Protein AF-0000000080271561 (afdb_homodimer)

pLDDT: mean 97.18, std 2.55, range [67.0, 98.94]

Sequence (1036 aa):
MKSIHNPILEGFNPDPCILKAKGIYYIVVSTFEWLPGIRVYESNDLVNWNYCTSVLINKELVNLQGNPTGCSIWAPHISYCEDTFYLVYTDVKSTKVPFKDVNNYLITSKDIKGPWSNPIYLNSSGFDPSLFHDENGEKWLANEIWDYRLNTHNKSAGIIIQKFDYEKKELIGKPYKIFDGTEYGKTEAPQIYKHKEYYYLLTAEGGTGEGHMVTVVRSKNITGPYELDPKNPMLTSRDNHNLYLKCAGHASLVETDEHEWYLAHLCTRPIMGKYPILGRETALQKVIWSKDGWLRLIQGGHSPATDVELPKSFNGIIKKKDNKFFDDFDKKNLNSEWSTLRIFPNSSWLNKLSDKSIIRITGAESPQSTFDQHIIAIRQSDINFSAETVITFNPTNHLQLAGMILYLDTMNYIYLYLSYDEEKGIIVQVMKAVKDDFSILPVKLPVTGKKVKLYIKVNGINAQFSVEDQETKEFLVKEDISFLSGGYTGNFIGLAVNNLEKKNACFADFDNFKYQPEMKSIHNPILEGFNPDPCILKAKGIYYIVVSTFEWLPGIRVYESNDLVNWNYCTSVLINKELVNLQGNPTGCSIWAPHISYCEDTFYLVYTDVKSTKVPFKDVNNYLITSKDIKGPWSNPIYLNSSGFDPSLFHDENGEKWLANEIWDYRLNTHNKSAGIIIQKFDYEKKELIGKPYKIFDGTEYGKTEAPQIYKHKEYYYLLTAEGGTGEGHMVTVVRSKNITGPYELDPKNPMLTSRDNHNLYLKCAGHASLVETDEHEWYLAHLCTRPIMGKYPILGRETALQKVIWSKDGWLRLIQGGHSPATDVELPKSFNGIIKKKDNKFFDDFDKKNLNSEWSTLRIFPNSSWLNKLSDKSIIRITGAESPQSTFDQHIIAIRQSDINFSAETVITFNPTNHLQLAGMILYLDTMNYIYLYLSYDEEKGIIVQVMKAVKDDFSILPVKLPVTGKKVKLYIKVNGINAQFSVEDQETKEFLVKEDISFLSGGYTGNFIGLAVNNLEKKNACFADFDNFKYQPE

Solvent-accessible surface area (backbone atoms only — not comparable to full-atom values): 51639 Å² total; per-residue (Å²): 132,86,51,40,60,52,53,67,40,66,14,56,31,23,40,32,23,39,39,70,55,96,82,31,36,35,36,32,17,28,38,33,53,35,28,58,26,39,41,30,31,35,21,80,58,86,66,56,71,42,85,66,46,54,67,40,74,46,70,87,64,50,78,42,54,30,35,50,86,94,23,24,35,40,32,34,25,63,42,75,56,92,78,28,39,39,38,26,30,16,47,25,60,40,82,53,70,63,54,62,41,28,39,27,32,36,32,39,22,76,37,96,79,40,78,61,50,72,65,36,68,59,37,16,40,30,46,25,33,21,71,32,78,44,95,88,69,50,32,35,38,27,26,15,32,57,40,59,82,48,92,49,88,67,32,44,57,9,34,32,35,29,39,45,38,75,91,78,55,37,66,44,84,74,69,41,74,42,42,67,58,62,92,63,34,46,27,31,43,39,43,68,44,78,57,90,77,32,32,32,40,39,28,14,24,29,49,88,43,56,48,6,16,24,39,48,30,35,16,77,37,91,72,37,77,52,47,69,47,92,67,62,51,49,30,27,23,54,91,44,88,81,51,74,61,29,31,23,18,36,55,24,62,38,68,47,97,85,71,44,37,35,36,32,20,19,21,26,62,35,51,95,78,70,31,24,34,36,14,27,13,22,29,57,39,46,37,40,73,43,95,88,68,43,75,38,39,69,90,48,73,32,57,81,59,54,66,25,77,58,53,87,82,56,81,75,78,85,70,80,89,72,83,60,42,75,43,50,36,54,47,75,63,80,61,85,66,53,28,22,42,30,44,79,86,42,78,81,39,42,40,56,40,26,94,73,23,21,34,36,34,26,5,21,37,47,84,60,48,48,45,59,33,45,37,42,29,31,68,33,61,57,63,27,30,37,36,39,36,36,39,34,66,79,50,88,39,69,49,26,39,36,40,42,29,41,43,50,50,62,33,19,34,41,37,45,30,37,27,26,38,98,88,64,39,38,28,41,38,40,35,37,27,56,86,53,47,70,49,69,53,86,57,73,45,67,53,81,50,71,56,33,35,43,38,42,38,32,55,67,47,41,36,37,36,33,40,30,42,81,87,43,73,44,81,65,52,74,46,79,49,57,69,35,36,57,86,79,52,27,22,26,43,32,39,38,22,25,15,40,40,35,63,57,73,46,58,35,36,32,42,35,40,38,38,39,68,104,132,86,52,39,60,50,54,67,41,67,13,57,32,23,39,32,24,39,37,68,55,95,84,31,36,36,35,31,16,28,38,34,54,34,28,58,25,38,42,30,31,34,20,81,57,86,65,56,71,42,83,68,47,53,67,41,75,47,71,85,64,49,80,42,54,30,35,48,86,93,23,24,35,40,32,34,25,62,42,76,57,92,78,28,38,41,38,26,29,18,48,26,61,39,84,53,72,62,54,62,39,28,38,27,32,37,32,39,23,75,37,96,79,39,77,60,50,73,64,35,68,60,35,16,40,32,46,26,33,22,70,34,77,45,94,87,69,50,33,36,38,27,24,16,32,57,39,60,83,48,90,48,89,66,30,43,56,9,34,32,36,30,40,44,38,76,91,76,56,38,66,45,84,73,70,40,77,40,41,66,58,63,95,63,35,46,27,32,44,38,42,68,44,78,57,90,76,31,32,33,39,41,26,15,24,28,49,87,42,58,48,6,17,23,38,47,30,33,16,78,37,91,73,36,76,50,46,70,48,90,68,63,52,48,32,26,22,55,90,44,88,82,51,72,60,30,30,23,19,37,56,24,63,39,67,47,96,83,71,45,37,36,35,33,22,19,24,26,61,36,52,94,78,71,30,24,34,35,14,27,14,21,30,56,42,45,38,40,72,44,93,90,68,43,75,38,39,69,89,49,73,32,58,81,59,54,67,24,78,59,55,88,82,56,81,77,78,86,69,80,90,72,84,60,43,75,44,51,37,54,47,76,63,80,60,84,68,52,27,23,42,28,46,79,85,41,78,83,40,42,41,56,41,26,95,71,23,21,35,37,34,27,5,22,36,47,86,59,50,46,45,59,34,43,38,43,29,31,68,33,62,57,63,27,30,37,34,37,35,35,37,35,68,78,50,88,38,69,50,25,38,35,40,41,31,42,42,51,50,63,34,18,33,40,36,45,28,38,26,25,37,96,87,66,39,37,28,41,36,40,35,37,27,57,85,53,47,71,51,70,53,86,57,72,44,66,53,83,50,71,56,34,35,43,39,42,38,32,55,67,46,40,35,37,36,32,40,30,42,82,87,42,72,43,80,68,53,73,44,80,49,54,68,34,35,56,85,78,51,27,21,26,42,31,40,37,23,24,15,40,41,35,63,59,71,47,56,33,37,33,42,34,41,38,39,40,70,104

Secondary structure (DSSP, 8-state):
--EEES-SB-SS--S-EEEEETTEEEEEE--BTEESEEEEEEESSSSS-EEEEEEE-STTT---TTPPTT-EEEEEEEEE-SS-EEEEEEEEEE--SS--EEEEEEEEESSTT-PPPPPEEEE-S-S--EEEE-TTS-EEEEEEEE-TT-SSS--EEEEEEEEEETTTTEEEEEEEEEE---TT---EEEEEEEETTEEEEEEEES-SSTT-EEEEEEESSTT-PPEEPTT--SEESTT-TT-SSEEEEEEEEEE-TTS-EEEEEEEE--BTTTB-TT-SEEEEEEEEE-TTS-EEETTSSSSPPSEEEPPTT--S--PPP---EEE-S-SSSPPTT-EEESS---TTTEEEEGGGTEEEEE-BS-TT-SS---EEEEE---SEEEEEEEEEE--SSTTEEEEEEEEEETTEEEEEEEEEETTTEEEEEEEEEETTEEEE-S--EE---SSEEEEEEEETTEEEEEEEETTEEEEEEEEE-TTS--SSS--EEEEEEEESSSTTS-EEEEEEEEEEE-/---EES-SB-SS--S-EEEEETTEEEEEE--BTEESEEEEEEESSSSS-EEEEEEE-STTT---TTPPTT-EEEEEEEEE-SS-EEEEEEEEEE--SS--EEEEEEEEESSTT-PPPPPEEEE-S-S--EEEE-TTS-EEEEEEEE-TT-SSS--EEEEEEEEEETTTTEEEEEEEEEE---TT---EEEEEEEETTEEEEEEEES-SSTT-EEEEEEESSTT-PPEEPTT--SEESTT-TT-SSEEEEEEEEEE-TTS-EEEEEEEE--BTTTB-TT-SEEEEEEEEE-TTS-EEETTSSSSPPSEEPPPTT--S--PPP---EEE-S-SSSPPTT-EEESS---TTTEEEEGGGTEEEEE-BS-TT-SS---EEEEE---SEEEEEEEEEE--SSTTEEEEEEEEEETTEEEEEEEEEETTTEEEEEEEEEETTEEEE-S--EE---SSEEEEEEEETTEEEEEEEETTEEEEEEEEE-TTS--SSS--EEEEEEEESSSTTS-EEEEEEEEEEE-

InterPro domains:
  IPR006710 Glycoside hydrolase, family 43 [PF04616] (4-295)
  IPR013320 Concanavalin A-like lectin/glucanase domain superfamily [SSF49899] (323-517)
  IPR023296 Glycosyl hydrolase, five-bladed beta-propeller domain superfamily [G3DSA:2.115.10.20] (1-314)
  IPR023296 Glycosyl hydrolase, five-bladed beta-propeller domain superfamily [SSF75005] (4-303)
  IPR041542 Beta-xylosidase, C-terminal Concanavalin A-like domain [PF17851] (327-516)
  IPR051795 Glycosyl Hydrolase Family 43 [PTHR42812] (3-517)

Structure (mmCIF, N/CA/C/O backbone):
data_AF-0000000080271561-model_v1
#
loop_
_entity.id
_entity.type
_entity.pdbx_description
1 polymer Beta-xylosidase
#
loop_
_atom_site.group_PDB
_atom_site.id
_atom_site.type_symbol
_atom_site.label_atom_id
_atom_site.label_alt_id
_atom_site.label_comp_id
_atom_site.label_asym_id
_atom_site.label_entity_id
_atom_site.label_seq_id
_atom_site.pdbx_PDB_ins_code
_atom_site.Cartn_x
_atom_site.Cartn_y
_atom_site.Cartn_z
_atom_site.occupancy
_atom_site.B_iso_or_equiv
_atom_site.auth_seq_id
_atom_site.auth_comp_id
_atom_site.auth_asym_id
_atom_site.auth_atom_id
_atom_site.pdbx_PDB_model_num
ATOM 1 N N . MET A 1 1 ? -16.891 -41.188 -25.25 1 67.62 1 MET A N 1
ATOM 2 C CA . MET A 1 1 ? -15.992 -41.812 -24.281 1 67.62 1 MET A CA 1
ATOM 3 C C . MET A 1 1 ? -15.773 -40.875 -23.078 1 67.62 1 MET A C 1
ATOM 5 O O . MET A 1 1 ? -15.836 -39.656 -23.203 1 67.62 1 MET A O 1
ATOM 9 N N . LYS A 1 2 ? -15.672 -41.406 -21.828 1 88.38 2 LYS A N 1
ATOM 10 C CA . LYS A 1 2 ? -15.43 -40.656 -20.609 1 88.38 2 LYS A CA 1
ATOM 11 C C . LYS A 1 2 ? -14.07 -39.969 -20.656 1 88.38 2 LYS A C 1
ATOM 13 O O . LYS A 1 2 ? -13.102 -40.531 -21.188 1 88.38 2 LYS A O 1
ATOM 18 N N . SER A 1 3 ? -14.023 -38.656 -20.312 1 95.12 3 SER A N 1
ATOM 19 C CA . SER A 1 3 ? -12.789 -37.875 -20.328 1 95.12 3 SER A CA 1
ATOM 20 C C . SER A 1 3 ? -12.758 -36.875 -19.172 1 95.12 3 SER A C 1
ATOM 22 O O . SER A 1 3 ? -13.781 -36.656 -18.531 1 95.12 3 SER A O 1
ATOM 24 N N . ILE A 1 4 ? -11.648 -36.531 -18.781 1 96.75 4 ILE A N 1
ATOM 25 C CA . ILE A 1 4 ? -11.508 -35.344 -17.922 1 96.75 4 ILE A CA 1
ATOM 26 C C . ILE A 1 4 ? -11.938 -34.094 -18.672 1 96.75 4 ILE A C 1
ATOM 28 O O . ILE A 1 4 ? -11.484 -33.844 -19.797 1 96.75 4 ILE A O 1
ATOM 32 N N . HIS A 1 5 ? -12.789 -33.344 -18.141 1 96.75 5 HIS A N 1
ATOM 33 C CA . HIS A 1 5 ? -13.242 -32.125 -18.781 1 96.75 5 HIS A CA 1
ATOM 34 C C . HIS A 1 5 ? -12.609 -30.891 -18.125 1 96.75 5 HIS A C 1
ATOM 36 O O . HIS A 1 5 ? -12.781 -30.656 -16.938 1 96.75 5 HIS A O 1
ATOM 42 N N . ASN A 1 6 ? -11.938 -30.078 -18.922 1 97.94 6 ASN A N 1
ATOM 43 C CA . ASN A 1 6 ? -11.266 -28.875 -18.422 1 97.94 6 ASN A CA 1
ATOM 44 C C . ASN A 1 6 ? -12.195 -27.672 -18.422 1 97.94 6 ASN A C 1
ATOM 46 O O . ASN A 1 6 ? -13.039 -27.531 -19.312 1 97.94 6 ASN A O 1
ATOM 50 N N . PRO A 1 7 ? -11.969 -26.766 -17.516 1 98.06 7 PRO A N 1
ATOM 51 C CA . PRO A 1 7 ? -10.953 -26.812 -16.469 1 98.06 7 PRO A CA 1
ATOM 52 C C . PRO A 1 7 ? -11.336 -27.75 -15.32 1 98.06 7 PRO A C 1
ATOM 54 O O . PRO A 1 7 ? -12.516 -27.938 -15.031 1 98.06 7 PRO A O 1
ATOM 57 N N . ILE A 1 8 ? -10.344 -28.25 -14.648 1 98.25 8 ILE A N 1
ATOM 58 C CA . ILE A 1 8 ? -10.602 -29.156 -13.539 1 98.25 8 ILE A CA 1
ATOM 59 C C . ILE A 1 8 ? -10.844 -28.344 -12.258 1 98.25 8 ILE A C 1
ATOM 61 O O . ILE A 1 8 ? -11.523 -28.812 -11.344 1 98.25 8 ILE A O 1
ATOM 65 N N . LEU A 1 9 ? -10.266 -27.219 -12.078 1 98.38 9 LEU A N 1
ATOM 66 C CA . LEU A 1 9 ? -10.578 -26.234 -11.039 1 98.38 9 LEU A CA 1
ATOM 67 C C . LEU A 1 9 ? -11.102 -24.938 -11.656 1 98.38 9 LEU A C 1
ATOM 69 O O . LEU A 1 9 ? -10.328 -24.156 -12.211 1 98.38 9 LEU A O 1
ATOM 73 N N . GLU A 1 10 ? -12.352 -24.734 -11.539 1 97.69 10 GLU A N 1
ATOM 74 C CA . GLU A 1 10 ? -13.016 -23.578 -12.148 1 97.69 10 GLU A CA 1
ATOM 75 C C . GLU A 1 10 ? -12.914 -22.344 -11.266 1 97.69 10 GLU A C 1
ATOM 77 O O . GLU A 1 10 ? -12.805 -22.453 -10.039 1 97.69 10 GLU A O 1
ATOM 82 N N . GLY A 1 11 ? -12.961 -21.156 -11.898 1 97.25 11 GLY A N 1
ATOM 83 C CA . GLY A 1 11 ? -12.82 -19.906 -11.156 1 97.25 11 GLY A CA 1
ATOM 84 C C . GLY A 1 11 ? -11.383 -19.594 -10.789 1 97.25 11 GLY A C 1
ATOM 85 O O . GLY A 1 11 ? -10.453 -20.125 -11.391 1 97.25 11 GLY A O 1
ATOM 86 N N . PHE A 1 12 ? -11.156 -18.719 -9.938 1 98.19 12 PHE A N 1
ATOM 87 C CA . PHE A 1 12 ? -9.859 -18.172 -9.555 1 98.19 12 PHE A CA 1
ATOM 88 C C . PHE A 1 12 ? -9.031 -19.203 -8.812 1 98.19 12 PHE A C 1
ATOM 90 O O . PHE A 1 12 ? -9.031 -19.234 -7.578 1 98.19 12 PHE A O 1
ATOM 97 N N . ASN A 1 13 ? -8.281 -19.953 -9.516 1 98.5 13 ASN A N 1
ATOM 98 C CA . ASN A 1 13 ? -7.324 -20.953 -9.047 1 98.5 13 ASN A CA 1
ATOM 99 C C . ASN A 1 13 ? -6.066 -20.969 -9.906 1 98.5 13 ASN A C 1
ATOM 101 O O . ASN A 1 13 ? -5.785 -21.953 -10.586 1 98.5 13 ASN A O 1
ATOM 105 N N . PRO A 1 14 ? -5.293 -19.922 -9.758 1 98.12 14 PRO A N 1
ATOM 106 C CA . PRO A 1 14 ? -4.18 -19.719 -10.688 1 98.12 14 PRO A CA 1
ATOM 107 C C . PRO A 1 14 ? -2.904 -20.438 -10.25 1 98.12 14 PRO A C 1
ATOM 109 O O . PRO A 1 14 ? -2.787 -20.844 -9.094 1 98.12 14 PRO A O 1
ATOM 112 N N . ASP A 1 15 ? -1.982 -20.594 -11.203 1 98.5 15 ASP A N 1
ATOM 113 C CA . ASP A 1 15 ? -0.601 -21 -10.984 1 98.5 15 ASP A CA 1
ATOM 114 C C . ASP A 1 15 ? -0.542 -22.359 -10.297 1 98.5 15 ASP A C 1
ATOM 116 O O . ASP A 1 15 ? 0.084 -22.516 -9.242 1 98.5 15 ASP A O 1
ATOM 120 N N . PRO A 1 16 ? -1.097 -23.344 -10.922 1 98.81 16 PRO A N 1
ATOM 121 C CA . PRO A 1 16 ? -1.156 -24.641 -10.25 1 98.81 16 PRO A CA 1
ATOM 122 C C . PRO A 1 16 ? 0.209 -25.328 -10.148 1 98.81 16 PRO A C 1
ATOM 124 O O . PRO A 1 16 ? 1.022 -25.219 -11.07 1 98.81 16 PRO A O 1
ATOM 127 N N . CYS A 1 17 ? 0.446 -25.922 -9.094 1 98.94 17 CYS A N 1
ATOM 128 C CA . CYS A 1 17 ? 1.503 -26.906 -8.906 1 98.94 17 CYS A CA 1
ATOM 129 C C . CYS A 1 17 ? 0.927 -28.25 -8.453 1 98.94 17 CYS A C 1
ATOM 131 O O . CYS A 1 17 ? 0.285 -28.328 -7.402 1 98.94 17 CYS A O 1
ATOM 133 N N . ILE A 1 18 ? 1.124 -29.266 -9.227 1 98.88 18 ILE A N 1
ATOM 134 C CA . ILE A 1 18 ? 0.545 -30.578 -8.945 1 98.88 18 ILE A CA 1
ATOM 135 C C . ILE A 1 18 ? 1.622 -31.516 -8.391 1 98.88 18 ILE A C 1
ATOM 137 O O . ILE A 1 18 ? 2.787 -31.422 -8.789 1 98.88 18 ILE A O 1
ATOM 141 N N . LEU A 1 19 ? 1.245 -32.344 -7.449 1 98.12 19 LEU A N 1
ATOM 142 C CA . LEU A 1 19 ? 2.129 -33.281 -6.77 1 98.12 19 LEU A CA 1
ATOM 143 C C . LEU A 1 19 ? 1.396 -34.594 -6.453 1 98.12 19 LEU A C 1
ATOM 145 O O . LEU A 1 19 ? 0.194 -34.562 -6.176 1 98.12 19 LEU A O 1
ATOM 149 N N . LYS A 1 20 ? 2.055 -35.688 -6.605 1 98.25 20 LYS A N 1
ATOM 150 C CA . LYS A 1 20 ? 1.58 -36.906 -6 1 98.25 20 LYS A CA 1
ATOM 151 C C . LYS A 1 20 ? 2.398 -37.281 -4.766 1 98.25 20 LYS A C 1
ATOM 153 O O . LYS A 1 20 ? 3.629 -37.344 -4.824 1 98.25 20 LYS A O 1
ATOM 158 N N . ALA A 1 21 ? 1.756 -37.406 -3.684 1 98 21 ALA A N 1
ATOM 159 C CA . ALA A 1 21 ? 2.391 -37.812 -2.426 1 98 21 ALA A CA 1
ATOM 160 C C . ALA A 1 21 ? 1.475 -38.688 -1.597 1 98 21 ALA A C 1
ATOM 162 O O . ALA A 1 21 ? 0.284 -38.406 -1.448 1 98 21 ALA A O 1
ATOM 163 N N . LYS A 1 22 ? 2.023 -39.781 -1.103 1 95.81 22 LYS A N 1
ATOM 164 C CA . LYS A 1 22 ? 1.306 -40.719 -0.237 1 95.81 22 LYS A CA 1
ATOM 165 C C . LYS A 1 22 ? 0.036 -41.219 -0.911 1 95.81 22 LYS A C 1
ATOM 167 O O . LYS A 1 22 ? -1.023 -41.281 -0.285 1 95.81 22 LYS A O 1
ATOM 172 N N . GLY A 1 23 ? 0.106 -41.438 -2.17 1 96.12 23 GLY A N 1
ATOM 173 C CA . GLY A 1 23 ? -0.965 -42.062 -2.938 1 96.12 23 GLY A CA 1
ATOM 174 C C . GLY A 1 23 ? -2.055 -41.062 -3.332 1 96.12 23 GLY A C 1
ATOM 175 O O . GLY A 1 23 ? -3.045 -41.469 -3.959 1 96.12 23 GLY A O 1
ATOM 176 N N . ILE A 1 24 ? -1.874 -39.812 -3.002 1 98.25 24 ILE A N 1
ATOM 177 C CA . ILE A 1 24 ? -2.885 -38.812 -3.275 1 98.25 24 ILE A CA 1
ATOM 178 C C . ILE A 1 24 ? -2.301 -37.719 -4.184 1 98.25 24 ILE A C 1
ATOM 180 O O . ILE A 1 24 ? -1.134 -37.344 -4.043 1 98.25 24 ILE A O 1
ATOM 184 N N . TYR A 1 25 ? -3.098 -37.219 -5.176 1 98.69 25 TYR A N 1
ATOM 185 C CA . TYR A 1 25 ? -2.715 -36.062 -5.98 1 98.69 25 TYR A CA 1
ATOM 186 C C . TYR A 1 25 ? -3.152 -34.781 -5.312 1 98.69 25 TYR A C 1
ATOM 188 O O . TYR A 1 25 ? -4.281 -34.688 -4.828 1 98.69 25 TYR A O 1
ATOM 196 N N . TYR A 1 26 ? -2.264 -33.812 -5.254 1 98.88 26 TYR A N 1
ATOM 197 C CA . TYR A 1 26 ? -2.562 -32.5 -4.727 1 98.88 26 TYR A CA 1
ATOM 198 C C . TYR A 1 26 ? -2.287 -31.406 -5.77 1 98.88 26 TYR A C 1
ATOM 200 O O . TYR A 1 26 ? -1.377 -31.547 -6.59 1 98.88 26 TYR A O 1
ATOM 208 N N . ILE A 1 27 ? -3.057 -30.359 -5.766 1 98.94 27 ILE A N 1
ATOM 209 C CA . ILE A 1 27 ? -2.762 -29.125 -6.484 1 98.94 27 ILE A CA 1
ATOM 210 C C . ILE A 1 27 ? -2.801 -27.953 -5.52 1 98.94 27 ILE A C 1
ATOM 212 O O . ILE A 1 27 ? -3.752 -27.797 -4.75 1 98.94 27 ILE A O 1
ATOM 216 N N . VAL A 1 28 ? -1.749 -27.188 -5.469 1 98.94 28 VAL A N 1
ATOM 217 C CA . VAL A 1 28 ? -1.758 -25.922 -4.734 1 98.94 28 VAL A CA 1
ATOM 218 C C . VAL A 1 28 ? -1.85 -24.766 -5.711 1 98.94 28 VAL A C 1
ATOM 220 O O . VAL A 1 28 ? -1.316 -24.828 -6.82 1 98.94 28 VAL A O 1
ATOM 223 N N . VAL A 1 29 ? -2.531 -23.672 -5.316 1 98.88 29 VAL A N 1
ATOM 224 C CA . VAL A 1 29 ? -2.725 -22.547 -6.219 1 98.88 29 VAL A CA 1
ATOM 225 C C . VAL A 1 29 ? -2.475 -21.234 -5.477 1 98.88 29 VAL A C 1
ATOM 227 O O . VAL A 1 29 ? -2.512 -21.203 -4.242 1 98.88 29 VAL A O 1
ATOM 230 N N . SER A 1 30 ? -2.141 -20.219 -6.215 1 98.75 30 SER A N 1
ATOM 231 C CA . SER A 1 30 ? -1.986 -18.875 -5.664 1 98.75 30 SER A CA 1
ATOM 232 C C . SER A 1 30 ? -3.309 -18.344 -5.113 1 98.75 30 SER A C 1
ATOM 234 O O . SER A 1 30 ? -4.379 -18.766 -5.551 1 98.75 30 SER A O 1
ATOM 236 N N . THR A 1 31 ? -3.158 -17.406 -4.156 1 98.75 31 THR A N 1
ATOM 237 C CA . THR A 1 31 ? -4.367 -16.812 -3.602 1 98.75 31 THR A CA 1
ATOM 238 C C . THR A 1 31 ? -4.258 -15.297 -3.57 1 98.75 31 THR A C 1
ATOM 240 O O . THR A 1 31 ? -5.203 -14.609 -3.18 1 98.75 31 THR A O 1
ATOM 243 N N . PHE A 1 32 ? -3.057 -14.781 -3.92 1 98.5 32 PHE A N 1
ATOM 244 C CA . PHE A 1 32 ? -2.838 -13.336 -3.922 1 98.5 32 PHE A CA 1
ATOM 245 C C . PHE A 1 32 ? -3.262 -12.727 -2.592 1 98.5 32 PHE A C 1
ATOM 247 O O . PHE A 1 32 ? -2.754 -13.109 -1.536 1 98.5 32 PHE A O 1
ATOM 254 N N . GLU A 1 33 ? -4.211 -11.75 -2.623 1 98.31 33 GLU A N 1
ATOM 255 C CA . GLU A 1 33 ? -4.555 -11.008 -1.414 1 98.31 33 GLU A CA 1
ATOM 256 C C . GLU A 1 33 ? -5.586 -11.758 -0.576 1 98.31 33 GLU A C 1
ATOM 258 O O . GLU A 1 33 ? -5.898 -11.352 0.543 1 98.31 33 GLU A O 1
ATOM 263 N N . TRP A 1 34 ? -6.125 -12.836 -1.019 1 98.62 34 TRP A N 1
ATOM 264 C CA . TRP A 1 34 ? -7.215 -13.523 -0.341 1 98.62 34 TRP A CA 1
ATOM 265 C C . TRP A 1 34 ? -6.68 -14.562 0.642 1 98.62 34 TRP A C 1
ATOM 267 O O . TRP A 1 34 ? -5.711 -15.266 0.345 1 98.62 34 TRP A O 1
ATOM 277 N N . LEU A 1 35 ? -7.324 -14.633 1.79 1 98.5 35 LEU A N 1
ATOM 278 C CA . LEU A 1 35 ? -6.953 -15.531 2.875 1 98.5 35 LEU A CA 1
ATOM 279 C C . LEU A 1 35 ? -8.086 -16.5 3.189 1 98.5 35 LEU A C 1
ATOM 281 O O . LEU A 1 35 ? -9.266 -16.172 3.027 1 98.5 35 LEU A O 1
ATOM 285 N N . PRO A 1 36 ? -7.801 -17.703 3.682 1 98.25 36 PRO A N 1
ATOM 286 C CA . PRO A 1 36 ? -6.449 -18.219 3.932 1 98.25 36 PRO A CA 1
ATOM 287 C C . PRO A 1 36 ? -5.652 -18.422 2.646 1 98.25 36 PRO A C 1
ATOM 289 O O . PRO A 1 36 ? -6.234 -18.594 1.574 1 98.25 36 PRO A O 1
ATOM 292 N N . GLY A 1 37 ? -4.355 -18.391 2.803 1 98.75 37 GLY A N 1
ATOM 293 C CA . GLY A 1 37 ? -3.492 -18.406 1.632 1 98.75 37 GLY A CA 1
ATOM 294 C C . GLY A 1 37 ? -3.135 -19.812 1.184 1 98.75 37 GLY A C 1
ATOM 295 O O . GLY A 1 37 ? -3.07 -20.734 2.002 1 98.75 37 GLY A O 1
ATOM 296 N N . ILE A 1 38 ? -2.93 -19.906 -0.134 1 98.88 38 ILE A N 1
ATOM 297 C CA . ILE A 1 38 ? -2.508 -21.125 -0.816 1 98.88 38 ILE A CA 1
ATOM 298 C C . ILE A 1 38 ? -3.555 -22.219 -0.612 1 98.88 38 ILE A C 1
ATOM 300 O O . ILE A 1 38 ? -3.434 -23.031 0.302 1 98.88 38 ILE A O 1
ATOM 304 N N . ARG A 1 39 ? -4.453 -22.328 -1.494 1 98.62 39 ARG A N 1
ATOM 305 C CA . ARG A 1 39 ? -5.457 -23.391 -1.462 1 98.62 39 ARG A CA 1
ATOM 306 C C . ARG A 1 39 ? -4.879 -24.703 -1.961 1 98.62 39 ARG A C 1
ATOM 308 O O . ARG A 1 39 ? -4.09 -24.734 -2.906 1 98.62 39 ARG A O 1
ATOM 315 N N . VAL A 1 40 ? -5.285 -25.766 -1.312 1 98.88 40 VAL A N 1
ATOM 316 C CA . VAL A 1 40 ? -4.859 -27.109 -1.682 1 98.88 40 VAL A CA 1
ATOM 317 C C . VAL A 1 40 ? -6.074 -27.938 -2.088 1 98.88 40 VAL A C 1
ATOM 319 O O . VAL A 1 40 ? -7.051 -28.031 -1.341 1 98.88 40 VAL A O 1
ATOM 322 N N . TYR A 1 41 ? -5.996 -28.5 -3.252 1 98.75 41 TYR A N 1
ATOM 323 C CA . TYR A 1 41 ? -6.988 -29.469 -3.73 1 98.75 41 TYR A CA 1
ATOM 324 C C . TYR A 1 41 ? -6.414 -30.875 -3.762 1 98.75 41 TYR A C 1
ATOM 326 O O . TYR A 1 41 ? -5.203 -31.062 -3.896 1 98.75 41 TYR A O 1
ATOM 334 N N . GLU A 1 42 ? -7.246 -31.844 -3.617 1 98.69 42 GLU A N 1
ATOM 335 C CA . GLU A 1 42 ? -6.793 -33.219 -3.629 1 98.69 42 GLU A CA 1
ATOM 336 C C . GLU A 1 42 ? -7.648 -34.062 -4.562 1 98.69 42 GLU A C 1
ATOM 338 O O . GLU A 1 42 ? -8.812 -33.75 -4.812 1 98.69 42 GLU A O 1
ATOM 343 N N . SER A 1 43 ? -7.129 -35.062 -5.109 1 98.38 43 SER A N 1
ATOM 344 C CA . SER A 1 43 ? -7.77 -36.062 -5.949 1 98.38 43 SER A CA 1
ATOM 345 C C . SER A 1 43 ? -7.113 -37.438 -5.773 1 98.38 43 SER A C 1
ATOM 347 O O . SER A 1 43 ? -5.891 -37.531 -5.637 1 98.38 43 SER A O 1
ATOM 349 N N . ASN A 1 44 ? -7.883 -38.531 -5.852 1 96.94 44 ASN A N 1
ATOM 350 C CA . ASN A 1 44 ? -7.348 -39.906 -5.812 1 96.94 44 ASN A CA 1
ATOM 351 C C . ASN A 1 44 ? -7.168 -40.469 -7.215 1 96.94 44 ASN A C 1
ATOM 353 O O . ASN A 1 44 ? -6.516 -41.5 -7.395 1 96.94 44 ASN A O 1
ATOM 357 N N . ASP A 1 45 ? -7.695 -39.75 -8.203 1 97.19 45 ASP A N 1
ATOM 358 C CA . ASP A 1 45 ? -7.785 -40.406 -9.508 1 97.19 45 ASP A CA 1
ATOM 359 C C . ASP A 1 45 ? -7.445 -39.438 -10.633 1 97.19 45 ASP A C 1
ATOM 361 O O . ASP A 1 45 ? -7.547 -39.75 -11.812 1 97.19 45 ASP A O 1
ATOM 365 N N . LEU A 1 46 ? -7.082 -38.094 -10.352 1 97.94 46 LEU A N 1
ATOM 366 C CA . LEU A 1 46 ? -6.762 -37.031 -11.289 1 97.94 46 LEU A CA 1
ATOM 367 C C . LEU A 1 46 ? -8.016 -36.531 -12.008 1 97.94 46 LEU A C 1
ATOM 369 O O . LEU A 1 46 ? -7.938 -35.688 -12.891 1 97.94 46 LEU A O 1
ATOM 373 N N . VAL A 1 47 ? -9.164 -37.062 -11.688 1 97.56 47 VAL A N 1
ATOM 374 C CA . VAL A 1 47 ? -10.406 -36.781 -12.398 1 97.56 47 VAL A CA 1
ATOM 375 C C . VAL A 1 47 ? -11.336 -35.969 -11.492 1 97.56 47 VAL A C 1
ATOM 377 O O . VAL A 1 47 ? -11.852 -34.906 -11.898 1 97.56 47 VAL A O 1
ATOM 380 N N . ASN A 1 48 ? -11.555 -36.469 -10.297 1 97.19 48 ASN A N 1
ATOM 381 C CA . ASN A 1 48 ? -12.406 -35.812 -9.312 1 97.19 48 ASN A CA 1
ATOM 382 C C . ASN A 1 48 ? -11.578 -35.031 -8.289 1 97.19 48 ASN A C 1
ATOM 384 O O . ASN A 1 48 ? -10.781 -35.625 -7.559 1 97.19 48 ASN A O 1
ATOM 388 N N . TRP A 1 49 ? -11.789 -33.75 -8.25 1 97.81 49 TRP A N 1
ATOM 389 C CA . TRP A 1 49 ? -11.008 -32.875 -7.367 1 97.81 49 TRP A CA 1
ATOM 390 C C . TRP A 1 49 ? -11.891 -32.25 -6.305 1 97.81 49 TRP A C 1
ATOM 392 O O . TRP A 1 49 ? -13.031 -31.844 -6.59 1 97.81 49 TRP A O 1
ATOM 402 N N . ASN A 1 50 ? -11.359 -32.125 -5.125 1 95.88 50 ASN A N 1
ATOM 403 C CA . ASN A 1 50 ? -12.039 -31.438 -4.023 1 95.88 50 ASN A CA 1
ATOM 404 C C . ASN A 1 50 ? -11.086 -30.547 -3.246 1 95.88 50 ASN A C 1
ATOM 406 O O . ASN A 1 50 ? -9.883 -30.812 -3.189 1 95.88 50 ASN A O 1
ATOM 410 N N . TYR A 1 51 ? -11.648 -29.547 -2.637 1 96.88 51 TYR A N 1
ATOM 411 C CA . TYR A 1 51 ? -10.867 -28.734 -1.706 1 96.88 51 TYR A CA 1
ATOM 412 C C . TYR A 1 51 ? -10.383 -29.562 -0.53 1 96.88 51 TYR A C 1
ATOM 414 O O . TYR A 1 51 ? -11.156 -30.297 0.088 1 96.88 51 TYR A O 1
ATOM 422 N N . CYS A 1 52 ? -9.156 -29.453 -0.256 1 98.06 52 CYS A N 1
ATOM 423 C CA . CYS A 1 52 ? -8.547 -30.203 0.836 1 98.06 52 CYS A CA 1
ATOM 424 C C . CYS A 1 52 ? -8.32 -29.312 2.051 1 98.06 52 CYS A C 1
ATOM 426 O O . CYS A 1 52 ? -8.883 -29.562 3.121 1 98.06 52 CYS A O 1
ATOM 428 N N . THR A 1 53 ? -7.535 -28.25 1.882 1 98.31 53 THR A N 1
ATOM 429 C CA . THR A 1 53 ? -7.168 -27.328 2.949 1 98.31 53 THR A CA 1
ATOM 430 C C . THR A 1 53 ? -6.535 -26.062 2.377 1 98.31 53 THR A C 1
ATOM 432 O O . THR A 1 53 ? -6.48 -25.891 1.158 1 98.31 53 THR A O 1
ATOM 435 N N . SER A 1 54 ? -6.172 -25.172 3.248 1 98.44 54 SER A N 1
ATOM 436 C CA . SER A 1 54 ? -5.277 -24.062 2.943 1 98.44 54 SER A CA 1
ATOM 437 C C . SER A 1 54 ? -4.055 -24.078 3.854 1 98.44 54 SER A C 1
ATOM 439 O O . SER A 1 54 ? -4.094 -24.641 4.949 1 98.44 54 SER A O 1
ATOM 441 N N . VAL A 1 55 ? -3.047 -23.406 3.408 1 98.69 55 VAL A N 1
ATOM 442 C CA . VAL A 1 55 ? -1.773 -23.562 4.105 1 98.69 55 VAL A CA 1
ATOM 443 C C . VAL A 1 55 ? -1.545 -22.359 5.023 1 98.69 55 VAL A C 1
ATOM 445 O O . VAL A 1 55 ? -1.284 -22.531 6.219 1 98.69 55 VAL A O 1
ATOM 448 N N . LEU A 1 56 ? -1.62 -21.156 4.543 1 98.69 56 LEU A N 1
ATOM 449 C CA . LEU A 1 56 ? -1.418 -19.938 5.332 1 98.69 56 LEU A CA 1
ATOM 450 C C . LEU A 1 56 ? -2.703 -19.531 6.047 1 98.69 56 LEU A C 1
ATOM 452 O O . LEU A 1 56 ? -3.516 -18.781 5.496 1 98.69 56 LEU A O 1
ATOM 456 N N . ILE A 1 57 ? -2.824 -19.875 7.355 1 97.75 57 ILE A N 1
ATOM 457 C CA . ILE A 1 57 ? -4.156 -19.875 7.953 1 97.75 57 ILE A CA 1
ATOM 458 C C . ILE A 1 57 ? -4.199 -18.875 9.117 1 97.75 57 ILE A C 1
ATOM 460 O O . ILE A 1 57 ? -5.238 -18.703 9.758 1 97.75 57 ILE A O 1
ATOM 464 N N . ASN A 1 58 ? -3.027 -18.25 9.414 1 96.94 58 ASN A N 1
ATOM 465 C CA . ASN A 1 58 ? -3.031 -17.297 10.531 1 96.94 58 ASN A CA 1
ATOM 466 C C . ASN A 1 58 ? -1.938 -16.25 10.383 1 96.94 58 ASN A C 1
ATOM 468 O O . ASN A 1 58 ? -1.105 -16.344 9.477 1 96.94 58 ASN A O 1
ATOM 472 N N . LYS A 1 59 ? -1.915 -15.352 11.297 1 94.88 59 LYS A N 1
ATOM 473 C CA . LYS A 1 59 ? -1.062 -14.172 11.211 1 94.88 59 LYS A CA 1
ATOM 474 C C . LYS A 1 59 ? 0.396 -14.523 11.492 1 94.88 59 LYS A C 1
ATOM 476 O O . LYS A 1 59 ? 1.301 -13.75 11.164 1 94.88 59 LYS A O 1
ATOM 481 N N . GLU A 1 60 ? 0.609 -15.57 12.156 1 94.44 60 GLU A N 1
ATOM 482 C CA . GLU A 1 60 ? 1.979 -16 12.414 1 94.44 60 GLU A CA 1
ATOM 483 C C . GLU A 1 60 ? 2.674 -16.438 11.125 1 94.44 60 GLU A C 1
ATOM 485 O O . GLU A 1 60 ? 3.898 -16.344 11.008 1 94.44 60 GLU A O 1
ATOM 490 N N . LEU A 1 61 ? 1.858 -16.891 10.188 1 96 61 LEU A N 1
ATOM 491 C CA . LEU A 1 61 ? 2.426 -17.406 8.945 1 96 61 LEU A CA 1
ATOM 492 C C . LEU A 1 61 ? 2.533 -16.312 7.898 1 96 61 LEU A C 1
ATOM 494 O O . LEU A 1 61 ? 3.418 -16.344 7.039 1 96 61 LEU A O 1
ATOM 498 N N . VAL A 1 62 ? 1.609 -15.344 7.992 1 97.75 62 VAL A N 1
ATOM 499 C CA . VAL A 1 62 ? 1.644 -14.336 6.938 1 97.75 62 VAL A CA 1
ATOM 500 C C . VAL A 1 62 ? 0.835 -13.117 7.367 1 97.75 62 VAL A C 1
ATOM 502 O O . VAL A 1 62 ? -0.168 -13.242 8.07 1 97.75 62 VAL A O 1
ATOM 505 N N . ASN A 1 63 ? 1.281 -11.953 7.027 1 97.31 63 ASN A N 1
ATOM 506 C CA . ASN A 1 63 ? 0.563 -10.695 7.141 1 97.31 63 ASN A CA 1
ATOM 507 C C . ASN A 1 63 ? 0.457 -9.984 5.793 1 97.31 63 ASN A C 1
ATOM 509 O O . ASN A 1 63 ? 1.471 -9.602 5.211 1 97.31 63 ASN A O 1
ATOM 513 N N . LEU A 1 64 ? -0.788 -9.766 5.328 1 98.31 64 LEU A N 1
ATOM 514 C CA . LEU A 1 64 ? -0.957 -9.234 3.98 1 98.31 64 LEU A CA 1
ATOM 515 C C . LEU A 1 64 ? -1.48 -7.801 4.027 1 98.31 64 LEU A C 1
ATOM 517 O O . LEU A 1 64 ? -1.705 -7.18 2.986 1 98.31 64 LEU A O 1
ATOM 521 N N . GLN A 1 65 ? -1.734 -7.215 5.289 1 97.31 65 GLN A N 1
ATOM 522 C CA . GLN A 1 65 ? -2.236 -5.852 5.395 1 97.31 65 GLN A CA 1
ATOM 523 C C . GLN A 1 65 ? -1.287 -4.863 4.723 1 97.31 65 GLN A C 1
ATOM 525 O O . GLN A 1 65 ? -0.074 -4.914 4.941 1 97.31 65 GLN A O 1
ATOM 530 N N . GLY A 1 66 ? -1.828 -4.004 3.914 1 97.5 66 GLY A N 1
ATOM 531 C CA . GLY A 1 66 ? -1.04 -2.979 3.25 1 97.5 66 GLY A CA 1
ATOM 532 C C . GLY A 1 66 ? -0.534 -3.404 1.885 1 97.5 66 GLY A C 1
ATOM 533 O O . GLY A 1 66 ? -0.096 -2.57 1.091 1 97.5 66 GLY A O 1
ATOM 534 N N . ASN A 1 67 ? -0.571 -4.789 1.592 1 98 67 ASN A N 1
ATOM 535 C CA . ASN A 1 67 ? -0.136 -5.238 0.274 1 98 67 ASN A CA 1
ATOM 536 C C . ASN A 1 67 ? -1.016 -4.668 -0.833 1 98 67 ASN A C 1
ATOM 538 O O . ASN A 1 67 ? -2.242 -4.676 -0.725 1 98 67 ASN A O 1
ATOM 542 N N . PRO A 1 68 ? -0.422 -4.191 -1.916 1 96.25 68 PRO A N 1
ATOM 543 C CA . PRO A 1 68 ? -1.199 -3.588 -3.002 1 96.25 68 PRO A CA 1
ATOM 544 C C . PRO A 1 68 ? -1.969 -4.621 -3.82 1 96.25 68 PRO A C 1
ATOM 546 O O . PRO A 1 68 ? -1.75 -5.824 -3.664 1 96.25 68 PRO A O 1
ATOM 549 N N . THR A 1 69 ? -2.836 -4.156 -4.641 1 95.31 69 THR A N 1
ATOM 550 C CA . THR A 1 69 ? -3.607 -4.969 -5.57 1 95.31 69 THR A CA 1
ATOM 551 C C . THR A 1 69 ? -2.684 -5.773 -6.484 1 95.31 69 THR A C 1
ATOM 553 O O . THR A 1 69 ? -1.707 -5.238 -7.012 1 95.31 69 THR A O 1
ATOM 556 N N . GLY A 1 70 ? -3.031 -7.027 -6.641 1 95.62 70 GLY A N 1
ATOM 557 C CA . GLY A 1 70 ? -2.279 -7.883 -7.543 1 95.62 70 GLY A CA 1
ATOM 558 C C . GLY A 1 70 ? -1.024 -8.461 -6.914 1 95.62 70 GLY A C 1
ATOM 559 O O . GLY A 1 70 ? -0.256 -9.156 -7.578 1 95.62 70 GLY A O 1
ATOM 560 N N . CYS A 1 71 ? -0.756 -8.219 -5.645 1 97.69 71 CYS A N 1
ATOM 561 C CA . CYS A 1 71 ? 0.43 -8.688 -4.938 1 97.69 71 CYS A CA 1
ATOM 562 C C . CYS A 1 71 ? 0.082 -9.812 -3.973 1 97.69 71 CYS A C 1
ATOM 564 O O . CYS A 1 71 ? -0.803 -10.625 -4.254 1 97.69 71 CYS A O 1
ATOM 566 N N . SER A 1 72 ? 0.907 -9.969 -2.969 1 98.31 72 SER A N 1
ATOM 567 C CA . SER A 1 72 ? 0.711 -10.922 -1.878 1 98.31 72 SER A CA 1
ATOM 568 C C . SER A 1 72 ? 1.17 -12.32 -2.273 1 98.31 72 SER A C 1
ATOM 570 O O . SER A 1 72 ? 2.334 -12.516 -2.623 1 98.31 72 SER A O 1
ATOM 572 N N . ILE A 1 73 ? 0.387 -13.352 -2.291 1 98.88 73 ILE A N 1
ATOM 573 C CA . ILE A 1 73 ? 0.844 -14.734 -2.373 1 98.88 73 ILE A CA 1
ATOM 574 C C . ILE A 1 73 ? 0.809 -15.203 -3.826 1 98.88 73 ILE A C 1
ATOM 576 O O . ILE A 1 73 ? -0.266 -15.438 -4.387 1 98.88 73 ILE A O 1
ATOM 580 N N . TRP A 1 74 ? 2.07 -15.445 -4.375 1 98.62 74 TRP A N 1
ATOM 581 C CA . TRP A 1 74 ? 2.195 -15.852 -5.77 1 98.62 74 TRP A CA 1
ATOM 582 C C . TRP A 1 74 ? 2.807 -17.25 -5.879 1 98.62 74 TRP A C 1
ATOM 584 O O . TRP A 1 74 ? 3.773 -17.562 -5.18 1 98.62 74 TRP A O 1
ATOM 594 N N . ALA A 1 75 ? 2.301 -18.016 -6.758 1 98.38 75 ALA A N 1
ATOM 595 C CA . ALA A 1 75 ? 2.902 -19.172 -7.434 1 98.38 75 ALA A CA 1
ATOM 596 C C . ALA A 1 75 ? 3.543 -20.125 -6.43 1 98.38 75 ALA A C 1
ATOM 598 O O . ALA A 1 75 ? 4.742 -20.391 -6.496 1 98.38 75 ALA A O 1
ATOM 599 N N . PRO A 1 76 ? 2.738 -20.703 -5.543 1 98.88 76 PRO A N 1
ATOM 600 C CA . PRO A 1 76 ? 3.301 -21.703 -4.641 1 98.88 76 PRO A CA 1
ATOM 601 C C . PRO A 1 76 ? 3.777 -22.953 -5.379 1 98.88 76 PRO A C 1
ATOM 603 O O . PRO A 1 76 ? 3.182 -23.359 -6.383 1 98.88 76 PRO A O 1
ATOM 606 N N . HIS A 1 77 ? 4.832 -23.516 -4.902 1 98.94 77 HIS A N 1
ATOM 607 C CA . HIS A 1 77 ? 5.355 -24.797 -5.363 1 98.94 77 HIS A CA 1
ATOM 608 C C . HIS A 1 77 ? 5.461 -25.797 -4.211 1 98.94 77 HIS A C 1
ATOM 610 O O . HIS A 1 77 ? 6.055 -25.484 -3.176 1 98.94 77 HIS A O 1
ATOM 616 N N . ILE A 1 78 ? 4.867 -26.906 -4.398 1 98.88 78 ILE A N 1
ATOM 617 C CA . ILE A 1 78 ? 4.895 -27.938 -3.357 1 98.88 78 ILE A CA 1
ATOM 618 C C . ILE A 1 78 ? 5.652 -29.156 -3.855 1 98.88 78 ILE A C 1
ATOM 620 O O . ILE A 1 78 ? 5.516 -29.547 -5.016 1 98.88 78 ILE A O 1
ATOM 624 N N . SER A 1 79 ? 6.504 -29.688 -3.051 1 98.75 79 SER A N 1
ATOM 625 C CA . SER A 1 79 ? 7.254 -30.922 -3.293 1 98.75 79 SER A CA 1
ATOM 626 C C . SER A 1 79 ? 7.238 -31.828 -2.068 1 98.75 79 SER A C 1
ATOM 628 O O . SER A 1 79 ? 6.805 -31.422 -0.99 1 98.75 79 SER A O 1
ATOM 630 N N . TYR A 1 80 ? 7.512 -33.031 -2.256 1 98.44 80 TYR A N 1
ATOM 631 C CA . TYR A 1 80 ? 7.5 -34.062 -1.205 1 98.44 80 TYR A CA 1
ATOM 632 C C . TYR A 1 80 ? 8.781 -34.875 -1.238 1 98.44 80 TYR A C 1
ATOM 634 O O . TYR A 1 80 ? 9.156 -35.406 -2.289 1 98.44 80 TYR A O 1
ATOM 642 N N . CYS A 1 81 ? 9.453 -34.938 -0.16 1 97.81 81 CYS A N 1
ATOM 643 C CA . CYS A 1 81 ? 10.711 -35.656 -0.035 1 97.81 81 CYS A CA 1
ATOM 644 C C . CYS A 1 81 ? 10.922 -36.125 1.398 1 97.81 81 CYS A C 1
ATOM 646 O O . CYS A 1 81 ? 10.797 -35.344 2.34 1 97.81 81 CYS A O 1
ATOM 648 N N . GLU A 1 82 ? 11.242 -37.469 1.59 1 95.81 82 GLU A N 1
ATOM 649 C CA . GLU A 1 82 ? 11.547 -38.031 2.896 1 95.81 82 GLU A CA 1
ATOM 650 C C . GLU A 1 82 ? 10.438 -37.75 3.902 1 95.81 82 GLU A C 1
ATOM 652 O O . GLU A 1 82 ? 10.695 -37.188 4.973 1 95.81 82 GLU A O 1
ATOM 657 N N . ASP A 1 83 ? 9.289 -38 3.512 1 97.44 83 ASP A N 1
ATOM 658 C CA . ASP A 1 83 ? 8.086 -37.938 4.344 1 97.44 83 ASP A CA 1
ATOM 659 C C . ASP A 1 83 ? 7.82 -36.531 4.812 1 97.44 83 ASP A C 1
ATOM 661 O O . ASP A 1 83 ? 7.422 -36.312 5.957 1 97.44 83 ASP A O 1
ATOM 665 N N . THR A 1 84 ? 8.203 -35.594 3.99 1 98.31 84 THR A N 1
ATOM 666 C CA . THR A 1 84 ? 8.016 -34.188 4.336 1 98.31 84 THR A CA 1
ATOM 667 C C . THR A 1 84 ? 7.535 -33.375 3.125 1 98.31 84 THR A C 1
ATOM 669 O O . THR A 1 84 ? 8.07 -33.562 2.023 1 98.31 84 THR A O 1
ATOM 672 N N . PHE A 1 85 ? 6.477 -32.594 3.338 1 98.81 85 PHE A N 1
ATOM 673 C CA . PHE A 1 85 ? 6.043 -31.625 2.34 1 98.81 85 PHE A CA 1
ATOM 674 C C . PHE A 1 85 ? 6.863 -30.344 2.438 1 98.81 85 PHE A C 1
ATOM 676 O O . PHE A 1 85 ? 7.074 -29.812 3.531 1 98.81 85 PHE A O 1
ATOM 683 N N . TYR A 1 86 ? 7.398 -29.875 1.341 1 98.81 86 TYR A N 1
ATOM 684 C CA . TYR A 1 86 ? 8.062 -28.594 1.201 1 98.81 86 TYR A CA 1
ATOM 685 C C . TYR A 1 86 ? 7.234 -27.641 0.346 1 98.81 86 TYR A C 1
ATOM 687 O O . TYR A 1 86 ? 6.871 -27.969 -0.786 1 98.81 86 TYR A O 1
ATOM 695 N N . LEU A 1 87 ? 6.887 -26.531 0.91 1 98.88 87 LEU A N 1
ATOM 696 C CA . LEU A 1 87 ? 6.121 -25.531 0.175 1 98.88 87 LEU A CA 1
ATOM 697 C C . LEU A 1 87 ? 6.879 -24.203 0.111 1 98.88 87 LEU A C 1
ATOM 699 O O . LEU A 1 87 ? 7.254 -23.656 1.145 1 98.88 87 LEU A O 1
ATOM 703 N N . VAL A 1 88 ? 7.188 -23.719 -1.1 1 98.88 88 VAL A N 1
ATOM 704 C CA . VAL A 1 88 ? 7.801 -22.406 -1.289 1 98.88 88 VAL A CA 1
ATOM 705 C C . VAL A 1 88 ? 6.812 -21.469 -1.987 1 98.88 88 VAL A C 1
ATOM 707 O O . VAL A 1 88 ? 5.988 -21.922 -2.787 1 98.88 88 VAL A O 1
ATOM 710 N N . TYR A 1 89 ? 6.852 -20.234 -1.673 1 98.88 89 TYR A N 1
ATOM 711 C CA . TYR A 1 89 ? 5.949 -19.234 -2.234 1 98.88 89 TYR A CA 1
ATOM 712 C C . TYR A 1 89 ? 6.555 -17.828 -2.143 1 98.88 89 TYR A C 1
ATOM 714 O O . TYR A 1 89 ? 7.586 -17.641 -1.492 1 98.88 89 TYR A O 1
ATOM 722 N N . THR A 1 90 ? 5.992 -16.953 -2.854 1 98.81 90 THR A N 1
ATOM 723 C CA . THR A 1 90 ? 6.445 -15.562 -2.852 1 98.81 90 THR A CA 1
ATOM 724 C C . THR A 1 90 ? 5.406 -14.648 -2.203 1 98.81 90 THR A C 1
ATOM 726 O O . THR A 1 90 ? 4.215 -14.742 -2.508 1 98.81 90 THR A O 1
ATOM 729 N N . ASP A 1 91 ? 5.762 -13.859 -1.256 1 98.62 91 ASP A N 1
ATOM 730 C CA . ASP A 1 91 ? 4.973 -12.719 -0.801 1 98.62 91 ASP A CA 1
ATOM 731 C C . ASP A 1 91 ? 5.383 -11.438 -1.53 1 98.62 91 ASP A C 1
ATOM 733 O O . ASP A 1 91 ? 6.426 -10.859 -1.229 1 98.62 91 ASP A O 1
ATOM 737 N N . VAL A 1 92 ? 4.559 -11.047 -2.441 1 98.25 92 VAL A N 1
ATOM 738 C CA . VAL A 1 92 ? 4.855 -9.914 -3.318 1 98.25 92 VAL A CA 1
ATOM 739 C C . VAL A 1 92 ? 4.418 -8.617 -2.652 1 98.25 92 VAL A C 1
ATOM 741 O O . VAL A 1 92 ? 3.248 -8.453 -2.291 1 98.25 92 VAL A O 1
ATOM 744 N N . LYS A 1 93 ? 5.367 -7.676 -2.52 1 97.69 93 LYS A N 1
ATOM 745 C CA . LYS A 1 93 ? 5.098 -6.406 -1.847 1 97.69 93 LYS A CA 1
ATOM 746 C C . LYS A 1 93 ? 4.844 -5.293 -2.857 1 97.69 93 LYS A C 1
ATOM 748 O O . LYS A 1 93 ? 4.219 -4.281 -2.529 1 97.69 93 LYS A O 1
ATOM 753 N N . SER A 1 94 ? 5.352 -5.48 -4.062 1 94.25 94 SER A N 1
ATOM 754 C CA . SER A 1 94 ? 5.129 -4.504 -5.125 1 94.25 94 SER A CA 1
ATOM 755 C C . SER A 1 94 ? 5.281 -5.141 -6.504 1 94.25 94 SER A C 1
ATOM 757 O O . SER A 1 94 ? 6.16 -5.977 -6.715 1 94.25 94 SER A O 1
ATOM 759 N N . THR A 1 95 ? 4.43 -4.711 -7.395 1 88.44 95 THR A N 1
ATOM 760 C CA . THR A 1 95 ? 4.543 -5.168 -8.773 1 88.44 95 THR A CA 1
ATOM 761 C C . THR A 1 95 ? 4.953 -4.02 -9.695 1 88.44 95 THR A C 1
ATOM 763 O O . THR A 1 95 ? 4.965 -4.172 -10.914 1 88.44 95 THR A O 1
ATOM 766 N N . LYS A 1 96 ? 5.27 -2.951 -9.102 1 87.56 96 LYS A N 1
ATOM 767 C CA . LYS A 1 96 ? 5.641 -1.797 -9.906 1 87.56 96 LYS A CA 1
ATOM 768 C C . LYS A 1 96 ? 7.004 -2.004 -10.57 1 87.56 96 LYS A C 1
ATOM 770 O O . LYS A 1 96 ? 7.836 -2.756 -10.055 1 87.56 96 LYS A O 1
ATOM 775 N N . VAL A 1 97 ? 7.211 -1.445 -11.695 1 92.69 97 VAL A N 1
ATOM 776 C CA . VAL A 1 97 ? 8.484 -1.434 -12.414 1 92.69 97 VAL A CA 1
ATOM 777 C C . VAL A 1 97 ? 9.242 -0.146 -12.102 1 92.69 97 VAL A C 1
ATOM 779 O O . VAL A 1 97 ? 8.633 0.917 -11.945 1 92.69 97 VAL A O 1
ATOM 782 N N . PRO A 1 98 ? 10.523 -0.12 -11.922 1 96.19 98 PRO A N 1
ATOM 783 C CA . PRO A 1 98 ? 11.422 -1.154 -12.43 1 96.19 98 PRO A CA 1
ATOM 784 C C . PRO A 1 98 ? 11.711 -2.246 -11.398 1 96.19 98 PRO A C 1
ATOM 786 O O . PRO A 1 98 ? 12.258 -3.297 -11.75 1 96.19 98 PRO A O 1
ATOM 789 N N . PHE A 1 99 ? 11.453 -2.004 -10.164 1 96.06 99 PHE A N 1
ATOM 790 C CA . PHE A 1 99 ? 11.805 -2.963 -9.125 1 96.06 99 PHE A CA 1
ATOM 791 C C . PHE A 1 99 ? 10.648 -3.916 -8.852 1 96.06 99 PHE A C 1
ATOM 793 O O . PHE A 1 99 ? 9.492 -3.582 -9.117 1 96.06 99 PHE A O 1
ATOM 800 N N . LYS A 1 100 ? 10.984 -5.094 -8.5 1 94.12 100 LYS A N 1
ATOM 801 C CA . LYS A 1 100 ? 10.039 -6.07 -7.965 1 94.12 100 LYS A CA 1
ATOM 802 C C . LYS A 1 100 ? 10.391 -6.438 -6.527 1 94.12 100 LYS A C 1
ATOM 804 O O . LYS A 1 100 ? 11.453 -7.012 -6.266 1 94.12 100 LYS A O 1
ATOM 809 N N . ASP A 1 101 ? 9.672 -5.895 -5.566 1 97.12 101 ASP A N 1
ATOM 810 C CA . ASP A 1 101 ? 9.898 -6.254 -4.168 1 97.12 101 ASP A CA 1
ATOM 811 C C . ASP A 1 101 ? 9.148 -7.531 -3.803 1 97.12 101 ASP A C 1
ATOM 813 O O . ASP A 1 101 ? 7.949 -7.496 -3.52 1 97.12 101 ASP A O 1
ATOM 817 N N . VAL A 1 102 ? 9.906 -8.625 -3.828 1 97.94 102 VAL A N 1
ATOM 818 C CA . VAL A 1 102 ? 9.312 -9.945 -3.639 1 97.94 102 VAL A CA 1
ATOM 819 C C . VAL A 1 102 ? 10.148 -10.75 -2.645 1 97.94 102 VAL A C 1
ATOM 821 O O . VAL A 1 102 ? 11.375 -10.656 -2.637 1 97.94 102 VAL A O 1
ATOM 824 N N . ASN A 1 103 ? 9.547 -11.469 -1.754 1 98.44 103 ASN A N 1
ATOM 825 C CA . ASN A 1 103 ? 10.203 -12.305 -0.756 1 98.44 103 ASN A CA 1
ATOM 826 C C . ASN A 1 103 ? 9.781 -13.766 -0.877 1 98.44 103 ASN A C 1
ATOM 828 O O . ASN A 1 103 ? 8.586 -14.078 -0.812 1 98.44 103 ASN A O 1
ATOM 832 N N . ASN A 1 104 ? 10.727 -14.617 -1.078 1 98.81 104 ASN A N 1
ATOM 833 C CA . ASN A 1 104 ? 10.453 -16.047 -1.178 1 98.81 104 ASN A CA 1
ATOM 834 C C . ASN A 1 104 ? 10.617 -16.734 0.169 1 98.81 104 ASN A C 1
ATOM 836 O O . ASN A 1 104 ? 11.578 -16.469 0.896 1 98.81 104 ASN A O 1
ATOM 840 N N . TYR A 1 105 ? 9.695 -17.594 0.469 1 98.81 105 TYR A N 1
ATOM 841 C CA . TYR A 1 105 ? 9.688 -18.312 1.741 1 98.81 105 TYR A CA 1
ATOM 842 C C . TYR A 1 105 ? 9.539 -19.812 1.523 1 98.81 105 TYR A C 1
ATOM 844 O O . TYR A 1 105 ? 9.016 -20.25 0.492 1 98.81 105 TYR A O 1
ATOM 852 N N . LEU A 1 106 ? 9.961 -20.562 2.516 1 98.81 106 LEU A N 1
ATOM 853 C CA . LEU A 1 106 ? 9.766 -22 2.596 1 98.81 106 LEU A CA 1
ATOM 854 C C . LEU A 1 106 ? 9.086 -22.391 3.906 1 98.81 106 LEU A C 1
ATOM 856 O O . LEU A 1 106 ? 9.469 -21.906 4.973 1 98.81 106 LEU A O 1
ATOM 860 N N . ILE A 1 107 ? 8.094 -23.172 3.822 1 98.69 107 ILE A N 1
ATOM 861 C CA . ILE A 1 107 ? 7.5 -23.812 4.988 1 98.69 107 ILE A CA 1
ATOM 862 C C . ILE A 1 107 ? 7.422 -25.328 4.762 1 98.69 107 ILE A C 1
ATOM 864 O O . ILE A 1 107 ? 7.398 -25.781 3.617 1 98.69 107 ILE A O 1
ATOM 868 N N . THR A 1 108 ? 7.367 -26.141 5.816 1 98.62 108 THR A N 1
ATOM 869 C CA . THR A 1 108 ? 7.352 -27.594 5.719 1 98.62 108 THR A CA 1
ATOM 870 C C . THR A 1 108 ? 6.297 -28.188 6.648 1 98.62 108 THR A C 1
ATOM 872 O O . THR A 1 108 ? 5.871 -27.531 7.605 1 98.62 108 THR A O 1
ATOM 875 N N . SER A 1 109 ? 5.871 -29.328 6.34 1 98.69 109 SER A N 1
ATOM 876 C CA . SER A 1 109 ? 4.949 -30.094 7.176 1 98.69 109 SER A CA 1
ATOM 877 C C . SER A 1 109 ? 5.027 -31.578 6.863 1 98.69 109 SER A C 1
ATOM 879 O O . SER A 1 109 ? 5.344 -31.969 5.738 1 98.69 109 SER A O 1
ATOM 881 N N . LYS A 1 110 ? 4.734 -32.438 7.82 1 98.38 110 LYS A N 1
ATOM 882 C CA . LYS A 1 110 ? 4.645 -33.875 7.613 1 98.38 110 LYS A CA 1
ATOM 883 C C . LYS A 1 110 ? 3.27 -34.25 7.074 1 98.38 110 LYS A C 1
ATOM 885 O O . LYS A 1 110 ? 3.098 -35.344 6.535 1 98.38 110 LYS A O 1
ATOM 890 N N . ASP A 1 111 ? 2.369 -33.375 7.262 1 98.5 111 ASP A N 1
ATOM 891 C CA . ASP A 1 111 ? 0.992 -33.594 6.816 1 98.5 111 ASP A CA 1
ATOM 892 C C . ASP A 1 111 ? 0.517 -32.406 5.977 1 98.5 111 ASP A C 1
ATOM 894 O O . ASP A 1 111 ? 0.77 -31.234 6.324 1 98.5 111 ASP A O 1
ATOM 898 N N . ILE A 1 112 ? -0.161 -32.688 4.828 1 98.44 112 ILE A N 1
ATOM 899 C CA . ILE A 1 112 ? -0.603 -31.641 3.9 1 98.44 112 ILE A CA 1
ATOM 900 C C . ILE A 1 112 ? -1.538 -30.672 4.617 1 98.44 112 ILE A C 1
ATOM 902 O O . ILE A 1 112 ? -1.662 -29.516 4.223 1 98.44 112 ILE A O 1
ATOM 906 N N . LYS A 1 113 ? -2.207 -31.078 5.66 1 98.06 113 LYS A N 1
ATOM 907 C CA . LYS A 1 113 ? -3.158 -30.25 6.395 1 98.06 113 LYS A CA 1
ATOM 908 C C . LYS A 1 113 ? -2.473 -29.516 7.539 1 98.06 113 LYS A C 1
ATOM 910 O O . LYS A 1 113 ? -3.117 -28.75 8.273 1 98.06 113 LYS A O 1
ATOM 915 N N . GLY A 1 114 ? -1.186 -29.75 7.645 1 97.12 114 GLY A N 1
ATOM 916 C CA . GLY A 1 114 ? -0.425 -29.078 8.688 1 97.12 114 GLY A CA 1
ATOM 917 C C . GLY A 1 114 ? -0.371 -29.875 9.984 1 97.12 114 GLY A C 1
ATOM 918 O O . GLY A 1 114 ? -0.85 -31.016 10.039 1 97.12 114 GLY A O 1
ATOM 919 N N . PRO A 1 115 ? 0.222 -29.281 11.07 1 97.69 115 PRO A N 1
ATOM 920 C CA . PRO A 1 115 ? 0.696 -27.891 11.125 1 97.69 115 PRO A CA 1
ATOM 921 C C . PRO A 1 115 ? 1.928 -27.656 10.258 1 97.69 115 PRO A C 1
ATOM 923 O O . PRO A 1 115 ? 2.789 -28.531 10.141 1 97.69 115 PRO A O 1
ATOM 926 N N . TRP A 1 116 ? 1.971 -26.5 9.719 1 98.56 116 TRP A N 1
ATOM 927 C CA . TRP A 1 116 ? 3.115 -26.094 8.914 1 98.56 116 TRP A CA 1
ATOM 928 C C . TRP A 1 116 ? 4.125 -25.312 9.758 1 98.56 116 TRP A C 1
ATOM 930 O O . TRP A 1 116 ? 3.756 -24.672 10.742 1 98.56 116 TRP A O 1
ATOM 940 N N . SER A 1 117 ? 5.375 -25.328 9.422 1 98.12 117 SER A N 1
ATOM 941 C CA . SER A 1 117 ? 6.441 -24.641 10.141 1 98.12 117 SER A CA 1
ATOM 942 C C . SER A 1 117 ? 6.34 -23.125 9.977 1 98.12 117 SER A C 1
ATOM 944 O O . SER A 1 117 ? 5.562 -22.641 9.148 1 98.12 117 SER A O 1
ATOM 946 N N . ASN A 1 118 ? 7.082 -22.406 10.852 1 97.69 118 ASN A N 1
ATOM 947 C CA . ASN A 1 118 ? 7.27 -20.984 10.578 1 97.69 118 ASN A CA 1
ATOM 948 C C . ASN A 1 118 ? 7.977 -20.766 9.242 1 97.69 118 ASN A C 1
ATOM 950 O O . ASN A 1 118 ? 8.828 -21.562 8.844 1 97.69 118 ASN A O 1
ATOM 954 N N . PRO A 1 119 ? 7.672 -19.719 8.617 1 98.31 119 PRO A N 1
ATOM 955 C CA . PRO A 1 119 ? 8.289 -19.469 7.312 1 98.31 119 PRO A CA 1
ATOM 956 C C . PRO A 1 119 ? 9.797 -19.234 7.41 1 98.31 119 PRO A C 1
ATOM 958 O O . PRO A 1 119 ? 10.25 -18.516 8.305 1 98.31 119 PRO A O 1
ATOM 961 N N . ILE A 1 120 ? 10.516 -19.828 6.594 1 98.25 120 ILE A N 1
ATOM 962 C CA . ILE A 1 120 ? 11.938 -19.578 6.398 1 98.25 120 ILE A CA 1
ATOM 963 C C . ILE A 1 120 ? 12.133 -18.625 5.215 1 98.25 120 ILE A C 1
ATOM 965 O O . ILE A 1 120 ? 11.758 -18.953 4.086 1 98.25 120 ILE A O 1
ATOM 969 N N . TYR A 1 121 ? 12.664 -17.5 5.453 1 98.12 121 TYR A N 1
ATOM 970 C CA . TYR A 1 121 ? 12.984 -16.562 4.383 1 98.12 121 TYR A CA 1
ATOM 971 C C . TYR A 1 121 ? 14.156 -17.062 3.549 1 98.12 121 TYR A C 1
ATOM 973 O O . TYR A 1 121 ? 15.188 -17.469 4.094 1 98.12 121 TYR A O 1
ATOM 981 N N . LEU A 1 122 ? 14.023 -17.016 2.209 1 98.56 122 LEU A N 1
ATOM 982 C CA . LEU A 1 122 ? 15.039 -17.594 1.333 1 98.56 122 LEU A CA 1
ATOM 983 C C . LEU A 1 122 ? 15.781 -16.5 0.578 1 98.56 122 LEU A C 1
ATOM 985 O O . LEU A 1 122 ? 17 -16.359 0.719 1 98.56 122 LEU A O 1
ATOM 989 N N . ASN A 1 123 ? 15.109 -15.758 -0.193 1 98.56 123 ASN A N 1
ATOM 990 C CA . ASN A 1 123 ? 15.703 -14.664 -0.958 1 98.56 123 ASN A CA 1
ATOM 991 C C . ASN A 1 123 ? 14.633 -13.719 -1.501 1 98.56 123 ASN A C 1
ATOM 993 O O . ASN A 1 123 ? 13.453 -13.852 -1.178 1 98.56 123 ASN A O 1
ATOM 997 N N . SER A 1 124 ? 15.094 -12.664 -2.248 1 98.31 124 SER A N 1
ATOM 998 C CA . SER A 1 124 ? 14.219 -11.672 -2.85 1 98.31 124 SER A CA 1
ATOM 999 C C . SER A 1 124 ? 14.641 -11.352 -4.281 1 98.31 124 SER A C 1
ATOM 1001 O O . SER A 1 124 ? 14.305 -10.289 -4.812 1 98.31 124 SER A O 1
ATOM 1003 N N . SER A 1 125 ? 15.375 -12.258 -4.91 1 97.81 125 SER A N 1
ATOM 1004 C CA . SER A 1 125 ? 16.031 -11.953 -6.176 1 97.81 125 SER A CA 1
ATOM 1005 C C . SER A 1 125 ? 15.07 -12.094 -7.348 1 97.81 125 SER A C 1
ATOM 1007 O O . SER A 1 125 ? 15.43 -11.805 -8.492 1 97.81 125 SER A O 1
ATOM 1009 N N . GLY A 1 126 ? 13.867 -12.438 -7.09 1 97.75 126 GLY A N 1
ATOM 1010 C CA . GLY A 1 126 ? 12.805 -12.727 -8.039 1 97.75 126 GLY A CA 1
ATOM 1011 C C . GLY A 1 126 ? 11.672 -13.539 -7.441 1 97.75 126 GLY A C 1
ATOM 1012 O O . GLY A 1 126 ? 11.586 -13.695 -6.223 1 97.75 126 GLY A O 1
ATOM 1013 N N . PHE A 1 127 ? 10.812 -14.016 -8.312 1 98 127 PHE A N 1
ATOM 1014 C CA . PHE A 1 127 ? 9.609 -14.672 -7.805 1 98 127 PHE A CA 1
ATOM 1015 C C . PHE A 1 127 ? 9.422 -16.031 -8.453 1 98 127 PHE A C 1
ATOM 1017 O O . PHE A 1 127 ? 10.289 -16.5 -9.203 1 98 127 PHE A O 1
ATOM 1024 N N . ASP A 1 128 ? 8.367 -16.719 -8.047 1 98.62 128 ASP A N 1
ATOM 1025 C CA . ASP A 1 128 ? 7.984 -18.047 -8.547 1 98.62 128 ASP A CA 1
ATOM 1026 C C . ASP A 1 128 ? 9.047 -19.078 -8.203 1 98.62 128 ASP A C 1
ATOM 1028 O O . ASP A 1 128 ? 9.539 -19.781 -9.086 1 98.62 128 ASP A O 1
ATOM 1032 N N . PRO A 1 129 ? 9.289 -19.25 -6.945 1 98.88 129 PRO A N 1
ATOM 1033 C CA . PRO A 1 129 ? 10.289 -20.25 -6.555 1 98.88 129 PRO A CA 1
ATOM 1034 C C . PRO A 1 129 ? 9.789 -21.672 -6.684 1 98.88 129 PRO A C 1
ATOM 1036 O O . PRO A 1 129 ? 8.586 -21.922 -6.586 1 98.88 129 PRO A O 1
ATOM 1039 N N . SER A 1 130 ? 10.672 -22.578 -6.902 1 98.94 130 SER A N 1
ATOM 1040 C CA . SER A 1 130 ? 10.414 -24.016 -6.832 1 98.94 130 SER A CA 1
ATOM 1041 C C . SER A 1 130 ? 11.594 -24.75 -6.223 1 98.94 130 SER A C 1
ATOM 1043 O O . SER A 1 130 ? 12.742 -24.312 -6.344 1 98.94 130 SER A O 1
ATOM 1045 N N . LEU A 1 131 ? 11.336 -25.75 -5.523 1 98.88 131 LEU A N 1
ATOM 1046 C CA . LEU A 1 131 ? 12.375 -26.516 -4.848 1 98.88 131 LEU A CA 1
ATOM 1047 C C . LEU A 1 131 ? 12.508 -27.922 -5.453 1 98.88 131 LEU A C 1
ATOM 1049 O O . LEU A 1 131 ? 11.531 -28.672 -5.512 1 98.88 131 LEU A O 1
ATOM 1053 N N . PHE A 1 132 ? 13.719 -28.328 -5.895 1 98.69 132 PHE A N 1
ATOM 1054 C CA . PHE A 1 132 ? 14.023 -29.625 -6.469 1 98.69 132 PHE A CA 1
ATOM 1055 C C . PHE A 1 132 ? 14.859 -30.453 -5.508 1 98.69 132 PHE A C 1
ATOM 1057 O O . PHE A 1 132 ? 15.844 -29.969 -4.945 1 98.69 132 PHE A O 1
ATOM 1064 N N . HIS A 1 133 ? 14.422 -31.625 -5.305 1 98.31 133 HIS A N 1
ATOM 1065 C CA . HIS A 1 133 ? 15.164 -32.594 -4.496 1 98.31 133 HIS A CA 1
ATOM 1066 C C . HIS A 1 133 ? 15.938 -33.562 -5.375 1 98.31 133 HIS A C 1
ATOM 1068 O O . HIS A 1 133 ? 15.352 -34.469 -5.973 1 98.31 133 HIS A O 1
ATOM 1074 N N . ASP A 1 134 ? 17.219 -33.469 -5.371 1 97.38 134 ASP A N 1
ATOM 1075 C CA . ASP A 1 134 ? 18.016 -34.312 -6.25 1 97.38 134 ASP A CA 1
ATOM 1076 C C . ASP A 1 134 ? 18.281 -35.688 -5.613 1 97.38 134 ASP A C 1
ATOM 1078 O O . ASP A 1 134 ? 18.234 -35.844 -4.391 1 97.38 134 ASP A O 1
ATOM 1082 N N . GLU A 1 135 ? 18.625 -36.656 -6.438 1 94.88 135 GLU A N 1
ATOM 1083 C CA . GLU A 1 135 ? 18.859 -38.031 -5.996 1 94.88 135 GLU A CA 1
ATOM 1084 C C . GLU A 1 135 ? 20.109 -38.125 -5.121 1 94.88 135 GLU A C 1
ATOM 1086 O O . GLU A 1 135 ? 20.219 -39.031 -4.289 1 94.88 135 GLU A O 1
ATOM 1091 N N . ASN A 1 136 ? 20.984 -37.25 -5.273 1 94.75 136 ASN A N 1
ATOM 1092 C CA . ASN A 1 136 ? 22.219 -37.25 -4.492 1 94.75 136 ASN A CA 1
ATOM 1093 C C . ASN A 1 136 ? 22.016 -36.594 -3.127 1 94.75 136 ASN A C 1
ATOM 1095 O O . ASN A 1 136 ? 22.969 -36.438 -2.359 1 94.75 136 ASN A O 1
ATOM 1099 N N . GLY A 1 137 ? 20.812 -36.125 -2.887 1 95.19 137 GLY A N 1
ATOM 1100 C CA . GLY A 1 137 ? 20.484 -35.562 -1.583 1 95.19 137 GLY A CA 1
ATOM 1101 C C . GLY A 1 137 ? 20.484 -34.062 -1.567 1 95.19 137 GLY A C 1
ATOM 1102 O O . GLY A 1 137 ? 19.984 -33.438 -0.627 1 95.19 137 GLY A O 1
ATOM 1103 N N . GLU A 1 138 ? 21 -33.469 -2.594 1 96.69 138 GLU A N 1
ATOM 1104 C CA . GLU A 1 138 ? 21.047 -32.031 -2.664 1 96.69 138 GLU A CA 1
ATOM 1105 C C . GLU A 1 138 ? 19.672 -31.438 -2.996 1 96.69 138 GLU A C 1
ATOM 1107 O O . GLU A 1 138 ? 18.875 -32.062 -3.697 1 96.69 138 GLU A O 1
ATOM 1112 N N . LYS A 1 139 ? 19.406 -30.266 -2.459 1 98.31 139 LYS A N 1
ATOM 1113 C CA . LYS A 1 139 ? 18.203 -29.516 -2.77 1 98.31 139 LYS A CA 1
ATOM 1114 C C . LYS A 1 139 ? 18.531 -28.203 -3.455 1 98.31 139 LYS A C 1
ATOM 1116 O O . LYS A 1 139 ? 19.484 -27.516 -3.072 1 98.31 139 LYS A O 1
ATOM 1121 N N . TRP A 1 140 ? 17.797 -27.906 -4.473 1 98.75 140 TRP A N 1
ATOM 1122 C CA . TRP A 1 140 ? 18.047 -26.719 -5.281 1 98.75 140 TRP A CA 1
ATOM 1123 C C . TRP A 1 140 ? 16.781 -25.844 -5.383 1 98.75 140 TRP A C 1
ATOM 1125 O O . TRP A 1 140 ? 15.719 -26.344 -5.75 1 98.75 140 TRP A O 1
ATOM 1135 N N . LEU A 1 141 ? 16.922 -24.594 -5.008 1 98.88 141 LEU A N 1
ATOM 1136 C CA . LEU A 1 141 ? 15.852 -23.625 -5.258 1 98.88 141 LEU A CA 1
ATOM 1137 C C . LEU A 1 141 ? 16.016 -22.969 -6.625 1 98.88 141 LEU A C 1
ATOM 1139 O O . LEU A 1 141 ? 17.094 -22.484 -6.957 1 98.88 141 LEU A O 1
ATOM 1143 N N . ALA A 1 142 ? 14.992 -22.984 -7.41 1 98.88 142 ALA A N 1
ATOM 1144 C CA . ALA A 1 142 ? 14.938 -22.234 -8.664 1 98.88 142 ALA A CA 1
ATOM 1145 C C . ALA A 1 142 ? 13.977 -21.062 -8.555 1 98.88 142 ALA A C 1
ATOM 1147 O O . ALA A 1 142 ? 12.922 -21.156 -7.914 1 98.88 142 ALA A O 1
ATOM 1148 N N . ASN A 1 143 ? 14.266 -19.922 -9.086 1 98.75 143 ASN A N 1
ATOM 1149 C CA . ASN A 1 143 ? 13.336 -18.812 -9.234 1 98.75 143 ASN A CA 1
ATOM 1150 C C . ASN A 1 143 ? 13.703 -17.938 -10.43 1 98.75 143 ASN A C 1
ATOM 1152 O O . ASN A 1 143 ? 14.836 -17.984 -10.914 1 98.75 143 ASN A O 1
ATOM 1156 N N . GLU A 1 144 ? 12.672 -17.234 -10.883 1 98 144 GLU A N 1
ATOM 1157 C CA . GLU A 1 144 ? 12.945 -16.172 -11.859 1 98 144 GLU A CA 1
ATOM 1158 C C . GLU A 1 144 ? 13.781 -15.055 -11.25 1 98 144 GLU A C 1
ATOM 1160 O O . GLU A 1 144 ? 13.578 -14.672 -10.094 1 98 144 GLU A O 1
ATOM 1165 N N . ILE A 1 145 ? 14.742 -14.539 -11.992 1 97.69 145 ILE A N 1
ATOM 1166 C CA . ILE A 1 145 ? 15.555 -13.43 -11.5 1 97.69 145 ILE A CA 1
ATOM 1167 C C . ILE A 1 145 ? 15.094 -12.125 -12.141 1 97.69 145 ILE A C 1
ATOM 1169 O O . ILE A 1 145 ? 14.938 -12.047 -13.359 1 97.69 145 ILE A O 1
ATOM 1173 N N . TRP A 1 146 ? 14.844 -11.109 -11.359 1 97.44 146 TRP A N 1
ATOM 1174 C CA . TRP A 1 146 ? 14.398 -9.789 -11.797 1 97.44 146 TRP A CA 1
ATOM 1175 C C . TRP A 1 146 ? 15.578 -8.836 -11.922 1 97.44 146 TRP A C 1
ATOM 1177 O O . TRP A 1 146 ? 16.359 -8.672 -10.977 1 97.44 146 TRP A O 1
ATOM 1187 N N . ASP A 1 147 ? 15.812 -8.242 -13.07 1 97.25 147 ASP A N 1
ATOM 1188 C CA . ASP A 1 147 ? 16.906 -7.301 -13.312 1 97.25 147 ASP A CA 1
ATOM 1189 C C . ASP A 1 147 ? 16.375 -5.922 -13.68 1 97.25 147 ASP A C 1
ATOM 1191 O O . ASP A 1 147 ? 16.047 -5.664 -14.844 1 97.25 147 ASP A O 1
ATOM 1195 N N . TYR A 1 148 ? 16.344 -5.023 -12.648 1 96.88 148 TYR A N 1
ATOM 1196 C CA . TYR A 1 148 ? 15.773 -3.693 -12.797 1 96.88 148 TYR A CA 1
ATOM 1197 C C . TYR A 1 148 ? 16.5 -2.904 -13.883 1 96.88 148 TYR A C 1
ATOM 1199 O O . TYR A 1 148 ? 15.969 -1.91 -14.391 1 96.88 148 TYR A O 1
ATOM 1207 N N . ARG A 1 149 ? 17.719 -3.314 -14.492 1 97.25 149 ARG A N 1
ATOM 1208 C CA . ARG A 1 149 ? 18.547 -2.568 -15.43 1 97.25 149 ARG A CA 1
ATOM 1209 C C . ARG A 1 149 ? 18.047 -2.725 -16.859 1 97.25 149 ARG A C 1
ATOM 1211 O O . ARG A 1 149 ? 18.406 -1.944 -17.75 1 97.25 149 ARG A O 1
ATOM 1218 N N . LEU A 1 150 ? 17.188 -3.715 -17.016 1 95.25 150 LEU A N 1
ATOM 1219 C CA . LEU A 1 150 ? 16.719 -3.967 -18.375 1 95.25 150 LEU A CA 1
ATOM 1220 C C . LEU A 1 150 ? 15.789 -2.855 -18.844 1 95.25 150 LEU A C 1
ATOM 1222 O O . LEU A 1 150 ? 14.984 -2.342 -18.062 1 95.25 150 LEU A O 1
ATOM 1226 N N . ASN A 1 151 ? 15.805 -2.502 -20.094 1 90.56 151 ASN A N 1
ATOM 1227 C CA . ASN A 1 151 ? 15.039 -1.392 -20.641 1 90.56 151 ASN A CA 1
ATOM 1228 C C . ASN A 1 151 ? 13.648 -1.841 -21.109 1 90.56 151 ASN A C 1
ATOM 1230 O O . ASN A 1 151 ? 12.828 -1.017 -21.5 1 90.56 151 ASN A O 1
ATOM 1234 N N . THR A 1 152 ? 13.305 -3.02 -20.859 1 88.81 152 THR A N 1
ATOM 1235 C CA . THR A 1 152 ? 11.977 -3.514 -21.219 1 88.81 152 THR A CA 1
ATOM 1236 C C . THR A 1 152 ? 11.031 -3.416 -20.016 1 88.81 152 THR A C 1
ATOM 1238 O O . THR A 1 152 ? 11.477 -3.297 -18.875 1 88.81 152 THR A O 1
ATOM 1241 N N . HIS A 1 153 ? 9.789 -3.342 -20.328 1 86.44 153 HIS A N 1
ATOM 1242 C CA . HIS A 1 153 ? 8.805 -3.357 -19.25 1 86.44 153 HIS A CA 1
ATOM 1243 C C . HIS A 1 153 ? 8.906 -4.641 -18.438 1 86.44 153 HIS A C 1
ATOM 1245 O O . HIS A 1 153 ? 8.781 -4.613 -17.203 1 86.44 153 HIS A O 1
ATOM 1251 N N . ASN A 1 154 ? 9.055 -5.699 -19.125 1 88.56 154 ASN A N 1
ATOM 1252 C CA . ASN A 1 154 ? 9.328 -6.957 -18.438 1 88.56 154 ASN A CA 1
ATOM 1253 C C . ASN A 1 154 ? 10.812 -7.117 -18.125 1 88.56 154 ASN A C 1
ATOM 1255 O O . ASN A 1 154 ? 11.648 -7.113 -19.031 1 88.56 154 ASN A O 1
ATOM 1259 N N . LYS A 1 155 ? 11.109 -7.262 -16.844 1 94.44 155 LYS A N 1
ATOM 1260 C CA . LYS A 1 155 ? 12.5 -7.246 -16.406 1 94.44 155 LYS A CA 1
ATOM 1261 C C . LYS A 1 155 ? 12.953 -8.633 -15.961 1 94.44 155 LYS A C 1
ATOM 1263 O O . LYS A 1 155 ? 13.977 -8.773 -15.281 1 94.44 155 LYS A O 1
ATOM 1268 N N . SER A 1 156 ? 12.094 -9.656 -16.344 1 95.25 156 SER A N 1
ATOM 1269 C CA . SER A 1 156 ? 12.508 -11.031 -16.109 1 95.25 156 SER A CA 1
ATOM 1270 C C . SER A 1 156 ? 13.742 -11.383 -16.953 1 95.25 156 SER A C 1
ATOM 1272 O O . SER A 1 156 ? 13.695 -11.352 -18.188 1 95.25 156 SER A O 1
ATOM 1274 N N . ALA A 1 157 ? 14.828 -11.773 -16.25 1 95.94 157 ALA A N 1
ATOM 1275 C CA . ALA A 1 157 ? 16.094 -11.969 -16.938 1 95.94 157 ALA A CA 1
ATOM 1276 C C . ALA A 1 157 ? 16.422 -13.461 -17.062 1 95.94 157 ALA A C 1
ATOM 1278 O O . ALA A 1 157 ? 17.531 -13.82 -17.469 1 95.94 157 ALA A O 1
ATOM 1279 N N . GLY A 1 158 ? 15.531 -14.32 -16.703 1 97.75 158 GLY A N 1
ATOM 1280 C CA . GLY A 1 158 ? 15.781 -15.75 -16.812 1 97.75 158 GLY A CA 1
ATOM 1281 C C . GLY A 1 158 ? 15.633 -16.469 -15.484 1 97.75 158 GLY A C 1
ATOM 1282 O O . GLY A 1 158 ? 14.945 -15.992 -14.578 1 97.75 158 GLY A O 1
ATOM 1283 N N . ILE A 1 159 ? 16.203 -17.703 -15.438 1 98.75 159 ILE A N 1
ATOM 1284 C CA . ILE A 1 159 ? 16.016 -18.578 -14.281 1 98.75 159 ILE A CA 1
ATOM 1285 C C . ILE A 1 159 ? 17.359 -18.828 -13.609 1 98.75 159 ILE A C 1
ATOM 1287 O O . ILE A 1 159 ? 18.359 -19.094 -14.281 1 98.75 159 ILE A O 1
ATOM 1291 N N . ILE A 1 160 ? 17.344 -18.719 -12.297 1 98.62 160 ILE A N 1
ATOM 1292 C CA . ILE A 1 160 ? 18.531 -19.062 -11.523 1 98.62 160 ILE A CA 1
ATOM 1293 C C . ILE A 1 160 ? 18.219 -20.234 -10.594 1 98.62 160 ILE A C 1
ATOM 1295 O O . ILE A 1 160 ? 17.047 -20.469 -10.266 1 98.62 160 ILE A O 1
ATOM 1299 N N . ILE A 1 161 ? 19.266 -20.984 -10.18 1 98.75 161 ILE A N 1
ATOM 1300 C CA . ILE A 1 161 ? 19.141 -22 -9.141 1 98.75 161 ILE A CA 1
ATOM 1301 C C . ILE A 1 161 ? 20.234 -21.812 -8.094 1 98.75 161 ILE A C 1
ATOM 1303 O O . ILE A 1 161 ? 21.312 -21.297 -8.406 1 98.75 161 ILE A O 1
ATOM 1307 N N . GLN A 1 162 ? 19.922 -22.141 -6.953 1 98.69 162 GLN A N 1
ATOM 1308 C CA . GLN A 1 162 ? 20.859 -22.078 -5.828 1 98.69 162 GLN A CA 1
ATOM 1309 C C . GLN A 1 162 ? 20.594 -23.188 -4.824 1 98.69 162 GLN A C 1
ATOM 1311 O O . GLN A 1 162 ? 19.438 -23.578 -4.602 1 98.69 162 GLN A O 1
ATOM 1316 N N . LYS A 1 163 ? 21.672 -23.719 -4.227 1 98.5 163 LYS A N 1
ATOM 1317 C CA . LYS A 1 163 ? 21.531 -24.812 -3.279 1 98.5 163 LYS A CA 1
ATOM 1318 C C . LYS A 1 163 ? 20.859 -24.359 -1.991 1 98.5 163 LYS A C 1
ATOM 1320 O O . LYS A 1 163 ? 21.141 -23.266 -1.493 1 98.5 163 LYS A O 1
ATOM 1325 N N . PHE A 1 164 ? 19.984 -25.172 -1.512 1 98.62 164 PHE A N 1
ATOM 1326 C CA . PHE A 1 164 ? 19.344 -24.953 -0.221 1 98.62 164 PHE A CA 1
ATOM 1327 C C . PHE A 1 164 ? 19.891 -25.922 0.826 1 98.62 164 PHE A C 1
ATOM 1329 O O . PHE A 1 164 ? 19.891 -27.141 0.619 1 98.62 164 PHE A O 1
ATOM 1336 N N . ASP A 1 165 ? 20.375 -25.359 1.924 1 97.75 165 ASP A N 1
ATOM 1337 C CA . ASP A 1 165 ? 20.828 -26.141 3.068 1 97.75 165 ASP A CA 1
ATOM 1338 C C . ASP A 1 165 ? 19.734 -26.25 4.121 1 97.75 165 ASP A C 1
ATOM 1340 O O . ASP A 1 165 ? 19.453 -25.297 4.844 1 97.75 165 ASP A O 1
ATOM 1344 N N . TYR A 1 166 ? 19.188 -27.391 4.223 1 94 166 TYR A N 1
ATOM 1345 C CA . TYR A 1 166 ? 18.031 -27.594 5.098 1 94 166 TYR A CA 1
ATOM 1346 C C . TYR A 1 166 ? 18.422 -27.406 6.562 1 94 166 TYR A C 1
ATOM 1348 O O . TYR A 1 166 ? 17.641 -26.875 7.355 1 94 166 TYR A O 1
ATOM 1356 N N . GLU A 1 167 ? 19.547 -27.859 6.969 1 95 167 GLU A N 1
ATOM 1357 C CA . GLU A 1 167 ? 20 -27.734 8.352 1 95 167 GLU A CA 1
ATOM 1358 C C . GLU A 1 167 ? 20.219 -26.266 8.727 1 95 167 GLU A C 1
ATOM 1360 O O . GLU A 1 167 ? 19.812 -25.828 9.805 1 95 167 GLU A O 1
ATOM 1365 N N . LYS A 1 168 ? 20.766 -25.516 7.82 1 96.62 168 LYS A N 1
ATOM 1366 C CA . LYS A 1 168 ? 21.031 -24.109 8.07 1 96.62 168 LYS A CA 1
ATOM 1367 C C . LYS A 1 168 ? 19.812 -23.25 7.77 1 96.62 168 LYS A C 1
ATOM 1369 O O . LYS A 1 168 ? 19.75 -22.078 8.156 1 96.62 168 LYS A O 1
ATOM 1374 N N . LYS A 1 169 ? 18.891 -23.828 7.062 1 96.81 169 LYS A N 1
ATOM 1375 C CA . LYS A 1 169 ? 17.656 -23.156 6.66 1 96.81 169 LYS A CA 1
ATOM 1376 C C . LYS A 1 169 ? 17.969 -21.906 5.84 1 96.81 169 LYS A C 1
ATOM 1378 O O . LYS A 1 169 ? 17.391 -20.828 6.098 1 96.81 169 LYS A O 1
ATOM 1383 N N . GLU A 1 170 ? 18.891 -22.047 4.961 1 97.31 170 GLU A N 1
ATOM 1384 C CA . GLU A 1 170 ? 19.234 -20.922 4.102 1 97.31 170 GLU A CA 1
ATOM 1385 C C . GLU A 1 170 ? 19.797 -21.406 2.762 1 97.31 170 GLU A C 1
ATOM 1387 O O . GLU A 1 170 ? 20.141 -22.578 2.611 1 97.31 170 GLU A O 1
ATOM 1392 N N . LEU A 1 171 ? 19.828 -20.516 1.796 1 98.12 171 LEU A N 1
ATOM 1393 C CA . LEU A 1 171 ? 20.5 -20.75 0.526 1 98.12 171 LEU A CA 1
ATOM 1394 C C . LEU A 1 171 ? 22 -20.578 0.67 1 98.12 171 LEU A C 1
ATOM 1396 O O . LEU A 1 171 ? 22.469 -19.672 1.364 1 98.12 171 LEU A O 1
ATOM 1400 N N . ILE A 1 172 ? 22.719 -21.469 0.046 1 97.12 172 ILE A N 1
ATOM 1401 C CA . ILE A 1 172 ? 24.156 -21.422 0.194 1 97.12 172 ILE A CA 1
ATOM 1402 C C . ILE A 1 172 ? 24.828 -21.406 -1.183 1 97.12 172 ILE A C 1
ATOM 1404 O O . ILE A 1 172 ? 24.234 -21.859 -2.166 1 97.12 172 ILE A O 1
ATOM 1408 N N . GLY A 1 173 ? 26.047 -20.891 -1.239 1 95.06 173 GLY A N 1
ATOM 1409 C CA . GLY A 1 173 ? 26.766 -20.797 -2.5 1 95.06 173 GLY A CA 1
ATOM 1410 C C . GLY A 1 173 ? 26.234 -19.703 -3.412 1 95.06 173 GLY A C 1
ATOM 1411 O O . GLY A 1 173 ? 25.281 -19 -3.057 1 95.06 173 GLY A O 1
ATOM 1412 N N . LYS A 1 174 ? 26.812 -19.578 -4.555 1 94.38 174 LYS A N 1
ATOM 1413 C CA . LYS A 1 174 ? 26.391 -18.609 -5.559 1 94.38 174 LYS A CA 1
ATOM 1414 C C . LYS A 1 174 ? 25.297 -19.172 -6.453 1 94.38 174 LYS A C 1
ATOM 1416 O O . LYS A 1 174 ? 25.328 -20.359 -6.789 1 94.38 174 LYS A O 1
ATOM 1421 N N . PRO A 1 175 ? 24.422 -18.375 -6.82 1 97.19 175 PRO A N 1
ATOM 1422 C CA . PRO A 1 175 ? 23.406 -18.859 -7.77 1 97.19 175 PRO A CA 1
ATOM 1423 C C . PRO A 1 175 ? 23.984 -19.125 -9.156 1 97.19 175 PRO A C 1
ATOM 1425 O O . PRO A 1 175 ? 24.938 -18.453 -9.57 1 97.19 175 PRO A O 1
ATOM 1428 N N . TYR A 1 176 ? 23.438 -20.094 -9.836 1 97.81 176 TYR A N 1
ATOM 1429 C CA . TYR A 1 176 ? 23.703 -20.359 -11.25 1 97.81 176 TYR A CA 1
ATOM 1430 C C . TYR A 1 176 ? 22.562 -19.844 -12.117 1 97.81 176 TYR A C 1
ATOM 1432 O O . TYR A 1 176 ? 21.406 -20.203 -11.906 1 97.81 176 TYR A O 1
ATOM 1440 N N . LYS A 1 177 ? 22.891 -19.062 -13.109 1 97.56 177 LYS A N 1
ATOM 1441 C CA . LYS A 1 177 ? 21.891 -18.781 -14.125 1 97.56 177 LYS A CA 1
ATOM 1442 C C . LYS A 1 177 ? 21.844 -19.891 -15.18 1 97.56 177 LYS A C 1
ATOM 1444 O O . LYS A 1 177 ? 22.766 -20.031 -15.977 1 97.56 177 LYS A O 1
ATOM 1449 N N . ILE A 1 178 ? 20.734 -20.516 -15.211 1 98.56 178 ILE A N 1
ATOM 1450 C CA . ILE A 1 178 ? 20.734 -21.75 -16 1 98.56 178 ILE A CA 1
ATOM 1451 C C . ILE A 1 178 ? 19.953 -21.547 -17.297 1 98.56 178 ILE A C 1
ATOM 1453 O O . ILE A 1 178 ? 20.031 -22.359 -18.219 1 98.56 178 ILE A O 1
ATOM 1457 N N . PHE A 1 179 ? 19.172 -20.516 -17.359 1 98.56 179 PHE A N 1
ATOM 1458 C CA . PHE A 1 179 ? 18.359 -20.281 -18.547 1 98.56 179 PHE A CA 1
ATOM 1459 C C . PHE A 1 179 ? 18.078 -18.797 -18.734 1 98.56 179 PHE A C 1
ATOM 1461 O O . PHE A 1 179 ? 17.547 -18.141 -17.828 1 98.56 179 PHE A O 1
ATOM 1468 N N . ASP A 1 180 ? 18.359 -18.219 -19.859 1 97.12 180 ASP A N 1
ATOM 1469 C CA . ASP A 1 180 ? 18.203 -16.797 -20.141 1 97.12 180 ASP A CA 1
ATOM 1470 C C . ASP A 1 180 ? 16.797 -16.484 -20.656 1 97.12 180 ASP A C 1
ATOM 1472 O O . ASP A 1 180 ? 16.375 -15.328 -20.672 1 97.12 180 ASP A O 1
ATOM 1476 N N . GLY A 1 181 ? 16.109 -17.484 -20.969 1 97.56 181 GLY A N 1
ATOM 1477 C CA . GLY A 1 181 ? 14.836 -17.281 -21.656 1 97.56 181 GLY A CA 1
ATOM 1478 C C . GLY A 1 181 ? 14.969 -17.281 -23.156 1 97.56 181 GLY A C 1
ATOM 1479 O O . GLY A 1 181 ? 16.062 -17.5 -23.703 1 97.56 181 GLY A O 1
ATOM 1480 N N . THR A 1 182 ? 13.875 -17.25 -23.844 1 97.56 182 THR A N 1
ATOM 1481 C CA . THR A 1 182 ? 13.82 -17.156 -25.312 1 97.56 182 THR A CA 1
ATOM 1482 C C . THR A 1 182 ? 13.383 -15.766 -25.75 1 97.56 182 THR A C 1
ATOM 1484 O O . THR A 1 182 ? 13.266 -14.859 -24.922 1 97.56 182 THR A O 1
ATOM 1487 N N . GLU A 1 183 ? 13.133 -15.617 -27.016 1 95.56 183 GLU A N 1
ATOM 1488 C CA . GLU A 1 183 ? 12.711 -14.344 -27.578 1 95.56 183 GLU A CA 1
ATOM 1489 C C . GLU A 1 183 ? 11.312 -13.961 -27.094 1 95.56 183 GLU A C 1
ATOM 1491 O O . GLU A 1 183 ? 10.906 -12.805 -27.219 1 95.56 183 GLU A O 1
ATOM 1496 N N . TYR A 1 184 ? 10.586 -14.945 -26.578 1 96.06 184 TYR A N 1
ATOM 1497 C CA . TYR A 1 184 ? 9.219 -14.68 -26.141 1 96.06 184 TYR A CA 1
ATOM 1498 C C . TYR A 1 184 ? 9.195 -13.859 -24.859 1 96.06 184 TYR A C 1
ATOM 1500 O O . TYR A 1 184 ? 8.195 -13.211 -24.547 1 96.06 184 TYR A O 1
ATOM 1508 N N . GLY A 1 185 ? 10.242 -13.953 -24.062 1 95.94 185 GLY A N 1
ATOM 1509 C CA . GLY A 1 185 ? 10.398 -13.109 -22.891 1 95.94 185 GLY A CA 1
ATOM 1510 C C . GLY A 1 185 ? 9.5 -13.516 -21.734 1 95.94 185 GLY A C 1
ATOM 1511 O O . GLY A 1 185 ? 8.812 -14.539 -21.812 1 95.94 185 GLY A O 1
ATOM 1512 N N . LYS A 1 186 ? 9.602 -12.758 -20.562 1 96.31 186 LYS A N 1
ATOM 1513 C CA . LYS A 1 186 ? 8.828 -12.961 -19.344 1 96.31 186 LYS A CA 1
ATOM 1514 C C . LYS A 1 186 ? 8.969 -14.398 -18.844 1 96.31 186 LYS A C 1
ATOM 1516 O O . LYS A 1 186 ? 7.973 -15.062 -18.562 1 96.31 186 LYS A O 1
ATOM 1521 N N . THR A 1 187 ? 10.203 -14.859 -18.812 1 97.81 187 THR A N 1
ATOM 1522 C CA . THR A 1 187 ? 10.516 -16.203 -18.359 1 97.81 187 THR A CA 1
ATOM 1523 C C . THR A 1 187 ? 10.273 -16.344 -16.859 1 97.81 187 THR A C 1
ATOM 1525 O O . THR A 1 187 ? 10.844 -15.594 -16.062 1 97.81 187 THR A O 1
ATOM 1528 N N . GLU A 1 188 ? 9.414 -17.266 -16.453 1 97.75 188 GLU A N 1
ATOM 1529 C CA . GLU A 1 188 ? 9.039 -17.422 -15.047 1 97.75 188 GLU A CA 1
ATOM 1530 C C . GLU A 1 188 ? 8.562 -18.844 -14.75 1 97.75 188 GLU A C 1
ATOM 1532 O O . GLU A 1 188 ? 8.656 -19.719 -15.609 1 97.75 188 GLU A O 1
ATOM 1537 N N . ALA A 1 189 ? 8.203 -19.094 -13.523 1 98.44 189 ALA A N 1
ATOM 1538 C CA . ALA A 1 189 ? 7.566 -20.312 -13.039 1 98.44 189 ALA A CA 1
ATOM 1539 C C . ALA A 1 189 ? 8.445 -21.531 -13.312 1 98.44 189 ALA A C 1
ATOM 1541 O O . ALA A 1 189 ? 7.988 -22.531 -13.883 1 98.44 189 ALA A O 1
ATOM 1542 N N . PRO A 1 190 ? 9.672 -21.531 -12.906 1 98.81 190 PRO A N 1
ATOM 1543 C CA . PRO A 1 190 ? 10.547 -22.688 -13.148 1 98.81 190 PRO A CA 1
ATOM 1544 C C . PRO A 1 190 ? 10.203 -23.891 -12.273 1 98.81 190 PRO A C 1
ATOM 1546 O O . PRO A 1 190 ? 9.859 -23.719 -11.102 1 98.81 190 PRO A O 1
ATOM 1549 N N . GLN A 1 191 ? 10.258 -25.016 -12.812 1 98.81 191 GLN A N 1
ATOM 1550 C CA . GLN A 1 191 ? 10.211 -26.297 -12.102 1 98.81 191 GLN A CA 1
ATOM 1551 C C . GLN A 1 191 ? 11.195 -27.297 -12.703 1 98.81 191 GLN A C 1
ATOM 1553 O O . GLN A 1 191 ? 11.227 -27.484 -13.922 1 98.81 191 GLN A O 1
ATOM 1558 N N . ILE A 1 192 ? 11.977 -27.891 -11.898 1 98.81 192 ILE A N 1
ATOM 1559 C CA . ILE A 1 192 ? 12.953 -28.859 -12.391 1 98.81 192 ILE A CA 1
ATOM 1560 C C . ILE A 1 192 ? 12.445 -30.281 -12.148 1 98.81 192 ILE A C 1
ATOM 1562 O O . ILE A 1 192 ? 11.906 -30.578 -11.078 1 98.81 192 ILE A O 1
ATOM 1566 N N . TYR A 1 193 ? 12.578 -31.094 -13.164 1 98.12 193 TYR A N 1
ATOM 1567 C CA . TYR A 1 193 ? 12.281 -32.531 -13.109 1 98.12 193 TYR A CA 1
ATOM 1568 C C . TYR A 1 193 ? 13.453 -33.344 -13.609 1 98.12 193 TYR A C 1
ATOM 1570 O O . TYR A 1 193 ? 14.227 -32.875 -14.461 1 98.12 193 TYR A O 1
ATOM 1578 N N . LYS A 1 194 ? 13.578 -34.469 -13.016 1 97.25 194 LYS A N 1
ATOM 1579 C CA . LYS A 1 194 ? 14.547 -35.438 -13.539 1 97.25 194 LYS A CA 1
ATOM 1580 C C . LYS A 1 194 ? 13.844 -36.562 -14.258 1 97.25 194 LYS A C 1
ATOM 1582 O O . LYS A 1 194 ? 12.914 -37.188 -13.719 1 97.25 194 LYS A O 1
ATOM 1587 N N . HIS A 1 195 ? 14.156 -36.844 -15.469 1 96.56 195 HIS A N 1
ATOM 1588 C CA . HIS A 1 195 ? 13.672 -37.938 -16.281 1 96.56 195 HIS A CA 1
ATOM 1589 C C . HIS A 1 195 ? 14.812 -38.594 -17.062 1 96.56 195 HIS A C 1
ATOM 1591 O O . HIS A 1 195 ? 15.438 -37.969 -17.906 1 96.56 195 HIS A O 1
ATOM 1597 N N . LYS A 1 196 ? 15.055 -39.906 -16.688 1 95.31 196 LYS A N 1
ATOM 1598 C CA . LYS A 1 196 ? 16.203 -40.625 -17.234 1 95.31 196 LYS A CA 1
ATOM 1599 C C . LYS A 1 196 ? 17.5 -39.844 -16.984 1 95.31 196 LYS A C 1
ATOM 1601 O O . LYS A 1 196 ? 17.797 -39.5 -15.836 1 95.31 196 LYS A O 1
ATOM 1606 N N . GLU A 1 197 ? 18.25 -39.531 -18.031 1 95.69 197 GLU A N 1
ATOM 1607 C CA . GLU A 1 197 ? 19.578 -38.938 -17.797 1 95.69 197 GLU A CA 1
ATOM 1608 C C . GLU A 1 197 ? 19.516 -37.438 -17.797 1 95.69 197 GLU A C 1
ATOM 1610 O O . GLU A 1 197 ? 20.547 -36.75 -17.625 1 95.69 197 GLU A O 1
ATOM 1615 N N . TYR A 1 198 ? 18.328 -36.844 -17.969 1 98.25 198 TYR A N 1
ATOM 1616 C CA . TYR A 1 198 ? 18.266 -35.406 -18.156 1 98.25 198 TYR A CA 1
ATOM 1617 C C . TYR A 1 198 ? 17.547 -34.75 -17 1 98.25 198 TYR A C 1
ATOM 1619 O O . TYR A 1 198 ? 16.594 -35.312 -16.438 1 98.25 198 TYR A O 1
ATOM 1627 N N . TYR A 1 199 ? 18.062 -33.562 -16.641 1 98.69 199 TYR A N 1
ATOM 1628 C CA . TYR A 1 199 ? 17.281 -32.562 -15.914 1 98.69 199 TYR A CA 1
ATOM 1629 C C . TYR A 1 199 ? 16.453 -31.703 -16.859 1 98.69 199 TYR A C 1
ATOM 1631 O O . TYR A 1 199 ? 16.984 -31.125 -17.812 1 98.69 199 TYR A O 1
ATOM 1639 N N . TYR A 1 200 ? 15.227 -31.688 -16.656 1 98.81 200 TYR A N 1
ATOM 1640 C CA . TYR A 1 200 ? 14.328 -30.844 -17.422 1 98.81 200 TYR A CA 1
ATOM 1641 C C . TYR A 1 200 ? 13.914 -29.609 -16.625 1 98.81 200 TYR A C 1
ATOM 1643 O O . TYR A 1 200 ? 13.641 -29.719 -15.422 1 98.81 200 TYR A O 1
ATOM 1651 N N . LEU A 1 201 ? 13.945 -28.484 -17.25 1 98.81 201 LEU A N 1
ATOM 1652 C CA . LEU A 1 201 ? 13.383 -27.266 -16.688 1 98.81 201 LEU A CA 1
ATOM 1653 C C . LEU A 1 201 ? 12.109 -26.859 -17.422 1 98.81 201 LEU A C 1
ATOM 1655 O O . LEU A 1 201 ? 12.148 -26.578 -18.625 1 98.81 201 LEU A O 1
ATOM 1659 N N . LEU A 1 202 ? 11.023 -26.969 -16.75 1 98.75 202 LEU A N 1
ATOM 1660 C CA . LEU A 1 202 ? 9.75 -26.422 -17.219 1 98.75 202 LEU A CA 1
ATOM 1661 C C . LEU A 1 202 ? 9.578 -24.984 -16.781 1 98.75 202 LEU A C 1
ATOM 1663 O O . LEU A 1 202 ? 9.719 -24.656 -15.609 1 98.75 202 LEU A O 1
ATOM 1667 N N . THR A 1 203 ? 9.367 -24.016 -17.719 1 98.38 203 THR A N 1
ATOM 1668 C CA . THR A 1 203 ? 9.141 -22.609 -17.406 1 98.38 203 THR A CA 1
ATOM 1669 C C . THR A 1 203 ? 7.945 -22.078 -18.188 1 98.38 203 THR A C 1
ATOM 1671 O O . THR A 1 203 ? 7.363 -22.781 -19.016 1 98.38 203 THR A O 1
ATOM 1674 N N . ALA A 1 204 ? 7.559 -20.922 -17.875 1 98.38 204 ALA A N 1
ATOM 1675 C CA . ALA A 1 204 ? 6.543 -20.172 -18.625 1 98.38 204 ALA A CA 1
ATOM 1676 C C . ALA A 1 204 ? 7.148 -18.953 -19.297 1 98.38 204 ALA A C 1
ATOM 1678 O O . ALA A 1 204 ? 8.047 -18.312 -18.734 1 98.38 204 ALA A O 1
ATOM 1679 N N . GLU A 1 205 ? 6.68 -18.594 -20.469 1 98.12 205 GLU A N 1
ATOM 1680 C CA . GLU A 1 205 ? 7.098 -17.406 -21.203 1 98.12 205 GLU A CA 1
ATOM 1681 C C . GLU A 1 205 ? 5.93 -16.781 -21.953 1 98.12 205 GLU A C 1
ATOM 1683 O O . GLU A 1 205 ? 4.793 -17.25 -21.844 1 98.12 205 GLU A O 1
ATOM 1688 N N . GLY A 1 206 ? 6.176 -15.695 -22.609 1 96.62 206 GLY A N 1
ATOM 1689 C CA . GLY A 1 206 ? 5.207 -15.07 -23.5 1 96.62 206 GLY A CA 1
ATOM 1690 C C . GLY A 1 206 ? 4.211 -14.188 -22.766 1 96.62 206 GLY A C 1
ATOM 1691 O O . GLY A 1 206 ? 3.16 -13.844 -23.297 1 96.62 206 GLY A O 1
ATOM 1692 N N . GLY A 1 207 ? 4.527 -13.883 -21.562 1 92.19 207 GLY A N 1
ATOM 1693 C CA . GLY A 1 207 ? 3.631 -13.062 -20.766 1 92.19 207 GLY A CA 1
ATOM 1694 C C . GLY A 1 207 ? 2.584 -13.875 -20.016 1 92.19 207 GLY A C 1
ATOM 1695 O O . GLY A 1 207 ? 2.717 -15.086 -19.875 1 92.19 207 GLY A O 1
ATOM 1696 N N . THR A 1 208 ? 1.625 -13.156 -19.422 1 87.94 208 THR A N 1
ATOM 1697 C CA . THR A 1 208 ? 0.606 -13.82 -18.609 1 87.94 208 THR A CA 1
ATOM 1698 C C . THR A 1 208 ? -0.757 -13.742 -19.297 1 87.94 208 THR A C 1
ATOM 1700 O O . THR A 1 208 ? -1.774 -14.117 -18.703 1 87.94 208 THR A O 1
ATOM 1703 N N . GLY A 1 209 ? -0.777 -13.258 -20.469 1 93.12 209 GLY A N 1
ATOM 1704 C CA . GLY A 1 209 ? -2.008 -13.133 -21.219 1 93.12 209 GLY A CA 1
ATOM 1705 C C . GLY A 1 209 ? -2.098 -14.117 -22.375 1 93.12 209 GLY A C 1
ATOM 1706 O O . GLY A 1 209 ? -1.82 -15.305 -22.203 1 93.12 209 GLY A O 1
ATOM 1707 N N . GLU A 1 210 ? -2.541 -13.664 -23.484 1 93.88 210 GLU A N 1
ATOM 1708 C CA . GLU A 1 210 ? -2.826 -14.523 -24.625 1 93.88 210 GLU A CA 1
ATOM 1709 C C . GLU A 1 210 ? -1.549 -15.156 -25.172 1 93.88 210 GLU A C 1
ATOM 1711 O O . GLU A 1 210 ? -1.595 -16.219 -25.797 1 93.88 210 GLU A O 1
ATOM 1716 N N . GLY A 1 211 ? -0.477 -14.562 -24.922 1 96.38 211 GLY A N 1
ATOM 1717 C CA . GLY A 1 211 ? 0.785 -15.062 -25.453 1 96.38 211 GLY A CA 1
ATOM 1718 C C . GLY A 1 211 ? 1.438 -16.094 -24.547 1 96.38 211 GLY A C 1
ATOM 1719 O O . GLY A 1 211 ? 2.5 -16.625 -24.875 1 96.38 211 GLY A O 1
ATOM 1720 N N . HIS A 1 212 ? 0.788 -16.438 -23.469 1 97.62 212 HIS A N 1
ATOM 1721 C CA . HIS A 1 212 ? 1.357 -17.312 -22.453 1 97.62 212 HIS A CA 1
ATOM 1722 C C . HIS A 1 212 ? 1.704 -18.688 -23.047 1 97.62 212 HIS A C 1
ATOM 1724 O O . HIS A 1 212 ? 1.094 -19.109 -24.031 1 97.62 212 HIS A O 1
ATOM 1730 N N . MET A 1 213 ? 2.758 -19.281 -22.484 1 98.62 213 MET A N 1
ATOM 1731 C CA . MET A 1 213 ? 3.207 -20.562 -23.031 1 98.62 213 MET A CA 1
ATOM 1732 C C . MET A 1 213 ? 4.039 -21.328 -22.016 1 98.62 213 MET A C 1
ATOM 1734 O O . MET A 1 213 ? 4.488 -20.766 -21.016 1 98.62 213 MET A O 1
ATOM 1738 N N . VAL A 1 214 ? 4.16 -22.594 -22.281 1 98.75 214 VAL A N 1
ATOM 1739 C CA . VAL A 1 214 ? 5.07 -23.453 -21.531 1 98.75 214 VAL A CA 1
ATOM 1740 C C . VAL A 1 214 ? 6.324 -23.719 -22.375 1 98.75 214 VAL A C 1
ATOM 1742 O O . VAL A 1 214 ? 6.23 -24.172 -23.516 1 98.75 214 VAL A O 1
ATOM 1745 N N . THR A 1 215 ? 7.434 -23.422 -21.797 1 98.75 215 THR A N 1
ATOM 1746 C CA . THR A 1 215 ? 8.742 -23.641 -22.391 1 98.75 215 THR A CA 1
ATOM 1747 C C . THR A 1 215 ? 9.516 -24.719 -21.625 1 98.75 215 THR A C 1
ATOM 1749 O O . THR A 1 215 ? 9.562 -24.688 -20.391 1 98.75 215 THR A O 1
ATOM 1752 N N . VAL A 1 216 ? 10.094 -25.656 -22.391 1 98.75 216 VAL A N 1
ATOM 1753 C CA . VAL A 1 216 ? 10.844 -26.75 -21.766 1 98.75 216 VAL A CA 1
ATOM 1754 C C . VAL A 1 216 ? 12.273 -26.75 -22.297 1 98.75 216 VAL A C 1
ATOM 1756 O O . VAL A 1 216 ? 12.5 -26.656 -23.5 1 98.75 216 VAL A O 1
ATOM 1759 N N . VAL A 1 217 ? 13.203 -26.828 -21.391 1 98.81 217 VAL A N 1
ATOM 1760 C CA . VAL A 1 217 ? 14.617 -27 -21.719 1 98.81 217 VAL A CA 1
ATOM 1761 C C . VAL A 1 217 ? 15.188 -28.172 -20.922 1 98.81 217 VAL A C 1
ATOM 1763 O O . VAL A 1 217 ? 14.594 -28.609 -19.938 1 98.81 217 VAL A O 1
ATOM 1766 N N . ARG A 1 218 ? 16.328 -28.75 -21.391 1 98.81 218 ARG A N 1
ATOM 1767 C CA . ARG A 1 218 ? 16.875 -29.891 -20.656 1 98.81 218 ARG A CA 1
ATOM 1768 C C . ARG A 1 218 ? 18.406 -29.844 -20.656 1 98.81 218 ARG A C 1
ATOM 1770 O O . ARG A 1 218 ? 19.016 -29.141 -21.469 1 98.81 218 ARG A O 1
ATOM 1777 N N . SER A 1 219 ? 18.953 -30.469 -19.719 1 98.75 219 SER A N 1
ATOM 1778 C CA . SER A 1 219 ? 20.406 -30.609 -19.578 1 98.75 219 SER A CA 1
ATOM 1779 C C . SER A 1 219 ? 20.766 -31.891 -18.844 1 98.75 219 SER A C 1
ATOM 1781 O O . SER A 1 219 ? 19.953 -32.469 -18.109 1 98.75 219 SER A O 1
ATOM 1783 N N . LYS A 1 220 ? 22 -32.406 -19.062 1 98 220 LYS A N 1
ATOM 1784 C CA . LYS A 1 220 ? 22.484 -33.562 -18.328 1 98 220 LYS A CA 1
ATOM 1785 C C . LYS A 1 220 ? 23.062 -33.156 -16.969 1 98 220 LYS A C 1
ATOM 1787 O O . LYS A 1 220 ? 23.266 -34 -16.094 1 98 220 LYS A O 1
ATOM 1792 N N . ASN A 1 221 ? 23.297 -31.875 -16.859 1 97.94 221 ASN A N 1
ATOM 1793 C CA . ASN A 1 221 ? 23.766 -31.297 -15.602 1 97.94 221 ASN A CA 1
ATOM 1794 C C . ASN A 1 221 ? 22.781 -30.266 -15.062 1 97.94 221 ASN A C 1
ATOM 1796 O O . ASN A 1 221 ? 22.281 -29.422 -15.812 1 97.94 221 ASN A O 1
ATOM 1800 N N . ILE A 1 222 ? 22.516 -30.328 -13.75 1 98.19 222 ILE A N 1
ATOM 1801 C CA . ILE A 1 222 ? 21.484 -29.484 -13.172 1 98.19 222 ILE A CA 1
ATOM 1802 C C . ILE A 1 222 ? 21.859 -28.016 -13.336 1 98.19 222 ILE A C 1
ATOM 1804 O O . ILE A 1 222 ? 20.984 -27.156 -13.422 1 98.19 222 ILE A O 1
ATOM 1808 N N . THR A 1 223 ? 23.156 -27.641 -13.484 1 98 223 THR A N 1
ATOM 1809 C CA . THR A 1 223 ? 23.609 -26.266 -13.602 1 98 223 THR A CA 1
ATOM 1810 C C . THR A 1 223 ? 23.75 -25.859 -15.062 1 98 223 THR A C 1
ATOM 1812 O O . THR A 1 223 ? 24.219 -24.766 -15.367 1 98 223 THR A O 1
ATOM 1815 N N . GLY A 1 224 ? 23.328 -26.781 -15.945 1 95.94 224 GLY A N 1
ATOM 1816 C CA . GLY A 1 224 ? 23.344 -26.453 -17.359 1 95.94 224 GLY A CA 1
ATOM 1817 C C . GLY A 1 224 ? 24.641 -26.859 -18.047 1 95.94 224 GLY A C 1
ATOM 1818 O O . GLY A 1 224 ? 25.469 -27.547 -17.453 1 95.94 224 GLY A O 1
ATOM 1819 N N . PRO A 1 225 ? 24.766 -26.5 -19.328 1 96.69 225 PRO A N 1
ATOM 1820 C CA . PRO A 1 225 ? 23.859 -25.672 -20.109 1 96.69 225 PRO A CA 1
ATOM 1821 C C . PRO A 1 225 ? 22.578 -26.422 -20.516 1 96.69 225 PRO A C 1
ATOM 1823 O O . PRO A 1 225 ? 22.641 -27.625 -20.781 1 96.69 225 PRO A O 1
ATOM 1826 N N . TYR A 1 226 ? 21.5 -25.656 -20.609 1 98.5 226 TYR A N 1
ATOM 1827 C CA . TYR A 1 226 ? 20.219 -26.25 -20.969 1 98.5 226 TYR A CA 1
ATOM 1828 C C . TYR A 1 226 ? 19.938 -26.047 -22.453 1 98.5 226 TYR A C 1
ATOM 1830 O O . TYR A 1 226 ? 20.188 -24.969 -23 1 98.5 226 TYR A O 1
ATOM 1838 N N . GLU A 1 227 ? 19.484 -27 -23.156 1 98 227 GLU A N 1
ATOM 1839 C CA . GLU A 1 227 ? 19.078 -26.875 -24.547 1 98 227 GLU A CA 1
ATOM 1840 C C . GLU A 1 227 ? 17.562 -26.75 -24.672 1 98 227 GLU A C 1
ATOM 1842 O O . GLU A 1 227 ? 16.812 -27.391 -23.922 1 98 227 GLU A O 1
ATOM 1847 N N . LEU A 1 228 ? 17.109 -25.969 -25.562 1 98.62 228 LEU A N 1
ATOM 1848 C CA . LEU A 1 228 ? 15.688 -25.672 -25.781 1 98.62 228 LEU A CA 1
ATOM 1849 C C . LEU A 1 228 ? 15.016 -26.797 -26.578 1 98.62 228 LEU A C 1
ATOM 1851 O O . LEU A 1 228 ? 15.594 -27.312 -27.531 1 98.62 228 LEU A O 1
ATOM 1855 N N . ASP A 1 229 ? 13.797 -27.156 -26.188 1 98.56 229 ASP A N 1
ATOM 1856 C CA . ASP A 1 229 ? 12.984 -28.047 -27.016 1 98.56 229 ASP A CA 1
ATOM 1857 C C . ASP A 1 229 ? 12.891 -27.531 -28.453 1 98.56 229 ASP A C 1
ATOM 1859 O O . ASP A 1 229 ? 12.422 -26.422 -28.688 1 98.56 229 ASP A O 1
ATOM 1863 N N . PRO A 1 230 ? 13.289 -28.375 -29.375 1 97.75 230 PRO A N 1
ATOM 1864 C CA . PRO A 1 230 ? 13.266 -27.922 -30.766 1 97.75 230 PRO A CA 1
ATOM 1865 C C . PRO A 1 230 ? 11.859 -27.547 -31.234 1 97.75 230 PRO A C 1
ATOM 1867 O O . PRO A 1 230 ? 11.703 -26.828 -32.219 1 97.75 230 PRO A O 1
ATOM 1870 N N . LYS A 1 231 ? 10.859 -28.031 -30.578 1 97.31 231 LYS A N 1
ATOM 1871 C CA . LYS A 1 231 ? 9.477 -27.766 -30.969 1 97.31 231 LYS A CA 1
ATOM 1872 C C . LYS A 1 231 ? 8.812 -26.781 -30 1 97.31 231 LYS A C 1
ATOM 1874 O O . LYS A 1 231 ? 7.586 -26.797 -29.859 1 97.31 231 LYS A O 1
ATOM 1879 N N . ASN A 1 232 ? 9.539 -25.984 -29.297 1 97.88 232 ASN A N 1
ATOM 1880 C CA . ASN A 1 232 ? 9 -24.969 -28.406 1 97.88 232 ASN A CA 1
ATOM 1881 C C . ASN A 1 232 ? 8 -24.062 -29.109 1 97.88 232 ASN A C 1
ATOM 1883 O O . ASN A 1 232 ? 8.242 -23.641 -30.25 1 97.88 232 ASN A O 1
ATOM 1887 N N . PRO A 1 233 ? 6.852 -23.734 -28.5 1 98.19 233 PRO A N 1
ATOM 1888 C CA . PRO A 1 233 ? 6.5 -24.047 -27.109 1 98.19 233 PRO A CA 1
ATOM 1889 C C . PRO A 1 233 ? 5.844 -25.422 -26.953 1 98.19 233 PRO A C 1
ATOM 1891 O O . PRO A 1 233 ? 5.25 -25.938 -27.906 1 98.19 233 PRO A O 1
ATOM 1894 N N . MET A 1 234 ? 5.93 -25.922 -25.828 1 98.19 234 MET A N 1
ATOM 1895 C CA . MET A 1 234 ? 5.348 -27.219 -25.5 1 98.19 234 MET A CA 1
ATOM 1896 C C . MET A 1 234 ? 3.832 -27.125 -25.375 1 98.19 234 MET A C 1
ATOM 1898 O O . MET A 1 234 ? 3.113 -28.062 -25.734 1 98.19 234 MET A O 1
ATOM 1902 N N . LEU A 1 235 ? 3.309 -26.078 -24.906 1 98.62 235 LEU A N 1
ATOM 1903 C CA . LEU A 1 235 ? 1.894 -25.781 -24.719 1 98.62 235 LEU A CA 1
ATOM 1904 C C . LEU A 1 235 ? 1.627 -24.281 -24.844 1 98.62 235 LEU A C 1
ATOM 1906 O O . LEU A 1 235 ? 2.354 -23.469 -24.281 1 98.62 235 LEU A O 1
ATOM 1910 N N . THR A 1 236 ? 0.595 -23.891 -25.594 1 98.62 236 THR A N 1
ATOM 1911 C CA . THR A 1 236 ? 0.179 -22.5 -25.703 1 98.62 236 THR A CA 1
ATOM 1912 C C . THR A 1 236 ? -1.191 -22.391 -26.359 1 98.62 236 THR A C 1
ATOM 1914 O O . THR A 1 236 ? -1.618 -23.312 -27.062 1 98.62 236 THR A O 1
ATOM 1917 N N . SER A 1 237 ? -1.873 -21.375 -26.062 1 98 237 SER A N 1
ATOM 1918 C CA . SER A 1 237 ? -3.105 -21.062 -26.766 1 98 237 SER A CA 1
ATOM 1919 C C . SER A 1 237 ? -2.887 -19.938 -27.781 1 98 237 SER A C 1
ATOM 1921 O O . SER A 1 237 ? -3.809 -19.562 -28.5 1 98 237 SER A O 1
ATOM 1923 N N . ARG A 1 238 ? -1.704 -19.453 -27.844 1 97.19 238 ARG A N 1
ATOM 1924 C CA . ARG A 1 238 ? -1.423 -18.188 -28.531 1 97.19 238 ARG A CA 1
ATOM 1925 C C . ARG A 1 238 ? -1.685 -18.312 -30.031 1 97.19 238 ARG A C 1
ATOM 1927 O O . ARG A 1 238 ? -2.004 -17.328 -30.688 1 97.19 238 ARG A O 1
ATOM 1934 N N . ASP A 1 239 ? -1.599 -19.469 -30.578 1 95.94 239 ASP A N 1
ATOM 1935 C CA . ASP A 1 239 ? -1.57 -19.625 -32.031 1 95.94 239 ASP A CA 1
ATOM 1936 C C . ASP A 1 239 ? -2.959 -19.953 -32.562 1 95.94 239 ASP A C 1
ATOM 1938 O O . ASP A 1 239 ? -3.137 -20.094 -33.781 1 95.94 239 ASP A O 1
ATOM 1942 N N . ASN A 1 240 ? -3.914 -20.141 -31.734 1 94.31 240 ASN A N 1
ATOM 1943 C CA . ASN A 1 240 ? -5.293 -20.406 -32.125 1 94.31 240 ASN A CA 1
ATOM 1944 C C . ASN A 1 240 ? -6.285 -19.641 -31.25 1 94.31 240 ASN A C 1
ATOM 1946 O O . ASN A 1 240 ? -6.613 -20.078 -30.156 1 94.31 240 ASN A O 1
ATOM 1950 N N . HIS A 1 241 ? -6.855 -18.672 -31.781 1 91.62 241 HIS A N 1
ATOM 1951 C CA . HIS A 1 241 ? -7.703 -17.75 -31.031 1 91.62 241 HIS A CA 1
ATOM 1952 C C . HIS A 1 241 ? -9.094 -18.344 -30.812 1 91.62 241 HIS A C 1
ATOM 1954 O O . HIS A 1 241 ? -9.883 -17.797 -30.031 1 91.62 241 HIS A O 1
ATOM 1960 N N . ASN A 1 242 ? -9.391 -19.469 -31.391 1 93.56 242 ASN A N 1
ATOM 1961 C CA . ASN A 1 242 ? -10.719 -20.062 -31.281 1 93.56 242 ASN A CA 1
ATOM 1962 C C . ASN A 1 242 ? -10.781 -21.109 -30.172 1 93.56 242 ASN A C 1
ATOM 1964 O O . ASN A 1 242 ? -11.836 -21.703 -29.922 1 93.56 242 ASN A O 1
ATOM 1968 N N . LEU A 1 243 ? -9.711 -21.281 -29.531 1 96.25 243 LEU A N 1
ATOM 1969 C CA . LEU A 1 243 ? -9.68 -22.266 -28.469 1 96.25 243 LEU A CA 1
ATOM 1970 C C . LEU A 1 243 ? -10.594 -21.875 -27.312 1 96.25 243 LEU A C 1
ATOM 1972 O O . LEU A 1 243 ? -10.719 -20.688 -27 1 96.25 243 LEU A O 1
ATOM 1976 N N . TYR A 1 244 ? -11.18 -22.891 -26.734 1 96.5 244 TYR A N 1
ATOM 1977 C CA . TYR A 1 244 ? -12 -22.719 -25.531 1 96.5 244 TYR A CA 1
ATOM 1978 C C . TYR A 1 244 ? -11.148 -22.297 -24.344 1 96.5 244 TYR A C 1
ATOM 1980 O O . TYR A 1 244 ? -11.523 -21.391 -23.594 1 96.5 244 TYR A O 1
ATOM 1988 N N . LEU A 1 245 ? -10.055 -22.922 -24.125 1 97.94 245 LEU A N 1
ATOM 1989 C CA . LEU A 1 245 ? -9.078 -22.578 -23.094 1 97.94 245 LEU A CA 1
ATOM 1990 C C . LEU A 1 245 ? -8.039 -21.594 -23.641 1 97.94 245 LEU A C 1
ATOM 1992 O O . LEU A 1 245 ? -7.367 -21.891 -24.625 1 97.94 245 LEU A O 1
ATOM 1996 N N . LYS A 1 246 ? -7.945 -20.484 -23 1 97.38 246 LYS A N 1
ATOM 1997 C CA . LYS A 1 246 ? -6.996 -19.453 -23.422 1 97.38 246 LYS A CA 1
ATOM 1998 C C . LYS A 1 246 ? -5.93 -19.219 -22.344 1 97.38 246 LYS A C 1
ATOM 2000 O O . LYS A 1 246 ? -6.035 -19.75 -21.234 1 97.38 246 LYS A O 1
ATOM 2005 N N . CYS A 1 247 ? -4.809 -18.531 -22.766 1 97.5 247 CYS A N 1
ATOM 2006 C CA . CYS A 1 247 ? -3.723 -18.141 -21.875 1 97.5 247 CYS A CA 1
ATOM 2007 C C . CYS A 1 247 ? -3.088 -19.344 -21.203 1 97.5 247 CYS A C 1
ATOM 2009 O O . CYS A 1 247 ? -2.73 -19.297 -20.016 1 97.5 247 CYS A O 1
ATOM 2011 N N . ALA A 1 248 ? -3.031 -20.422 -21.953 1 98.25 248 ALA A N 1
ATOM 2012 C CA . ALA A 1 248 ? -2.447 -21.641 -21.391 1 98.25 248 ALA A CA 1
ATOM 2013 C C . ALA A 1 248 ? -0.96 -21.453 -21.109 1 98.25 248 ALA A C 1
ATOM 2015 O O . ALA A 1 248 ? -0.209 -21 -21.969 1 98.25 248 ALA A O 1
ATOM 2016 N N . GLY A 1 249 ? -0.575 -21.656 -19.969 1 98 249 GLY A N 1
ATOM 2017 C CA . GLY A 1 249 ? 0.804 -21.547 -19.531 1 98 249 GLY A CA 1
ATOM 2018 C C . GLY A 1 249 ? 0.976 -21.844 -18.047 1 98 249 GLY A C 1
ATOM 2019 O O . GLY A 1 249 ? 0.073 -22.391 -17.406 1 98 249 GLY A O 1
ATOM 2020 N N . HIS A 1 250 ? 2.184 -21.609 -17.531 1 98.19 250 HIS A N 1
ATOM 2021 C CA . HIS A 1 250 ? 2.465 -21.875 -16.125 1 98.19 250 HIS A CA 1
ATOM 2022 C C . HIS A 1 250 ? 2.043 -23.297 -15.742 1 98.19 250 HIS A C 1
ATOM 2024 O O . HIS A 1 250 ? 0.948 -23.5 -15.211 1 98.19 250 HIS A O 1
ATOM 2030 N N . ALA A 1 251 ? 2.883 -24.219 -15.812 1 98.69 251 ALA A N 1
ATOM 2031 C CA . ALA A 1 251 ? 2.461 -25.625 -15.742 1 98.69 251 ALA A CA 1
ATOM 2032 C C . ALA A 1 251 ? 3.283 -26.391 -14.719 1 98.69 251 ALA A C 1
ATOM 2034 O O . ALA A 1 251 ? 4.301 -25.891 -14.227 1 98.69 251 ALA A O 1
ATOM 2035 N N . SER A 1 252 ? 2.82 -27.516 -14.359 1 98.81 252 SER A N 1
ATOM 2036 C CA . SER A 1 252 ? 3.42 -28.453 -13.422 1 98.81 252 SER A CA 1
ATOM 2037 C C . SER A 1 252 ? 3.123 -29.906 -13.812 1 98.81 252 SER A C 1
ATOM 2039 O O . SER A 1 252 ? 2.012 -30.219 -14.25 1 98.81 252 SER A O 1
ATOM 2041 N N . LEU A 1 253 ? 4.098 -30.781 -13.617 1 98.56 253 LEU A N 1
ATOM 2042 C CA . LEU A 1 253 ? 4.008 -32.156 -14.094 1 98.56 253 LEU A CA 1
ATOM 2043 C C . LEU A 1 253 ? 3.812 -33.125 -12.938 1 98.56 253 LEU A C 1
ATOM 2045 O O . LEU A 1 253 ? 4.355 -32.938 -11.844 1 98.56 253 LEU A O 1
ATOM 2049 N N . VAL A 1 254 ? 3.072 -34.25 -13.227 1 98.56 254 VAL A N 1
ATOM 2050 C CA . VAL A 1 254 ? 2.945 -35.312 -12.25 1 98.56 254 VAL A CA 1
ATOM 2051 C C . VAL A 1 254 ? 2.941 -36.656 -12.961 1 98.56 254 VAL A C 1
ATOM 2053 O O . VAL A 1 254 ? 2.428 -36.781 -14.078 1 98.56 254 VAL A O 1
ATOM 2056 N N . GLU A 1 255 ? 3.518 -37.656 -12.391 1 97.88 255 GLU A N 1
ATOM 2057 C CA . GLU A 1 255 ? 3.523 -39.031 -12.875 1 97.88 255 GLU A CA 1
ATOM 2058 C C . GLU A 1 255 ? 2.572 -39.906 -12.062 1 97.88 255 GLU A C 1
ATOM 2060 O O . GLU A 1 255 ? 2.557 -39.844 -10.828 1 97.88 255 GLU A O 1
ATOM 2065 N N . THR A 1 256 ? 1.773 -40.656 -12.781 1 97.56 256 THR A N 1
ATOM 2066 C CA . THR A 1 256 ? 0.887 -41.594 -12.094 1 97.56 256 THR A CA 1
ATOM 2067 C C . THR A 1 256 ? 1.63 -42.875 -11.727 1 97.56 256 THR A C 1
ATOM 2069 O O . THR A 1 256 ? 2.777 -43.094 -12.133 1 97.56 256 THR A O 1
ATOM 2072 N N . ASP A 1 257 ? 0.974 -43.781 -10.992 1 95.44 257 ASP A N 1
ATOM 2073 C CA . ASP A 1 257 ? 1.561 -45.062 -10.609 1 95.44 257 ASP A CA 1
ATOM 2074 C C . ASP A 1 257 ? 1.745 -45.969 -11.836 1 95.44 257 ASP A C 1
ATOM 2076 O O . ASP A 1 257 ? 2.596 -46.844 -11.828 1 95.44 257 ASP A O 1
ATOM 2080 N N . GLU A 1 258 ? 0.935 -45.719 -12.852 1 96.06 258 GLU A N 1
ATOM 2081 C CA . GLU A 1 258 ? 1.019 -46.5 -14.086 1 96.06 258 GLU A CA 1
ATOM 2082 C C . GLU A 1 258 ? 1.991 -45.844 -15.07 1 96.06 258 GLU A C 1
ATOM 2084 O O . GLU A 1 258 ? 1.992 -46.188 -16.266 1 96.06 258 GLU A O 1
ATOM 2089 N N . HIS A 1 259 ? 2.701 -44.844 -14.586 1 96.25 259 HIS A N 1
ATOM 2090 C CA . HIS A 1 259 ? 3.77 -44.188 -15.32 1 96.25 259 HIS A CA 1
ATOM 2091 C C . HIS A 1 259 ? 3.213 -43.375 -16.484 1 96.25 259 HIS A C 1
ATOM 2093 O O . HIS A 1 259 ? 3.838 -43.281 -17.547 1 96.25 259 HIS A O 1
ATOM 2099 N N . GLU A 1 260 ? 1.963 -42.969 -16.312 1 97.81 260 GLU A N 1
ATOM 2100 C CA . GLU A 1 260 ? 1.42 -41.906 -17.172 1 97.81 260 GLU A CA 1
ATOM 2101 C C . GLU A 1 260 ? 1.755 -40.531 -16.641 1 97.81 260 GLU A C 1
ATOM 2103 O O . GLU A 1 260 ? 1.996 -40.375 -15.445 1 97.81 260 GLU A O 1
ATOM 2108 N N . TRP A 1 261 ? 1.811 -39.562 -17.562 1 98.44 261 TRP A N 1
ATOM 2109 C CA . TRP A 1 261 ? 2.188 -38.188 -17.172 1 98.44 261 TRP A CA 1
ATOM 2110 C C . TRP A 1 261 ? 1.066 -37.219 -17.469 1 98.44 261 TRP A C 1
ATOM 2112 O O . TRP A 1 261 ? 0.428 -37.281 -18.516 1 98.44 261 TRP A O 1
ATOM 2122 N N . TYR A 1 262 ? 0.81 -36.406 -16.562 1 98.81 262 TYR A N 1
ATOM 2123 C CA . TYR A 1 262 ? -0.166 -35.312 -16.703 1 98.81 262 TYR A CA 1
ATOM 2124 C C . TYR A 1 262 ? 0.459 -33.969 -16.375 1 98.81 262 TYR A C 1
ATOM 2126 O O . TYR A 1 262 ? 1.422 -33.906 -15.609 1 98.81 262 TYR A O 1
ATOM 2134 N N . LEU A 1 263 ? -0.064 -32.938 -17.031 1 98.81 263 LEU A N 1
ATOM 2135 C CA . LEU A 1 263 ? 0.409 -31.578 -16.906 1 98.81 263 LEU A CA 1
ATOM 2136 C C . LEU A 1 263 ? -0.722 -30.641 -16.469 1 98.81 263 LEU A C 1
ATOM 2138 O O . LEU A 1 263 ? -1.667 -30.422 -17.234 1 98.81 263 LEU A O 1
ATOM 2142 N N . ALA A 1 264 ? -0.673 -30.172 -15.234 1 98.94 264 ALA A N 1
ATOM 2143 C CA . ALA A 1 264 ? -1.581 -29.109 -14.82 1 98.94 264 ALA A CA 1
ATOM 2144 C C . ALA A 1 264 ? -1.104 -27.75 -15.328 1 98.94 264 ALA A C 1
ATOM 2146 O O . ALA A 1 264 ? 0.097 -27.469 -15.32 1 98.94 264 ALA A O 1
ATOM 2147 N N . HIS A 1 265 ? -1.984 -26.922 -15.812 1 98.75 265 HIS A N 1
ATOM 2148 C CA . HIS A 1 265 ? -1.584 -25.609 -16.297 1 98.75 265 HIS A CA 1
ATOM 2149 C C . HIS A 1 265 ? -2.693 -24.578 -16.078 1 98.75 265 HIS A C 1
ATOM 2151 O O . HIS A 1 265 ? -3.857 -24.938 -15.906 1 98.75 265 HIS A O 1
ATOM 2157 N N . LEU A 1 266 ? -2.252 -23.359 -16.078 1 97.88 266 LEU A N 1
ATOM 2158 C CA . LEU A 1 266 ? -3.143 -22.203 -16 1 97.88 266 LEU A CA 1
ATOM 2159 C C . LEU A 1 266 ? -3.906 -22.016 -17.312 1 97.88 266 LEU A C 1
ATOM 2161 O O . LEU A 1 266 ? -3.387 -22.344 -18.391 1 97.88 266 LEU A O 1
ATOM 2165 N N . CYS A 1 267 ? -5.16 -21.531 -17.234 1 98.19 267 CYS A N 1
ATOM 2166 C CA . CYS A 1 267 ? -5.938 -21.141 -18.406 1 98.19 267 CYS A CA 1
ATOM 2167 C C . CYS A 1 267 ? -7 -20.109 -18.047 1 98.19 267 CYS A C 1
ATOM 2169 O O . CYS A 1 267 ? -7.211 -19.812 -16.875 1 98.19 267 CYS A O 1
ATOM 2171 N N . THR A 1 268 ? -7.617 -19.531 -19.016 1 98.06 268 THR A N 1
ATOM 2172 C CA . THR A 1 268 ? -8.781 -18.672 -18.844 1 98.06 268 THR A CA 1
ATOM 2173 C C . THR A 1 268 ? -9.898 -19.062 -19.812 1 98.06 268 THR A C 1
ATOM 2175 O O . THR A 1 268 ? -9.648 -19.734 -20.812 1 98.06 268 THR A O 1
ATOM 2178 N N . ARG A 1 269 ? -11.125 -18.766 -19.516 1 97.44 269 ARG A N 1
ATOM 2179 C CA . ARG A 1 269 ? -12.289 -18.859 -20.375 1 97.44 269 ARG A CA 1
ATOM 2180 C C . ARG A 1 269 ? -12.961 -17.5 -20.562 1 97.44 269 ARG A C 1
ATOM 2182 O O . ARG A 1 269 ? -13.984 -17.219 -19.938 1 97.44 269 ARG A O 1
ATOM 2189 N N . PRO A 1 270 ? -12.375 -16.688 -21.375 1 97.19 270 PRO A N 1
ATOM 2190 C CA . PRO A 1 270 ? -12.914 -15.328 -21.5 1 97.19 270 PRO A CA 1
ATOM 2191 C C . PRO A 1 270 ? -14.297 -15.297 -22.156 1 97.19 270 PRO A C 1
ATOM 2193 O O . PRO A 1 270 ? -14.516 -15.945 -23.172 1 97.19 270 PRO A O 1
ATOM 2196 N N . ILE A 1 271 ? -15.211 -14.555 -21.594 1 96.75 271 ILE A N 1
ATOM 2197 C CA . ILE A 1 271 ? -16.516 -14.289 -22.188 1 96.75 271 ILE A CA 1
ATOM 2198 C C . ILE A 1 271 ? -16.344 -13.477 -23.469 1 96.75 271 ILE A C 1
ATOM 2200 O O . ILE A 1 271 ? -15.594 -12.492 -23.484 1 96.75 271 ILE A O 1
ATOM 2204 N N . MET A 1 272 ? -16.969 -13.906 -24.531 1 94.44 272 MET A N 1
ATOM 2205 C CA . MET A 1 272 ? -16.906 -13.242 -25.828 1 94.44 272 MET A CA 1
ATOM 2206 C C . MET A 1 272 ? -15.477 -13.195 -26.344 1 94.44 272 MET A C 1
ATOM 2208 O O . MET A 1 272 ? -15.117 -12.297 -27.109 1 94.44 272 MET A O 1
ATOM 2212 N N . GLY A 1 273 ? -14.656 -14.094 -25.766 1 93.31 273 GLY A N 1
ATOM 2213 C CA . GLY A 1 273 ? -13.266 -14.164 -26.188 1 93.31 273 GLY A CA 1
ATOM 2214 C C . GLY A 1 273 ? -12.422 -13.016 -25.641 1 93.31 273 GLY A C 1
ATOM 2215 O O . GLY A 1 273 ? -11.25 -12.891 -25.984 1 93.31 273 GLY A O 1
ATOM 2216 N N . LYS A 1 274 ? -13 -12.219 -24.734 1 94.12 274 LYS A N 1
ATOM 2217 C CA . LYS A 1 274 ? -12.32 -10.977 -24.391 1 94.12 274 LYS A CA 1
ATOM 2218 C C . LYS A 1 274 ? -12.219 -10.812 -22.875 1 94.12 274 LYS A C 1
ATOM 2220 O O . LYS A 1 274 ? -11.242 -10.258 -22.359 1 94.12 274 LYS A O 1
ATOM 2225 N N . TYR A 1 275 ? -13.219 -11.289 -22.141 1 97.31 275 TYR A N 1
ATOM 2226 C CA . TYR A 1 275 ? -13.328 -10.914 -20.734 1 97.31 275 TYR A CA 1
ATOM 2227 C C . TYR A 1 275 ? -13.188 -12.133 -19.828 1 97.31 275 TYR A C 1
ATOM 2229 O O . TYR A 1 275 ? -14.172 -12.836 -19.578 1 97.31 275 TYR A O 1
ATOM 2237 N N . PRO A 1 276 ? -12.055 -12.375 -19.297 1 97.75 276 PRO A N 1
ATOM 2238 C CA . PRO A 1 276 ? -11.867 -13.5 -18.375 1 97.75 276 PRO A CA 1
ATOM 2239 C C . PRO A 1 276 ? -12.336 -13.195 -16.953 1 97.75 276 PRO A C 1
ATOM 2241 O O . PRO A 1 276 ? -11.531 -13.219 -16.016 1 97.75 276 PRO A O 1
ATOM 2244 N N . ILE A 1 277 ? -13.578 -13.047 -16.75 1 98.25 277 ILE A N 1
ATOM 2245 C CA . ILE A 1 277 ? -14.164 -12.641 -15.484 1 98.25 277 ILE A CA 1
ATOM 2246 C C . ILE A 1 277 ? -13.867 -13.688 -14.414 1 98.25 277 ILE A C 1
ATOM 2248 O O . ILE A 1 277 ? -13.656 -13.359 -13.25 1 98.25 277 ILE A O 1
ATOM 2252 N N . LEU A 1 278 ? -13.727 -14.953 -14.781 1 98.38 278 LEU A N 1
ATOM 2253 C CA . LEU A 1 278 ? -13.508 -16.047 -13.836 1 98.38 278 LEU A CA 1
ATOM 2254 C C . LEU A 1 278 ? -12.047 -16.094 -13.391 1 98.38 278 LEU A C 1
ATOM 2256 O O . LEU A 1 278 ? -11.695 -16.844 -12.484 1 98.38 278 LEU A O 1
ATOM 2260 N N . GLY A 1 279 ? -11.18 -15.281 -14.047 1 98 279 GLY A N 1
ATOM 2261 C CA . GLY A 1 279 ? -9.766 -15.273 -13.734 1 98 279 GLY A CA 1
ATOM 2262 C C . GLY A 1 279 ? -9.023 -16.469 -14.297 1 98 279 GLY A C 1
ATOM 2263 O O . GLY A 1 279 ? -9.438 -17.047 -15.305 1 98 279 GLY A O 1
ATOM 2264 N N . ARG A 1 280 ? -7.863 -16.688 -13.734 1 98.38 280 ARG A N 1
ATOM 2265 C CA . ARG A 1 280 ? -7.035 -17.828 -14.109 1 98.38 280 ARG A CA 1
ATOM 2266 C C . ARG A 1 280 ? -7.488 -19.094 -13.391 1 98.38 280 ARG A C 1
ATOM 2268 O O . ARG A 1 280 ? -7.637 -19.094 -12.164 1 98.38 280 ARG A O 1
ATOM 2275 N N . GLU A 1 281 ? -7.766 -20.031 -14.164 1 98.44 281 GLU A N 1
ATOM 2276 C CA . GLU A 1 281 ? -8.242 -21.328 -13.703 1 98.44 281 GLU A CA 1
ATOM 2277 C C . GLU A 1 281 ? -7.18 -22.406 -13.883 1 98.44 281 GLU A C 1
ATOM 2279 O O . GLU A 1 281 ? -6.031 -22.109 -14.211 1 98.44 281 GLU A O 1
ATOM 2284 N N . THR A 1 282 ? -7.488 -23.641 -13.531 1 98.81 282 THR A N 1
ATOM 2285 C CA . THR A 1 282 ? -6.52 -24.719 -13.664 1 98.81 282 THR A CA 1
ATOM 2286 C C . THR A 1 282 ? -7.062 -25.828 -14.562 1 98.81 282 THR A C 1
ATOM 2288 O O . THR A 1 282 ? -8.195 -26.281 -14.391 1 98.81 282 THR A O 1
ATOM 2291 N N . ALA A 1 283 ? -6.312 -26.203 -15.508 1 98.81 283 ALA A N 1
ATOM 2292 C CA . ALA A 1 283 ? -6.613 -27.297 -16.422 1 98.81 283 ALA A CA 1
ATOM 2293 C C . ALA A 1 283 ? -5.57 -28.406 -16.312 1 98.81 283 ALA A C 1
ATOM 2295 O O . ALA A 1 283 ? -4.551 -28.234 -15.641 1 98.81 283 ALA A O 1
ATOM 2296 N N . LEU A 1 284 ? -5.941 -29.531 -16.922 1 98.81 284 LEU A N 1
ATOM 2297 C CA . LEU A 1 284 ? -5.074 -30.703 -16.938 1 98.81 284 LEU A CA 1
ATOM 2298 C C . LEU A 1 284 ? -4.922 -31.266 -18.344 1 98.81 284 LEU A C 1
ATOM 2300 O O . LEU A 1 284 ? -5.895 -31.328 -19.094 1 98.81 284 LEU A O 1
ATOM 2304 N N . GLN A 1 285 ? -3.695 -31.609 -18.75 1 98.81 285 GLN A N 1
ATOM 2305 C CA . GLN A 1 285 ? -3.408 -32.281 -20.016 1 98.81 285 GLN A CA 1
ATOM 2306 C C . GLN A 1 285 ? -2.691 -33.594 -19.781 1 98.81 285 GLN A C 1
ATOM 2308 O O . GLN A 1 285 ? -1.918 -33.75 -18.844 1 98.81 285 GLN A O 1
ATOM 2313 N N . LYS A 1 286 ? -2.924 -34.531 -20.625 1 98.69 286 LYS A N 1
ATOM 2314 C CA . LYS A 1 286 ? -2.098 -35.75 -20.656 1 98.69 286 LYS A CA 1
ATOM 2315 C C . LYS A 1 286 ? -0.915 -35.562 -21.609 1 98.69 286 LYS A C 1
ATOM 2317 O O . LYS A 1 286 ? -1.071 -35.031 -22.719 1 98.69 286 LYS A O 1
ATOM 2322 N N . VAL A 1 287 ? 0.257 -35.969 -21.172 1 98.69 287 VAL A N 1
ATOM 2323 C CA . VAL A 1 287 ? 1.464 -35.781 -21.969 1 98.69 287 VAL A CA 1
ATOM 2324 C C . VAL A 1 287 ? 2.248 -37.094 -22.031 1 98.69 287 VAL A C 1
ATOM 2326 O O . VAL A 1 287 ? 1.999 -38.031 -21.25 1 98.69 287 VAL A O 1
ATOM 2329 N N . ILE A 1 288 ? 3.146 -37.125 -22.984 1 98 288 ILE A N 1
ATOM 2330 C CA . ILE A 1 288 ? 4.02 -38.281 -23.156 1 98 288 ILE A CA 1
ATOM 2331 C C . ILE A 1 288 ? 5.445 -37.812 -23.422 1 98 288 ILE A C 1
ATOM 2333 O O . ILE A 1 288 ? 5.664 -36.688 -23.859 1 98 288 ILE A O 1
ATOM 2337 N N . TRP A 1 289 ? 6.375 -38.656 -23.062 1 98.06 289 TRP A N 1
ATOM 2338 C CA . TRP A 1 289 ? 7.758 -38.438 -23.5 1 98.06 289 TRP A CA 1
ATOM 2339 C C . TRP A 1 289 ? 7.977 -39 -24.906 1 98.06 289 TRP A C 1
ATOM 2341 O O . TRP A 1 289 ? 7.758 -40.188 -25.156 1 98.06 289 TRP A O 1
ATOM 2351 N N . SER A 1 290 ? 8.398 -38.156 -25.75 1 97.25 290 SER A N 1
ATOM 2352 C CA . SER A 1 290 ? 8.672 -38.594 -27.109 1 97.25 290 SER A CA 1
ATOM 2353 C C . SER A 1 290 ? 9.906 -39.5 -27.172 1 97.25 290 SER A C 1
ATOM 2355 O O . SER A 1 290 ? 10.625 -39.625 -26.188 1 97.25 290 SER A O 1
ATOM 2357 N N . LYS A 1 291 ? 10.117 -40 -28.359 1 95.81 291 LYS A N 1
ATOM 2358 C CA . LYS A 1 291 ? 11.266 -40.875 -28.547 1 95.81 291 LYS A CA 1
ATOM 2359 C C . LYS A 1 291 ? 12.578 -40.125 -28.344 1 95.81 291 LYS A C 1
ATOM 2361 O O . LYS A 1 291 ? 13.555 -40.688 -27.859 1 95.81 291 LYS A O 1
ATOM 2366 N N . ASP A 1 292 ? 12.578 -38.906 -28.703 1 95.5 292 ASP A N 1
ATOM 2367 C CA . ASP A 1 292 ? 13.789 -38.094 -28.562 1 95.5 292 ASP A CA 1
ATOM 2368 C C . ASP A 1 292 ? 13.867 -37.469 -27.188 1 95.5 292 ASP A C 1
ATOM 2370 O O . ASP A 1 292 ? 14.711 -36.594 -26.953 1 95.5 292 ASP A O 1
ATOM 2374 N N . GLY A 1 293 ? 12.945 -37.75 -26.344 1 96.94 293 GLY A N 1
ATOM 2375 C CA . GLY A 1 293 ? 13.039 -37.375 -24.938 1 96.94 293 GLY A CA 1
ATOM 2376 C C . GLY A 1 293 ? 12.461 -36.031 -24.625 1 96.94 293 GLY A C 1
ATOM 2377 O O . GLY A 1 293 ? 12.992 -35.281 -23.797 1 96.94 293 GLY A O 1
ATOM 2378 N N . TRP A 1 294 ? 11.5 -35.625 -25.344 1 98.38 294 TRP A N 1
ATOM 2379 C CA . TRP A 1 294 ? 10.828 -34.375 -25.047 1 98.38 294 TRP A CA 1
ATOM 2380 C C . TRP A 1 294 ? 9.367 -34.594 -24.688 1 98.38 294 TRP A C 1
ATOM 2382 O O . TRP A 1 294 ? 8.773 -35.594 -25.094 1 98.38 294 TRP A O 1
ATOM 2392 N N . LEU A 1 295 ? 8.805 -33.688 -23.938 1 98.12 295 LEU A N 1
ATOM 2393 C CA . LEU A 1 295 ? 7.395 -33.719 -23.562 1 98.12 295 LEU A CA 1
ATOM 2394 C C . LEU A 1 295 ? 6.512 -33.312 -24.734 1 98.12 295 LEU A C 1
ATOM 2396 O O . LEU A 1 295 ? 6.801 -32.344 -25.422 1 98.12 295 LEU A O 1
ATOM 2400 N N . ARG A 1 296 ? 5.508 -34.094 -25.016 1 98.56 296 ARG A N 1
ATOM 2401 C CA . ARG A 1 296 ? 4.512 -33.781 -26.047 1 98.56 296 ARG A CA 1
ATOM 2402 C C . ARG A 1 296 ? 3.1 -34.031 -25.516 1 98.56 296 ARG A C 1
ATOM 2404 O O . ARG A 1 296 ? 2.883 -34.906 -24.688 1 98.56 296 ARG A O 1
ATOM 2411 N N . LEU A 1 297 ? 2.17 -33.281 -26 1 98.31 297 LEU A N 1
ATOM 2412 C CA . LEU A 1 297 ? 0.765 -33.562 -25.719 1 98.31 297 LEU A CA 1
ATOM 2413 C C . LEU A 1 297 ? 0.316 -34.844 -26.406 1 98.31 297 LEU A C 1
ATOM 2415 O O . LEU A 1 297 ? 0.657 -35.094 -27.578 1 98.31 297 LEU A O 1
ATOM 2419 N N . ILE A 1 298 ? -0.46 -35.625 -25.703 1 97.25 298 ILE A N 1
ATOM 2420 C CA . ILE A 1 298 ? -0.846 -36.906 -26.25 1 97.25 298 ILE A CA 1
ATOM 2421 C C . ILE A 1 298 ? -1.708 -36.719 -27.5 1 97.25 298 ILE A C 1
ATOM 2423 O O . ILE A 1 298 ? -1.673 -37.531 -28.422 1 97.25 298 ILE A O 1
ATOM 2427 N N . GLN A 1 299 ? -2.508 -35.688 -27.531 1 95.75 299 GLN A N 1
ATOM 2428 C CA . GLN A 1 299 ? -3.414 -35.438 -28.656 1 95.75 299 GLN A CA 1
ATOM 2429 C C . GLN A 1 299 ? -2.678 -34.781 -29.828 1 95.75 299 GLN A C 1
ATOM 2431 O O . GLN A 1 299 ? -3.268 -34.562 -30.875 1 95.75 299 GLN A O 1
ATOM 2436 N N . GLY A 1 300 ? -1.41 -34.5 -29.688 1 96.31 300 GLY A N 1
ATOM 2437 C CA . GLY A 1 300 ? -0.629 -33.844 -30.734 1 96.31 300 GLY A CA 1
ATOM 2438 C C . GLY A 1 300 ? -0.704 -32.344 -30.672 1 96.31 300 GLY A C 1
ATOM 2439 O O . GLY A 1 300 ? -1.557 -31.766 -29.984 1 96.31 300 GLY A O 1
ATOM 2440 N N . GLY A 1 301 ? 0.236 -31.719 -31.359 1 96.62 301 GLY A N 1
ATOM 2441 C CA . GLY A 1 301 ? 0.28 -30.266 -31.359 1 96.62 301 GLY A CA 1
ATOM 2442 C C . GLY A 1 301 ? 0.723 -29.672 -30.047 1 96.62 301 GLY A C 1
ATOM 2443 O O . GLY A 1 301 ? 1.459 -30.312 -29.281 1 96.62 301 GLY A O 1
ATOM 2444 N N . HIS A 1 302 ? 0.387 -28.375 -29.812 1 98.06 302 HIS A N 1
ATOM 2445 C CA . HIS A 1 302 ? 0.796 -27.719 -28.578 1 98.06 302 HIS A CA 1
ATOM 2446 C C . HIS A 1 302 ? -0.351 -26.906 -27.969 1 98.06 302 HIS A C 1
ATOM 2448 O O . HIS A 1 302 ? -0.124 -26.016 -27.156 1 98.06 302 HIS A O 1
ATOM 2454 N N . SER A 1 303 ? -1.645 -27.125 -28.453 1 98.31 303 SER A N 1
ATOM 2455 C CA . SER A 1 303 ? -2.822 -26.453 -27.922 1 98.31 303 SER A CA 1
ATOM 2456 C C . SER A 1 303 ? -3.467 -27.25 -26.797 1 98.31 303 SER A C 1
ATOM 2458 O O . SER A 1 303 ? -3.51 -28.484 -26.844 1 98.31 303 SER A O 1
ATOM 2460 N N . PRO A 1 304 ? -3.957 -26.609 -25.812 1 98.56 304 PRO A N 1
ATOM 2461 C CA . PRO A 1 304 ? -4.617 -27.344 -24.734 1 98.56 304 PRO A CA 1
ATOM 2462 C C . PRO A 1 304 ? -5.918 -28 -25.188 1 98.56 304 PRO A C 1
ATOM 2464 O O . PRO A 1 304 ? -6.688 -27.406 -25.938 1 98.56 304 PRO A O 1
ATOM 2467 N N . ALA A 1 305 ? -6.16 -29.172 -24.688 1 98.12 305 ALA A N 1
ATOM 2468 C CA . ALA A 1 305 ? -7.398 -29.906 -24.969 1 98.12 305 ALA A CA 1
ATOM 2469 C C . ALA A 1 305 ? -8.453 -29.609 -23.906 1 98.12 305 ALA A C 1
ATOM 2471 O O . ALA A 1 305 ? -8.133 -29.453 -22.719 1 98.12 305 ALA A O 1
ATOM 2472 N N . THR A 1 306 ? -9.711 -29.578 -24.359 1 97.94 306 THR A N 1
ATOM 2473 C CA . THR A 1 306 ? -10.82 -29.438 -23.422 1 97.94 306 THR A CA 1
ATOM 2474 C C . THR A 1 306 ? -11.156 -30.781 -22.781 1 97.94 306 THR A C 1
ATOM 2476 O O . THR A 1 306 ? -11.477 -30.844 -21.594 1 97.94 306 THR A O 1
ATOM 2479 N N . ASP A 1 307 ? -11.133 -31.797 -23.594 1 97.81 307 ASP A N 1
ATOM 2480 C CA . ASP A 1 307 ? -11.352 -33.156 -23.125 1 97.81 307 ASP A CA 1
ATOM 2481 C C . ASP A 1 307 ? -10.055 -33.969 -23.141 1 97.81 307 ASP A C 1
ATOM 2483 O O . ASP A 1 307 ? -9.375 -34.062 -24.156 1 97.81 307 ASP A O 1
ATOM 2487 N N . VAL A 1 308 ? -9.695 -34.562 -22.031 1 97.88 308 VAL A N 1
ATOM 2488 C CA . VAL A 1 308 ? -8.422 -35.25 -21.859 1 97.88 308 VAL A CA 1
ATOM 2489 C C . VAL A 1 308 ? -8.656 -36.719 -21.5 1 97.88 308 VAL A C 1
ATOM 2491 O O . VAL A 1 308 ? -9.562 -37.031 -20.734 1 97.88 308 VAL A O 1
ATOM 2494 N N . GLU A 1 309 ? -7.852 -37.531 -22 1 96.81 309 GLU A N 1
ATOM 2495 C CA . GLU A 1 309 ? -7.949 -38.969 -21.734 1 96.81 309 GLU A CA 1
ATOM 2496 C C . GLU A 1 309 ? -7.824 -39.281 -20.25 1 96.81 309 GLU A C 1
ATOM 2498 O O . GLU A 1 309 ? -6.992 -38.688 -19.562 1 96.81 309 GLU A O 1
ATOM 2503 N N . LEU A 1 310 ? -8.609 -40.219 -19.812 1 97.56 310 LEU A N 1
ATOM 2504 C CA . LEU A 1 310 ? -8.594 -40.656 -18.422 1 97.56 310 LEU A CA 1
ATOM 2505 C C . LEU A 1 310 ? -7.32 -41.438 -18.109 1 97.56 310 LEU A C 1
ATOM 2507 O O . LEU A 1 310 ? -6.754 -42.094 -18.984 1 97.56 310 LEU A O 1
ATOM 2511 N N . PRO A 1 311 ? -6.887 -41.344 -16.859 1 97.25 311 PRO A N 1
ATOM 2512 C CA . PRO A 1 311 ? -5.816 -42.25 -16.469 1 97.25 311 PRO A CA 1
ATOM 2513 C C . PRO A 1 311 ? -6.199 -43.719 -16.641 1 97.25 311 PRO A C 1
ATOM 2515 O O . PRO A 1 311 ? -7.359 -44.094 -16.422 1 97.25 311 PRO A O 1
ATOM 2518 N N . LYS A 1 312 ? -5.223 -44.5 -16.859 1 95.38 312 LYS A N 1
ATOM 2519 C CA . LYS A 1 312 ? -5.457 -45.938 -17.062 1 95.38 312 LYS A CA 1
ATOM 2520 C C . LYS A 1 312 ? -6.07 -46.562 -15.812 1 95.38 312 LYS A C 1
ATOM 2522 O O . LYS A 1 312 ? -6.867 -47.5 -15.914 1 95.38 312 LYS A O 1
ATOM 2527 N N . SER A 1 313 ? -5.73 -46.062 -14.758 1 93.44 313 SER A N 1
ATOM 2528 C CA . SER A 1 313 ? -6.133 -46.656 -13.484 1 93.44 313 SER A CA 1
ATOM 2529 C C . SER A 1 313 ? -7.531 -46.188 -13.078 1 93.44 313 SER A C 1
ATOM 2531 O O . SER A 1 313 ? -8.094 -46.688 -12.102 1 93.44 313 SER A O 1
ATOM 2533 N N . PHE A 1 314 ? -8.086 -45.25 -13.836 1 95 314 PHE A N 1
ATOM 2534 C CA . PHE A 1 314 ? -9.375 -44.688 -13.43 1 95 314 PHE A CA 1
ATOM 2535 C C . PHE A 1 314 ? -10.484 -45.719 -13.609 1 95 314 PHE A C 1
ATOM 2537 O O . PHE A 1 314 ? -10.711 -46.219 -14.719 1 95 314 PHE A O 1
ATOM 2544 N N . ASN A 1 315 ? -11.203 -46.125 -12.57 1 91.75 315 ASN A N 1
ATOM 2545 C CA . ASN A 1 315 ? -12.32 -47.062 -12.609 1 91.75 315 ASN A CA 1
ATOM 2546 C C . ASN A 1 315 ? -13.531 -46.5 -11.852 1 91.75 315 ASN A C 1
ATOM 2548 O O . ASN A 1 315 ? -14.453 -47.25 -11.539 1 91.75 315 ASN A O 1
ATOM 2552 N N . GLY A 1 316 ? -13.492 -45.312 -11.648 1 92.38 316 GLY A N 1
ATOM 2553 C CA . GLY A 1 316 ? -14.555 -44.75 -10.828 1 92.38 316 GLY A CA 1
ATOM 2554 C C . GLY A 1 316 ? -15.586 -43.969 -11.641 1 92.38 316 GLY A C 1
ATOM 2555 O O . GLY A 1 316 ? -15.758 -44.219 -12.836 1 92.38 316 GLY A O 1
ATOM 2556 N N . ILE A 1 317 ? -16.359 -43.219 -10.93 1 93.81 317 ILE A N 1
ATOM 2557 C CA . ILE A 1 317 ? -17.406 -42.406 -11.531 1 93.81 317 ILE A CA 1
ATOM 2558 C C . ILE A 1 317 ? -16.953 -40.938 -11.594 1 93.81 317 ILE A C 1
ATOM 2560 O O . ILE A 1 317 ? -16.391 -40.406 -10.633 1 93.81 317 ILE A O 1
ATOM 2564 N N . ILE A 1 318 ? -17.094 -40.438 -12.766 1 95.06 318 ILE A N 1
ATOM 2565 C CA . ILE A 1 318 ? -16.828 -39 -12.914 1 95.06 318 ILE A CA 1
ATOM 2566 C C . ILE A 1 318 ? -17.953 -38.188 -12.266 1 95.06 318 ILE A C 1
ATOM 2568 O O . ILE A 1 318 ? -19.094 -38.281 -12.703 1 95.06 318 ILE A O 1
ATOM 2572 N N . LYS A 1 319 ? -17.578 -37.531 -11.281 1 93.44 319 LYS A N 1
ATOM 2573 C CA . LYS A 1 319 ? -18.578 -36.75 -10.57 1 93.44 319 LYS A CA 1
ATOM 2574 C C . LYS A 1 319 ? -18.938 -35.469 -11.352 1 93.44 319 LYS A C 1
ATOM 2576 O O . LYS A 1 319 ? -18.078 -34.844 -11.953 1 93.44 319 LYS A O 1
ATOM 2581 N N . LYS A 1 320 ? -20.219 -35.188 -11.359 1 88.75 320 LYS A N 1
ATOM 2582 C CA . LYS A 1 320 ? -20.656 -33.969 -11.984 1 88.75 320 LYS A CA 1
ATOM 2583 C C . LYS A 1 320 ? -20.25 -32.75 -11.164 1 88.75 320 LYS A C 1
ATOM 2585 O O . LYS A 1 320 ? -20.438 -32.719 -9.945 1 88.75 320 LYS A O 1
ATOM 2590 N N . LYS A 1 321 ? -19.656 -31.781 -11.867 1 84.94 321 LYS A N 1
ATOM 2591 C CA . LYS A 1 321 ? -19.297 -30.531 -11.188 1 84.94 321 LYS A CA 1
ATOM 2592 C C . LYS A 1 321 ? -20.531 -29.75 -10.773 1 84.94 321 LYS A C 1
ATOM 2594 O O . LYS A 1 321 ? -21.484 -29.625 -11.547 1 84.94 321 LYS A O 1
ATOM 2599 N N . ASP A 1 322 ? -20.641 -29.391 -9.531 1 89 322 ASP A N 1
ATOM 2600 C CA . ASP A 1 322 ? -21.719 -28.578 -8.961 1 89 322 ASP A CA 1
ATOM 2601 C C . ASP A 1 322 ? -21.141 -27.438 -8.117 1 89 322 ASP A C 1
ATOM 2603 O O . ASP A 1 322 ? -20.625 -27.672 -7.023 1 89 322 ASP A O 1
ATOM 2607 N N . ASN A 1 323 ? -21.266 -26.234 -8.672 1 95.12 323 ASN A N 1
ATOM 2608 C CA . ASN A 1 323 ? -20.672 -25.078 -7.973 1 95.12 323 ASN A CA 1
ATOM 2609 C C . ASN A 1 323 ? -21.703 -24.391 -7.07 1 95.12 323 ASN A C 1
ATOM 2611 O O . ASN A 1 323 ? -21.453 -23.297 -6.578 1 95.12 323 ASN A O 1
ATOM 2615 N N . LYS A 1 324 ? -22.859 -25.078 -6.906 1 97.12 324 LYS A N 1
ATOM 2616 C CA . LYS A 1 324 ? -23.844 -24.5 -5.996 1 97.12 324 LYS A CA 1
ATOM 2617 C C . LYS A 1 324 ? -23.266 -24.328 -4.594 1 97.12 324 LYS A C 1
ATOM 2619 O O . LYS A 1 324 ? -22.516 -25.188 -4.113 1 97.12 324 LYS A O 1
ATOM 2624 N N . PHE A 1 325 ? -23.578 -23.25 -4.004 1 97.88 325 PHE A N 1
ATOM 2625 C CA . PHE A 1 325 ? -23.109 -22.984 -2.65 1 97.88 325 PHE A CA 1
ATOM 2626 C C . PHE A 1 325 ? -24.219 -22.359 -1.807 1 97.88 325 PHE A C 1
ATOM 2628 O O . PHE A 1 325 ? -24.906 -21.453 -2.256 1 97.88 325 PHE A O 1
ATOM 2635 N N . PHE A 1 326 ? -24.469 -22.922 -0.703 1 98.19 326 PHE A N 1
ATOM 2636 C CA . PHE A 1 326 ? -25.438 -22.391 0.259 1 98.19 326 PHE A CA 1
ATOM 2637 C C . PHE A 1 326 ? -24.859 -22.438 1.672 1 98.19 326 PHE A C 1
ATOM 2639 O O . PHE A 1 326 ? -24.297 -23.453 2.094 1 98.19 326 PHE A O 1
ATOM 2646 N N . ASP A 1 327 ? -24.875 -21.391 2.322 1 98.25 327 ASP A N 1
ATOM 2647 C CA . ASP A 1 327 ? -24.484 -21.281 3.725 1 98.25 327 ASP A CA 1
ATOM 2648 C C . ASP A 1 327 ? -25.578 -20.594 4.551 1 98.25 327 ASP A C 1
ATOM 2650 O O . ASP A 1 327 ? -25.875 -19.422 4.324 1 98.25 327 ASP A O 1
ATOM 2654 N N . ASP A 1 328 ? -26.188 -21.234 5.418 1 97.44 328 ASP A N 1
ATOM 2655 C CA . ASP A 1 328 ? -27.172 -20.641 6.305 1 97.44 328 ASP A CA 1
ATOM 2656 C C . ASP A 1 328 ? -26.531 -20.203 7.621 1 97.44 328 ASP A C 1
ATOM 2658 O O . ASP A 1 328 ? -27.234 -19.812 8.555 1 97.44 328 ASP A O 1
ATOM 2662 N N . PHE A 1 329 ? -25.156 -20.375 7.734 1 97.5 329 PHE A N 1
ATOM 2663 C CA . PHE A 1 329 ? -24.312 -19.906 8.828 1 97.5 329 PHE A CA 1
ATOM 2664 C C . PHE A 1 329 ? -24.703 -20.578 10.141 1 97.5 329 PHE A C 1
ATOM 2666 O O . PHE A 1 329 ? -24.641 -19.969 11.203 1 97.5 329 PHE A O 1
ATOM 2673 N N . ASP A 1 330 ? -25.078 -21.781 10.039 1 95.69 330 ASP A N 1
ATOM 2674 C CA . ASP A 1 330 ? -25.484 -22.531 11.227 1 95.69 330 ASP A CA 1
ATOM 2675 C C . ASP A 1 330 ? -24.297 -23.25 11.859 1 95.69 330 ASP A C 1
ATOM 2677 O O . ASP A 1 330 ? -24.375 -23.703 12.992 1 95.69 330 ASP A O 1
ATOM 2681 N N . LYS A 1 331 ? -23.234 -23.344 11.109 1 93.06 331 LYS A N 1
ATOM 2682 C CA . LYS A 1 331 ? -22.047 -24.031 11.625 1 93.06 331 LYS A CA 1
ATOM 2683 C C . LYS A 1 331 ? -21.156 -23.062 12.391 1 93.06 331 LYS A C 1
ATOM 2685 O O . LYS A 1 331 ? -21.172 -21.859 12.141 1 93.06 331 LYS A O 1
ATOM 2690 N N . LYS A 1 332 ? -20.391 -23.609 13.258 1 89.81 332 LYS A N 1
ATOM 2691 C CA . LYS A 1 332 ? -19.516 -22.797 14.117 1 89.81 332 LYS A CA 1
ATOM 2692 C C . LYS A 1 332 ? -18.391 -22.172 13.312 1 89.81 332 LYS A C 1
ATOM 2694 O O . LYS A 1 332 ? -18.062 -21 13.516 1 89.81 332 LYS A O 1
ATOM 2699 N N . ASN A 1 333 ? -17.875 -22.969 12.391 1 90 333 ASN A N 1
ATOM 2700 C CA . ASN A 1 333 ? -16.766 -22.469 11.586 1 90 333 ASN A CA 1
ATOM 2701 C C . ASN A 1 333 ? -17.234 -21.969 10.227 1 90 333 ASN A C 1
ATOM 2703 O O . ASN A 1 333 ? -18.25 -22.422 9.703 1 90 333 ASN A O 1
ATOM 2707 N N . LEU A 1 334 ? -16.5 -21 9.766 1 91.56 334 LEU A N 1
ATOM 2708 C CA . LEU A 1 334 ? -16.781 -20.5 8.422 1 91.56 334 LEU A CA 1
ATOM 2709 C C . LEU A 1 334 ? -16.562 -21.594 7.383 1 91.56 334 LEU A C 1
ATOM 2711 O O . LEU A 1 334 ? -15.578 -22.344 7.453 1 91.56 334 LEU A O 1
ATOM 2715 N N . ASN A 1 335 ? -17.531 -21.719 6.492 1 94.81 335 ASN A N 1
ATOM 2716 C CA . ASN A 1 335 ? -17.359 -22.625 5.375 1 94.81 335 ASN A CA 1
ATOM 2717 C C . ASN A 1 335 ? -16.062 -22.375 4.617 1 94.81 335 ASN A C 1
ATOM 2719 O O . ASN A 1 335 ? -15.664 -21.219 4.438 1 94.81 335 ASN A O 1
ATOM 2723 N N . SER A 1 336 ? -15.383 -23.406 4.184 1 94.69 336 SER A N 1
ATOM 2724 C CA . SER A 1 336 ? -14.055 -23.312 3.576 1 94.69 336 SER A CA 1
ATOM 2725 C C . SER A 1 336 ? -14.109 -22.578 2.24 1 94.69 336 SER A C 1
ATOM 2727 O O . SER A 1 336 ? -13.07 -22.188 1.705 1 94.69 336 SER A O 1
ATOM 2729 N N . GLU A 1 337 ? -15.297 -22.375 1.68 1 96.5 337 GLU A N 1
ATOM 2730 C CA . GLU A 1 337 ? -15.438 -21.656 0.415 1 96.5 337 GLU A CA 1
ATOM 2731 C C . GLU A 1 337 ? -15.25 -20.156 0.605 1 96.5 337 GLU A C 1
ATOM 2733 O O . GLU A 1 337 ? -14.945 -19.438 -0.35 1 96.5 337 GLU A O 1
ATOM 2738 N N . TRP A 1 338 ? -15.445 -19.734 1.832 1 98.19 338 TRP A N 1
ATOM 2739 C CA . TRP A 1 338 ? -15.305 -18.312 2.121 1 98.19 338 TRP A CA 1
ATOM 2740 C C . TRP A 1 338 ? -13.836 -17.906 2.186 1 98.19 338 TRP A C 1
ATOM 2742 O O . TRP A 1 338 ? -13.008 -18.656 2.715 1 98.19 338 TRP A O 1
ATOM 2752 N N . SER A 1 339 ? -13.508 -16.797 1.63 1 98.38 339 SER A N 1
ATOM 2753 C CA . SER A 1 339 ? -12.227 -16.125 1.781 1 98.38 339 SER A CA 1
ATOM 2754 C C . SER A 1 339 ? -12.398 -14.719 2.336 1 98.38 339 SER A C 1
ATOM 2756 O O . SER A 1 339 ? -13.477 -14.141 2.238 1 98.38 339 SER A O 1
ATOM 2758 N N . THR A 1 340 ? -11.414 -14.273 3.018 1 98.31 340 THR A N 1
ATOM 2759 C CA . THR A 1 340 ? -11.367 -12.883 3.471 1 98.31 340 THR A CA 1
ATOM 2760 C C . THR A 1 340 ? -10.25 -12.117 2.773 1 98.31 340 THR A C 1
ATOM 2762 O O . THR A 1 340 ? -9.281 -12.719 2.295 1 98.31 340 THR A O 1
ATOM 2765 N N . LEU A 1 341 ? -10.414 -10.891 2.705 1 98.12 341 LEU A N 1
ATOM 2766 C CA . LEU A 1 341 ? -9.492 -10.078 1.914 1 98.12 341 LEU A CA 1
ATOM 2767 C C . LEU A 1 341 ? -8.43 -9.445 2.801 1 98.12 341 LEU A C 1
ATOM 2769 O O . LEU A 1 341 ? -8.734 -8.594 3.633 1 98.12 341 LEU A O 1
ATOM 2773 N N . ARG A 1 342 ? -7.133 -9.805 2.805 1 98.12 342 ARG A N 1
ATOM 2774 C CA . ARG A 1 342 ? -5.883 -9.289 3.354 1 98.12 342 ARG A CA 1
ATOM 2775 C C . ARG A 1 342 ? -5.809 -9.523 4.859 1 98.12 342 ARG A C 1
ATOM 2777 O O . ARG A 1 342 ? -4.73 -9.438 5.453 1 98.12 342 ARG A O 1
ATOM 2784 N N . ILE A 1 343 ? -6.898 -9.734 5.555 1 97.56 343 ILE A N 1
ATOM 2785 C CA . ILE A 1 343 ? -6.871 -9.969 6.996 1 97.56 343 ILE A CA 1
ATOM 2786 C C . ILE A 1 343 ? -7.629 -11.258 7.32 1 97.56 343 ILE A C 1
ATOM 2788 O O . ILE A 1 343 ? -8.625 -11.578 6.672 1 97.56 343 ILE A O 1
ATOM 2792 N N . PHE A 1 344 ? -7.188 -11.938 8.367 1 97.56 344 PHE A N 1
ATOM 2793 C CA . PHE A 1 344 ? -7.848 -13.148 8.828 1 97.56 344 PHE A CA 1
ATOM 2794 C C . PHE A 1 344 ? -9.109 -12.82 9.609 1 97.56 344 PHE A C 1
ATOM 2796 O O . PHE A 1 344 ? -9.188 -11.773 10.266 1 97.56 344 PHE A O 1
ATOM 2803 N N . PRO A 1 345 ? -10.117 -13.672 9.5 1 96 345 PRO A N 1
ATOM 2804 C CA . PRO A 1 345 ? -11.289 -13.477 10.359 1 96 345 PRO A CA 1
ATOM 2805 C C . PRO A 1 345 ? -10.961 -13.609 11.844 1 96 345 PRO A C 1
ATOM 2807 O O . PRO A 1 345 ? -10.133 -14.438 12.227 1 96 345 PRO A O 1
ATOM 2810 N N . ASN A 1 346 ? -11.438 -12.805 12.586 1 94.81 346 ASN A N 1
ATOM 2811 C CA . ASN A 1 346 ? -11.414 -12.914 14.039 1 94.81 346 ASN A CA 1
ATOM 2812 C C . ASN A 1 346 ? -12.648 -12.273 14.672 1 94.81 346 ASN A C 1
ATOM 2814 O O . ASN A 1 346 ? -13.445 -11.641 13.977 1 94.81 346 ASN A O 1
ATOM 2818 N N . SER A 1 347 ? -12.812 -12.391 15.945 1 95 347 SER A N 1
ATOM 2819 C CA . SER A 1 347 ? -14.055 -12.023 16.625 1 95 347 SER A CA 1
ATOM 2820 C C . SER A 1 347 ? -14.219 -10.508 16.672 1 95 347 SER A C 1
ATOM 2822 O O . SER A 1 347 ? -15.305 -10.008 16.984 1 95 347 SER A O 1
ATOM 2824 N N . SER A 1 348 ? -13.18 -9.789 16.328 1 94.88 348 SER A N 1
ATOM 2825 C CA . SER A 1 348 ? -13.305 -8.336 16.359 1 94.88 348 SER A CA 1
ATOM 2826 C C . SER A 1 348 ? -14.156 -7.828 15.203 1 94.88 348 SER A C 1
ATOM 2828 O O . SER A 1 348 ? -14.742 -6.742 15.289 1 94.88 348 SER A O 1
ATOM 2830 N N . TRP A 1 349 ? -14.242 -8.68 14.117 1 97.19 349 TRP A N 1
ATOM 2831 C CA . TRP A 1 349 ? -15 -8.078 13.023 1 97.19 349 TRP A CA 1
ATOM 2832 C C . TRP A 1 349 ? -15.914 -9.117 12.375 1 97.19 349 TRP A C 1
ATOM 2834 O O . TRP A 1 349 ? -16.812 -8.758 11.609 1 97.19 349 TRP A O 1
ATOM 2844 N N . LEU A 1 350 ? -15.688 -10.352 12.609 1 97.12 350 LEU A N 1
ATOM 2845 C CA . LEU A 1 350 ? -16.484 -11.422 12.031 1 97.12 350 LEU A CA 1
ATOM 2846 C C . LEU A 1 350 ? -16.906 -12.43 13.094 1 97.12 350 LEU A C 1
ATOM 2848 O O . LEU A 1 350 ? -16.062 -13.141 13.648 1 97.12 350 LEU A O 1
ATOM 2852 N N . ASN A 1 351 ? -18.234 -12.5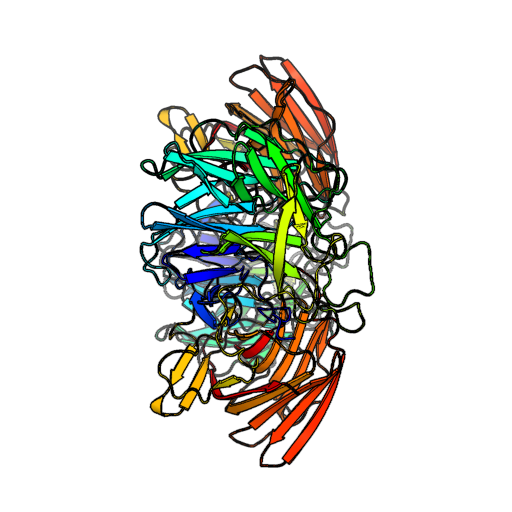31 13.352 1 95.69 351 ASN A N 1
ATOM 2853 C CA . ASN A 1 351 ? -18.766 -13.414 14.383 1 95.69 351 ASN A CA 1
ATOM 2854 C C . ASN A 1 351 ? -19.844 -14.344 13.82 1 95.69 351 ASN A C 1
ATOM 2856 O O . ASN A 1 351 ? -20.906 -13.891 13.414 1 95.69 351 ASN A O 1
ATOM 2860 N N . LYS A 1 352 ? -19.531 -15.516 13.766 1 94 352 LYS A N 1
ATOM 2861 C CA . LYS A 1 352 ? -20.547 -16.5 13.398 1 94 352 LYS A CA 1
ATOM 2862 C C . LYS A 1 352 ? -21.422 -16.859 14.594 1 94 352 LYS A C 1
ATOM 2864 O O . LYS A 1 352 ? -20.984 -17.578 15.5 1 94 352 LYS A O 1
ATOM 2869 N N . LEU A 1 353 ? -22.594 -16.406 14.617 1 94.31 353 LEU A N 1
ATOM 2870 C CA . LEU A 1 353 ? -23.562 -16.703 15.656 1 94.31 353 LEU A CA 1
ATOM 2871 C C . LEU A 1 353 ? -24.422 -17.906 15.258 1 94.31 353 LEU A C 1
ATOM 2873 O O . LEU A 1 353 ? -25.594 -17.734 14.906 1 94.31 353 LEU A O 1
ATOM 2877 N N . SER A 1 354 ? -23.891 -19.062 15.391 1 91.44 354 SER A N 1
ATOM 2878 C CA . SER A 1 354 ? -24.469 -20.297 14.852 1 91.44 354 SER A CA 1
ATOM 2879 C C . SER A 1 354 ? -25.812 -20.609 15.508 1 91.44 354 SER A C 1
ATOM 2881 O O . SER A 1 354 ? -26.688 -21.172 14.867 1 91.44 354 SER A O 1
ATOM 2883 N N . ASP A 1 355 ? -26 -20.297 16.766 1 93.56 355 ASP A N 1
ATOM 2884 C CA . ASP A 1 355 ? -27.25 -20.562 17.469 1 93.56 355 ASP A CA 1
ATOM 2885 C C . ASP A 1 355 ? -28.391 -19.766 16.844 1 93.56 355 ASP A C 1
ATOM 2887 O O . ASP A 1 355 ? -29.562 -20.172 16.938 1 93.56 355 ASP A O 1
ATOM 2891 N N . LYS A 1 356 ? -28.031 -18.703 16.141 1 95.62 356 LYS A N 1
ATOM 2892 C CA . LYS A 1 356 ? -29.031 -17.875 15.492 1 95.62 356 LYS A CA 1
ATOM 2893 C C . LYS A 1 356 ? -28.984 -18.047 13.977 1 95.62 356 LYS A C 1
ATOM 2895 O O . LYS A 1 356 ? -29.781 -17.422 13.258 1 95.62 356 LYS A O 1
ATOM 2900 N N . SER A 1 357 ? -28.062 -18.797 13.484 1 96.56 357 SER A N 1
ATOM 2901 C CA . SER A 1 357 ? -27.859 -19.031 12.055 1 96.56 357 SER A CA 1
ATOM 2902 C C . SER A 1 357 ? -27.625 -17.719 11.32 1 96.56 357 SER A C 1
ATOM 2904 O O . SER A 1 357 ? -28.297 -17.422 10.32 1 96.56 357 SER A O 1
ATOM 2906 N N . ILE A 1 358 ? -26.797 -16.922 11.867 1 97.5 358 ILE A N 1
ATOM 2907 C CA . ILE A 1 358 ? -26.422 -15.656 11.234 1 97.5 358 ILE A CA 1
ATOM 2908 C C . ILE A 1 358 ? -24.906 -15.477 11.305 1 97.5 358 ILE A C 1
ATOM 2910 O O . ILE A 1 358 ? -24.25 -16.062 12.164 1 97.5 358 ILE A O 1
ATOM 2914 N N . ILE A 1 359 ? -24.406 -14.781 10.344 1 98.19 359 ILE A N 1
ATOM 2915 C CA . ILE A 1 359 ? -23.047 -14.25 10.445 1 98.19 359 ILE A CA 1
ATOM 2916 C C . ILE A 1 359 ? -23.094 -12.734 10.625 1 98.19 359 ILE A C 1
ATOM 2918 O O . ILE A 1 359 ? -23.828 -12.039 9.906 1 98.19 359 ILE A O 1
ATOM 2922 N N . ARG A 1 360 ? -22.516 -12.258 11.648 1 98.31 360 ARG A N 1
ATOM 2923 C CA . ARG A 1 360 ? -22.438 -10.828 11.922 1 98.31 360 ARG A CA 1
ATOM 2924 C C . ARG A 1 360 ? -21.094 -10.266 11.469 1 98.31 360 ARG A C 1
ATOM 2926 O O . ARG A 1 360 ? -20.031 -10.711 11.93 1 98.31 360 ARG A O 1
ATOM 2933 N N . ILE A 1 361 ? -21.078 -9.32 10.57 1 98.75 361 ILE A N 1
ATOM 2934 C CA . ILE A 1 361 ? -19.891 -8.602 10.125 1 98.75 361 ILE A CA 1
ATOM 2935 C C . ILE A 1 361 ? -19.938 -7.164 10.625 1 98.75 361 ILE A C 1
ATOM 2937 O O . ILE A 1 361 ? -20.938 -6.465 10.43 1 98.75 361 ILE A O 1
ATOM 2941 N N . THR A 1 362 ? -18.906 -6.75 11.352 1 98.44 362 THR A N 1
ATOM 2942 C CA . THR A 1 362 ? -18.781 -5.363 11.781 1 98.44 362 THR A CA 1
ATOM 2943 C C . THR A 1 362 ? -18.016 -4.547 10.75 1 98.44 362 THR A C 1
ATOM 2945 O O . THR A 1 362 ? -17.047 -5.035 10.148 1 98.44 362 THR A O 1
ATOM 2948 N N . GLY A 1 363 ? -18.469 -3.336 10.594 1 98.06 363 GLY A N 1
ATOM 2949 C CA . GLY A 1 363 ? -17.922 -2.535 9.508 1 98.06 363 GLY A CA 1
ATOM 2950 C C . GLY A 1 363 ? -16.672 -1.773 9.891 1 98.06 363 GLY A C 1
ATOM 2951 O O . GLY A 1 363 ? -16.531 -1.341 11.039 1 98.06 363 GLY A O 1
ATOM 2952 N N . ALA A 1 364 ? -15.781 -1.609 8.898 1 97.31 364 ALA A N 1
ATOM 2953 C CA . ALA A 1 364 ? -14.594 -0.784 9.086 1 97.31 364 ALA A CA 1
ATOM 2954 C C . ALA A 1 364 ? -14.305 0.047 7.836 1 97.31 364 ALA A C 1
ATOM 2956 O O . ALA A 1 364 ? -15.125 0.862 7.422 1 97.31 364 ALA A O 1
ATOM 2957 N N . GLU A 1 365 ? -13.125 -0.155 7.207 1 97.94 365 GLU A N 1
ATOM 2958 C CA . GLU A 1 365 ? -12.664 0.755 6.16 1 97.94 365 GLU A CA 1
ATOM 2959 C C . GLU A 1 365 ? -13.367 0.473 4.836 1 97.94 365 GLU A C 1
ATOM 2961 O O . GLU A 1 365 ? -14.156 -0.473 4.73 1 97.94 365 GLU A O 1
ATOM 2966 N N . SER A 1 366 ? -13.195 1.31 3.818 1 98.12 366 SER A N 1
ATOM 2967 C CA . SER A 1 366 ? -13.906 1.277 2.545 1 98.12 366 SER A CA 1
ATOM 2968 C C . SER A 1 366 ? -13.523 0.049 1.727 1 98.12 366 SER A C 1
ATOM 2970 O O . SER A 1 366 ? -12.523 -0.612 2.021 1 98.12 366 SER A O 1
ATOM 2972 N N . PRO A 1 367 ? -14.297 -0.278 0.664 1 97.06 367 PRO A N 1
ATOM 2973 C CA . PRO A 1 367 ? -13.93 -1.39 -0.216 1 97.06 367 PRO A CA 1
ATOM 2974 C C . PRO A 1 367 ? -12.625 -1.141 -0.968 1 97.06 367 PRO A C 1
ATOM 2976 O O . PRO A 1 367 ? -12.102 -2.047 -1.622 1 97.06 367 PRO A O 1
ATOM 2979 N N . GLN A 1 368 ? -12.07 0.05 -0.859 1 97.44 368 GLN A N 1
ATOM 2980 C CA . GLN A 1 368 ? -10.875 0.392 -1.624 1 97.44 368 GLN A CA 1
ATOM 2981 C C . GLN A 1 368 ? -9.656 0.488 -0.719 1 97.44 368 GLN A C 1
ATOM 2983 O O . GLN A 1 368 ? -8.57 0.852 -1.172 1 97.44 368 GLN A O 1
ATOM 2988 N N . SER A 1 369 ? -9.828 0.215 0.548 1 96.81 369 SER A N 1
ATOM 2989 C CA . SER A 1 369 ? -8.703 0.149 1.472 1 96.81 369 SER A CA 1
ATOM 2990 C C . SER A 1 369 ? -7.836 -1.077 1.2 1 96.81 369 SER A C 1
ATOM 2992 O O . SER A 1 369 ? -8.297 -2.053 0.605 1 96.81 369 SER A O 1
ATOM 2994 N N . THR A 1 370 ? -6.57 -1.025 1.606 1 97.56 370 THR A N 1
ATOM 2995 C CA . THR A 1 370 ? -5.723 -2.213 1.564 1 97.56 370 THR A CA 1
ATOM 2996 C C . THR A 1 370 ? -5.445 -2.729 2.973 1 97.56 370 THR A C 1
ATOM 2998 O O . THR A 1 370 ? -4.547 -3.551 3.172 1 97.56 370 THR A O 1
ATOM 3001 N N . PHE A 1 371 ? -6.145 -2.244 3.941 1 97.25 371 PHE A N 1
ATOM 3002 C CA . PHE A 1 371 ? -5.883 -2.604 5.332 1 97.25 371 PHE A CA 1
ATOM 3003 C C . PHE A 1 371 ? -7.074 -3.344 5.93 1 97.25 371 PHE A C 1
ATOM 3005 O O . PHE A 1 371 ? -7.262 -4.535 5.676 1 97.25 371 PHE A O 1
ATOM 3012 N N . ASP A 1 372 ? -8.047 -2.637 6.484 1 96.56 372 ASP A N 1
ATOM 3013 C CA . ASP A 1 372 ? -9.141 -3.32 7.168 1 96.56 372 ASP A CA 1
ATOM 3014 C C . ASP A 1 372 ? -10.359 -3.445 6.258 1 96.56 372 ASP A C 1
ATOM 3016 O O . ASP A 1 372 ? -11.406 -2.842 6.523 1 96.56 372 ASP A O 1
ATOM 3020 N N . GLN A 1 373 ? -10.281 -4.344 5.266 1 95.5 373 GLN A N 1
ATOM 3021 C CA . GLN A 1 373 ? -11.398 -4.66 4.387 1 95.5 373 GLN A CA 1
ATOM 3022 C C . GLN A 1 373 ? -12.25 -5.793 4.961 1 95.5 373 GLN A C 1
ATOM 3024 O O . GLN A 1 373 ? -11.844 -6.957 4.926 1 95.5 373 GLN A O 1
ATOM 3029 N N . HIS A 1 374 ? -13.359 -5.453 5.43 1 98.19 374 HIS A N 1
ATOM 3030 C CA . HIS A 1 374 ? -14.242 -6.453 6.023 1 98.19 374 HIS A CA 1
ATOM 3031 C C . HIS A 1 374 ? -15.18 -7.059 4.98 1 98.19 374 HIS A C 1
ATOM 3033 O O . HIS A 1 374 ? -16.375 -6.773 4.977 1 98.19 374 HIS A O 1
ATOM 3039 N N . ILE A 1 375 ? -14.594 -7.852 4.129 1 98.5 375 ILE A N 1
ATOM 3040 C CA . ILE A 1 375 ? -15.25 -8.547 3.027 1 98.5 375 ILE A CA 1
ATOM 3041 C C . ILE A 1 375 ? -15.031 -10.055 3.17 1 98.5 375 ILE A C 1
ATOM 3043 O O . ILE A 1 375 ? -13.898 -10.508 3.361 1 98.5 375 ILE A O 1
ATOM 3047 N N . ILE A 1 376 ? -16.047 -10.844 3.18 1 98.56 376 ILE A N 1
ATOM 3048 C CA . ILE A 1 376 ? -15.953 -12.289 2.988 1 98.56 376 ILE A CA 1
ATOM 3049 C C . ILE A 1 376 ? -16.578 -12.672 1.648 1 98.56 376 ILE A C 1
ATOM 3051 O O . ILE A 1 376 ? -17.625 -12.133 1.27 1 98.56 376 ILE A O 1
ATOM 3055 N N . ALA A 1 377 ? -15.93 -13.477 0.86 1 98.75 377 ALA A N 1
ATOM 3056 C CA . ALA A 1 377 ? -16.422 -13.719 -0.496 1 98.75 377 ALA A CA 1
ATOM 3057 C C . ALA A 1 377 ? -16.016 -15.117 -0.977 1 98.75 377 ALA A C 1
ATOM 3059 O O . ALA A 1 377 ? -15.094 -15.727 -0.435 1 98.75 377 ALA A O 1
ATOM 3060 N N . ILE A 1 378 ? -16.719 -15.594 -1.9 1 98.56 378 ILE A N 1
ATOM 3061 C CA . ILE A 1 378 ? -16.375 -16.812 -2.609 1 98.56 378 ILE A CA 1
ATOM 3062 C C . ILE A 1 378 ? -16 -16.484 -4.055 1 98.56 378 ILE A C 1
ATOM 3064 O O . ILE A 1 378 ? -16.375 -15.438 -4.578 1 98.56 378 ILE A O 1
ATOM 3068 N N . ARG A 1 379 ? -15.266 -17.328 -4.668 1 98.38 379 ARG A N 1
ATOM 3069 C CA . ARG A 1 379 ? -14.867 -17.188 -6.066 1 98.38 379 ARG A CA 1
ATOM 3070 C C . ARG A 1 379 ? -16.078 -17.312 -6.992 1 98.38 379 ARG A C 1
ATOM 3072 O O . ARG A 1 379 ? -16.938 -18.172 -6.797 1 98.38 379 ARG A O 1
ATOM 3079 N N . GLN A 1 380 ? -16.188 -16.422 -7.945 1 98.56 380 GLN A N 1
ATOM 3080 C CA . GLN A 1 380 ? -17.109 -16.672 -9.047 1 98.56 380 GLN A CA 1
ATOM 3081 C C . GLN A 1 380 ? -16.625 -17.812 -9.93 1 98.56 380 GLN A C 1
ATOM 3083 O O . GLN A 1 380 ? -15.531 -17.734 -10.508 1 98.56 380 GLN A O 1
ATOM 3088 N N . SER A 1 381 ? -17.391 -18.812 -10.047 1 97.69 381 SER A N 1
ATOM 3089 C CA . SER A 1 381 ? -16.938 -19.984 -10.797 1 97.69 381 SER A CA 1
ATOM 3090 C C . SER A 1 381 ? -17.781 -20.203 -12.039 1 97.69 381 SER A C 1
ATOM 3092 O O . SER A 1 381 ? -17.469 -21.078 -12.859 1 97.69 381 SER A O 1
ATOM 3094 N N . ASP A 1 382 ? -18.875 -19.438 -12.18 1 98.12 382 ASP A N 1
ATOM 3095 C CA . ASP A 1 382 ? -19.781 -19.625 -13.305 1 98.12 382 ASP A CA 1
ATOM 3096 C C . ASP A 1 382 ? -20.031 -18.312 -14.047 1 98.12 382 ASP A C 1
ATOM 3098 O O . ASP A 1 382 ? -20.125 -17.25 -13.43 1 98.12 382 ASP A O 1
ATOM 3102 N N . ILE A 1 383 ? -20.172 -18.422 -15.336 1 97.88 383 ILE A N 1
ATOM 3103 C CA . ILE A 1 383 ? -20.422 -17.266 -16.203 1 97.88 383 ILE A CA 1
ATOM 3104 C C . ILE A 1 383 ? -21.828 -16.75 -15.969 1 97.88 383 ILE A C 1
ATOM 3106 O O . ILE A 1 383 ? -22.062 -15.531 -15.992 1 97.88 383 ILE A O 1
ATOM 3110 N N . ASN A 1 384 ? -22.75 -17.688 -15.797 1 98.38 384 ASN A N 1
ATOM 3111 C CA . ASN A 1 384 ? -24.141 -17.375 -15.469 1 98.38 384 ASN A CA 1
ATOM 3112 C C . ASN A 1 384 ? -24.516 -17.906 -14.086 1 98.38 384 ASN A C 1
ATOM 3114 O O . ASN A 1 384 ? -24.359 -19.094 -13.805 1 98.38 384 ASN A O 1
ATOM 3118 N N . PHE A 1 385 ? -25 -17.031 -13.227 1 98.56 385 PHE A N 1
ATOM 3119 C CA . PHE A 1 385 ? -25.375 -17.469 -11.875 1 98.56 385 PHE A CA 1
ATOM 3120 C C . PHE A 1 385 ? -26.328 -16.453 -11.234 1 98.56 385 PHE A C 1
ATOM 3122 O O . PHE A 1 385 ? -26.516 -15.352 -11.766 1 98.56 385 PHE A O 1
ATOM 3129 N N . SER A 1 386 ? -26.891 -16.828 -10.195 1 98.62 386 SER A N 1
ATOM 3130 C CA . SER A 1 386 ? -27.625 -15.945 -9.289 1 98.62 386 SER A CA 1
ATOM 3131 C C . SER A 1 386 ? -27.094 -16.062 -7.863 1 98.62 386 SER A C 1
ATOM 3133 O O . SER A 1 386 ? -26.656 -17.141 -7.445 1 98.62 386 SER A O 1
ATOM 3135 N N . ALA A 1 387 ? -27.125 -15.016 -7.156 1 98.81 387 ALA A N 1
ATOM 3136 C CA . ALA A 1 387 ? -26.734 -14.984 -5.746 1 98.81 387 ALA A CA 1
ATOM 3137 C C . ALA A 1 387 ? -27.734 -14.156 -4.93 1 98.81 387 ALA A C 1
ATOM 3139 O O . ALA A 1 387 ? -28.312 -13.195 -5.434 1 98.81 387 ALA A O 1
ATOM 3140 N N . GLU A 1 388 ? -27.938 -14.516 -3.736 1 98.81 388 GLU A N 1
ATOM 3141 C CA . GLU A 1 388 ? -28.859 -13.797 -2.861 1 98.81 388 GLU A CA 1
ATOM 3142 C C . GLU A 1 388 ? -28.438 -13.93 -1.397 1 98.81 388 GLU A C 1
ATOM 3144 O O . GLU A 1 388 ? -27.719 -14.859 -1.032 1 98.81 388 GLU A O 1
ATOM 3149 N N . THR A 1 389 ? -28.828 -13.062 -0.615 1 98.81 389 THR A N 1
ATOM 3150 C CA . THR A 1 389 ? -28.656 -13.086 0.834 1 98.81 389 THR A CA 1
ATOM 3151 C C . THR A 1 389 ? -29.797 -12.352 1.521 1 98.81 389 THR A C 1
ATOM 3153 O O . THR A 1 389 ? -30.578 -11.648 0.867 1 98.81 389 THR A O 1
ATOM 3156 N N . VAL A 1 390 ? -30.047 -12.609 2.787 1 98.75 390 VAL A N 1
ATOM 3157 C CA . VAL A 1 390 ? -30.938 -11.852 3.65 1 98.75 390 VAL A CA 1
ATOM 3158 C C . VAL A 1 390 ? -30.125 -11.055 4.664 1 98.75 390 VAL A C 1
ATOM 3160 O O . VAL A 1 390 ? -29.297 -11.625 5.395 1 98.75 390 VAL A O 1
ATOM 3163 N N . ILE A 1 391 ? -30.391 -9.789 4.699 1 98.81 391 ILE A N 1
ATOM 3164 C CA . ILE A 1 391 ? -29.547 -8.906 5.508 1 98.81 391 ILE A CA 1
ATOM 3165 C C . ILE A 1 391 ? -30.422 -8.133 6.492 1 98.81 391 ILE A C 1
ATOM 3167 O O . ILE A 1 391 ? -31.516 -7.695 6.148 1 98.81 391 ILE A O 1
ATOM 3171 N N . THR A 1 392 ? -30 -8.047 7.742 1 98.75 392 THR A N 1
ATOM 3172 C CA . THR A 1 392 ? -30.469 -7.09 8.734 1 98.75 392 THR A CA 1
ATOM 3173 C C . THR A 1 392 ? -29.406 -6.035 9.023 1 98.75 392 THR A C 1
ATOM 3175 O O . THR A 1 392 ? -28.312 -6.363 9.492 1 98.75 392 THR A O 1
ATOM 3178 N N . PHE A 1 393 ? -29.703 -4.84 8.688 1 98.69 393 PHE A N 1
ATOM 3179 C CA . PHE A 1 393 ? -28.766 -3.73 8.836 1 98.69 393 PHE A CA 1
ATOM 3180 C C . PHE A 1 393 ? -29.5 -2.438 9.164 1 98.69 393 PHE A C 1
ATOM 3182 O O . PHE A 1 393 ? -30.5 -2.105 8.516 1 98.69 393 PHE A O 1
ATOM 3189 N N . ASN A 1 394 ? -29.031 -1.762 10.211 1 98.19 394 ASN A N 1
ATOM 3190 C CA . ASN A 1 394 ? -29.688 -0.541 10.672 1 98.19 394 ASN A CA 1
ATOM 3191 C C . ASN A 1 394 ? -28.719 0.643 10.672 1 98.19 394 ASN A C 1
ATOM 3193 O O . ASN A 1 394 ? -28.406 1.188 11.727 1 98.19 394 ASN A O 1
ATOM 3197 N N . PRO A 1 395 ? -28.359 1.058 9.445 1 98.12 395 PRO A N 1
ATOM 3198 C CA . PRO A 1 395 ? -27.484 2.229 9.375 1 98.12 395 PRO A CA 1
ATOM 3199 C C . PRO A 1 395 ? -28.156 3.498 9.898 1 98.12 395 PRO A C 1
ATOM 3201 O O . PRO A 1 395 ? -29.359 3.668 9.75 1 98.12 395 PRO A O 1
ATOM 3204 N N . THR A 1 396 ? -27.328 4.332 10.484 1 96.69 396 THR A N 1
ATOM 3205 C CA . THR A 1 396 ? -27.859 5.566 11.047 1 96.69 396 THR A CA 1
ATOM 3206 C C . THR A 1 396 ? -27.359 6.777 10.266 1 96.69 396 THR A C 1
ATOM 3208 O O . THR A 1 396 ? -27.797 7.906 10.516 1 96.69 396 THR A O 1
ATOM 3211 N N . ASN A 1 397 ? -26.469 6.605 9.398 1 96.88 397 ASN A N 1
ATOM 3212 C CA . ASN A 1 397 ? -25.969 7.66 8.523 1 96.88 397 ASN A CA 1
ATOM 3213 C C . ASN A 1 397 ? -25.375 7.09 7.238 1 96.88 397 ASN A C 1
ATOM 3215 O O . ASN A 1 397 ? -25.25 5.871 7.094 1 96.88 397 ASN A O 1
ATOM 3219 N N . HIS A 1 398 ? -24.969 7.941 6.254 1 97.56 398 HIS A N 1
ATOM 3220 C CA . HIS A 1 398 ? -24.578 7.547 4.91 1 97.56 398 HIS A CA 1
ATOM 3221 C C . HIS A 1 398 ? -23.188 6.906 4.906 1 97.56 398 HIS A C 1
ATOM 3223 O O . HIS A 1 398 ? -22.781 6.312 3.91 1 97.56 398 HIS A O 1
ATOM 3229 N N . LEU A 1 399 ? -22.438 6.965 6.012 1 98.06 399 LEU A N 1
ATOM 3230 C CA . LEU A 1 399 ? -21.078 6.434 6.094 1 98.06 399 LEU A CA 1
ATOM 3231 C C . LEU A 1 399 ? -21.094 4.961 6.488 1 98.06 399 LEU A C 1
ATOM 3233 O O . LEU A 1 399 ? -20.047 4.324 6.562 1 98.06 399 LEU A O 1
ATOM 3237 N N . GLN A 1 400 ? -22.234 4.426 6.746 1 98.56 400 GLN A N 1
ATOM 3238 C CA . GLN A 1 400 ? -22.422 3.016 7.07 1 98.56 400 GLN A CA 1
ATOM 3239 C C . GLN A 1 400 ? -23.047 2.264 5.895 1 98.56 400 GLN A C 1
ATOM 3241 O O . GLN A 1 400 ? -24.109 2.643 5.398 1 98.56 400 GLN A O 1
ATOM 3246 N N . LEU A 1 401 ? -22.344 1.264 5.414 1 98.75 401 LEU A N 1
ATOM 3247 C CA . LEU A 1 401 ? -22.75 0.501 4.238 1 98.75 401 LEU A CA 1
ATOM 3248 C C . LEU A 1 401 ? -22.688 -0.998 4.516 1 98.75 401 LEU A C 1
ATOM 3250 O O . LEU A 1 401 ? -21.781 -1.466 5.207 1 98.75 401 LEU A O 1
ATOM 3254 N N . ALA A 1 402 ? -23.594 -1.767 3.973 1 98.94 402 ALA A N 1
ATOM 3255 C CA . ALA A 1 402 ? -23.531 -3.225 4.055 1 98.94 402 ALA A CA 1
ATOM 3256 C C . ALA A 1 402 ? -24.312 -3.869 2.912 1 98.94 402 ALA A C 1
ATOM 3258 O O . ALA A 1 402 ? -25.375 -3.369 2.512 1 98.94 402 ALA A O 1
ATOM 3259 N N . GLY A 1 403 ? -23.812 -4.93 2.381 1 98.88 403 GLY A N 1
ATOM 3260 C CA . GLY A 1 403 ? -24.578 -5.617 1.347 1 98.88 403 GLY A CA 1
ATOM 3261 C C . GLY A 1 403 ? -23.766 -6.668 0.61 1 98.88 403 GLY A C 1
ATOM 3262 O O . GLY A 1 403 ? -22.969 -7.391 1.222 1 98.88 403 GLY A O 1
ATOM 3263 N N . MET A 1 404 ? -24.094 -6.852 -0.692 1 98.88 404 MET A N 1
ATOM 3264 C CA . MET A 1 404 ? -23.422 -7.812 -1.557 1 98.88 404 MET A CA 1
ATOM 3265 C C . MET A 1 404 ? -22.5 -7.098 -2.545 1 98.88 404 MET A C 1
ATOM 3267 O O . MET A 1 404 ? -22.844 -6.039 -3.07 1 98.88 404 MET A O 1
ATOM 3271 N N . ILE A 1 405 ? -21.438 -7.746 -2.791 1 98.88 405 ILE A N 1
ATOM 3272 C CA . ILE A 1 405 ? -20.438 -7.07 -3.625 1 98.88 405 ILE A CA 1
ATOM 3273 C C . ILE A 1 405 ? -19.859 -8.055 -4.633 1 98.88 405 ILE A C 1
ATOM 3275 O O . ILE A 1 405 ? -19.625 -9.227 -4.305 1 98.88 405 ILE A O 1
ATOM 3279 N N . LEU A 1 406 ? -19.766 -7.668 -5.895 1 98.94 406 LEU A N 1
ATOM 3280 C CA . LEU A 1 406 ? -18.828 -8.25 -6.855 1 98.94 406 LEU A CA 1
ATOM 3281 C C . LEU A 1 406 ? -17.484 -7.523 -6.832 1 98.94 406 LEU A C 1
ATOM 3283 O O . LEU A 1 406 ? -17.438 -6.305 -6.988 1 98.94 406 LEU A O 1
ATOM 3287 N N . TYR A 1 407 ? -16.453 -8.281 -6.629 1 98.75 407 TYR A N 1
ATOM 3288 C CA . TYR A 1 407 ? -15.203 -7.621 -6.262 1 98.75 407 TYR A CA 1
ATOM 3289 C C . TYR A 1 407 ? -14.016 -8.258 -6.98 1 98.75 407 TYR A C 1
ATOM 3291 O O . TYR A 1 407 ? -13.641 -9.398 -6.68 1 98.75 407 TYR A O 1
ATOM 3299 N N . LEU A 1 408 ? -13.375 -7.516 -7.906 1 98.62 408 LEU A N 1
ATOM 3300 C CA . LEU A 1 408 ? -12.117 -7.941 -8.508 1 98.62 408 LEU A CA 1
ATOM 3301 C C . LEU A 1 408 ? -10.93 -7.391 -7.73 1 98.62 408 LEU A C 1
ATOM 3303 O O . LEU A 1 408 ? -10.008 -8.133 -7.383 1 98.62 408 LEU A O 1
ATOM 3307 N N . ASP A 1 409 ? -10.961 -6.109 -7.504 1 97.69 409 ASP A N 1
ATOM 3308 C CA . ASP A 1 409 ? -9.906 -5.445 -6.742 1 97.69 409 ASP A CA 1
ATOM 3309 C C . ASP A 1 409 ? -10.336 -4.051 -6.305 1 97.69 409 ASP A C 1
ATOM 3311 O O . ASP A 1 409 ? -11.508 -3.684 -6.449 1 97.69 409 ASP A O 1
ATOM 3315 N N . THR A 1 410 ? -9.43 -3.262 -5.75 1 97 410 THR A N 1
ATOM 3316 C CA . THR A 1 410 ? -9.742 -1.97 -5.145 1 97 410 THR A CA 1
ATOM 3317 C C . THR A 1 410 ? -10.188 -0.969 -6.207 1 97 410 THR A C 1
ATOM 3319 O O . THR A 1 410 ? -10.789 0.059 -5.887 1 97 410 THR A O 1
ATOM 3322 N N . MET A 1 411 ? -9.938 -1.241 -7.477 1 97.12 411 MET A N 1
ATOM 3323 C CA . MET A 1 411 ? -10.25 -0.296 -8.539 1 97.12 411 MET A CA 1
ATOM 3324 C C . MET A 1 411 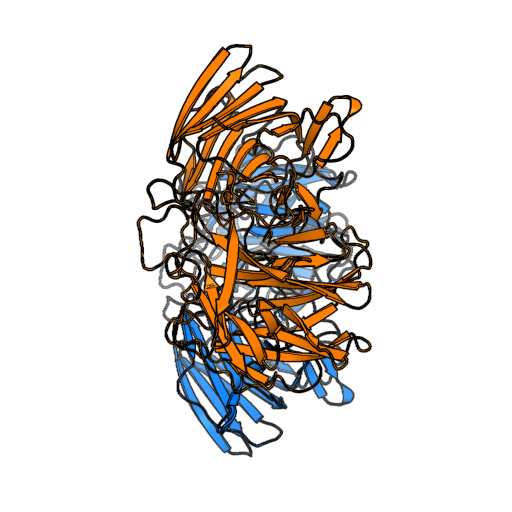? -11.438 -0.779 -9.367 1 97.12 411 MET A C 1
ATOM 3326 O O . MET A 1 411 ? -11.961 -0.043 -10.211 1 97.12 411 MET A O 1
ATOM 3330 N N . ASN A 1 412 ? -11.836 -2 -9.156 1 98.44 412 ASN A N 1
ATOM 3331 C CA . ASN A 1 412 ? -12.875 -2.65 -9.945 1 98.44 412 ASN A CA 1
ATOM 3332 C C . ASN A 1 412 ? -13.828 -3.453 -9.062 1 98.44 412 ASN A C 1
ATOM 3334 O O . ASN A 1 412 ? -13.508 -4.562 -8.641 1 98.44 412 ASN A O 1
ATOM 3338 N N . TYR A 1 413 ? -15.023 -2.932 -8.828 1 98.62 413 TYR A N 1
ATOM 3339 C CA . TYR A 1 413 ? -16.047 -3.613 -8.039 1 98.62 413 TYR A CA 1
ATOM 3340 C C . TYR A 1 413 ? -17.422 -3.008 -8.289 1 98.62 413 TYR A C 1
ATOM 3342 O O . TYR A 1 413 ? -17.531 -1.894 -8.805 1 98.62 413 TYR A O 1
ATOM 3350 N N . ILE A 1 414 ? -18.391 -3.652 -8.039 1 98.81 414 ILE A N 1
ATOM 3351 C CA . ILE A 1 414 ? -19.766 -3.168 -7.988 1 98.81 414 ILE A CA 1
ATOM 3352 C C . ILE A 1 414 ? -20.438 -3.641 -6.699 1 98.81 414 ILE A C 1
ATOM 3354 O O . ILE A 1 414 ? -20.297 -4.801 -6.305 1 98.81 414 ILE A O 1
ATOM 3358 N N . TYR A 1 415 ? -21.094 -2.738 -5.965 1 98.88 415 TYR A N 1
ATOM 3359 C CA . TYR A 1 415 ? -21.562 -2.926 -4.598 1 98.88 415 TYR A CA 1
ATOM 3360 C C . TYR A 1 415 ? -23.062 -2.611 -4.484 1 98.88 415 TYR A C 1
ATOM 3362 O O . TYR A 1 415 ? -23.469 -1.471 -4.703 1 98.88 415 TYR A O 1
ATOM 3370 N N . LEU A 1 416 ? -23.859 -3.645 -4.328 1 98.94 416 LEU A N 1
ATOM 3371 C CA . LEU A 1 416 ? -25.266 -3.514 -3.924 1 98.94 416 LEU A CA 1
ATOM 3372 C C . LEU A 1 416 ? -25.375 -3.375 -2.41 1 98.94 416 LEU A C 1
ATOM 3374 O O . LEU A 1 416 ? -25.172 -4.344 -1.675 1 98.94 416 LEU A O 1
ATOM 3378 N N . TYR A 1 417 ? -25.781 -2.201 -1.96 1 98.88 417 TYR A N 1
ATOM 3379 C CA . TYR A 1 417 ? -25.609 -1.996 -0.527 1 98.88 417 TYR A CA 1
ATOM 3380 C C . TYR A 1 417 ? -26.797 -1.227 0.061 1 98.88 417 TYR A C 1
ATOM 3382 O O . TYR A 1 417 ? -27.469 -0.475 -0.647 1 98.88 417 TYR A O 1
ATOM 3390 N N . LEU A 1 418 ? -27.047 -1.506 1.317 1 98.81 418 LEU A N 1
ATOM 3391 C CA . LEU A 1 418 ? -27.906 -0.677 2.154 1 98.81 418 LEU A CA 1
ATOM 3392 C C . LEU A 1 418 ? -27.125 0.446 2.811 1 98.81 418 LEU A C 1
ATOM 3394 O O . LEU A 1 418 ? -25.969 0.251 3.191 1 98.81 418 LEU A O 1
ATOM 3398 N N . SER A 1 419 ? -27.703 1.55 2.938 1 98.62 419 SER A N 1
ATOM 3399 C CA . SER A 1 419 ? -27.188 2.693 3.678 1 98.62 419 SER A CA 1
ATOM 3400 C C . SER A 1 419 ? -28.312 3.609 4.148 1 98.62 419 SER A C 1
ATOM 3402 O O . SER A 1 419 ? -29.438 3.156 4.371 1 98.62 419 SER A O 1
ATOM 3404 N N . TYR A 1 420 ? -27.953 4.777 4.469 1 98.31 420 TYR A N 1
ATOM 3405 C CA . TYR A 1 420 ? -28.938 5.719 5.008 1 98.31 420 TYR A CA 1
ATOM 3406 C C . TYR A 1 420 ? -28.969 6.996 4.18 1 98.31 420 TYR A C 1
ATOM 3408 O O . TYR A 1 420 ? -27.922 7.527 3.797 1 98.31 420 TYR A O 1
ATOM 3416 N N . ASP A 1 421 ? -30.125 7.387 3.803 1 97.44 421 ASP A N 1
ATOM 3417 C CA . ASP A 1 421 ? -30.422 8.656 3.141 1 97.44 421 ASP A CA 1
ATOM 3418 C C . ASP A 1 421 ? -31.188 9.602 4.066 1 97.44 421 ASP A C 1
ATOM 3420 O O . ASP A 1 421 ? -32.188 9.211 4.656 1 97.44 421 ASP A O 1
ATOM 3424 N N . GLU A 1 422 ? -30.719 10.758 4.203 1 95.62 422 GLU A N 1
ATOM 3425 C CA . GLU A 1 422 ? -31.281 11.695 5.172 1 95.62 422 GLU A CA 1
ATOM 3426 C C . GLU A 1 422 ? -32.75 11.945 4.914 1 95.62 422 GLU A C 1
ATOM 3428 O O . GLU A 1 422 ? -33.5 12.25 5.844 1 95.62 422 GLU A O 1
ATOM 3433 N N . GLU A 1 423 ? -33.25 11.844 3.727 1 96.5 423 GLU A N 1
ATOM 3434 C CA . GLU A 1 423 ? -34.625 12.109 3.379 1 96.5 423 GLU A CA 1
ATOM 3435 C C . GLU A 1 423 ? -35.438 10.82 3.344 1 96.5 423 GLU A C 1
ATOM 3437 O O . GLU A 1 423 ? -36.625 10.805 3.762 1 96.5 423 GLU A O 1
ATOM 3442 N N . LYS A 1 424 ? -34.844 9.703 2.975 1 97.12 424 LYS A N 1
ATOM 3443 C CA . LYS A 1 424 ? -35.625 8.492 2.658 1 97.12 424 LYS A CA 1
ATOM 3444 C C . LYS A 1 424 ? -35.406 7.422 3.727 1 97.12 424 LYS A C 1
ATOM 3446 O O . LYS A 1 424 ? -36.094 6.398 3.725 1 97.12 424 LYS A O 1
ATOM 3451 N N . GLY A 1 425 ? -34.469 7.699 4.68 1 97.69 425 GLY A N 1
ATOM 3452 C CA . GLY A 1 425 ? -34.156 6.668 5.656 1 97.69 425 GLY A CA 1
ATOM 3453 C C . GLY A 1 425 ? -33.219 5.609 5.113 1 97.69 425 GLY A C 1
ATOM 3454 O O . GLY A 1 425 ? -32.219 5.934 4.461 1 97.69 425 GLY A O 1
ATOM 3455 N N . ILE A 1 426 ? -33.5 4.387 5.504 1 98.5 426 ILE A N 1
ATOM 3456 C CA . ILE A 1 426 ? -32.656 3.311 5.004 1 98.5 426 ILE A CA 1
ATOM 3457 C C . ILE A 1 426 ? -32.969 3.053 3.531 1 98.5 426 ILE A C 1
ATOM 3459 O O . ILE A 1 426 ? -34.125 2.945 3.143 1 98.5 426 ILE A O 1
ATOM 3463 N N . ILE A 1 427 ? -31.953 2.98 2.732 1 98.56 427 ILE A N 1
ATOM 3464 C CA . ILE A 1 427 ? -32.125 2.82 1.292 1 98.56 427 ILE A CA 1
ATOM 3465 C C . ILE A 1 427 ? -31.219 1.695 0.79 1 98.56 427 ILE A C 1
ATOM 3467 O O . ILE A 1 427 ? -30.281 1.291 1.478 1 98.56 427 ILE A O 1
ATOM 3471 N N . VAL A 1 428 ? -31.516 1.206 -0.39 1 98.69 428 VAL A N 1
ATOM 3472 C CA . VAL A 1 428 ? -30.641 0.321 -1.16 1 98.69 428 VAL A CA 1
ATOM 3473 C C . VAL A 1 428 ? -30.188 1.024 -2.438 1 98.69 428 VAL A C 1
ATOM 3475 O O . VAL A 1 428 ? -31 1.654 -3.125 1 98.69 428 VAL A O 1
ATOM 3478 N N . GLN A 1 429 ? -28.922 0.95 -2.701 1 98.38 429 GLN A N 1
ATOM 3479 C CA . GLN A 1 429 ? -28.297 1.568 -3.865 1 98.38 429 GLN A CA 1
ATOM 3480 C C . GLN A 1 429 ? -27.188 0.682 -4.434 1 98.38 429 GLN A C 1
ATOM 3482 O O . GLN A 1 429 ? -26.828 -0.333 -3.832 1 98.38 429 GLN A O 1
ATOM 3487 N N . VAL A 1 430 ? -26.781 1.031 -5.672 1 98.75 430 VAL A N 1
ATOM 3488 C CA . VAL A 1 430 ? -25.656 0.364 -6.309 1 98.75 430 VAL A CA 1
ATOM 3489 C C . VAL A 1 430 ? -24.562 1.384 -6.629 1 98.75 430 VAL A C 1
ATOM 3491 O O . VAL A 1 430 ? -24.844 2.467 -7.145 1 98.75 430 VAL A O 1
ATOM 3494 N N . MET A 1 431 ? -23.375 1.143 -6.207 1 98.62 431 MET A N 1
ATOM 3495 C CA . MET A 1 431 ? -22.219 1.919 -6.641 1 98.62 431 MET A CA 1
ATOM 3496 C C . MET A 1 431 ? -21.203 1.031 -7.355 1 98.62 431 MET A C 1
ATOM 3498 O O . MET A 1 431 ? -21.25 -0.193 -7.223 1 98.62 431 MET A O 1
ATOM 3502 N N . LYS A 1 432 ? -20.312 1.606 -8.125 1 98.31 432 LYS A N 1
ATOM 3503 C CA . LYS A 1 432 ? -19.281 0.805 -8.781 1 98.31 432 LYS A CA 1
ATOM 3504 C C . LYS A 1 432 ? -18.016 1.624 -9.031 1 98.31 432 LYS A C 1
ATOM 3506 O O . LYS A 1 432 ? -18.078 2.855 -9.07 1 98.31 432 LYS A O 1
ATOM 3511 N N . ALA A 1 433 ? -16.906 1.027 -9.031 1 98 433 ALA A N 1
ATOM 3512 C CA . ALA A 1 433 ? -15.617 1.53 -9.5 1 98 433 ALA A CA 1
ATOM 3513 C C . ALA A 1 433 ? -15.156 0.776 -10.742 1 98 433 ALA A C 1
ATOM 3515 O O . ALA A 1 433 ? -15.062 -0.453 -10.734 1 98 433 ALA A O 1
ATOM 3516 N N . VAL A 1 434 ? -14.93 1.474 -11.859 1 97.94 434 VAL A N 1
ATOM 3517 C CA . VAL A 1 434 ? -14.453 0.943 -13.133 1 97.94 434 VAL A CA 1
ATOM 3518 C C . VAL A 1 434 ? -13.078 1.521 -13.445 1 97.94 434 VAL A C 1
ATOM 3520 O O . VAL A 1 434 ? -12.969 2.641 -13.953 1 97.94 434 VAL A O 1
ATOM 3523 N N . LYS A 1 435 ? -12 0.736 -13.258 1 94.75 435 LYS A N 1
ATOM 3524 C CA . LYS A 1 435 ? -10.633 1.228 -13.438 1 94.75 435 LYS A CA 1
ATOM 3525 C C . LYS A 1 435 ? -10.414 2.527 -12.672 1 94.75 435 LYS A C 1
ATOM 3527 O O . LYS A 1 435 ? -9.961 3.523 -13.242 1 94.75 435 LYS A O 1
ATOM 3532 N N . ASP A 1 436 ? -10.969 2.551 -11.508 1 91.69 436 ASP A N 1
ATOM 3533 C CA . ASP A 1 436 ? -10.781 3.609 -10.516 1 91.69 436 ASP A CA 1
ATOM 3534 C C . ASP A 1 436 ? -11.773 4.746 -10.742 1 91.69 436 ASP A C 1
ATOM 3536 O O . ASP A 1 436 ? -11.852 5.676 -9.938 1 91.69 436 ASP A O 1
ATOM 3540 N N . ASP A 1 437 ? -12.477 4.699 -11.828 1 95.69 437 ASP A N 1
ATOM 3541 C CA . ASP A 1 437 ? -13.555 5.668 -12 1 95.69 437 ASP A CA 1
ATOM 3542 C C . ASP A 1 437 ? -14.773 5.281 -11.172 1 95.69 437 ASP A C 1
ATOM 3544 O O . ASP A 1 437 ? -15.398 4.25 -11.43 1 95.69 437 ASP A O 1
ATOM 3548 N N . PHE A 1 438 ? -15.172 6.125 -10.258 1 96.75 438 PHE A N 1
ATOM 3549 C CA . PHE A 1 438 ? -16.203 5.816 -9.273 1 96.75 438 PHE A CA 1
ATOM 3550 C C . PHE A 1 438 ? -17.531 6.469 -9.656 1 96.75 438 PHE A C 1
ATOM 3552 O O . PHE A 1 438 ? -17.547 7.602 -10.141 1 96.75 438 PHE A O 1
ATOM 3559 N N . SER A 1 439 ? -18.656 5.734 -9.422 1 97.12 439 SER A N 1
ATOM 3560 C CA . SER A 1 439 ? -19.984 6.309 -9.609 1 97.12 439 SER A CA 1
ATOM 3561 C C . SER A 1 439 ? -21.016 5.641 -8.695 1 97.12 439 SER A C 1
ATOM 3563 O O . SER A 1 439 ? -20.891 4.457 -8.375 1 97.12 439 SER A O 1
ATOM 3565 N N . ILE A 1 440 ? -21.969 6.348 -8.227 1 97.5 440 ILE A N 1
ATOM 3566 C CA . ILE A 1 440 ? -23.188 5.844 -7.582 1 97.5 440 ILE A CA 1
ATOM 3567 C C . ILE A 1 440 ? -24.344 5.887 -8.57 1 97.5 440 ILE A C 1
ATOM 3569 O O . ILE A 1 440 ? -24.641 6.938 -9.141 1 97.5 440 ILE A O 1
ATOM 3573 N N . LEU A 1 441 ? -24.891 4.77 -8.766 1 96.88 441 LEU A N 1
ATOM 3574 C CA . LEU A 1 441 ? -26.016 4.738 -9.711 1 96.88 441 LEU A CA 1
ATOM 3575 C C . LEU A 1 441 ? -27.203 5.5 -9.156 1 96.88 441 LEU A C 1
ATOM 3577 O O . LEU A 1 441 ? -27.438 5.508 -7.945 1 96.88 441 LEU A O 1
ATOM 3581 N N . PRO A 1 442 ? -27.984 6.137 -9.969 1 94.62 442 PRO A N 1
ATOM 3582 C CA . PRO A 1 442 ? -29 7.102 -9.539 1 94.62 442 PRO A CA 1
ATOM 3583 C C . PRO A 1 442 ? -30.188 6.434 -8.844 1 94.62 442 PRO A C 1
ATOM 3585 O O . PRO A 1 442 ? -30.891 7.082 -8.062 1 94.62 442 PRO A O 1
ATOM 3588 N N . VAL A 1 443 ? -30.438 5.203 -9.078 1 95.25 443 VAL A N 1
ATOM 3589 C CA . VAL A 1 443 ? -31.578 4.527 -8.477 1 95.25 443 VAL A CA 1
ATOM 3590 C C . VAL A 1 443 ? -31.359 4.371 -6.977 1 95.25 443 VAL A C 1
ATOM 3592 O O . VAL A 1 443 ? -30.328 3.855 -6.543 1 95.25 443 VAL A O 1
ATOM 3595 N N . LYS A 1 444 ? -32.281 4.859 -6.223 1 95.62 444 LYS A N 1
ATOM 3596 C CA . LYS A 1 444 ? -32.312 4.828 -4.766 1 95.62 444 LYS A CA 1
ATOM 3597 C C . LYS A 1 444 ? -33.688 4.371 -4.246 1 95.62 444 LYS A C 1
ATOM 3599 O O . LYS A 1 444 ? -34.656 5.121 -4.305 1 95.62 444 LYS A O 1
ATOM 3604 N N . LEU A 1 445 ? -33.719 3.129 -3.596 1 97.94 445 LEU A N 1
ATOM 3605 C CA . LEU A 1 445 ? -35 2.584 -3.139 1 97.94 445 LEU A CA 1
ATOM 3606 C C . LEU A 1 445 ? -35.031 2.533 -1.614 1 97.94 445 LEU A C 1
ATOM 3608 O O . LEU A 1 445 ? -34.156 1.933 -0.979 1 97.94 445 LEU A O 1
ATOM 3612 N N . PRO A 1 446 ? -36 3.117 -1.04 1 97.94 446 PRO A N 1
ATOM 3613 C CA . PRO A 1 446 ? -36.188 2.979 0.409 1 97.94 446 PRO A CA 1
ATOM 3614 C C . PRO A 1 446 ? -36.594 1.573 0.822 1 97.94 446 PRO A C 1
ATOM 3616 O O . PRO A 1 446 ? -37.344 0.914 0.096 1 97.94 446 PRO A O 1
ATOM 3619 N N . VAL A 1 447 ? -36.125 1.109 1.925 1 98.06 447 VAL A N 1
ATOM 3620 C CA . VAL A 1 447 ? -36.594 -0.149 2.512 1 98.06 447 VAL A CA 1
ATOM 3621 C C . VAL A 1 447 ? -37 0.076 3.965 1 98.06 447 VAL A C 1
ATOM 3623 O O . VAL A 1 447 ? -36.406 0.917 4.656 1 98.06 447 VAL A O 1
ATOM 3626 N N . THR A 1 448 ? -37.969 -0.733 4.477 1 95.94 448 THR A N 1
ATOM 3627 C CA . THR A 1 448 ? -38.5 -0.516 5.82 1 95.94 448 THR A CA 1
ATOM 3628 C C . THR A 1 448 ? -38.5 -1.818 6.613 1 95.94 448 THR A C 1
ATOM 3630 O O . THR A 1 448 ? -38.656 -1.806 7.836 1 95.94 448 THR A O 1
ATOM 3633 N N . GLY A 1 449 ? -38.375 -2.877 5.941 1 94.31 449 GLY A N 1
ATOM 3634 C CA . GLY A 1 449 ? -38.375 -4.16 6.625 1 94.31 449 GLY A CA 1
ATOM 3635 C C . GLY A 1 449 ? -37.156 -4.383 7.477 1 94.31 449 GLY A C 1
ATOM 3636 O O . GLY A 1 449 ? -36.094 -3.826 7.195 1 94.31 449 GLY A O 1
ATOM 3637 N N . LYS A 1 450 ? -37.312 -5.172 8.477 1 94.94 450 LYS A N 1
ATOM 3638 C CA . LYS A 1 450 ? -36.188 -5.543 9.328 1 94.94 450 LYS A CA 1
ATOM 3639 C C . LYS A 1 450 ? -35.188 -6.398 8.555 1 94.94 450 LYS A C 1
ATOM 3641 O O . LYS A 1 450 ? -33.969 -6.234 8.719 1 94.94 450 LYS A O 1
ATOM 3646 N N . LYS A 1 451 ? -35.75 -7.277 7.844 1 97.5 451 LYS A N 1
ATOM 3647 C CA . LYS A 1 451 ? -34.969 -8.133 6.961 1 97.5 451 LYS A CA 1
ATOM 3648 C C . LYS A 1 451 ? -35.188 -7.789 5.496 1 97.5 451 LYS A C 1
ATOM 3650 O O . LYS A 1 451 ? -36.344 -7.617 5.074 1 97.5 451 LYS A O 1
ATOM 3655 N N . VAL A 1 452 ? -34.125 -7.613 4.82 1 98.38 452 VAL A N 1
ATOM 3656 C CA . VAL A 1 452 ? -34.125 -7.281 3.4 1 98.38 452 VAL A CA 1
ATOM 3657 C C . VAL A 1 452 ? -33.406 -8.352 2.605 1 98.38 452 VAL A C 1
ATOM 3659 O O . VAL A 1 452 ? -32.344 -8.844 3.037 1 98.38 452 VAL A O 1
ATOM 3662 N N . LYS A 1 453 ? -33.969 -8.789 1.496 1 98.69 453 LYS A N 1
ATOM 3663 C CA . LYS A 1 453 ? -33.281 -9.742 0.634 1 98.69 453 LYS A CA 1
ATOM 3664 C C . LYS A 1 453 ? -32.594 -9.031 -0.54 1 98.69 453 LYS A C 1
ATOM 3666 O O . LYS A 1 453 ? -33.219 -8.195 -1.203 1 98.69 453 LYS A O 1
ATOM 3671 N N . LEU A 1 454 ? -31.375 -9.273 -0.761 1 98.88 454 LEU A N 1
ATOM 3672 C CA . LEU A 1 454 ? -30.609 -8.742 -1.882 1 98.88 454 LEU A CA 1
ATOM 3673 C C . LEU A 1 454 ? -30.344 -9.82 -2.928 1 98.88 454 LEU A C 1
ATOM 3675 O O . LEU A 1 454 ? -30.078 -10.969 -2.584 1 98.88 454 LEU A O 1
ATOM 3679 N N . TYR A 1 455 ? -30.453 -9.445 -4.223 1 98.81 455 TYR A N 1
ATOM 3680 C CA . TYR A 1 455 ? -30.297 -10.383 -5.328 1 98.81 455 TYR A CA 1
ATOM 3681 C C . TYR A 1 455 ? -29.328 -9.828 -6.375 1 98.81 455 TYR A C 1
ATOM 3683 O O . TYR A 1 455 ? -29.406 -8.648 -6.738 1 98.81 455 TYR A O 1
ATOM 3691 N N . ILE A 1 456 ? -28.438 -10.625 -6.816 1 98.94 456 ILE A N 1
ATOM 3692 C CA . ILE A 1 456 ? -27.609 -10.367 -7.992 1 98.94 456 ILE A CA 1
ATOM 3693 C C . ILE A 1 456 ? -27.75 -11.523 -8.984 1 98.94 456 ILE A C 1
ATOM 3695 O O . ILE A 1 456 ? -27.547 -12.68 -8.633 1 98.94 456 ILE A O 1
ATOM 3699 N N . LYS A 1 457 ? -28.156 -11.242 -10.18 1 98.81 457 LYS A N 1
ATOM 3700 C CA . LYS A 1 457 ? -28.234 -12.211 -11.273 1 98.81 457 LYS A CA 1
ATOM 3701 C C . LYS A 1 457 ? -27.281 -11.828 -12.406 1 98.81 457 LYS A C 1
ATOM 3703 O O . LYS A 1 457 ? -27.328 -10.711 -12.914 1 98.81 457 LYS A O 1
ATOM 3708 N N . VAL A 1 458 ? -26.438 -12.734 -12.734 1 98.81 458 VAL A N 1
ATOM 3709 C CA . VAL A 1 458 ? -25.422 -12.445 -13.75 1 98.81 458 VAL A CA 1
ATOM 3710 C C . VAL A 1 458 ? -25.609 -13.391 -14.938 1 98.81 458 VAL A C 1
ATOM 3712 O O . VAL A 1 458 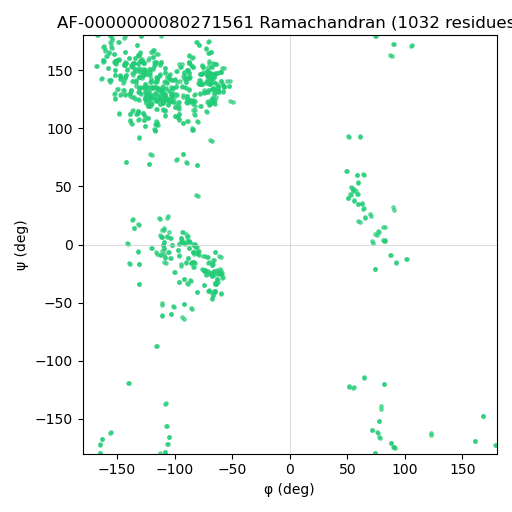? -25.703 -14.609 -14.766 1 98.81 458 VAL A O 1
ATOM 3715 N N . ASN A 1 459 ? -25.672 -12.898 -16.094 1 98.5 459 ASN A N 1
ATOM 3716 C CA . ASN A 1 459 ? -25.656 -13.594 -17.375 1 98.5 459 ASN A CA 1
ATOM 3717 C C . ASN A 1 459 ? -24.562 -13.055 -18.297 1 98.5 459 ASN A C 1
ATOM 3719 O O . ASN A 1 459 ? -24.766 -12.07 -19 1 98.5 459 ASN A O 1
ATOM 3723 N N . GLY A 1 460 ? -23.5 -13.805 -18.359 1 97.88 460 GLY A N 1
ATOM 3724 C CA . GLY A 1 460 ? -22.359 -13.289 -19.094 1 97.88 460 GLY A CA 1
ATOM 3725 C C . GLY A 1 460 ? -21.766 -12.039 -18.453 1 97.88 460 GLY A C 1
ATOM 3726 O O . GLY A 1 460 ? -21.281 -12.086 -17.312 1 97.88 460 GLY A O 1
ATOM 3727 N N . ILE A 1 461 ? -21.875 -10.922 -19.203 1 98.38 461 ILE A N 1
ATOM 3728 C CA . ILE A 1 461 ? -21.281 -9.688 -18.688 1 98.38 461 ILE A CA 1
ATOM 3729 C C . ILE A 1 461 ? -22.375 -8.781 -18.141 1 98.38 461 ILE A C 1
ATOM 3731 O O . ILE A 1 461 ? -22.125 -7.637 -17.766 1 98.38 461 ILE A O 1
ATOM 3735 N N . ASN A 1 462 ? -23.594 -9.266 -18.109 1 98.44 462 ASN A N 1
ATOM 3736 C CA . ASN A 1 462 ? -24.703 -8.469 -17.625 1 98.44 462 ASN A CA 1
ATOM 3737 C C . ASN A 1 462 ? -25.109 -8.875 -16.219 1 98.44 462 ASN A C 1
ATOM 3739 O O . ASN A 1 462 ? -25.438 -10.039 -15.969 1 98.44 462 ASN A O 1
ATOM 3743 N N . ALA A 1 463 ? -25.125 -7.949 -15.344 1 98.75 463 ALA A N 1
ATOM 3744 C CA . ALA A 1 463 ? -25.562 -8.195 -13.969 1 98.75 463 ALA A CA 1
ATOM 3745 C C . ALA A 1 463 ? -26.812 -7.383 -13.641 1 98.75 463 ALA A C 1
ATOM 3747 O O . ALA A 1 463 ? -26.891 -6.195 -13.953 1 98.75 463 ALA A O 1
ATOM 3748 N N . GLN A 1 464 ? -27.766 -8.047 -13.117 1 98.81 464 GLN A N 1
ATOM 3749 C CA . GLN A 1 464 ? -28.984 -7.398 -12.633 1 98.81 464 GLN A CA 1
ATOM 3750 C C . GLN A 1 464 ? -29.031 -7.375 -11.109 1 98.81 464 GLN A C 1
ATOM 3752 O O . GLN A 1 464 ? -28.719 -8.375 -10.461 1 98.81 464 GLN A O 1
ATOM 3757 N N . PHE A 1 465 ? -29.391 -6.227 -10.547 1 98.88 465 PHE A N 1
ATOM 3758 C CA . PHE A 1 465 ? -29.453 -6.023 -9.109 1 98.88 465 PHE A CA 1
ATOM 3759 C C . PHE A 1 465 ? -30.891 -5.762 -8.672 1 98.88 465 PHE A C 1
ATOM 3761 O O . PHE A 1 465 ? -31.594 -4.949 -9.281 1 98.88 465 PHE A O 1
ATOM 3768 N N . SER A 1 466 ? -31.344 -6.516 -7.684 1 98.75 466 SER A N 1
ATOM 3769 C CA . SER A 1 466 ? -32.719 -6.359 -7.176 1 98.75 466 SER A CA 1
ATOM 3770 C C . SER A 1 466 ? -32.75 -6.461 -5.652 1 98.75 466 SER A C 1
ATOM 3772 O O . SER A 1 466 ? -31.781 -6.914 -5.031 1 98.75 466 SER A O 1
ATOM 3774 N N . VAL A 1 467 ? -33.812 -5.949 -5.109 1 98.75 467 VAL A N 1
ATOM 3775 C CA . VAL A 1 467 ? -34.031 -6.004 -3.668 1 98.75 467 VAL A CA 1
ATOM 3776 C C . VAL A 1 467 ? -35.469 -6.465 -3.389 1 98.75 467 VAL A C 1
ATOM 3778 O O . VAL A 1 467 ? -36.375 -6.184 -4.168 1 98.75 467 VAL A O 1
ATOM 3781 N N . GLU A 1 468 ? -35.625 -7.262 -2.393 1 98.62 468 GLU A N 1
ATOM 3782 C CA . GLU A 1 468 ? -36.969 -7.633 -1.896 1 98.62 468 GLU A CA 1
ATOM 3783 C C . GLU A 1 468 ? -37.188 -7.129 -0.472 1 98.62 468 GLU A C 1
ATOM 3785 O O . GLU A 1 468 ? -36.406 -7.473 0.437 1 98.62 468 GLU A O 1
ATOM 3790 N N . ASP A 1 469 ? -38.062 -6.32 -0.321 1 97.62 469 ASP A N 1
ATOM 3791 C CA . ASP A 1 469 ? -38.469 -5.75 0.958 1 97.62 469 ASP A CA 1
ATOM 3792 C C . ASP A 1 469 ? -39.938 -6.039 1.246 1 97.62 469 ASP A C 1
ATOM 3794 O O . ASP A 1 469 ? -40.812 -5.68 0.455 1 97.62 469 ASP A O 1
ATOM 3798 N N . GLN A 1 470 ? -40.219 -6.695 2.34 1 95.62 470 GLN A N 1
ATOM 3799 C CA . GLN A 1 470 ? -41.594 -7.027 2.738 1 95.62 470 GLN A CA 1
ATOM 3800 C C . GLN A 1 470 ? -42.344 -7.734 1.612 1 95.62 470 GLN A C 1
ATOM 3802 O O . GLN A 1 470 ? -43.438 -7.332 1.24 1 95.62 470 GLN A O 1
ATOM 3807 N N . GLU A 1 471 ? -41.688 -8.609 1.014 1 93.5 471 GLU A N 1
ATOM 3808 C CA . GLU A 1 471 ? -42.219 -9.539 0.036 1 93.5 471 GLU A CA 1
ATOM 3809 C C . GLU A 1 471 ? -42.438 -8.859 -1.316 1 93.5 471 GLU A C 1
ATOM 3811 O O . GLU A 1 471 ? -43.094 -9.422 -2.205 1 93.5 471 GLU A O 1
ATOM 3816 N N . THR A 1 472 ? -41.969 -7.773 -1.462 1 96.81 472 THR A N 1
ATOM 3817 C CA . THR A 1 472 ? -42 -7.102 -2.758 1 96.81 472 THR A CA 1
ATOM 3818 C C . THR A 1 472 ? -40.594 -7.02 -3.357 1 96.81 472 THR A C 1
ATOM 3820 O O . THR A 1 472 ? -39.719 -6.375 -2.789 1 96.81 472 THR A O 1
ATOM 3823 N N . LYS A 1 473 ? -40.438 -7.633 -4.391 1 97.25 473 LYS A N 1
ATOM 3824 C CA . LYS A 1 473 ? -39.156 -7.617 -5.09 1 97.25 473 LYS A CA 1
ATOM 3825 C C . LYS A 1 473 ? -39.125 -6.5 -6.133 1 97.25 473 LYS A C 1
ATOM 3827 O O . LYS A 1 473 ? -40.031 -6.367 -6.941 1 97.25 473 LYS A O 1
ATOM 3832 N N . GLU A 1 474 ? -38.156 -5.695 -6.125 1 97.69 474 GLU A N 1
ATOM 3833 C CA . GLU A 1 474 ? -38 -4.586 -7.055 1 97.69 474 GLU A CA 1
ATOM 3834 C C . GLU A 1 474 ? -36.625 -4.641 -7.754 1 97.69 474 GLU A C 1
ATOM 3836 O O . GLU A 1 474 ? -35.625 -4.926 -7.121 1 97.69 474 GLU A O 1
ATOM 3841 N N . PHE A 1 475 ? -36.75 -4.41 -9.023 1 97.62 475 PHE A N 1
ATOM 3842 C CA . PHE A 1 475 ? -35.531 -4.301 -9.844 1 97.62 475 PHE A CA 1
ATOM 3843 C C . PHE A 1 475 ? -34.875 -2.939 -9.656 1 97.62 475 PHE A C 1
ATOM 3845 O O . PHE A 1 475 ? -35.562 -1.908 -9.68 1 97.62 475 PHE A O 1
ATOM 3852 N N . LEU A 1 476 ? -33.562 -2.9 -9.383 1 97.88 476 LEU A N 1
ATOM 3853 C CA . LEU A 1 476 ? -32.875 -1.632 -9.258 1 97.88 476 LEU A CA 1
ATOM 3854 C C . LEU A 1 476 ? -32.25 -1.209 -10.594 1 97.88 476 LEU A C 1
ATOM 3856 O O . LEU A 1 476 ? -32.656 -0.195 -11.164 1 97.88 476 LEU A O 1
ATOM 3860 N N . VAL A 1 477 ? -31.281 -2.041 -11.102 1 98.19 477 VAL A N 1
ATOM 3861 C CA . VAL A 1 477 ? -30.531 -1.634 -12.289 1 98.19 477 VAL A CA 1
ATOM 3862 C C . VAL A 1 477 ? -29.859 -2.852 -12.914 1 98.19 477 VAL A C 1
ATOM 3864 O O . VAL A 1 477 ? -29.719 -3.893 -12.273 1 98.19 477 VAL A O 1
ATOM 3867 N N . LYS A 1 478 ? -29.547 -2.754 -14.188 1 98.38 478 LYS A N 1
ATOM 3868 C CA . LYS A 1 478 ? -28.703 -3.678 -14.93 1 98.38 478 LYS A CA 1
ATOM 3869 C C . LYS A 1 478 ? -27.375 -3.018 -15.32 1 98.38 478 LYS A C 1
ATOM 3871 O O . LYS A 1 478 ? -27.359 -1.861 -15.742 1 98.38 478 LYS A O 1
ATOM 3876 N N . GLU A 1 479 ? -26.266 -3.674 -15.07 1 98.5 479 GLU A N 1
ATOM 3877 C CA . GLU A 1 479 ? -24.953 -3.1 -15.344 1 98.5 479 GLU A CA 1
ATOM 3878 C C . GLU A 1 479 ? -24.078 -4.074 -16.125 1 98.5 479 GLU A C 1
ATOM 3880 O O . GLU A 1 479 ? -24.188 -5.289 -15.945 1 98.5 479 GLU A O 1
ATOM 3885 N N . ASP A 1 480 ? -23.266 -3.578 -17.031 1 98.44 480 ASP A N 1
ATOM 3886 C CA . ASP A 1 480 ? -22.172 -4.312 -17.672 1 98.44 480 ASP A CA 1
ATOM 3887 C C . ASP A 1 480 ? -21.031 -4.547 -16.688 1 98.44 480 ASP A C 1
ATOM 3889 O O . ASP A 1 480 ? -20.516 -3.598 -16.094 1 98.44 480 ASP A O 1
ATOM 3893 N N . ILE A 1 481 ? -20.641 -5.812 -16.469 1 98.5 481 ILE A N 1
ATOM 3894 C CA . ILE A 1 481 ? -19.609 -6.098 -15.461 1 98.5 481 ILE A CA 1
ATOM 3895 C C . ILE A 1 481 ? -18.359 -6.621 -16.141 1 98.5 481 ILE A C 1
ATOM 3897 O O . ILE A 1 481 ? -17.531 -7.289 -15.516 1 98.5 481 ILE A O 1
ATOM 3901 N N . SER A 1 482 ? -18.156 -6.324 -17.438 1 98.44 482 SER A N 1
ATOM 3902 C CA . SER A 1 482 ? -17 -6.777 -18.188 1 98.44 482 SER A CA 1
ATOM 3903 C C . SER A 1 482 ? -15.703 -6.258 -17.562 1 98.44 482 SER A C 1
ATOM 3905 O O . SER A 1 482 ? -14.648 -6.883 -17.688 1 98.44 482 SER A O 1
ATOM 3907 N N . PHE A 1 483 ? -15.812 -5.109 -16.828 1 98.31 483 PHE A N 1
ATOM 3908 C CA . PHE A 1 483 ? -14.641 -4.484 -16.219 1 98.31 483 PHE A CA 1
ATOM 3909 C C . PHE A 1 483 ? -14.117 -5.32 -15.062 1 98.31 483 PHE A C 1
ATOM 3911 O O . PHE A 1 483 ? -13 -5.109 -14.586 1 98.31 483 PHE A O 1
ATOM 3918 N N . LEU A 1 484 ? -14.922 -6.273 -14.57 1 98.56 484 LEU A N 1
ATOM 3919 C CA . LEU A 1 484 ? -14.484 -7.172 -13.508 1 98.56 484 LEU A CA 1
ATOM 3920 C C . LEU A 1 484 ? -13.648 -8.32 -14.078 1 98.56 484 LEU A C 1
ATOM 3922 O O . LEU A 1 484 ? -13.891 -9.484 -13.758 1 98.56 484 LEU A O 1
ATOM 3926 N N . SER A 1 485 ? -12.789 -8.023 -14.961 1 96.94 485 SER A N 1
ATOM 3927 C CA . SER A 1 485 ? -11.914 -8.984 -15.617 1 96.94 485 SER A CA 1
ATOM 3928 C C . SER A 1 485 ? -10.523 -8.406 -15.859 1 96.94 485 SER A C 1
ATOM 3930 O O . SER A 1 485 ? -10.352 -7.184 -15.867 1 96.94 485 SER A O 1
ATOM 3932 N N . GLY A 1 486 ? -9.625 -9.328 -15.969 1 89.5 486 GLY A N 1
ATOM 3933 C CA . GLY A 1 486 ? -8.258 -8.914 -16.25 1 89.5 486 GLY A CA 1
ATOM 3934 C C . GLY A 1 486 ? -7.344 -9.023 -15.031 1 89.5 486 GLY A C 1
ATOM 3935 O O . GLY A 1 486 ? -7.793 -9.367 -13.938 1 89.5 486 GLY A O 1
ATOM 3936 N N . GLY A 1 487 ? -6.105 -8.844 -15.25 1 87.44 487 GLY A N 1
ATOM 3937 C CA . GLY A 1 487 ? -5.121 -9.008 -14.188 1 87.44 487 GLY A CA 1
ATOM 3938 C C . GLY A 1 487 ? -4.797 -10.461 -13.891 1 87.44 487 GLY A C 1
ATOM 3939 O O . GLY A 1 487 ? -4.832 -11.305 -14.789 1 87.44 487 GLY A O 1
ATOM 3940 N N . TYR A 1 488 ? -4.41 -10.703 -12.648 1 90.62 488 TYR A N 1
ATOM 3941 C CA . TYR A 1 488 ? -3.91 -12.023 -12.289 1 90.62 488 TYR A CA 1
ATOM 3942 C C . TYR A 1 488 ? -4.961 -12.812 -11.516 1 90.62 488 TYR A C 1
ATOM 3944 O O . TYR A 1 488 ? -4.844 -14.031 -11.359 1 90.62 488 TYR A O 1
ATOM 3952 N N . THR A 1 489 ? -6.023 -12.062 -11.102 1 95.5 489 THR A N 1
ATOM 3953 C CA . THR A 1 489 ? -7.008 -12.664 -10.211 1 95.5 489 THR A CA 1
ATOM 3954 C C . THR A 1 489 ? -8.352 -12.836 -10.914 1 95.5 489 THR A C 1
ATOM 3956 O O . THR A 1 489 ? -8.438 -12.688 -12.133 1 95.5 489 THR A O 1
ATOM 3959 N N . GLY A 1 490 ? -9.32 -13.367 -10.242 1 98 490 GLY A N 1
ATOM 3960 C CA . GLY A 1 490 ? -10.688 -13.508 -10.719 1 98 490 GLY A CA 1
ATOM 3961 C C . GLY A 1 490 ? -11.695 -12.781 -9.844 1 98 490 GLY A C 1
ATOM 3962 O O . GLY A 1 490 ? -11.367 -12.328 -8.75 1 98 490 GLY A O 1
ATOM 3963 N N . ASN A 1 491 ? -12.852 -12.672 -10.438 1 98.62 491 ASN A N 1
ATOM 3964 C CA . ASN A 1 491 ? -13.898 -11.961 -9.711 1 98.62 491 ASN A CA 1
ATOM 3965 C C . ASN A 1 491 ? -14.422 -12.789 -8.539 1 98.62 491 ASN A C 1
ATOM 3967 O O . ASN A 1 491 ? -14.469 -14.016 -8.609 1 98.62 491 ASN A O 1
ATOM 3971 N N . PHE A 1 492 ? -14.773 -12.125 -7.48 1 98.75 492 PHE A N 1
ATOM 3972 C CA . PHE A 1 492 ? -15.414 -12.703 -6.309 1 98.75 492 PHE A CA 1
ATOM 3973 C C . PHE A 1 492 ? -16.812 -12.133 -6.109 1 98.75 492 PHE A C 1
ATOM 3975 O O . PHE A 1 492 ? -17.125 -11.047 -6.617 1 98.75 492 PHE A O 1
ATOM 3982 N N . ILE A 1 493 ? -17.625 -12.844 -5.438 1 98.69 493 ILE A N 1
ATOM 3983 C CA . ILE A 1 493 ? -18.938 -12.383 -4.965 1 98.69 493 ILE A CA 1
ATOM 3984 C C . ILE A 1 493 ? -19.031 -12.586 -3.453 1 98.69 493 ILE A C 1
ATOM 3986 O O . ILE A 1 493 ? -18.703 -13.664 -2.945 1 98.69 493 ILE A O 1
ATOM 3990 N N . GLY A 1 494 ? -19.406 -11.531 -2.742 1 97.88 494 GLY A N 1
ATOM 3991 C CA . GLY A 1 494 ? -19.391 -11.703 -1.298 1 97.88 494 GLY A CA 1
ATOM 3992 C C . GLY A 1 494 ? -20.188 -10.641 -0.564 1 97.88 494 GLY A C 1
ATOM 3993 O O . GLY A 1 494 ? -21.141 -10.086 -1.109 1 97.88 494 GLY A O 1
ATOM 3994 N N . LEU A 1 495 ? -19.984 -10.609 0.743 1 98.88 495 LEU A N 1
ATOM 3995 C CA . LEU A 1 495 ? -20.625 -9.727 1.705 1 98.88 495 LEU A CA 1
ATOM 3996 C C . LEU A 1 495 ? -19.641 -8.719 2.268 1 98.88 495 LEU A C 1
ATOM 3998 O O . LEU A 1 495 ? -18.484 -9.062 2.561 1 98.88 495 LEU A O 1
ATOM 4002 N N . ALA A 1 496 ? -20.078 -7.492 2.346 1 98.81 496 ALA A N 1
ATOM 4003 C CA . ALA A 1 496 ? -19.203 -6.43 2.846 1 98.81 496 ALA A CA 1
ATOM 4004 C C . ALA A 1 496 ? -19.953 -5.516 3.809 1 98.81 496 ALA A C 1
ATOM 4006 O O . ALA A 1 496 ? -21.156 -5.273 3.637 1 98.81 496 ALA A O 1
ATOM 4007 N N . VAL A 1 497 ? -19.344 -5.098 4.824 1 98.88 497 VAL A N 1
ATOM 4008 C CA . VAL A 1 497 ? -19.844 -4.094 5.75 1 98.88 497 VAL A CA 1
ATOM 4009 C C . VAL A 1 497 ? -18.797 -3.012 5.969 1 98.88 497 VAL A C 1
ATOM 4011 O O . VAL A 1 497 ? -17.625 -3.32 6.215 1 98.88 497 VAL A O 1
ATOM 4014 N N . ASN A 1 498 ? -19.156 -1.809 5.844 1 98.62 498 ASN A N 1
ATOM 4015 C CA . ASN A 1 498 ? -18.281 -0.658 6.023 1 98.62 498 ASN A CA 1
ATOM 4016 C C . ASN A 1 498 ? -18.844 0.326 7.043 1 98.62 498 ASN A C 1
ATOM 4018 O O . ASN A 1 498 ? -20.047 0.552 7.09 1 98.62 498 ASN A O 1
ATOM 4022 N N . ASN A 1 499 ? -18.047 0.812 7.844 1 98.5 499 ASN A N 1
ATOM 4023 C CA . ASN A 1 499 ? -18.359 1.937 8.719 1 98.5 499 ASN A CA 1
ATOM 4024 C C . ASN A 1 499 ? -17.281 3.018 8.656 1 98.5 499 ASN A C 1
ATOM 4026 O O . ASN A 1 499 ? -16.328 2.994 9.43 1 98.5 499 ASN A O 1
ATOM 4030 N N . LEU A 1 500 ? -17.469 3.973 7.789 1 97.88 500 LEU A N 1
ATOM 4031 C CA . LEU A 1 500 ? -16.5 5.012 7.488 1 97.88 500 LEU A CA 1
ATOM 4032 C C . LEU A 1 500 ? -16.531 6.117 8.539 1 97.88 500 LEU A C 1
ATOM 4034 O O . LEU A 1 500 ? -15.703 7.027 8.523 1 97.88 500 LEU A O 1
ATOM 4038 N N . GLU A 1 501 ? -17.484 6.07 9.453 1 97.44 501 GLU A N 1
ATOM 4039 C CA . GLU A 1 501 ? -17.594 7.016 10.562 1 97.44 501 GLU A CA 1
ATOM 4040 C C . GLU A 1 501 ? -16.734 6.582 11.75 1 97.44 501 GLU A C 1
ATOM 4042 O O . GLU A 1 501 ? -15.953 7.375 12.273 1 97.44 501 GLU A O 1
ATOM 4047 N N . LYS A 1 502 ? -16.969 5.402 12.148 1 96.94 502 LYS A N 1
ATOM 4048 C CA . LYS A 1 502 ? -16.312 4.793 13.305 1 96.94 502 LYS A CA 1
ATOM 4049 C C . LYS A 1 502 ? -16.156 3.289 13.117 1 96.94 502 LYS A C 1
ATOM 4051 O O . LYS A 1 502 ? -17.125 2.543 13.18 1 96.94 502 LYS A O 1
ATOM 4056 N N . LYS A 1 503 ? -14.93 2.867 13 1 95.56 503 LYS A N 1
ATOM 4057 C CA . LYS A 1 503 ? -14.656 1.46 12.727 1 95.56 503 LYS A CA 1
ATOM 4058 C C . LYS A 1 503 ? -15.266 0.562 13.805 1 95.56 503 LYS A C 1
ATOM 4060 O O . LYS A 1 503 ? -15.188 0.872 14.992 1 95.56 503 LYS A O 1
ATOM 4065 N N . ASN A 1 504 ? -15.875 -0.509 13.406 1 93.19 504 ASN A N 1
ATOM 4066 C CA . ASN A 1 504 ? -16.375 -1.612 14.219 1 93.19 504 ASN A CA 1
ATOM 4067 C C . ASN A 1 504 ? -17.5 -1.162 15.141 1 93.19 504 ASN A C 1
ATOM 4069 O O . ASN A 1 504 ? -17.734 -1.771 16.188 1 93.19 504 ASN A O 1
ATOM 4073 N N . ALA A 1 505 ? -18.188 -0.065 14.773 1 94.75 505 ALA A N 1
ATOM 4074 C CA . ALA A 1 505 ? -19.266 0.46 15.625 1 94.75 505 ALA A CA 1
ATOM 4075 C C . ALA A 1 505 ? -20.641 0.153 15.031 1 94.75 505 ALA A C 1
ATOM 4077 O O . ALA A 1 505 ? -21.656 0.483 15.625 1 94.75 505 ALA A O 1
ATOM 4078 N N . CYS A 1 506 ? -20.734 -0.363 13.883 1 97.06 506 CYS A N 1
ATOM 4079 C CA . CYS A 1 506 ? -21.953 -0.907 13.312 1 97.06 506 CYS A CA 1
ATOM 4080 C C . CYS A 1 506 ? -21.719 -2.307 12.758 1 97.06 506 CYS A C 1
ATOM 4082 O O . CYS A 1 506 ? -20.578 -2.709 12.531 1 97.06 506 CYS A O 1
ATOM 4084 N N . PHE A 1 507 ? -22.812 -3.041 12.656 1 98.56 507 PHE A N 1
ATOM 4085 C CA . PHE A 1 507 ? -22.703 -4.391 12.117 1 98.56 507 PHE A CA 1
ATOM 4086 C C . PHE A 1 507 ? -23.922 -4.738 11.273 1 98.56 507 PHE A C 1
ATOM 4088 O O . PHE A 1 507 ? -24.969 -4.105 11.391 1 98.56 507 PHE A O 1
ATOM 4095 N N . ALA A 1 508 ? -23.781 -5.59 10.391 1 98.88 508 ALA A N 1
ATOM 4096 C CA . ALA A 1 508 ? -24.875 -6.227 9.656 1 98.88 508 ALA A CA 1
ATOM 4097 C C . ALA A 1 508 ? -24.922 -7.723 9.938 1 98.88 508 ALA A C 1
ATOM 4099 O O . ALA A 1 508 ? -23.875 -8.375 10.078 1 98.88 508 ALA A O 1
ATOM 4100 N N . ASP A 1 509 ? -26.094 -8.219 10.055 1 98.75 509 ASP A N 1
ATOM 4101 C CA . ASP A 1 509 ? -26.344 -9.648 10.18 1 98.75 509 ASP A CA 1
ATOM 4102 C C . ASP A 1 509 ? -26.828 -10.242 8.859 1 98.75 509 ASP A C 1
ATOM 4104 O O . ASP A 1 509 ? -27.766 -9.719 8.25 1 98.75 509 ASP A O 1
ATOM 4108 N N . PHE A 1 510 ? -26.219 -11.25 8.445 1 98.81 510 PHE A N 1
ATOM 4109 C CA . PHE A 1 510 ? -26.641 -11.984 7.258 1 98.81 510 PHE A CA 1
ATOM 4110 C C . PHE A 1 510 ? -27.172 -13.359 7.637 1 98.81 510 PHE A C 1
ATOM 4112 O O . PHE A 1 510 ? -26.5 -14.117 8.344 1 98.81 510 PHE A O 1
ATOM 4119 N N . ASP A 1 511 ? -28.312 -13.766 7.117 1 98 511 ASP A N 1
ATOM 4120 C CA . ASP A 1 511 ? -28.984 -15.008 7.5 1 98 511 ASP A CA 1
ATOM 4121 C C . ASP A 1 511 ? -28.516 -16.172 6.637 1 98 511 ASP A C 1
ATOM 4123 O O . ASP A 1 511 ? -28.531 -17.328 7.078 1 98 511 ASP A O 1
ATOM 4127 N N . ASN A 1 512 ? -28.234 -15.891 5.469 1 97.81 512 ASN A N 1
ATOM 4128 C CA . ASN A 1 512 ? -27.75 -16.906 4.543 1 97.81 512 ASN A CA 1
ATOM 4129 C C . ASN A 1 512 ? -27.062 -16.281 3.334 1 97.81 512 ASN A C 1
ATOM 4131 O O . ASN A 1 512 ? -27.094 -15.062 3.154 1 97.81 512 ASN A O 1
ATOM 4135 N N . PHE A 1 513 ? -26.469 -17.078 2.617 1 98.75 513 PHE A N 1
ATOM 4136 C CA . PHE A 1 513 ? -25.922 -16.75 1.307 1 98.75 513 PHE A CA 1
ATOM 4137 C C . PHE A 1 513 ? -26.094 -17.922 0.343 1 98.75 513 PHE A C 1
ATOM 4139 O O . PHE A 1 513 ? -25.781 -19.062 0.683 1 98.75 513 PHE A O 1
ATOM 4146 N N . LYS A 1 514 ? -26.641 -17.594 -0.798 1 98.69 514 LYS A N 1
ATOM 4147 C CA . LYS A 1 514 ? -26.875 -18.609 -1.811 1 98.69 514 LYS A CA 1
ATOM 4148 C C . LYS A 1 514 ? -26.25 -18.219 -3.146 1 98.69 514 LYS A C 1
ATOM 4150 O O . LYS A 1 514 ? -26.422 -17.109 -3.621 1 98.69 514 LYS A O 1
ATOM 4155 N N . TYR A 1 515 ? -25.484 -19.031 -3.695 1 98.75 515 TYR A N 1
ATOM 4156 C CA . TYR A 1 515 ? -24.922 -18.953 -5.039 1 98.75 515 TYR A CA 1
ATOM 4157 C C . TYR A 1 515 ? -25.422 -20.109 -5.898 1 98.75 515 TYR A C 1
ATOM 4159 O O . TYR A 1 515 ? -25.188 -21.281 -5.574 1 98.75 515 TYR A O 1
ATOM 4167 N N . GLN A 1 516 ? -26.047 -19.797 -7.031 1 98.44 516 GLN A N 1
ATOM 4168 C CA . GLN A 1 516 ? -26.656 -20.797 -7.883 1 98.44 516 GLN A CA 1
ATOM 4169 C C . GLN A 1 516 ? -26.25 -20.609 -9.344 1 98.44 516 GLN A C 1
ATOM 4171 O O . GLN A 1 516 ? -26.688 -19.656 -9.992 1 98.44 516 GLN A O 1
ATOM 4176 N N . PRO A 1 517 ? -25.484 -21.625 -9.836 1 97.56 517 PRO A N 1
ATOM 4177 C CA . PRO A 1 517 ? -25.203 -21.578 -11.273 1 97.56 517 PRO A CA 1
ATOM 4178 C C . PRO A 1 517 ? -26.469 -21.703 -12.125 1 97.56 517 PRO A C 1
ATOM 4180 O O . PRO A 1 517 ? -27.422 -22.375 -11.719 1 97.56 517 PRO A O 1
ATOM 4183 N N . GLU A 1 518 ? -26.484 -21.031 -13.305 1 93.38 518 GLU A N 1
ATOM 4184 C CA . GLU A 1 518 ? -27.625 -21.141 -14.203 1 93.38 518 GLU A CA 1
ATOM 4185 C C . GLU A 1 518 ? -27.219 -21.766 -15.531 1 93.38 518 GLU A C 1
ATOM 4187 O O . GLU A 1 518 ? -26.078 -21.641 -15.969 1 93.38 518 GLU A O 1
ATOM 4192 N N . MET B 1 1 ? 14.617 47.594 11.312 1 67 1 MET B N 1
ATOM 4193 C CA . MET B 1 1 ? 14.094 47.156 12.602 1 67 1 MET B CA 1
ATOM 4194 C C . MET B 1 1 ? 14.086 45.625 12.688 1 67 1 MET B C 1
ATOM 4196 O O . MET B 1 1 ? 13.969 44.938 11.672 1 67 1 MET B O 1
ATOM 4200 N N . LYS B 1 2 ? 14.406 45.062 13.867 1 88.81 2 LYS B N 1
ATOM 4201 C CA . LYS B 1 2 ? 14.406 43.625 14.086 1 88.81 2 LYS B CA 1
ATOM 4202 C C . LYS B 1 2 ? 13.008 43.031 13.914 1 88.81 2 LYS B C 1
ATOM 4204 O O . LYS B 1 2 ? 12.016 43.688 14.266 1 88.81 2 LYS B O 1
ATOM 4209 N N . SER B 1 3 ? 12.875 41.938 13.172 1 95.19 3 SER B N 1
ATOM 4210 C CA . SER B 1 3 ? 11.602 41.281 12.906 1 95.19 3 SER B CA 1
ATOM 4211 C C . SER B 1 3 ? 11.75 39.75 12.859 1 95.19 3 SER B C 1
ATOM 4213 O O . SER B 1 3 ? 12.867 39.25 12.766 1 95.19 3 SER B O 1
ATOM 4215 N N . ILE B 1 4 ? 10.742 39.094 13.117 1 96.75 4 ILE B N 1
ATOM 4216 C CA . ILE B 1 4 ? 10.695 37.656 12.789 1 96.75 4 ILE B CA 1
ATOM 4217 C C . ILE B 1 4 ? 10.742 37.5 11.273 1 96.75 4 ILE B C 1
ATOM 4219 O O . ILE B 1 4 ? 9.984 38.125 10.539 1 96.75 4 ILE B O 1
ATOM 4223 N N . HIS B 1 5 ? 11.602 36.688 10.812 1 96.81 5 HIS B N 1
ATOM 4224 C CA . HIS B 1 5 ? 11.711 36.438 9.375 1 96.81 5 HIS B CA 1
ATOM 4225 C C . HIS B 1 5 ? 11.125 35.094 9.008 1 96.81 5 HIS B C 1
ATOM 4227 O O . HIS B 1 5 ? 11.586 34.062 9.492 1 96.81 5 HIS B O 1
ATOM 4233 N N . ASN B 1 6 ? 10.164 35.094 8.094 1 97.94 6 ASN B N 1
ATOM 4234 C CA . ASN B 1 6 ? 9.5 33.844 7.664 1 97.94 6 ASN B CA 1
ATOM 4235 C C . ASN B 1 6 ? 10.234 33.188 6.496 1 97.94 6 ASN B C 1
ATOM 4237 O O . ASN B 1 6 ? 10.773 33.906 5.637 1 97.94 6 ASN B O 1
ATOM 4241 N N . PRO B 1 7 ? 10.156 31.906 6.426 1 98.06 7 PRO B N 1
ATOM 4242 C CA . PRO B 1 7 ? 9.477 31 7.363 1 98.06 7 PRO B CA 1
ATOM 4243 C C . PRO B 1 7 ? 10.266 30.797 8.656 1 98.06 7 PRO B C 1
ATOM 4245 O O . PRO B 1 7 ? 11.5 30.844 8.641 1 98.06 7 PRO B O 1
ATOM 4248 N N . ILE B 1 8 ? 9.57 30.484 9.695 1 98.25 8 ILE B N 1
ATOM 4249 C CA . ILE B 1 8 ? 10.242 30.266 10.977 1 98.25 8 ILE B CA 1
ATOM 4250 C C . ILE B 1 8 ? 10.711 28.812 11.07 1 98.25 8 ILE B C 1
ATOM 4252 O O . ILE B 1 8 ? 11.672 28.516 11.781 1 98.25 8 ILE B O 1
ATOM 4256 N N . LEU B 1 9 ? 10.055 27.875 10.477 1 98.38 9 LEU B N 1
ATOM 4257 C CA . LEU B 1 9 ? 10.516 26.5 10.281 1 98.38 9 LEU B CA 1
ATOM 4258 C C . LEU B 1 9 ? 10.68 26.188 8.797 1 98.38 9 LEU B C 1
ATOM 4260 O O . LEU B 1 9 ? 9.688 26 8.086 1 98.38 9 LEU B O 1
ATOM 4264 N N . GLU B 1 10 ? 11.883 26.125 8.359 1 97.69 10 GLU B N 1
ATOM 4265 C CA . GLU B 1 10 ? 12.203 25.922 6.949 1 97.69 10 GLU B CA 1
ATOM 4266 C C . GLU B 1 10 ? 12.188 24.453 6.578 1 97.69 10 GLU B C 1
ATOM 4268 O O . GLU B 1 10 ? 12.445 23.594 7.426 1 97.69 10 GLU B O 1
ATOM 4273 N N . GLY B 1 11 ? 11.906 24.156 5.297 1 97.25 11 GLY B N 1
ATOM 4274 C CA . GLY B 1 11 ? 11.82 22.781 4.844 1 97.25 11 GLY B CA 1
ATOM 4275 C C . GLY B 1 11 ? 10.508 22.109 5.215 1 97.25 11 GLY B C 1
ATOM 4276 O O . GLY B 1 11 ? 9.523 22.797 5.5 1 97.25 11 GLY B O 1
ATOM 4277 N N . PHE B 1 12 ? 10.414 20.875 5.117 1 98.19 12 PHE B N 1
ATOM 4278 C CA . PHE B 1 12 ? 9.219 20.062 5.285 1 98.19 12 PHE B CA 1
ATOM 4279 C C . PHE B 1 12 ? 8.75 20.078 6.734 1 98.19 12 PHE B C 1
ATOM 4281 O O . PHE B 1 12 ? 9.078 19.156 7.5 1 98.19 12 PHE B O 1
ATOM 4288 N N . ASN B 1 13 ? 7.941 21 7.078 1 98.5 13 ASN B N 1
ATOM 4289 C CA . ASN B 1 13 ? 7.285 21.172 8.367 1 98.5 13 ASN B CA 1
ATOM 4290 C C . ASN B 1 13 ? 5.852 21.672 8.203 1 98.5 13 ASN B C 1
ATOM 4292 O O . ASN B 1 13 ? 5.527 22.781 8.617 1 98.5 13 ASN B O 1
ATOM 4296 N N . PRO B 1 14 ? 5.02 20.797 7.719 1 98.12 14 PRO B N 1
ATOM 4297 C CA . PRO B 1 14 ? 3.678 21.219 7.309 1 98.12 14 PRO B CA 1
ATOM 4298 C C . PRO B 1 14 ? 2.672 21.188 8.453 1 98.12 14 PRO B C 1
ATOM 4300 O O . PRO B 1 14 ? 2.928 20.562 9.492 1 98.12 14 PRO B O 1
ATOM 4303 N N . ASP B 1 15 ? 1.552 21.891 8.25 1 98.5 15 ASP B N 1
ATOM 4304 C CA . ASP B 1 15 ? 0.346 21.812 9.07 1 98.5 15 ASP B CA 1
ATOM 4305 C C . ASP B 1 15 ? 0.648 22.156 10.523 1 98.5 15 ASP B C 1
ATOM 4307 O O . ASP B 1 15 ? 0.355 21.375 11.43 1 98.5 15 ASP B O 1
ATOM 4311 N N . PRO B 1 16 ? 1.134 23.344 10.742 1 98.81 16 PRO B N 1
ATOM 4312 C CA . PRO B 1 16 ? 1.538 23.672 12.109 1 98.81 16 PRO B CA 1
ATOM 4313 C C . PRO B 1 16 ? 0.347 23.859 13.047 1 98.81 16 PRO B C 1
ATOM 4315 O O . PRO B 1 16 ? -0.692 24.375 12.641 1 98.81 16 PRO B O 1
ATOM 4318 N N . CYS B 1 17 ? 0.486 23.422 14.203 1 98.94 17 CYS B N 1
ATOM 4319 C CA . CYS B 1 17 ? -0.346 23.781 15.352 1 98.94 17 CYS B CA 1
ATOM 4320 C C . CYS B 1 17 ? 0.496 24.359 16.469 1 98.94 17 CYS B C 1
ATOM 4322 O O . CYS B 1 17 ? 1.404 23.703 16.984 1 98.94 17 CYS B O 1
ATOM 4324 N N . ILE B 1 18 ? 0.232 25.578 16.828 1 98.88 18 ILE B N 1
ATOM 4325 C CA . ILE B 1 18 ? 1.026 26.281 17.828 1 98.88 18 ILE B CA 1
ATOM 4326 C C . ILE B 1 18 ? 0.266 26.328 19.156 1 98.88 18 ILE B C 1
ATOM 4328 O O . ILE B 1 18 ? -0.963 26.438 19.172 1 98.88 18 ILE B O 1
ATOM 4332 N N . LEU B 1 19 ? 0.98 26.203 20.25 1 98.19 19 LEU B N 1
ATOM 4333 C CA . LEU B 1 19 ? 0.443 26.188 21.609 1 98.19 19 LEU B CA 1
ATOM 4334 C C . LEU B 1 19 ? 1.396 26.875 22.578 1 98.19 19 LEU B C 1
ATOM 4336 O O . LEU B 1 19 ? 2.615 26.812 22.391 1 98.19 19 LEU B O 1
ATOM 4340 N N . LYS B 1 20 ? 0.866 27.625 23.469 1 98.25 20 LYS B N 1
ATOM 4341 C CA . LYS B 1 20 ? 1.642 28.016 24.641 1 98.25 20 LYS B CA 1
ATOM 4342 C C . LYS B 1 20 ? 1.242 27.219 25.875 1 98.25 20 LYS B C 1
ATOM 4344 O O . LYS B 1 20 ? 0.06 27.141 26.219 1 98.25 20 LYS B O 1
ATOM 4349 N N . ALA B 1 21 ? 2.164 26.578 26.453 1 98 21 ALA B N 1
ATOM 4350 C CA . ALA B 1 21 ? 1.945 25.797 27.672 1 98 21 ALA B CA 1
ATOM 4351 C C . ALA B 1 21 ? 3.156 25.859 28.594 1 98 21 ALA B C 1
ATOM 4353 O O . ALA B 1 21 ? 4.297 25.719 28.141 1 98 21 ALA B O 1
ATOM 4354 N N . LYS B 1 22 ? 2.9 26.109 29.859 1 95.75 22 LYS B N 1
ATOM 4355 C CA . LYS B 1 22 ? 3.936 26.156 30.875 1 95.75 22 LYS B CA 1
ATOM 4356 C C . LYS B 1 22 ? 5.031 27.156 30.516 1 95.75 22 LYS B C 1
ATOM 4358 O O . LYS B 1 22 ? 6.219 26.859 30.656 1 95.75 22 LYS B O 1
ATOM 4363 N N . GLY B 1 23 ? 4.656 28.234 29.953 1 96.19 23 GLY B N 1
ATOM 4364 C CA . GLY B 1 23 ? 5.551 29.344 29.656 1 96.19 23 GLY B CA 1
ATOM 4365 C C . GLY B 1 23 ? 6.359 29.141 28.391 1 96.19 23 GLY B C 1
ATOM 4366 O O . GLY B 1 23 ? 7.18 30 28.031 1 96.19 23 GLY B O 1
ATOM 4367 N N . ILE B 1 24 ? 6.105 28.062 27.688 1 98.25 24 ILE B N 1
ATOM 4368 C CA . ILE B 1 24 ? 6.867 27.75 26.484 1 98.25 24 ILE B CA 1
ATOM 4369 C C . ILE B 1 24 ? 5.926 27.656 25.297 1 98.25 24 ILE B C 1
ATOM 4371 O O . ILE B 1 24 ? 4.805 27.156 25.406 1 98.25 24 ILE B O 1
ATOM 4375 N N . TYR B 1 25 ? 6.363 28.203 24.109 1 98.69 25 TYR B N 1
ATOM 4376 C CA . TYR B 1 25 ? 5.633 28.016 22.859 1 98.69 25 TYR B CA 1
ATOM 4377 C C . TYR B 1 25 ? 6.066 26.734 22.156 1 98.69 25 TYR B C 1
ATOM 4379 O O . TYR B 1 25 ? 7.262 26.438 22.062 1 98.69 25 TYR B O 1
ATOM 4387 N N . TYR B 1 26 ? 5.117 25.953 21.719 1 98.94 26 TYR B N 1
ATOM 4388 C CA . TYR B 1 26 ? 5.375 24.734 20.953 1 98.94 26 TYR B CA 1
ATOM 4389 C C . TYR B 1 26 ? 4.691 24.797 19.594 1 98.94 26 TYR B C 1
ATOM 4391 O O . TYR B 1 26 ? 3.617 25.391 19.453 1 98.94 26 TYR B O 1
ATOM 4399 N N . ILE B 1 27 ? 5.297 24.219 18.594 1 98.94 27 ILE B N 1
ATOM 4400 C CA . ILE B 1 27 ? 4.664 23.922 17.312 1 98.94 27 ILE B CA 1
ATOM 4401 C C . ILE B 1 27 ? 4.816 22.438 16.984 1 98.94 27 ILE B C 1
ATOM 4403 O O . ILE B 1 27 ? 5.914 21.891 17.078 1 98.94 27 ILE B O 1
ATOM 4407 N N . VAL B 1 28 ? 3.727 21.781 16.719 1 98.94 28 VAL B N 1
ATOM 4408 C CA . VAL B 1 28 ? 3.775 20.422 16.219 1 98.94 28 VAL B CA 1
ATOM 4409 C C . VAL B 1 28 ? 3.451 20.406 14.719 1 98.94 28 VAL B C 1
ATOM 4411 O O . VAL B 1 28 ? 2.65 21.219 14.25 1 98.94 28 VAL B O 1
ATOM 4414 N N . VAL B 1 29 ? 4.074 19.5 13.961 1 98.88 29 VAL B N 1
ATOM 4415 C CA . VAL B 1 29 ? 3.869 19.484 12.516 1 98.88 29 VAL B CA 1
ATOM 4416 C C . VAL B 1 29 ? 3.666 18.047 12.039 1 98.88 29 VAL B C 1
ATOM 4418 O O . VAL B 1 29 ? 4.031 17.094 12.734 1 98.88 29 VAL B O 1
ATOM 4421 N N . SER B 1 30 ? 3.018 17.906 10.914 1 98.75 30 SER B N 1
ATOM 4422 C CA . SER B 1 30 ? 2.85 16.594 10.273 1 98.75 30 SER B CA 1
ATOM 4423 C C . SER B 1 30 ? 4.191 16.016 9.844 1 98.75 30 SER B C 1
ATOM 4425 O O . SER B 1 30 ? 5.148 16.75 9.602 1 98.75 30 SER B O 1
ATOM 4427 N N . THR B 1 31 ? 4.188 14.672 9.758 1 98.75 31 THR B N 1
ATOM 4428 C CA . THR B 1 31 ? 5.418 14.023 9.312 1 98.75 31 THR B CA 1
ATOM 4429 C C . THR B 1 31 ? 5.125 13 8.219 1 98.75 31 THR B C 1
ATOM 4431 O O . THR B 1 31 ? 6.043 12.383 7.676 1 98.75 31 THR B O 1
ATOM 4434 N N . PHE B 1 32 ? 3.816 12.781 7.945 1 98.5 32 PHE B N 1
ATOM 4435 C CA . PHE B 1 32 ? 3.422 11.828 6.918 1 98.5 32 PHE B CA 1
ATOM 4436 C C . PHE B 1 32 ? 4.105 10.484 7.137 1 98.5 32 PHE B C 1
ATOM 4438 O O . PHE B 1 32 ? 3.959 9.867 8.195 1 98.5 32 PHE B O 1
ATOM 4445 N N . GLU B 1 33 ? 4.883 9.992 6.117 1 98.31 33 GLU B N 1
ATOM 4446 C CA . GLU B 1 33 ? 5.441 8.648 6.188 1 98.31 33 GLU B CA 1
ATOM 4447 C C . GLU B 1 33 ? 6.75 8.633 6.977 1 98.31 33 GLU B C 1
ATOM 4449 O O . GLU B 1 33 ? 7.301 7.57 7.25 1 98.31 33 GLU B O 1
ATOM 4454 N N . TRP B 1 34 ? 7.277 9.734 7.375 1 98.62 34 TRP B N 1
ATOM 4455 C CA . TRP B 1 34 ? 8.594 9.805 8.008 1 98.62 34 TRP B CA 1
ATOM 4456 C C . TRP B 1 34 ? 8.477 9.664 9.523 1 98.62 34 TRP B C 1
ATOM 4458 O O . TRP B 1 34 ? 7.562 10.219 10.133 1 98.62 34 TRP B O 1
ATOM 4468 N N . LEU B 1 35 ? 9.406 8.922 10.094 1 98.5 35 LEU B N 1
ATOM 4469 C CA . LEU B 1 35 ? 9.461 8.641 11.523 1 98.5 35 LEU B CA 1
ATOM 4470 C C . LEU B 1 35 ? 10.75 9.172 12.133 1 98.5 35 LEU B C 1
ATOM 4472 O O . LEU B 1 35 ? 11.789 9.227 11.461 1 98.5 35 LEU B O 1
ATOM 4476 N N . PRO B 1 36 ? 10.766 9.531 13.406 1 98.25 36 PRO B N 1
ATOM 4477 C CA . PRO B 1 36 ? 9.617 9.508 14.312 1 98.25 36 PRO B CA 1
ATOM 4478 C C . PRO B 1 36 ? 8.531 10.508 13.914 1 98.25 36 PRO B C 1
ATOM 4480 O O . PRO B 1 36 ? 8.82 11.508 13.258 1 98.25 36 PRO B O 1
ATOM 4483 N N . GLY B 1 37 ? 7.328 10.203 14.328 1 98.75 37 GLY B N 1
ATOM 4484 C CA . GLY B 1 37 ? 6.191 10.992 13.875 1 98.75 37 GLY B CA 1
ATOM 4485 C C . GLY B 1 37 ? 5.91 12.188 14.766 1 98.75 37 GLY B C 1
ATOM 4486 O O . GLY B 1 37 ? 6.191 12.156 15.969 1 98.75 37 GLY B O 1
ATOM 4487 N N . ILE B 1 38 ? 5.375 13.211 14.102 1 98.88 38 ILE B N 1
ATOM 4488 C CA . ILE B 1 38 ? 4.945 14.453 14.727 1 98.88 38 ILE B CA 1
ATOM 4489 C C . ILE B 1 38 ? 6.137 15.141 15.391 1 98.88 38 ILE B C 1
ATOM 4491 O O . ILE B 1 38 ? 6.375 14.961 16.594 1 98.88 38 ILE B O 1
ATOM 4495 N N . ARG B 1 39 ? 6.766 16 14.711 1 98.62 39 ARG B N 1
ATOM 4496 C CA . ARG B 1 39 ? 7.871 16.781 15.25 1 98.62 39 ARG B CA 1
ATOM 4497 C C . ARG B 1 39 ? 7.352 17.938 16.109 1 98.62 39 ARG B C 1
ATOM 4499 O O . ARG B 1 39 ? 6.344 18.562 15.766 1 98.62 39 ARG B O 1
ATOM 4506 N N . VAL B 1 40 ? 8.047 18.188 17.172 1 98.88 40 VAL B N 1
ATOM 4507 C CA . VAL B 1 40 ? 7.707 19.281 18.094 1 98.88 40 VAL B CA 1
ATOM 4508 C C . VAL B 1 40 ? 8.859 20.266 18.141 1 98.88 40 VAL B C 1
ATOM 4510 O O . VAL B 1 40 ? 10.008 19.891 18.391 1 98.88 40 VAL B O 1
ATOM 4513 N N . TYR B 1 41 ? 8.539 21.5 17.891 1 98.75 41 TYR B N 1
ATOM 4514 C CA . TYR B 1 41 ? 9.484 22.609 18.062 1 98.75 41 TYR B CA 1
ATOM 4515 C C . TYR B 1 41 ? 9.102 23.469 19.266 1 98.75 41 TYR B C 1
ATOM 4517 O O . TYR B 1 41 ? 7.934 23.531 19.656 1 98.75 41 TYR B O 1
ATOM 4525 N N . GLU B 1 42 ? 10.055 24.078 19.859 1 98.69 42 GLU B N 1
ATOM 4526 C CA . GLU B 1 42 ? 9.797 24.922 21.016 1 98.69 42 GLU B CA 1
ATOM 4527 C C . GLU B 1 42 ? 10.469 26.281 20.875 1 98.69 42 GLU B C 1
ATOM 4529 O O . GLU B 1 42 ? 11.469 26.422 20.172 1 98.69 42 GLU B O 1
ATOM 4534 N N . SER B 1 43 ? 9.953 27.266 21.438 1 98.44 43 SER B N 1
ATOM 4535 C CA . SER B 1 43 ? 10.461 28.641 21.516 1 98.44 43 SER B CA 1
ATOM 4536 C C . SER B 1 43 ? 10.055 29.297 22.828 1 98.44 43 SER B C 1
ATOM 4538 O O . SER B 1 43 ? 8.945 29.094 23.312 1 98.44 43 SER B O 1
ATOM 4540 N N . ASN B 1 44 ? 10.906 30.156 23.406 1 97 44 ASN B N 1
ATOM 4541 C CA . ASN B 1 44 ? 10.578 30.938 24.594 1 97 44 ASN B CA 1
ATOM 4542 C C . ASN B 1 44 ? 10.102 32.344 24.234 1 97 44 ASN B C 1
ATOM 4544 O O . ASN B 1 44 ? 9.555 33.062 25.078 1 97 44 ASN B O 1
ATOM 4548 N N . ASP B 1 45 ? 10.242 32.688 22.953 1 97.19 45 ASP B N 1
ATOM 4549 C CA . ASP B 1 45 ? 10.055 34.125 22.641 1 97.19 45 ASP B CA 1
ATOM 4550 C C . ASP B 1 45 ? 9.305 34.281 21.312 1 97.19 45 ASP B C 1
ATOM 4552 O O . ASP B 1 45 ? 9.125 35.406 20.844 1 97.19 45 ASP B O 1
ATOM 4556 N N . LEU B 1 46 ? 8.867 33.156 20.578 1 98 46 LEU B N 1
ATOM 4557 C CA . LEU B 1 46 ? 8.172 33.125 19.297 1 98 46 LEU B CA 1
ATOM 4558 C C . LEU B 1 46 ? 9.117 33.531 18.156 1 98 46 LEU B C 1
ATOM 4560 O O . LEU B 1 46 ? 8.695 33.625 17.016 1 98 46 LEU B O 1
ATOM 4564 N N . VAL B 1 47 ? 10.359 33.781 18.438 1 97.56 47 VAL B N 1
ATOM 4565 C CA . VAL B 1 47 ? 11.32 34.281 17.453 1 97.56 47 VAL B CA 1
ATOM 4566 C C . VAL B 1 47 ? 12.352 33.219 17.141 1 97.56 47 VAL B C 1
ATOM 4568 O O . VAL B 1 47 ? 12.602 32.906 15.969 1 97.56 47 VAL B O 1
ATOM 4571 N N . ASN B 1 48 ? 12.945 32.656 18.188 1 97.19 48 ASN B N 1
ATOM 4572 C CA . ASN B 1 48 ? 13.938 31.609 18.062 1 97.19 48 ASN B CA 1
ATOM 4573 C C . ASN B 1 48 ? 13.328 30.234 18.312 1 97.19 48 ASN B C 1
ATOM 4575 O O . ASN B 1 48 ? 12.844 29.953 19.406 1 97.19 48 ASN B O 1
ATOM 4579 N N . TRP B 1 49 ? 13.383 29.391 17.281 1 97.81 49 TRP B N 1
ATOM 4580 C CA . TRP B 1 49 ? 12.766 28.062 17.375 1 97.81 49 TRP B CA 1
ATOM 4581 C C . TRP B 1 49 ? 13.812 26.969 17.297 1 97.81 49 TRP B C 1
ATOM 4583 O O . TRP B 1 49 ? 14.773 27.078 16.516 1 97.81 49 TRP B O 1
ATOM 4593 N N . ASN B 1 50 ? 13.609 25.922 18.062 1 95.88 50 ASN B N 1
ATOM 4594 C CA . ASN B 1 50 ? 14.469 24.75 18.031 1 95.88 50 ASN B CA 1
ATOM 4595 C C . ASN B 1 50 ? 13.648 23.469 18.078 1 95.88 50 ASN B C 1
ATOM 4597 O O . ASN B 1 50 ? 12.555 23.438 18.625 1 95.88 50 ASN B O 1
ATOM 4601 N N . TYR B 1 51 ? 14.227 22.422 17.516 1 96.88 51 TYR B N 1
ATOM 4602 C CA . TYR B 1 51 ? 13.633 21.094 17.672 1 96.88 51 TYR B CA 1
ATOM 4603 C C . TYR B 1 51 ? 13.594 20.688 19.141 1 96.88 51 TYR B C 1
ATOM 4605 O O . TYR B 1 51 ? 14.602 20.797 19.844 1 96.88 51 TYR B O 1
ATOM 4613 N N . CYS B 1 52 ? 12.484 20.25 19.547 1 98.12 52 CYS B N 1
ATOM 4614 C CA . CYS B 1 52 ? 12.297 19.828 20.938 1 98.12 52 CYS B CA 1
ATOM 4615 C C . CYS B 1 52 ? 12.305 18.312 21.047 1 98.12 52 CYS B C 1
ATOM 4617 O O . CYS B 1 52 ? 13.156 17.734 21.719 1 98.12 52 CYS B O 1
ATOM 4619 N N . THR B 1 53 ? 11.367 17.656 20.359 1 98.31 53 THR B N 1
ATOM 4620 C CA . THR B 1 53 ? 11.188 16.219 20.406 1 98.31 53 THR B CA 1
ATOM 4621 C C . THR B 1 53 ? 10.273 15.75 19.281 1 98.31 53 THR B C 1
ATOM 4623 O O . THR B 1 53 ? 9.867 16.547 18.438 1 98.31 53 THR B O 1
ATOM 4626 N N . SER B 1 54 ? 10.047 14.469 19.234 1 98.44 54 SER B N 1
ATOM 4627 C CA . SER B 1 54 ? 8.969 13.867 18.453 1 98.44 54 SER B CA 1
ATOM 4628 C C . SER B 1 54 ? 8.047 13.031 19.328 1 98.44 54 SER B C 1
ATOM 4630 O O . SER B 1 54 ? 8.453 12.57 20.391 1 98.44 54 SER B O 1
ATOM 4632 N N . VAL B 1 55 ? 6.883 12.82 18.844 1 98.69 55 VAL B N 1
ATOM 4633 C CA . VAL B 1 55 ? 5.875 12.227 19.703 1 98.69 55 VAL B CA 1
ATOM 4634 C C . VAL B 1 55 ? 5.75 10.727 19.406 1 98.69 55 VAL B C 1
ATOM 4636 O O . VAL B 1 55 ? 5.844 9.898 20.328 1 98.69 55 VAL B O 1
ATOM 4639 N N . LEU B 1 56 ? 5.539 10.328 18.188 1 98.69 56 LEU B N 1
ATOM 4640 C CA . LEU B 1 56 ? 5.402 8.93 17.812 1 98.69 56 LEU B CA 1
ATOM 4641 C C . LEU B 1 56 ? 6.77 8.289 17.578 1 98.69 56 LEU B C 1
ATOM 4643 O O . LEU B 1 56 ? 7.301 8.328 16.469 1 98.69 56 LEU B O 1
ATOM 4647 N N . ILE B 1 57 ? 7.281 7.535 18.578 1 97.75 57 ILE B N 1
ATOM 4648 C CA . ILE B 1 57 ? 8.711 7.25 18.578 1 97.75 57 ILE B CA 1
ATOM 4649 C C . ILE B 1 57 ? 8.938 5.742 18.516 1 97.75 57 ILE B C 1
ATOM 4651 O O . ILE B 1 57 ? 10.078 5.281 18.484 1 97.75 57 ILE B O 1
ATOM 4655 N N . ASN B 1 58 ? 7.82 4.957 18.531 1 96.94 58 ASN B N 1
ATOM 4656 C CA . ASN B 1 58 ? 8.008 3.512 18.5 1 96.94 58 ASN B CA 1
ATOM 4657 C C . ASN B 1 58 ? 6.789 2.807 17.906 1 96.94 58 ASN B C 1
ATOM 4659 O O . ASN B 1 58 ? 5.762 3.436 17.656 1 96.94 58 ASN B O 1
ATOM 4663 N N . LYS B 1 59 ? 6.914 1.529 17.766 1 94.88 59 LYS B N 1
ATOM 4664 C CA . LYS B 1 59 ? 5.926 0.725 17.062 1 94.88 59 LYS B CA 1
ATOM 4665 C C . LYS B 1 59 ? 4.656 0.549 17.891 1 94.88 59 LYS B C 1
ATOM 4667 O O . LYS B 1 59 ? 3.607 0.183 17.359 1 94.88 59 LYS B O 1
ATOM 4672 N N . GLU B 1 60 ? 4.766 0.705 19.141 1 94.38 60 GLU B N 1
ATOM 4673 C CA . GLU B 1 60 ? 3.584 0.615 19.984 1 94.38 60 GLU B CA 1
ATOM 4674 C C . GLU B 1 60 ? 2.625 1.772 19.734 1 94.38 60 GLU B C 1
ATOM 4676 O O . GLU B 1 60 ? 1.413 1.637 19.922 1 94.38 60 GLU B O 1
ATOM 4681 N N . LEU B 1 61 ? 3.199 2.871 19.297 1 96 61 LEU B N 1
ATOM 4682 C CA . LEU B 1 61 ? 2.387 4.066 19.109 1 96 61 LEU B CA 1
ATOM 4683 C C . LEU B 1 61 ? 1.86 4.133 17.672 1 96 61 LEU B C 1
ATOM 4685 O O . LEU B 1 61 ? 0.79 4.695 17.422 1 96 61 LEU B O 1
ATOM 4689 N N . VAL B 1 62 ? 2.643 3.568 16.75 1 97.75 62 VAL B N 1
ATOM 4690 C CA . VAL B 1 62 ? 2.197 3.709 15.367 1 97.75 62 VAL B CA 1
ATOM 4691 C C . VAL B 1 62 ? 2.926 2.699 14.484 1 97.75 62 VAL B C 1
ATOM 4693 O O . VAL B 1 62 ? 4.09 2.371 14.734 1 97.75 62 VAL B O 1
ATOM 4696 N N . ASN B 1 63 ? 2.266 2.16 13.523 1 97.31 63 ASN B N 1
ATOM 4697 C CA . ASN B 1 63 ? 2.818 1.35 12.445 1 97.31 63 ASN B CA 1
ATOM 4698 C C . ASN B 1 63 ? 2.467 1.925 11.078 1 97.31 63 ASN B C 1
ATOM 4700 O O . ASN B 1 63 ? 1.292 1.988 10.711 1 97.31 63 ASN B O 1
ATOM 4704 N N . LEU B 1 64 ? 3.492 2.295 10.297 1 98.31 64 LEU B N 1
ATOM 4705 C CA . LEU B 1 64 ? 3.223 2.982 9.039 1 98.31 64 LEU B CA 1
ATOM 4706 C C . LEU B 1 64 ? 3.557 2.088 7.852 1 98.31 64 LEU B C 1
ATOM 4708 O O . LEU B 1 64 ? 3.422 2.504 6.699 1 98.31 64 LEU B O 1
ATOM 4712 N N . GLN B 1 65 ? 4.055 0.796 8.102 1 97.25 65 GLN B N 1
ATOM 4713 C CA . GLN B 1 65 ? 4.395 -0.103 7.004 1 97.25 65 GLN B CA 1
ATOM 4714 C C . GLN B 1 65 ? 3.189 -0.35 6.105 1 97.25 65 GLN B C 1
ATOM 4716 O O . GLN B 1 65 ? 2.092 -0.631 6.59 1 97.25 65 GLN B O 1
ATOM 4721 N N . GLY B 1 66 ? 3.385 -0.221 4.828 1 97.44 66 GLY B N 1
ATOM 4722 C CA . GLY B 1 66 ? 2.33 -0.477 3.861 1 97.44 66 GLY B CA 1
ATOM 4723 C C . GLY B 1 66 ? 1.533 0.763 3.504 1 97.44 66 GLY B C 1
ATOM 4724 O O . GLY B 1 66 ? 0.798 0.771 2.514 1 97.44 66 GLY B O 1
ATOM 4725 N N . ASN B 1 67 ? 1.671 1.881 4.359 1 98.06 67 ASN B N 1
ATOM 4726 C CA . ASN B 1 67 ? 0.956 3.109 4.031 1 98.06 67 ASN B CA 1
ATOM 4727 C C . ASN B 1 67 ? 1.416 3.688 2.697 1 98.06 67 ASN B C 1
ATOM 4729 O O . ASN B 1 67 ? 2.617 3.766 2.43 1 98.06 67 ASN B O 1
ATOM 4733 N N . PRO B 1 68 ? 0.493 4.125 1.857 1 96.25 68 PRO B N 1
ATOM 4734 C CA . PRO B 1 68 ? 0.86 4.656 0.543 1 96.25 68 PRO B CA 1
ATOM 4735 C C . PRO B 1 68 ? 1.509 6.035 0.625 1 96.25 68 PRO B C 1
ATOM 4737 O O . PRO B 1 68 ? 1.495 6.668 1.686 1 96.25 68 PRO B O 1
ATOM 4740 N N . THR B 1 69 ? 2.059 6.461 -0.445 1 95.25 69 THR B N 1
ATOM 4741 C CA . THR B 1 69 ? 2.648 7.785 -0.597 1 95.25 69 THR B CA 1
ATOM 4742 C C . THR B 1 69 ? 1.623 8.875 -0.292 1 95.25 69 THR B C 1
ATOM 4744 O O . THR B 1 69 ? 0.48 8.805 -0.748 1 95.25 69 THR B O 1
ATOM 4747 N N . GLY B 1 70 ? 2.072 9.844 0.463 1 95.69 70 GLY B N 1
ATOM 4748 C CA . GLY B 1 70 ? 1.219 10.984 0.767 1 95.69 70 GLY B CA 1
ATOM 4749 C C . GLY B 1 70 ? 0.262 10.727 1.915 1 95.69 70 GLY B C 1
ATOM 4750 O O . GLY B 1 70 ? -0.569 11.57 2.244 1 95.69 70 GLY B O 1
ATOM 4751 N N . CYS B 1 71 ? 0.332 9.578 2.572 1 97.75 71 CYS B N 1
ATOM 4752 C CA . CYS B 1 71 ? -0.554 9.195 3.666 1 97.75 71 CYS B CA 1
ATOM 4753 C C . CYS B 1 71 ? 0.181 9.234 5 1 97.75 71 CYS B C 1
ATOM 4755 O O . CYS B 1 71 ? 1.062 10.07 5.207 1 97.75 71 CYS B O 1
ATOM 4757 N N . SER B 1 72 ? -0.32 8.469 5.941 1 98.38 72 SER B N 1
ATOM 4758 C CA . SER B 1 72 ? 0.28 8.281 7.262 1 98.38 72 SER B CA 1
ATOM 4759 C C . SER B 1 72 ? -0.087 9.414 8.203 1 98.38 72 SER B C 1
ATOM 4761 O O . SER B 1 72 ? -1.268 9.664 8.461 1 98.38 72 SER B O 1
ATOM 4763 N N . ILE B 1 73 ? 0.787 10.203 8.766 1 98.88 73 ILE B N 1
ATOM 4764 C CA . ILE B 1 73 ? 0.506 11.094 9.883 1 98.88 73 ILE B CA 1
ATOM 4765 C C . ILE B 1 73 ? 0.21 12.5 9.367 1 98.88 73 ILE B C 1
ATOM 4767 O O . ILE B 1 73 ? 1.117 13.203 8.922 1 98.88 73 ILE B O 1
ATOM 4771 N N . TRP B 1 74 ? -1.111 12.906 9.547 1 98.62 74 TRP B N 1
ATOM 4772 C CA . TRP B 1 74 ? -1.55 14.211 9.055 1 98.62 74 TRP B CA 1
ATOM 4773 C C . TRP B 1 74 ? -1.987 15.109 10.203 1 98.62 74 TRP B C 1
ATOM 4775 O O . TRP B 1 74 ? -2.678 14.664 11.125 1 98.62 74 TRP B O 1
ATOM 4785 N N . ALA B 1 75 ? -1.653 16.344 10.133 1 98.44 75 ALA B N 1
ATOM 4786 C CA . ALA B 1 75 ? -2.26 17.516 10.758 1 98.44 75 ALA B CA 1
ATOM 4787 C C . ALA B 1 75 ? -2.482 17.281 12.25 1 98.44 75 ALA B C 1
ATOM 4789 O O . ALA B 1 75 ? -3.615 17.359 12.734 1 98.44 75 ALA B O 1
ATOM 4790 N N . PRO B 1 76 ? -1.401 17.094 12.992 1 98.88 76 PRO B N 1
ATOM 4791 C CA . PRO B 1 76 ? -1.57 16.984 14.445 1 98.88 76 PRO B CA 1
ATOM 4792 C C . PRO B 1 76 ? -2.062 18.281 15.078 1 98.88 76 PRO B C 1
ATOM 4794 O O . PRO B 1 76 ? -1.715 19.359 14.617 1 98.88 76 PRO B O 1
ATOM 4797 N N . HIS B 1 77 ? -2.869 18.141 16.062 1 98.94 77 HIS B N 1
ATOM 4798 C CA . HIS B 1 77 ? -3.33 19.25 16.906 1 98.94 77 HIS B CA 1
ATOM 4799 C C . HIS B 1 77 ? -2.994 19 18.375 1 98.94 77 HIS B C 1
ATOM 4801 O O . HIS B 1 77 ? -3.322 17.953 18.922 1 98.94 77 HIS B O 1
ATOM 4807 N N . ILE B 1 78 ? -2.328 19.938 18.938 1 98.88 78 ILE B N 1
ATOM 4808 C CA . ILE B 1 78 ? -1.94 19.812 20.344 1 98.88 78 ILE B CA 1
ATOM 4809 C C . ILE B 1 78 ? -2.648 20.875 21.172 1 98.88 78 ILE B C 1
ATOM 4811 O O . ILE B 1 78 ? -2.789 22.031 20.734 1 98.88 78 ILE B O 1
ATOM 4815 N N . SER B 1 79 ? -3.176 20.5 22.281 1 98.75 79 SER B N 1
ATOM 4816 C CA . SER B 1 79 ? -3.805 21.375 23.266 1 98.75 79 SER B CA 1
ATOM 4817 C C . SER B 1 79 ? -3.346 21.031 24.688 1 98.75 79 SER B C 1
ATOM 4819 O O . SER B 1 79 ? -2.688 20.016 24.891 1 98.75 79 SER B O 1
ATOM 4821 N N . TYR B 1 80 ? -3.508 21.922 25.562 1 98.44 80 TYR B N 1
ATOM 4822 C CA . TYR B 1 80 ? -3.086 21.781 26.953 1 98.44 80 TYR B CA 1
ATOM 4823 C C . TYR B 1 80 ? -4.211 22.188 27.891 1 98.44 80 TYR B C 1
ATOM 4825 O O . TYR B 1 80 ? -4.793 23.266 27.766 1 98.44 80 TYR B O 1
ATOM 4833 N N . CYS B 1 81 ? -4.547 21.312 28.766 1 97.81 81 CYS B N 1
ATOM 4834 C CA . CYS B 1 81 ? -5.617 21.531 29.734 1 97.81 81 CYS B CA 1
ATOM 4835 C C . CYS B 1 81 ? -5.371 20.734 31.016 1 97.81 81 CYS B C 1
ATOM 4837 O O . CYS B 1 81 ? -5.09 19.531 30.953 1 97.81 81 CYS B O 1
ATOM 4839 N N . GLU B 1 82 ? -5.461 21.406 32.219 1 95.81 82 GLU B N 1
ATOM 4840 C CA . GLU B 1 82 ? -5.324 20.75 33.5 1 95.81 82 GLU B CA 1
ATOM 4841 C C . GLU B 1 82 ? -4.027 19.938 33.594 1 95.81 82 GLU B C 1
ATOM 4843 O O . GLU B 1 82 ? -4.051 18.75 33.875 1 95.81 82 GLU B O 1
ATOM 4848 N N . ASP B 1 83 ? -2.994 20.547 33.25 1 97.5 83 ASP B N 1
ATOM 4849 C CA . ASP B 1 83 ? -1.633 20.031 33.375 1 97.5 83 ASP B CA 1
ATOM 4850 C C . ASP B 1 83 ? -1.433 18.797 32.5 1 97.5 83 ASP B C 1
ATOM 4852 O O . ASP B 1 83 ? -0.765 17.844 32.906 1 97.5 83 ASP B O 1
ATOM 4856 N N . THR B 1 84 ? -2.145 18.766 31.406 1 98.31 84 THR B N 1
ATOM 4857 C CA . THR B 1 84 ? -2.053 17.625 30.5 1 98.31 84 THR B CA 1
ATOM 4858 C C . THR B 1 84 ? -2.023 18.094 29.047 1 98.31 84 THR B C 1
ATOM 4860 O O . THR B 1 84 ? -2.812 18.953 28.641 1 98.31 84 THR B O 1
ATOM 4863 N N . PHE B 1 85 ? -1.053 17.547 28.281 1 98.81 85 PHE B N 1
ATOM 4864 C CA . PHE B 1 85 ? -1.032 17.734 26.844 1 98.81 85 PHE B CA 1
ATOM 4865 C C . PHE B 1 85 ? -1.951 16.734 26.156 1 98.81 85 PHE B C 1
ATOM 4867 O O . PHE B 1 85 ? -1.924 15.539 26.469 1 98.81 85 PHE B O 1
ATOM 4874 N N . TYR B 1 86 ? -2.822 17.203 25.297 1 98.88 86 TYR B N 1
ATOM 4875 C CA . TYR B 1 86 ? -3.658 16.391 24.422 1 98.88 86 TYR B CA 1
ATOM 4876 C C . TYR B 1 86 ? -3.217 16.531 22.969 1 98.88 86 TYR B C 1
ATOM 4878 O O . TYR B 1 86 ? -3.135 17.641 22.438 1 98.88 86 TYR B O 1
ATOM 4886 N N . LEU B 1 87 ? -2.875 15.438 22.375 1 98.88 87 LEU B N 1
ATOM 4887 C CA . LEU B 1 87 ? -2.467 15.445 20.969 1 98.88 87 LEU B CA 1
ATOM 4888 C C . LEU B 1 87 ? -3.375 14.547 20.141 1 98.88 87 LEU B C 1
ATOM 4890 O O . LEU B 1 87 ? -3.531 13.359 20.438 1 98.88 87 LEU B O 1
ATOM 4894 N N . VAL B 1 88 ? -4.055 15.102 19.125 1 98.88 88 VAL B N 1
ATOM 4895 C CA . VAL B 1 88 ? -4.855 14.328 18.188 1 98.88 88 VAL B CA 1
ATOM 4896 C C . VAL B 1 88 ? -4.219 14.375 16.797 1 98.88 88 VAL B C 1
ATOM 4898 O O . VAL B 1 88 ? -3.586 15.367 16.438 1 98.88 88 VAL B O 1
ATOM 4901 N N . TYR B 1 89 ? -4.332 13.328 16.062 1 98.88 89 TYR B N 1
ATOM 4902 C CA . TYR B 1 89 ? -3.75 13.227 14.727 1 98.88 89 TYR B CA 1
ATOM 4903 C C . TYR B 1 89 ? -4.484 12.18 13.891 1 98.88 89 TYR B C 1
ATOM 4905 O O . TYR B 1 89 ? -5.316 11.43 14.414 1 98.88 89 TYR B O 1
ATOM 4913 N N . THR B 1 90 ? -4.254 12.219 12.648 1 98.81 90 THR B N 1
ATOM 4914 C CA . THR B 1 90 ? -4.859 11.266 11.727 1 98.81 90 THR B CA 1
ATOM 4915 C C . THR B 1 90 ? -3.807 10.32 11.148 1 98.81 90 THR B C 1
ATOM 4917 O O . THR B 1 90 ? -2.738 10.766 10.719 1 98.81 90 THR B O 1
ATOM 4920 N N . ASP B 1 91 ? -3.996 9.055 11.211 1 98.62 91 ASP B N 1
ATOM 4921 C CA . ASP B 1 91 ? -3.268 8.078 10.406 1 98.62 91 ASP B CA 1
ATOM 4922 C C . ASP B 1 91 ? -4.02 7.758 9.117 1 98.62 91 ASP B C 1
ATOM 4924 O O . ASP B 1 91 ? -5.008 7.02 9.133 1 98.62 91 ASP B O 1
ATOM 4928 N N . VAL B 1 92 ? -3.527 8.305 8.055 1 98.31 92 VAL B N 1
ATOM 4929 C CA . VAL B 1 92 ? -4.191 8.211 6.762 1 98.31 92 VAL B CA 1
ATOM 4930 C C . VAL B 1 92 ? -3.762 6.93 6.055 1 98.31 92 VAL B C 1
ATOM 4932 O O . VAL B 1 92 ? -2.57 6.707 5.828 1 98.31 92 VAL B O 1
ATOM 4935 N N . LYS B 1 93 ? -4.75 6.102 5.68 1 97.75 93 LYS B N 1
ATOM 4936 C CA . LYS B 1 93 ? -4.477 4.82 5.039 1 97.75 93 LYS B CA 1
ATOM 4937 C C . LYS B 1 93 ? -4.652 4.914 3.525 1 97.75 93 LYS B C 1
ATOM 4939 O O . LYS B 1 93 ? -4.094 4.109 2.779 1 97.75 93 LYS B O 1
ATOM 4944 N N . SER B 1 94 ? -5.445 5.895 3.098 1 94.5 94 SER B N 1
ATOM 4945 C CA . SER B 1 94 ? -5.652 6.102 1.668 1 94.5 94 SER B CA 1
ATOM 4946 C C . SER B 1 94 ? -6.074 7.539 1.375 1 94.5 94 SER B C 1
ATOM 4948 O O . SER B 1 94 ? -6.863 8.125 2.119 1 94.5 94 SER B O 1
ATOM 4950 N N . THR B 1 95 ? -5.531 8.047 0.304 1 88.56 95 THR B N 1
ATOM 4951 C CA . THR B 1 95 ? -5.938 9.383 -0.136 1 88.56 95 THR B CA 1
ATOM 4952 C C . THR B 1 95 ? -6.734 9.297 -1.437 1 88.56 95 THR B C 1
ATOM 4954 O O . THR B 1 95 ? -7.055 10.328 -2.037 1 88.56 95 THR B O 1
ATOM 4957 N N . LYS B 1 96 ? -7.012 8.133 -1.816 1 87.81 96 LYS B N 1
ATOM 4958 C CA . LYS B 1 96 ? -7.738 7.973 -3.072 1 87.81 96 LYS B CA 1
ATOM 4959 C C . LYS B 1 96 ? -9.188 8.43 -2.934 1 87.81 96 LYS B C 1
ATOM 4961 O O . LYS B 1 96 ? -9.727 8.461 -1.827 1 87.81 96 LYS B O 1
ATOM 4966 N N . VAL B 1 97 ? -9.781 8.859 -3.986 1 92.75 97 VAL B N 1
ATOM 4967 C CA . VAL B 1 97 ? -11.188 9.219 -4.086 1 92.75 97 VAL B CA 1
ATOM 4968 C C . VAL B 1 97 ? -11.977 8.055 -4.68 1 92.75 97 VAL B C 1
ATOM 4970 O O . VAL B 1 97 ? -11.484 7.348 -5.559 1 92.75 97 VAL B O 1
ATOM 4973 N N . PRO B 1 98 ? -13.148 7.711 -4.246 1 96.25 98 PRO B N 1
ATOM 4974 C CA . PRO B 1 98 ? -14.039 8.625 -3.516 1 96.25 98 PRO B CA 1
ATOM 4975 C C . PRO B 1 98 ? -13.891 8.492 -2 1 96.25 98 PRO B C 1
ATOM 4977 O O . PRO B 1 98 ? -14.391 9.344 -1.256 1 96.25 98 PRO B O 1
ATOM 4980 N N . PHE B 1 99 ? -13.344 7.438 -1.53 1 96.19 99 PHE B N 1
ATOM 4981 C CA . PHE B 1 99 ? -13.273 7.215 -0.092 1 96.19 99 PHE B CA 1
ATOM 4982 C C . PHE B 1 99 ? -11.961 7.758 0.473 1 96.19 99 PHE B C 1
ATOM 4984 O O . PHE B 1 99 ? -10.977 7.879 -0.249 1 96.19 99 PHE B O 1
ATOM 4991 N N . LYS B 1 100 ? -12.047 8.203 1.655 1 94.25 100 LYS B N 1
ATOM 4992 C CA . LYS B 1 100 ? -10.875 8.547 2.463 1 94.25 100 LYS B CA 1
ATOM 4993 C C . LYS B 1 100 ? -10.781 7.656 3.697 1 94.25 100 LYS B C 1
ATOM 4995 O O . LYS B 1 100 ? -11.648 7.695 4.57 1 94.25 100 LYS B O 1
ATOM 5000 N N . ASP B 1 101 ? -9.898 6.688 3.689 1 97.19 101 ASP B N 1
ATOM 5001 C CA . ASP B 1 101 ? -9.695 5.84 4.859 1 97.19 101 ASP B CA 1
ATOM 5002 C C . ASP B 1 101 ? -8.711 6.484 5.84 1 97.19 101 ASP B C 1
ATOM 5004 O O . ASP B 1 101 ? -7.5 6.398 5.652 1 97.19 101 ASP B O 1
ATOM 5008 N N . VAL B 1 102 ? -9.32 7.121 6.848 1 97.94 102 VAL B N 1
ATOM 5009 C CA . VAL B 1 102 ? -8.531 7.914 7.789 1 97.94 102 VAL B CA 1
ATOM 5010 C C . VAL B 1 102 ? -8.953 7.586 9.219 1 97.94 102 VAL B C 1
ATOM 5012 O O . VAL B 1 102 ? -10.141 7.371 9.492 1 97.94 102 VAL B O 1
ATOM 5015 N N . ASN B 1 103 ? -8.047 7.418 10.125 1 98.44 103 ASN B N 1
ATOM 5016 C CA . ASN B 1 103 ? -8.297 7.117 11.531 1 98.44 103 ASN B CA 1
ATOM 5017 C C . ASN B 1 103 ? -7.738 8.203 12.453 1 98.44 103 ASN B C 1
ATOM 5019 O O . ASN B 1 103 ? -6.543 8.5 12.406 1 98.44 103 ASN B O 1
ATOM 5023 N N . ASN B 1 104 ? -8.594 8.781 13.227 1 98.81 104 ASN B N 1
ATOM 5024 C CA . ASN B 1 104 ? -8.18 9.812 14.172 1 98.81 104 ASN B CA 1
ATOM 5025 C C . ASN B 1 104 ? -7.883 9.219 15.547 1 98.81 104 ASN B C 1
ATOM 5027 O O . ASN B 1 104 ? -8.633 8.375 16.031 1 98.81 104 ASN B O 1
ATOM 5031 N N . TYR B 1 105 ? -6.812 9.656 16.109 1 98.81 105 TYR B N 1
ATOM 5032 C CA . TYR B 1 105 ? -6.363 9.156 17.406 1 98.81 105 TYR B CA 1
ATOM 5033 C C . TYR B 1 105 ? -6.094 10.305 18.375 1 98.81 105 TYR B C 1
ATOM 5035 O O . TYR B 1 105 ? -5.828 11.43 17.938 1 98.81 105 TYR B O 1
ATOM 5043 N N . LEU B 1 106 ? -6.137 9.984 19.656 1 98.81 106 LEU B N 1
ATOM 5044 C CA . LEU B 1 106 ? -5.742 10.883 20.734 1 98.81 106 LEU B CA 1
ATOM 5045 C C . LEU B 1 106 ? -4.695 10.227 21.641 1 98.81 106 LEU B C 1
ATOM 5047 O O . LEU B 1 106 ? -4.836 9.055 22.016 1 98.81 106 LEU B O 1
ATOM 5051 N N . ILE B 1 107 ? -3.666 10.914 21.906 1 98.69 107 ILE B N 1
ATOM 5052 C CA . ILE B 1 107 ? -2.705 10.523 22.922 1 98.69 107 ILE B CA 1
ATOM 5053 C C . ILE B 1 107 ? -2.5 11.68 23.906 1 98.69 107 ILE B C 1
ATOM 5055 O O . ILE B 1 107 ? -2.73 12.836 23.562 1 98.69 107 ILE B O 1
ATOM 5059 N N . THR B 1 108 ? -2.057 11.414 25.141 1 98.69 108 THR B N 1
ATOM 5060 C CA . THR B 1 108 ? -1.885 12.43 26.188 1 98.69 108 THR B CA 1
ATOM 5061 C C . THR B 1 108 ? -0.55 12.242 26.906 1 98.69 108 THR B C 1
ATOM 5063 O O . THR B 1 108 ? 0.034 11.164 26.859 1 98.69 108 THR B O 1
ATOM 5066 N N . SER B 1 109 ? -0.079 13.266 27.469 1 98.69 109 SER B N 1
ATOM 5067 C CA . SER B 1 109 ? 1.124 13.242 28.297 1 98.69 109 SER B CA 1
ATOM 5068 C C . SER B 1 109 ? 1.155 14.43 29.25 1 98.69 109 SER B C 1
ATOM 5070 O O . SER B 1 109 ? 0.6 15.492 28.953 1 98.69 109 SER B O 1
ATOM 5072 N N . LYS B 1 110 ? 1.799 14.297 30.375 1 98.38 110 LYS B N 1
ATOM 5073 C CA . LYS B 1 110 ? 2.014 15.391 31.312 1 98.38 110 LYS B CA 1
ATOM 5074 C C . LYS B 1 110 ? 3.23 16.219 30.922 1 98.38 110 LYS B C 1
ATOM 5076 O O . LYS B 1 110 ? 3.391 17.359 31.375 1 98.38 110 LYS B O 1
ATOM 5081 N N . ASP B 1 111 ? 4.031 15.633 30.141 1 98.5 111 ASP B N 1
ATOM 5082 C CA . ASP B 1 111 ? 5.25 16.266 29.641 1 98.5 111 ASP B CA 1
ATOM 5083 C C . ASP B 1 111 ? 5.32 16.203 28.109 1 98.5 111 ASP B C 1
ATOM 5085 O O . ASP B 1 111 ? 5.031 15.164 27.516 1 98.5 111 ASP B O 1
ATOM 5089 N N . ILE B 1 112 ? 5.688 17.344 27.453 1 98.5 112 ILE B N 1
ATOM 5090 C CA . ILE B 1 112 ? 5.723 17.438 26 1 98.5 112 ILE B CA 1
ATOM 5091 C C . ILE B 1 112 ? 6.688 16.391 25.438 1 98.5 112 ILE B C 1
ATOM 5093 O O . ILE B 1 112 ? 6.551 15.953 24.297 1 98.5 112 ILE B O 1
ATOM 5097 N N . LYS B 1 113 ? 7.656 15.945 26.203 1 98.06 113 LYS B N 1
ATOM 5098 C CA . LYS B 1 113 ? 8.656 14.977 25.75 1 98.06 113 LYS B CA 1
ATOM 5099 C C . LYS B 1 113 ? 8.219 13.547 26.062 1 98.06 113 LYS B C 1
ATOM 5101 O O . LYS B 1 113 ? 8.938 12.594 25.766 1 98.06 113 LYS B O 1
ATOM 5106 N N . GLY B 1 114 ? 7.047 13.461 26.641 1 97.12 114 GLY B N 1
ATOM 5107 C CA . GLY B 1 114 ? 6.52 12.148 26.984 1 97.12 114 GLY B CA 1
ATOM 5108 C C . GLY B 1 114 ? 6.918 11.68 28.359 1 97.12 114 GLY B C 1
ATOM 5109 O O . GLY B 1 114 ? 7.535 12.422 29.125 1 97.12 114 GLY B O 1
ATOM 5110 N N . PRO B 1 115 ? 6.57 10.398 28.734 1 97.69 115 PRO B N 1
ATOM 5111 C CA . PRO B 1 115 ? 5.957 9.398 27.859 1 97.69 115 PRO B CA 1
ATOM 5112 C C . PRO B 1 115 ? 4.52 9.742 27.484 1 97.69 115 PRO B C 1
ATOM 5114 O O . PRO B 1 115 ? 3.779 10.289 28.312 1 97.69 115 PRO B O 1
ATOM 5117 N N . TRP B 1 116 ? 4.188 9.391 26.297 1 98.56 116 TRP B N 1
ATOM 5118 C CA . TRP B 1 116 ? 2.824 9.586 25.812 1 98.56 116 TRP B CA 1
ATOM 5119 C C . TRP B 1 116 ? 1.991 8.328 26.016 1 98.56 116 TRP B C 1
ATOM 5121 O O . TRP B 1 116 ? 2.525 7.215 26.016 1 98.56 116 TRP B O 1
ATOM 5131 N N . SER B 1 117 ? 0.707 8.43 26.156 1 98.19 117 SER B N 1
ATOM 5132 C CA . SER B 1 117 ? -0.207 7.312 26.359 1 98.19 117 SER B CA 1
ATOM 5133 C C . SER B 1 117 ? -0.347 6.477 25.078 1 98.19 117 SER B C 1
ATOM 5135 O O . SER B 1 117 ? 0.107 6.887 24.016 1 98.19 117 SER B O 1
ATOM 5137 N N . ASN B 1 118 ? -0.916 5.246 25.266 1 97.75 118 ASN B N 1
ATOM 5138 C CA . ASN B 1 118 ? -1.352 4.52 24.078 1 97.75 118 ASN B CA 1
ATOM 5139 C C . ASN B 1 118 ? -2.408 5.297 23.297 1 97.75 118 ASN B C 1
ATOM 5141 O O . ASN B 1 118 ? -3.23 6 23.891 1 97.75 118 ASN B O 1
ATOM 5145 N N . PRO B 1 119 ? -2.42 5.133 22.062 1 98.38 119 PRO B N 1
ATOM 5146 C CA . PRO B 1 119 ? -3.391 5.879 21.25 1 98.38 119 PRO B CA 1
ATOM 5147 C C . PRO B 1 119 ? -4.832 5.461 21.531 1 98.38 119 PRO B C 1
ATOM 5149 O O . PRO B 1 119 ? -5.121 4.266 21.641 1 98.38 119 PRO B O 1
ATOM 5152 N N . ILE B 1 120 ? -5.668 6.367 21.688 1 98.25 120 ILE B N 1
ATOM 5153 C CA . ILE B 1 120 ? -7.113 6.172 21.75 1 98.25 120 ILE B CA 1
ATOM 5154 C C . ILE B 1 120 ? -7.734 6.43 20.375 1 98.25 120 ILE B C 1
ATOM 5156 O O . ILE B 1 120 ? -7.637 7.539 19.844 1 98.25 120 ILE B O 1
ATOM 5160 N N . TYR B 1 121 ? -8.312 5.449 19.812 1 98.12 121 TYR B N 1
ATOM 5161 C CA . TYR B 1 121 ? -9.031 5.609 18.547 1 98.12 121 TYR B CA 1
ATOM 5162 C C . TYR B 1 121 ? -10.312 6.414 18.75 1 98.12 121 TYR B C 1
ATOM 5164 O O . TYR B 1 121 ? -11.102 6.125 19.656 1 98.12 121 TYR B O 1
ATOM 5172 N N . LEU B 1 122 ? -10.547 7.418 17.875 1 98.56 122 LEU B N 1
ATOM 5173 C CA . LEU B 1 122 ? -11.68 8.312 18.062 1 98.56 122 LEU B CA 1
ATOM 5174 C C . LEU B 1 122 ? -12.734 8.086 16.984 1 98.56 122 LEU B C 1
ATOM 5176 O O . LEU B 1 122 ? -13.867 7.715 17.297 1 98.56 122 LEU B O 1
ATOM 5180 N N . ASN B 1 123 ? -12.398 8.281 15.781 1 98.62 123 ASN B N 1
ATOM 5181 C CA . ASN B 1 123 ? -13.305 8.086 14.664 1 98.62 123 ASN B CA 1
ATOM 5182 C C . ASN B 1 123 ? -12.555 8.023 13.336 1 98.62 123 ASN B C 1
ATOM 5184 O O . ASN B 1 123 ? -11.32 8.016 13.312 1 98.62 123 ASN B O 1
ATOM 5188 N N . SER B 1 124 ? -13.328 7.859 12.211 1 98.38 124 SER B N 1
ATOM 5189 C CA . SER B 1 124 ? -12.781 7.781 10.867 1 98.38 124 SER B CA 1
ATOM 5190 C C . SER B 1 124 ? -13.609 8.602 9.883 1 98.38 124 SER B C 1
ATOM 5192 O O . SER B 1 124 ? -13.57 8.352 8.672 1 98.38 124 SER B O 1
ATOM 5194 N N . SER B 1 125 ? -14.367 9.562 10.383 1 97.94 125 SER B N 1
ATOM 5195 C CA . SER B 1 125 ? -15.375 10.234 9.578 1 97.94 125 SER B CA 1
ATOM 5196 C C . SER B 1 125 ? -14.758 11.336 8.719 1 97.94 125 SER B C 1
ATOM 5198 O O . SER B 1 125 ? -15.438 11.961 7.906 1 97.94 125 SER B O 1
ATOM 5200 N N . GLY B 1 126 ? -13.5 11.523 8.82 1 97.81 126 GLY B N 1
ATOM 5201 C CA . GLY B 1 126 ? -12.703 12.562 8.188 1 97.81 126 GLY B CA 1
ATOM 5202 C C . GLY B 1 126 ? -11.359 12.773 8.859 1 97.81 126 GLY B C 1
ATOM 5203 O O . GLY B 1 126 ? -10.93 11.961 9.672 1 97.81 126 GLY B O 1
ATOM 5204 N N . PHE B 1 127 ? -10.703 13.852 8.461 1 98.06 127 PHE B N 1
ATOM 5205 C CA . PHE B 1 127 ? -9.344 14.039 8.938 1 98.06 127 PHE B CA 1
ATOM 5206 C C . PHE B 1 127 ? -9.164 15.438 9.531 1 98.06 127 PHE B C 1
ATOM 5208 O O . PHE B 1 127 ? -10.133 16.188 9.656 1 98.06 127 PHE B O 1
ATOM 5215 N N . ASP B 1 128 ? -7.957 15.703 10.008 1 98.62 128 ASP B N 1
ATOM 5216 C CA . ASP B 1 128 ? -7.559 16.984 10.609 1 98.62 128 ASP B CA 1
ATOM 5217 C C . ASP B 1 128 ? -8.344 17.25 11.883 1 98.62 128 ASP B C 1
ATOM 5219 O O . ASP B 1 128 ? -8.969 18.312 12.023 1 98.62 128 ASP B O 1
ATOM 5223 N N . PRO B 1 129 ? -8.219 16.375 12.828 1 98.88 129 PRO B N 1
ATOM 5224 C CA . PRO B 1 129 ? -8.945 16.594 14.078 1 98.88 129 PRO B CA 1
ATOM 5225 C C . PRO B 1 129 ? -8.312 17.672 14.953 1 98.88 129 PRO B C 1
ATOM 5227 O O . PRO B 1 129 ? -7.109 17.906 14.875 1 98.88 129 PRO B O 1
ATOM 5230 N N . SER B 1 130 ? -9.102 18.297 15.734 1 98.94 130 SER B N 1
ATOM 5231 C CA . SER B 1 130 ? -8.656 19.203 16.781 1 98.94 130 SER B CA 1
ATOM 5232 C C . SER B 1 130 ? -9.531 19.078 18.031 1 98.94 130 SER B C 1
ATOM 5234 O O . SER B 1 130 ? -10.711 18.734 17.938 1 98.94 130 SER B O 1
ATOM 5236 N N . LEU B 1 131 ? -8.961 19.234 19.141 1 98.88 131 LEU B N 1
ATOM 5237 C CA . LEU B 1 131 ? -9.672 19.078 20.406 1 98.88 131 LEU B CA 1
ATOM 5238 C C . LEU B 1 131 ? -9.789 20.422 21.125 1 98.88 131 LEU B C 1
ATOM 5240 O O . LEU B 1 131 ? -8.773 21.078 21.391 1 98.88 131 LEU B O 1
ATOM 5244 N N . PHE B 1 132 ? -11 20.859 21.484 1 98.69 132 PHE B N 1
ATOM 5245 C CA . PHE B 1 132 ? -11.281 22.094 22.203 1 98.69 132 PHE B CA 1
ATOM 5246 C C . PHE B 1 132 ? -11.719 21.797 23.641 1 98.69 132 PHE B C 1
ATOM 5248 O O . PHE B 1 132 ? -12.562 20.922 23.875 1 98.69 132 PHE B O 1
ATOM 5255 N N . HIS B 1 133 ? -11.102 22.438 24.531 1 98.38 133 HIS B N 1
ATOM 5256 C CA . HIS B 1 133 ? -11.461 22.359 25.938 1 98.38 133 HIS B CA 1
ATOM 5257 C C . HIS B 1 133 ? -12.312 23.562 26.359 1 98.38 133 HIS B C 1
ATOM 5259 O O . HIS B 1 133 ? -11.797 24.672 26.516 1 98.38 133 HIS B O 1
ATOM 5265 N N . ASP B 1 134 ? -13.539 23.344 26.641 1 97.44 134 ASP B N 1
ATOM 5266 C CA . ASP B 1 134 ? -14.438 24.438 26.969 1 97.44 134 ASP B CA 1
ATOM 5267 C C . ASP B 1 134 ? -14.328 24.812 28.453 1 97.44 134 ASP B C 1
ATOM 5269 O O . ASP B 1 134 ? -13.93 23.984 29.281 1 97.44 134 ASP B O 1
ATOM 5273 N N . GLU B 1 135 ? -14.781 26 28.781 1 94.94 135 GLU B N 1
ATOM 5274 C CA . GLU B 1 135 ? -14.711 26.516 30.141 1 94.94 135 GLU B CA 1
ATOM 5275 C C . GLU B 1 135 ? -15.641 25.766 31.078 1 94.94 135 GLU B C 1
ATOM 5277 O O . GLU B 1 135 ? -15.406 25.703 32.281 1 94.94 135 GLU B O 1
ATOM 5282 N N . ASN B 1 136 ? -16.641 25.188 30.547 1 94.81 136 ASN B N 1
ATOM 5283 C CA . ASN B 1 136 ? -17.594 24.438 31.359 1 94.81 136 ASN B CA 1
ATOM 5284 C C . ASN B 1 136 ? -17.125 23.016 31.625 1 94.81 136 ASN B C 1
ATOM 5286 O O . ASN B 1 136 ? -17.844 22.219 32.219 1 94.81 136 ASN B O 1
ATOM 5290 N N . GLY B 1 137 ? -15.953 22.703 31.094 1 95.25 137 GLY B N 1
ATOM 5291 C CA . GLY B 1 137 ? -15.359 21.406 31.375 1 95.25 137 GLY B CA 1
ATOM 5292 C C . GLY B 1 137 ? -15.555 20.422 30.234 1 95.25 137 GLY B C 1
ATOM 5293 O O . GLY B 1 137 ? -14.891 19.375 30.203 1 95.25 137 GLY B O 1
ATOM 5294 N N . GLU B 1 138 ? -16.391 20.75 29.312 1 96.75 138 GLU B N 1
ATOM 5295 C CA . GLU B 1 138 ? -16.641 19.859 28.188 1 96.75 138 GLU B CA 1
ATOM 5296 C C . GLU B 1 138 ? -15.492 19.922 27.172 1 96.75 138 GLU B C 1
ATOM 5298 O O . GLU B 1 138 ? -14.844 20.953 27.016 1 96.75 138 GLU B O 1
ATOM 5303 N N . LYS B 1 139 ? -15.25 18.781 26.547 1 98.31 139 LYS B N 1
ATOM 5304 C CA . LYS B 1 139 ? -14.273 18.688 25.469 1 98.31 139 LYS B CA 1
ATOM 5305 C C . LYS B 1 139 ? -14.945 18.312 24.156 1 98.31 139 LYS B C 1
ATOM 5307 O O . LYS B 1 139 ? -15.836 17.469 24.125 1 98.31 139 LYS B O 1
ATOM 5312 N N . TRP B 1 140 ? -14.555 18.984 23.125 1 98.75 140 TRP B N 1
ATOM 5313 C CA . TRP B 1 140 ? -15.164 18.797 21.812 1 98.75 140 TRP B CA 1
ATOM 5314 C C . TRP B 1 140 ? -14.102 18.484 20.766 1 98.75 140 TRP B C 1
ATOM 5316 O O . TRP B 1 140 ? -13.125 19.219 20.609 1 98.75 140 TRP B O 1
ATOM 5326 N N . LEU B 1 141 ? -14.289 17.359 20.062 1 98.88 141 LEU B N 1
ATOM 5327 C CA . LEU B 1 141 ? -13.461 17.062 18.906 1 98.88 141 LEU B CA 1
ATOM 5328 C C . LEU B 1 141 ? -14.078 17.656 17.641 1 98.88 141 LEU B C 1
ATOM 5330 O O . LEU B 1 141 ? -15.266 17.453 17.359 1 98.88 141 LEU B O 1
ATOM 5334 N N . ALA B 1 142 ? -13.312 18.406 16.906 1 98.88 142 ALA B N 1
ATOM 5335 C CA . ALA B 1 142 ? -13.695 18.875 15.578 1 98.88 142 ALA B CA 1
ATOM 5336 C C . ALA B 1 142 ? -12.891 18.156 14.492 1 98.88 142 ALA B C 1
ATOM 5338 O O . ALA B 1 142 ? -11.711 17.875 14.672 1 98.88 142 ALA B O 1
ATOM 5339 N N . ASN B 1 143 ? -13.461 17.797 13.398 1 98.75 143 ASN B N 1
ATOM 5340 C CA . ASN B 1 143 ? -12.758 17.312 12.211 1 98.75 143 ASN B CA 1
ATOM 5341 C C . ASN B 1 143 ? -13.555 17.594 10.938 1 98.75 143 ASN B C 1
ATOM 5343 O O . ASN B 1 143 ? -14.758 17.844 11 1 98.75 143 ASN B O 1
ATOM 5347 N N . GLU B 1 144 ? -12.789 17.625 9.859 1 98 144 GLU B N 1
ATOM 5348 C CA . GLU B 1 144 ? -13.453 17.656 8.562 1 98 144 GLU B CA 1
ATOM 5349 C C . GLU B 1 144 ? -14.227 16.359 8.305 1 98 144 GLU B C 1
ATOM 5351 O O . GLU B 1 144 ? -13.75 15.273 8.641 1 98 144 GLU B O 1
ATOM 5356 N N . ILE B 1 145 ? -15.406 16.453 7.73 1 97.69 145 ILE B N 1
ATOM 5357 C CA . ILE B 1 145 ? -16.188 15.258 7.406 1 97.69 145 ILE B CA 1
ATOM 5358 C C . ILE B 1 145 ? -16.078 14.969 5.91 1 97.69 145 ILE B C 1
ATOM 5360 O O . ILE B 1 145 ? -16.266 15.859 5.082 1 97.69 145 ILE B O 1
ATOM 5364 N N . TRP B 1 146 ? -15.758 13.75 5.551 1 97.5 146 TRP B N 1
ATOM 5365 C CA . TRP B 1 146 ? -15.617 13.289 4.176 1 97.5 146 TRP B CA 1
ATOM 5366 C C . TRP B 1 146 ? -16.891 12.609 3.691 1 97.5 146 TRP B C 1
ATOM 5368 O O . TRP B 1 146 ? -17.391 11.688 4.34 1 97.5 146 TRP B O 1
ATOM 5378 N N . ASP B 1 147 ? -17.5 13.062 2.615 1 97.31 147 ASP B N 1
ATOM 5379 C CA . ASP B 1 147 ? -18.734 12.5 2.059 1 97.31 147 ASP B CA 1
ATOM 5380 C C . ASP B 1 147 ? -18.5 11.961 0.648 1 97.31 147 ASP B C 1
ATOM 5382 O O . ASP B 1 147 ? -18.531 12.719 -0.325 1 97.31 147 ASP B O 1
ATOM 5386 N N . TYR B 1 148 ? -18.328 10.617 0.574 1 96.88 148 TYR B N 1
ATOM 5387 C CA . TYR B 1 148 ? -17.984 9.945 -0.678 1 96.88 148 TYR B CA 1
ATOM 5388 C C . TYR B 1 148 ? -19.078 10.164 -1.723 1 96.88 148 TYR B C 1
ATOM 5390 O O . TYR B 1 148 ? -18.844 9.977 -2.92 1 96.88 148 TYR B O 1
ATOM 5398 N N . ARG B 1 149 ? -20.344 10.742 -1.441 1 97.31 149 ARG B N 1
ATOM 5399 C CA . ARG B 1 149 ? -21.5 10.859 -2.332 1 97.31 149 ARG B CA 1
ATOM 5400 C C . ARG B 1 149 ? -21.391 12.109 -3.197 1 97.31 149 ARG B C 1
ATOM 5402 O O . ARG B 1 149 ? -22.078 12.234 -4.207 1 97.31 149 ARG B O 1
ATOM 5409 N N . LEU B 1 150 ? -20.484 12.969 -2.762 1 95.19 150 LEU B N 1
ATOM 5410 C CA . LEU B 1 150 ? -20.391 14.227 -3.498 1 95.19 150 LEU B CA 1
ATOM 5411 C C . LEU B 1 150 ? -19.797 14 -4.883 1 95.19 150 LEU B C 1
ATOM 5413 O O . LEU B 1 150 ? -18.875 13.188 -5.043 1 95.19 150 LEU B O 1
ATOM 5417 N N . ASN B 1 151 ? -20.234 14.711 -5.883 1 90.38 151 ASN B N 1
ATOM 5418 C CA . ASN B 1 151 ? -19.797 14.531 -7.266 1 90.38 151 ASN B CA 1
ATOM 5419 C C . ASN B 1 151 ? -18.547 15.336 -7.578 1 90.38 151 ASN B C 1
ATOM 5421 O O . ASN B 1 151 ? -17.969 15.203 -8.656 1 90.38 151 ASN B O 1
ATOM 5425 N N . THR B 1 152 ? -18.016 15.984 -6.641 1 88.31 152 THR B N 1
ATOM 5426 C CA . THR B 1 152 ? -16.781 16.734 -6.84 1 88.31 152 THR B CA 1
ATOM 5427 C C . THR B 1 152 ? -15.562 15.898 -6.465 1 88.31 152 THR B C 1
ATOM 5429 O O . THR B 1 152 ? -15.688 14.906 -5.746 1 88.31 152 THR B O 1
ATOM 5432 N N . HIS B 1 153 ? -14.484 16.25 -7.051 1 85.69 153 HIS B N 1
ATOM 5433 C CA . HIS B 1 153 ? -13.242 15.578 -6.672 1 85.69 153 HIS B CA 1
ATOM 5434 C C . HIS B 1 153 ? -12.945 15.773 -5.191 1 85.69 153 HIS B C 1
ATOM 5436 O O . HIS B 1 153 ? -12.461 14.859 -4.52 1 85.69 153 HIS B O 1
ATOM 5442 N N . ASN B 1 154 ? -13.164 16.953 -4.754 1 88.12 154 ASN B N 1
ATOM 5443 C CA . ASN B 1 154 ? -13.062 17.219 -3.322 1 88.12 154 ASN B CA 1
ATOM 5444 C C . ASN B 1 154 ? -14.344 16.828 -2.588 1 88.12 154 ASN B C 1
ATOM 5446 O O . ASN B 1 154 ? -15.406 17.391 -2.857 1 88.12 154 ASN B O 1
ATOM 5450 N N . LYS B 1 155 ? -14.195 15.883 -1.656 1 94.31 155 LYS B N 1
ATOM 5451 C CA . LYS B 1 155 ? -15.359 15.305 -0.999 1 94.31 155 LYS B CA 1
ATOM 5452 C C . LYS B 1 155 ? -15.516 15.836 0.423 1 94.31 155 LYS B C 1
ATOM 5454 O O . LYS B 1 155 ? -16.297 15.297 1.215 1 94.31 155 LYS B O 1
ATOM 5459 N N . SER B 1 156 ? -14.68 16.922 0.729 1 95.31 156 SER B N 1
ATOM 5460 C CA . SER B 1 156 ? -14.852 17.578 2.018 1 95.31 156 SER B CA 1
ATOM 5461 C C . SER B 1 156 ? -16.203 18.266 2.113 1 95.31 156 SER B C 1
ATOM 5463 O O . SER B 1 156 ? -16.516 19.156 1.323 1 95.31 156 SER B O 1
ATOM 5465 N N . ALA B 1 157 ? -17 17.859 3.127 1 95.94 157 ALA B N 1
ATOM 5466 C CA . ALA B 1 157 ? -18.375 18.328 3.219 1 95.94 157 ALA B CA 1
ATOM 5467 C C . ALA B 1 157 ? -18.531 19.344 4.352 1 95.94 157 ALA B C 1
ATOM 5469 O O . ALA B 1 157 ? -19.656 19.75 4.68 1 95.94 157 ALA B O 1
ATOM 5470 N N . GLY B 1 158 ? -17.469 19.75 4.969 1 97.81 158 GLY B N 1
ATOM 5471 C CA . GLY B 1 158 ? -17.562 20.719 6.059 1 97.81 158 GLY B CA 1
ATOM 5472 C C . GLY B 1 158 ? -16.953 20.203 7.355 1 97.81 158 GLY B C 1
ATOM 5473 O O . GLY B 1 158 ? -16.125 19.297 7.344 1 97.81 158 GLY B O 1
ATOM 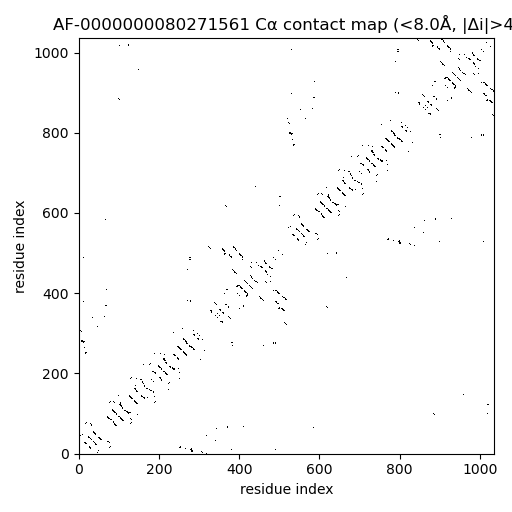5474 N N . ILE B 1 159 ? -17.312 20.891 8.453 1 98.75 159 ILE B N 1
ATOM 5475 C CA . ILE B 1 159 ? -16.719 20.609 9.75 1 98.75 159 ILE B CA 1
ATOM 5476 C C . ILE B 1 159 ? -17.781 20.078 10.711 1 98.75 159 ILE B C 1
ATOM 5478 O O . ILE B 1 159 ? -18.891 20.641 10.781 1 98.75 159 ILE B O 1
ATOM 5482 N N . ILE B 1 160 ? -17.422 19.031 11.406 1 98.62 160 ILE B N 1
ATOM 5483 C CA . ILE B 1 160 ? -18.297 18.516 12.461 1 98.62 160 ILE B CA 1
ATOM 5484 C C . ILE B 1 160 ? -17.594 18.609 13.812 1 98.62 160 ILE B C 1
ATOM 5486 O O . ILE B 1 160 ? -16.359 18.672 13.867 1 98.62 160 ILE B O 1
ATOM 5490 N N . ILE B 1 161 ? -18.391 18.641 14.906 1 98.75 161 ILE B N 1
ATOM 5491 C CA . ILE B 1 161 ? -17.859 18.531 16.266 1 98.75 161 ILE B CA 1
ATOM 5492 C C . ILE B 1 161 ? -18.656 17.484 17.031 1 98.75 161 ILE B C 1
ATOM 5494 O O . ILE B 1 161 ? -19.828 17.25 16.75 1 98.75 161 ILE B O 1
ATOM 5498 N N . GLN B 1 162 ? -18 16.875 17.891 1 98.69 162 GLN B N 1
ATOM 5499 C CA . GLN B 1 162 ? -18.594 15.867 18.766 1 98.69 162 GLN B CA 1
ATOM 5500 C C . GLN B 1 162 ? -17.922 15.867 20.141 1 98.69 162 GLN B C 1
ATOM 5502 O O . GLN B 1 162 ? -16.703 16.094 20.234 1 98.69 162 GLN B O 1
ATOM 5507 N N . LYS B 1 163 ? -18.719 15.602 21.172 1 98.5 163 LYS B N 1
ATOM 5508 C CA . LYS B 1 163 ? -18.188 15.617 22.531 1 98.5 163 LYS B CA 1
ATOM 5509 C C . LYS B 1 163 ? -17.266 14.438 22.766 1 98.5 163 LYS B C 1
ATOM 5511 O O . LYS B 1 163 ? -17.531 13.32 22.328 1 98.5 163 LYS B O 1
ATOM 5516 N N . PHE B 1 164 ? -16.188 14.719 23.438 1 98.62 164 PHE B N 1
ATOM 5517 C CA . PHE B 1 164 ? -15.25 13.688 23.875 1 98.62 164 PHE B CA 1
ATOM 5518 C C . PHE B 1 164 ? -15.375 13.445 25.375 1 98.62 164 PHE B C 1
ATOM 5520 O O . PHE B 1 164 ? -15.281 14.383 26.172 1 98.62 164 PHE B O 1
ATOM 5527 N N . ASP B 1 165 ? -15.617 12.18 25.734 1 97.69 165 ASP B N 1
ATOM 5528 C CA . ASP B 1 165 ? -15.641 11.766 27.125 1 97.69 165 ASP B CA 1
ATOM 5529 C C . ASP B 1 165 ? -14.289 11.18 27.547 1 97.69 165 ASP B C 1
ATOM 5531 O O . ASP B 1 165 ? -13.953 10.055 27.188 1 97.69 165 ASP B O 1
ATOM 5535 N N . TYR B 1 166 ? -13.594 11.906 28.312 1 93.94 166 TYR B N 1
ATOM 5536 C CA . TYR B 1 166 ? -12.234 11.523 28.688 1 93.94 166 TYR B CA 1
ATOM 5537 C C . TYR B 1 166 ? -12.234 10.25 29.516 1 93.94 166 TYR B C 1
ATOM 5539 O O . TYR B 1 166 ? -11.336 9.414 29.391 1 93.94 166 TYR B O 1
ATOM 5547 N N . GLU B 1 167 ? -13.148 10.086 30.406 1 95 167 GLU B N 1
ATOM 5548 C CA . GLU B 1 167 ? -13.227 8.906 31.25 1 95 167 GLU B CA 1
ATOM 5549 C C . GLU B 1 167 ? -13.508 7.652 30.438 1 95 167 GLU B C 1
ATOM 5551 O O . GLU B 1 167 ? -12.883 6.613 30.641 1 95 167 GLU B O 1
ATOM 5556 N N . LYS B 1 168 ? -14.375 7.793 29.484 1 96.62 168 LYS B N 1
ATOM 5557 C CA . LYS B 1 168 ? -14.734 6.656 28.641 1 96.62 168 LYS B CA 1
ATOM 5558 C C . LYS B 1 168 ? -13.758 6.496 27.484 1 96.62 168 LYS B C 1
ATOM 5560 O O . LYS B 1 168 ? -13.742 5.461 26.812 1 96.62 168 LYS B O 1
ATOM 5565 N N . LYS B 1 169 ? -13.008 7.508 27.234 1 96.88 169 LYS B N 1
ATOM 5566 C CA . LYS B 1 169 ? -12.023 7.539 26.156 1 96.88 169 LYS B CA 1
ATOM 5567 C C . LYS B 1 169 ? -12.688 7.312 24.812 1 96.88 169 LYS B C 1
ATOM 5569 O O . LYS B 1 169 ? -12.219 6.504 24 1 96.88 169 LYS B O 1
ATOM 5574 N N . GLU B 1 170 ? -13.789 7.949 24.641 1 97.31 170 GLU B N 1
ATOM 5575 C CA . GLU B 1 170 ? -14.5 7.832 23.375 1 97.31 170 GLU B CA 1
ATOM 5576 C C . GLU B 1 170 ? -15.328 9.078 23.094 1 97.31 170 GLU B C 1
ATOM 5578 O O . GLU B 1 170 ? -15.555 9.906 23.984 1 97.31 170 GLU B O 1
ATOM 5583 N N . LEU B 1 171 ? -15.742 9.234 21.844 1 98.19 171 LEU B N 1
ATOM 5584 C CA . LEU B 1 171 ? -16.703 10.266 21.453 1 98.19 171 LEU B CA 1
ATOM 5585 C C . LEU B 1 171 ? -18.125 9.844 21.828 1 98.19 171 LEU B C 1
ATOM 5587 O O . LEU B 1 171 ? -18.484 8.68 21.688 1 98.19 171 LEU B O 1
ATOM 5591 N N . ILE B 1 172 ? -18.844 10.797 22.312 1 97.19 172 ILE B N 1
ATOM 5592 C CA . ILE B 1 172 ? -20.203 10.469 22.75 1 97.19 172 ILE B CA 1
ATOM 5593 C C . ILE B 1 172 ? -21.203 11.414 22.094 1 97.19 172 ILE B C 1
ATOM 5595 O O . ILE B 1 172 ? -20.844 12.523 21.703 1 97.19 172 ILE B O 1
ATOM 5599 N N . GLY B 1 173 ? -22.469 10.961 22 1 95.12 173 GLY B N 1
ATOM 5600 C CA . GLY B 1 173 ? -23.5 11.758 21.375 1 95.12 173 GLY B CA 1
ATOM 5601 C C . GLY B 1 173 ? -23.375 11.812 19.859 1 95.12 173 GLY B C 1
ATOM 5602 O O . GLY B 1 173 ? -22.469 11.219 19.281 1 95.12 173 GLY B O 1
ATOM 5603 N N . LYS B 1 174 ? -24.25 12.516 19.234 1 94.44 174 LYS B N 1
ATOM 5604 C CA . LYS B 1 174 ? -24.25 12.695 17.781 1 94.44 174 LYS B CA 1
ATOM 5605 C C . LYS B 1 174 ? -23.375 13.883 17.391 1 94.44 174 LYS B C 1
ATOM 5607 O O . LYS B 1 174 ? -23.344 14.898 18.094 1 94.44 174 LYS B O 1
ATOM 5612 N N . PRO B 1 175 ? -22.719 13.758 16.328 1 97.25 175 PRO B N 1
ATOM 5613 C CA . PRO B 1 175 ? -21.953 14.914 15.852 1 97.25 175 PRO B CA 1
ATOM 5614 C C . PRO B 1 175 ? -22.859 16.062 15.383 1 97.25 175 PRO B C 1
ATOM 5616 O O . PRO B 1 175 ? -23.953 15.82 14.883 1 97.25 175 PRO B O 1
ATOM 5619 N N . TYR B 1 176 ? -22.406 17.266 15.57 1 97.88 176 TYR B N 1
ATOM 5620 C CA . TYR B 1 176 ? -23 18.469 15.008 1 97.88 176 TYR B CA 1
ATOM 5621 C C . TYR B 1 176 ? -22.219 18.938 13.781 1 97.88 176 TYR B C 1
ATOM 5623 O O . TYR B 1 176 ? -21 19.156 13.859 1 97.88 176 TYR B O 1
ATOM 5631 N N . LYS B 1 177 ? -22.891 19.125 12.68 1 97.56 177 LYS B N 1
ATOM 5632 C CA . LYS B 1 177 ? -22.25 19.844 11.578 1 97.56 177 LYS B CA 1
ATOM 5633 C C . LYS B 1 177 ? -22.344 21.359 11.773 1 97.56 177 LYS B C 1
ATOM 5635 O O . LYS B 1 177 ? -23.438 21.938 11.664 1 97.56 177 LYS B O 1
ATOM 5640 N N . ILE B 1 178 ? -21.219 21.953 11.93 1 98.56 178 ILE B N 1
ATOM 5641 C CA . ILE B 1 178 ? -21.297 23.328 12.391 1 98.56 178 ILE B CA 1
ATOM 5642 C C . ILE B 1 178 ? -20.906 24.266 11.25 1 98.56 178 ILE B C 1
ATOM 5644 O O . ILE B 1 178 ? -21.141 25.484 11.336 1 98.56 178 ILE B O 1
ATOM 5648 N N . PHE B 1 179 ? -20.312 23.75 10.242 1 98.56 179 PHE B N 1
ATOM 5649 C CA . PHE B 1 179 ? -19.875 24.609 9.141 1 98.56 179 PHE B CA 1
ATOM 5650 C C . PHE B 1 179 ? -19.859 23.828 7.832 1 98.56 179 PHE B C 1
ATOM 5652 O O . PHE B 1 179 ? -19.188 22.797 7.734 1 98.56 179 PHE B O 1
ATOM 5659 N N . ASP B 1 180 ? -20.516 24.266 6.793 1 97.06 180 ASP B N 1
ATOM 5660 C CA . ASP B 1 180 ? -20.625 23.578 5.508 1 97.06 180 ASP B CA 1
ATOM 5661 C C . ASP B 1 180 ? -19.469 23.953 4.59 1 97.06 180 ASP B C 1
ATOM 5663 O O . ASP B 1 180 ? -19.219 23.266 3.598 1 97.06 180 ASP B O 1
ATOM 5667 N N . GLY B 1 181 ? -18.766 24.922 4.969 1 97.44 181 GLY B N 1
ATOM 5668 C CA . GLY B 1 181 ? -17.75 25.469 4.07 1 97.44 181 GLY B CA 1
ATOM 5669 C C . GLY B 1 181 ? -18.297 26.578 3.186 1 97.44 181 GLY B C 1
ATOM 5670 O O . GLY B 1 181 ? -19.453 26.984 3.316 1 97.44 181 GLY B O 1
ATOM 5671 N N . THR B 1 182 ? -17.438 27.234 2.465 1 97.56 182 THR B N 1
ATOM 5672 C CA . THR B 1 182 ? -17.797 28.281 1.51 1 97.56 182 THR B CA 1
ATOM 5673 C C . THR B 1 182 ? -17.672 27.766 0.078 1 97.56 182 THR B C 1
ATOM 5675 O O . THR B 1 182 ? -17.453 26.562 -0.142 1 97.56 182 THR B O 1
ATOM 5678 N N . GLU B 1 183 ? -17.797 28.641 -0.857 1 95.44 183 GLU B N 1
ATOM 5679 C CA . GLU B 1 183 ? -17.719 28.297 -2.271 1 95.44 183 GLU B CA 1
ATOM 5680 C C . GLU B 1 183 ? -16.297 27.859 -2.648 1 95.44 183 GLU B C 1
ATOM 5682 O O . GLU B 1 183 ? -16.094 27.25 -3.699 1 95.44 183 GLU B O 1
ATOM 5687 N N . TYR B 1 184 ? -15.336 28.203 -1.79 1 96.06 184 TYR B N 1
ATOM 5688 C CA . TYR B 1 184 ? -13.945 27.891 -2.109 1 96.06 184 TYR B CA 1
ATOM 5689 C C . TYR B 1 184 ? -13.68 26.406 -1.962 1 96.06 184 TYR B C 1
ATOM 5691 O O . TYR B 1 184 ? -12.727 25.875 -2.541 1 96.06 184 TYR B O 1
ATOM 5699 N N . GLY B 1 185 ? -14.445 25.719 -1.136 1 95.88 185 GLY B N 1
ATOM 5700 C CA . GLY B 1 185 ? -14.391 24.281 -1.021 1 95.88 185 GLY B CA 1
ATOM 5701 C C . GLY B 1 185 ? -13.164 23.781 -0.28 1 95.88 185 GLY B C 1
ATOM 5702 O O . GLY B 1 185 ? -12.391 24.578 0.26 1 95.88 185 GLY B O 1
ATOM 5703 N N . LYS B 1 186 ? -13.039 22.406 -0.122 1 96.25 186 LYS B N 1
ATOM 5704 C CA . LYS B 1 186 ? -11.945 21.719 0.549 1 96.25 186 LYS B CA 1
ATOM 5705 C C . LYS B 1 186 ? -11.758 22.234 1.972 1 96.25 186 LYS B C 1
ATOM 5707 O O . LYS B 1 186 ? -10.641 22.578 2.369 1 96.25 186 LYS B O 1
ATOM 5712 N N . THR B 1 187 ? -12.867 22.359 2.67 1 97.81 187 THR B N 1
ATOM 5713 C CA . THR B 1 187 ? -12.867 22.844 4.047 1 97.81 187 THR B CA 1
ATOM 5714 C C . THR B 1 187 ? -12.203 21.844 4.973 1 97.81 187 THR B C 1
ATOM 5716 O O . THR B 1 187 ? -12.617 20.672 5.035 1 97.81 187 THR B O 1
ATOM 5719 N N . GLU B 1 188 ? -11.164 22.25 5.688 1 97.75 188 GLU B N 1
ATOM 5720 C CA . GLU B 1 188 ? -10.406 21.328 6.539 1 97.75 188 GLU B CA 1
ATOM 5721 C C . GLU B 1 188 ? -9.688 22.078 7.656 1 97.75 188 GLU B C 1
ATOM 5723 O O . GLU B 1 188 ? -9.891 23.281 7.828 1 97.75 188 GLU B O 1
ATOM 5728 N N . ALA B 1 189 ? -8.977 21.375 8.492 1 98.44 189 ALA B N 1
ATOM 5729 C CA . ALA B 1 189 ? -8.094 21.891 9.531 1 98.44 189 ALA B CA 1
ATOM 5730 C C . ALA B 1 189 ? -8.852 22.766 10.523 1 98.44 189 ALA B C 1
ATOM 5732 O O . ALA B 1 189 ? -8.445 23.891 10.805 1 98.44 189 ALA B O 1
ATOM 5733 N N . PRO B 1 190 ? -9.914 22.297 11.102 1 98.81 190 PRO B N 1
ATOM 5734 C CA . PRO B 1 190 ? -10.672 23.094 12.055 1 98.81 190 PRO B CA 1
ATOM 5735 C C . PRO B 1 190 ? -9.953 23.266 13.391 1 98.81 190 PRO B C 1
ATOM 5737 O O . PRO B 1 190 ? -9.328 22.312 13.883 1 98.81 190 PRO B O 1
ATOM 5740 N N . GLN B 1 191 ? -9.992 24.391 13.938 1 98.81 191 GLN B N 1
ATOM 5741 C CA . GLN B 1 191 ? -9.602 24.688 15.312 1 98.81 191 GLN B CA 1
ATOM 5742 C C . GLN B 1 191 ? -10.57 25.656 15.969 1 98.81 191 GLN B C 1
ATOM 5744 O O . GLN B 1 191 ? -10.906 26.688 15.383 1 98.81 191 GLN B O 1
ATOM 5749 N N . ILE B 1 192 ? -11.016 25.328 17.109 1 98.81 192 ILE B N 1
ATOM 5750 C CA . ILE B 1 192 ? -11.969 26.203 17.812 1 98.81 192 ILE B CA 1
ATOM 5751 C C . ILE B 1 192 ? -11.242 27 18.891 1 98.81 192 ILE B C 1
ATOM 5753 O O . ILE B 1 192 ? -10.398 26.453 19.609 1 98.81 192 ILE B O 1
ATOM 5757 N N . TYR B 1 193 ? -11.539 28.266 18.938 1 98.19 193 TYR B N 1
ATOM 5758 C CA . TYR B 1 193 ? -11.055 29.188 19.953 1 98.19 193 TYR B CA 1
ATOM 5759 C C . TYR B 1 193 ? -12.211 29.953 20.594 1 98.19 193 TYR B C 1
ATOM 5761 O O . TYR B 1 193 ? -13.234 30.203 19.953 1 98.19 193 TYR B O 1
ATOM 5769 N N . LYS B 1 194 ? -12.023 30.203 21.844 1 97.31 194 LYS B N 1
ATOM 5770 C CA . LYS B 1 194 ? -12.969 31.078 22.5 1 97.31 194 LYS B CA 1
ATOM 5771 C C . LYS B 1 194 ? -12.352 32.469 22.75 1 97.31 194 LYS B C 1
ATOM 5773 O O . LYS B 1 194 ? -11.242 32.562 23.281 1 97.31 194 LYS B O 1
ATOM 5778 N N . HIS B 1 195 ? -12.945 33.5 22.312 1 96.62 195 HIS B N 1
ATOM 5779 C CA . HIS B 1 195 ? -12.562 34.906 22.531 1 96.62 195 HIS B CA 1
ATOM 5780 C C . HIS B 1 195 ? -13.781 35.75 22.859 1 96.62 195 HIS B C 1
ATOM 5782 O O . HIS B 1 195 ? -14.688 35.906 22.047 1 96.62 195 HIS B O 1
ATOM 5788 N N . LYS B 1 196 ? -13.742 36.281 24.141 1 95.38 196 LYS B N 1
ATOM 5789 C CA . LYS B 1 196 ? -14.898 37 24.656 1 95.38 196 LYS B CA 1
ATOM 5790 C C . LYS B 1 196 ? -16.156 36.156 24.594 1 95.38 196 LYS B C 1
ATOM 5792 O O . LYS B 1 196 ? -16.188 35.031 25.078 1 95.38 196 LYS B O 1
ATOM 5797 N N . GLU B 1 197 ? -17.203 36.625 23.922 1 95.75 197 GLU B N 1
ATOM 5798 C CA . GLU B 1 197 ? -18.469 35.906 23.984 1 95.75 197 GLU B CA 1
ATOM 5799 C C . GLU B 1 197 ? -18.625 34.938 22.812 1 95.75 197 GLU B C 1
ATOM 5801 O O . GLU B 1 197 ? -19.625 34.25 22.703 1 95.75 197 GLU B O 1
ATOM 5806 N N . TYR B 1 198 ? -17.594 34.844 21.969 1 98.25 198 TYR B N 1
ATOM 5807 C CA . TYR B 1 198 ? -17.781 34.062 20.75 1 98.25 198 TYR B CA 1
ATOM 5808 C C . TYR B 1 198 ? -16.859 32.844 20.734 1 98.25 198 TYR B C 1
ATOM 5810 O O . TYR B 1 198 ? -15.727 32.938 21.234 1 98.25 198 TYR B O 1
ATOM 5818 N N . TYR B 1 199 ? -17.406 31.766 20.172 1 98.69 199 TYR B N 1
ATOM 5819 C CA . TYR B 1 199 ? -16.578 30.672 19.656 1 98.69 199 TYR B CA 1
ATOM 5820 C C . TYR B 1 199 ? -16.156 30.938 18.219 1 98.69 199 TYR B C 1
ATOM 5822 O O . TYR B 1 199 ? -17 31.203 17.359 1 98.69 199 TYR B O 1
ATOM 5830 N N . TYR B 1 200 ? -14.93 30.938 18.016 1 98.81 200 TYR B N 1
ATOM 5831 C CA . TYR B 1 200 ? -14.398 31.094 16.656 1 98.81 200 TYR B CA 1
ATOM 5832 C C . TYR B 1 200 ? -13.938 29.75 16.109 1 98.81 200 TYR B C 1
ATOM 5834 O O . TYR B 1 200 ? -13.328 28.938 16.828 1 98.81 200 TYR B O 1
ATOM 5842 N N . LEU B 1 201 ? -14.289 29.484 14.883 1 98.81 201 LEU B N 1
ATOM 5843 C CA . LEU B 1 201 ? -13.758 28.344 14.141 1 98.81 201 LEU B CA 1
ATOM 5844 C C . LEU B 1 201 ? -12.797 28.812 13.055 1 98.81 201 LEU B C 1
ATOM 5846 O O . LEU B 1 201 ? -13.188 29.531 12.133 1 98.81 201 LEU B O 1
ATOM 5850 N N . LEU B 1 202 ? -11.555 28.516 13.258 1 98.75 202 LEU B N 1
ATOM 5851 C CA . LEU B 1 202 ? -10.531 28.688 12.227 1 98.75 202 LEU B CA 1
ATOM 5852 C C . LEU B 1 202 ? -10.43 27.453 11.352 1 98.75 202 LEU B C 1
ATOM 5854 O O . LEU B 1 202 ? -10.281 26.328 11.852 1 98.75 202 LEU B O 1
ATOM 5858 N N . THR B 1 203 ? -10.602 27.562 10.016 1 98.38 203 THR B N 1
ATOM 5859 C CA . THR B 1 203 ? -10.492 26.438 9.078 1 98.38 203 THR B CA 1
ATOM 5860 C C . THR B 1 203 ? -9.625 26.844 7.879 1 98.38 203 THR B C 1
ATOM 5862 O O . THR B 1 203 ? -9.203 27.984 7.762 1 98.38 203 THR B O 1
ATOM 5865 N N . ALA B 1 204 ? -9.32 25.906 7.09 1 98.38 204 ALA B N 1
ATOM 5866 C CA . ALA B 1 204 ? -8.648 26.125 5.809 1 98.38 204 ALA B CA 1
ATOM 5867 C C . ALA B 1 204 ? -9.562 25.75 4.645 1 98.38 204 ALA B C 1
ATOM 5869 O O . ALA B 1 204 ? -10.352 24.812 4.738 1 98.38 204 ALA B O 1
ATOM 5870 N N . GLU B 1 205 ? -9.484 26.469 3.553 1 98.12 205 GLU B N 1
ATOM 5871 C CA . GLU B 1 205 ? -10.234 26.188 2.332 1 98.12 205 GLU B CA 1
ATOM 5872 C C . GLU B 1 205 ? -9.398 26.5 1.091 1 98.12 205 GLU B C 1
ATOM 5874 O O . GLU B 1 205 ? -8.227 26.875 1.2 1 98.12 205 GLU B O 1
ATOM 5879 N N . GLY B 1 206 ? -9.953 26.281 -0.061 1 96.5 206 GLY B N 1
ATOM 5880 C CA . GLY B 1 206 ? -9.344 26.656 -1.328 1 96.5 206 GLY B CA 1
ATOM 5881 C C . GLY B 1 206 ? -8.305 25.672 -1.808 1 96.5 206 GLY B C 1
ATOM 5882 O O . GLY B 1 206 ? -7.488 25.984 -2.676 1 96.5 206 GLY B O 1
ATOM 5883 N N . GLY B 1 207 ? -8.312 24.531 -1.222 1 92 207 GLY B N 1
ATOM 5884 C CA . GLY B 1 207 ? -7.332 23.516 -1.59 1 92 207 GLY B CA 1
ATOM 5885 C C . GLY B 1 207 ? -6.035 23.625 -0.809 1 92 207 GLY B C 1
ATOM 5886 O O . GLY B 1 207 ? -5.98 24.297 0.223 1 92 207 GLY B O 1
ATOM 5887 N N . THR B 1 208 ? -5.039 22.844 -1.238 1 87.81 208 THR B N 1
ATOM 5888 C CA . THR B 1 208 ? -3.768 22.812 -0.523 1 87.81 208 THR B CA 1
ATOM 5889 C C . THR B 1 208 ? -2.662 23.438 -1.369 1 87.81 208 THR B C 1
ATOM 5891 O O . THR B 1 208 ? -1.484 23.375 -1.009 1 87.81 208 THR B O 1
ATOM 5894 N N . GLY B 1 209 ? -3.023 23.984 -2.449 1 93.06 209 GLY B N 1
ATOM 5895 C CA . GLY B 1 209 ? -2.074 24.641 -3.342 1 93.06 209 GLY B CA 1
ATOM 5896 C C . GLY B 1 209 ? -2.178 26.141 -3.336 1 93.06 209 GLY B C 1
ATOM 5897 O O . GLY B 1 209 ? -2.236 26.766 -2.271 1 93.06 209 GLY B O 1
ATOM 5898 N N . GLU B 1 210 ? -2.127 26.734 -4.469 1 93.88 210 GLU B N 1
ATOM 5899 C CA . GLU B 1 210 ? -2.059 28.188 -4.605 1 93.88 210 GLU B CA 1
ATOM 5900 C C . GLU B 1 210 ? -3.34 28.844 -4.105 1 93.88 210 GLU B C 1
ATOM 5902 O O . GLU B 1 210 ? -3.326 30 -3.699 1 93.88 210 GLU B O 1
ATOM 5907 N N . GLY B 1 211 ? -4.371 28.125 -4.09 1 96.31 211 GLY B N 1
ATOM 5908 C CA . GLY B 1 211 ? -5.652 28.688 -3.688 1 96.31 211 GLY B CA 1
ATOM 5909 C C . GLY B 1 211 ? -5.898 28.609 -2.193 1 96.31 211 GLY B C 1
ATOM 5910 O O . GLY B 1 211 ? -6.934 29.062 -1.702 1 96.31 211 GLY B O 1
ATOM 5911 N N . HIS B 1 212 ? -4.941 28.094 -1.469 1 97.62 212 HIS B N 1
ATOM 5912 C CA . HIS B 1 212 ? -5.098 27.828 -0.043 1 97.62 212 HIS B CA 1
ATOM 5913 C C . HIS B 1 212 ? -5.418 29.109 0.722 1 97.62 212 HIS B C 1
ATOM 5915 O O . HIS B 1 212 ? -5.051 30.203 0.291 1 97.62 212 HIS B O 1
ATOM 5921 N N . MET B 1 213 ? -6.195 28.953 1.801 1 98.56 213 MET B N 1
ATOM 5922 C CA . MET B 1 213 ? -6.613 30.125 2.557 1 98.56 213 MET B CA 1
ATOM 5923 C C . MET B 1 213 ? -7.027 29.75 3.973 1 98.56 213 MET B C 1
ATOM 5925 O O . MET B 1 213 ? -7.262 28.578 4.262 1 98.56 213 MET B O 1
ATOM 5929 N N . VAL B 1 214 ? -7.066 30.734 4.793 1 98.75 214 VAL B N 1
ATOM 5930 C CA . VAL B 1 214 ? -7.625 30.609 6.137 1 98.75 214 VAL B CA 1
ATOM 5931 C C . VAL B 1 214 ? -9.008 31.266 6.184 1 98.75 214 VAL B C 1
ATOM 5933 O O . VAL B 1 214 ? -9.172 32.438 5.812 1 98.75 214 VAL B O 1
ATOM 5936 N N . THR B 1 215 ? -9.953 30.484 6.594 1 98.75 215 THR B N 1
ATOM 5937 C CA . THR B 1 215 ? -11.336 30.922 6.762 1 98.75 215 THR B CA 1
ATOM 5938 C C . THR B 1 215 ? -11.727 30.922 8.234 1 98.75 215 THR B C 1
ATOM 5940 O O . THR B 1 215 ? -11.445 29.969 8.961 1 98.75 215 THR B O 1
ATOM 5943 N N . VAL B 1 216 ? -12.367 32.031 8.641 1 98.75 216 VAL B N 1
ATOM 5944 C CA . VAL B 1 216 ? -12.773 32.156 10.031 1 98.75 216 VAL B CA 1
ATOM 5945 C C . VAL B 1 216 ? -14.281 32.375 10.117 1 98.75 216 VAL B C 1
ATOM 5947 O O . VAL B 1 216 ? -14.836 33.219 9.383 1 98.75 216 VAL B O 1
ATOM 5950 N N . VAL B 1 217 ? -14.914 31.641 10.961 1 98.81 217 VAL B N 1
ATOM 5951 C CA . VAL B 1 217 ? -16.328 31.812 11.281 1 98.81 217 VAL B CA 1
ATOM 5952 C C . VAL B 1 217 ? -16.516 31.891 12.797 1 98.81 217 VAL B C 1
ATOM 5954 O O . VAL B 1 217 ? -15.625 31.5 13.555 1 98.81 217 VAL B O 1
ATOM 5957 N N . ARG B 1 218 ? -17.641 32.469 13.258 1 98.81 218 ARG B N 1
ATOM 5958 C CA . ARG B 1 218 ? -17.828 32.594 14.703 1 98.81 218 ARG B CA 1
ATOM 5959 C C . ARG B 1 218 ? -19.297 32.375 15.078 1 98.81 218 ARG B C 1
ATOM 5961 O O . ARG B 1 218 ? -20.172 32.438 14.227 1 98.81 218 ARG B O 1
ATOM 5968 N N . SER B 1 219 ? -19.484 31.984 16.266 1 98.75 219 SER B N 1
ATOM 5969 C CA . SER B 1 219 ? -20.812 31.781 16.859 1 98.75 219 SER B CA 1
ATOM 5970 C C . SER B 1 219 ? -20.797 32 18.359 1 98.75 219 SER B C 1
ATOM 5972 O O . SER B 1 219 ? -19.734 31.922 19 1 98.75 219 SER B O 1
ATOM 5974 N N . LYS B 1 220 ? -21.953 32.344 18.938 1 98 220 LYS B N 1
ATOM 5975 C CA . LYS B 1 220 ? -22.078 32.469 20.391 1 98 220 LYS B CA 1
ATOM 5976 C C . LYS B 1 220 ? -22.312 31.109 21.047 1 98 220 LYS B C 1
ATOM 5978 O O . LYS B 1 220 ? -22.156 30.969 22.266 1 98 220 LYS B O 1
ATOM 5983 N N . ASN B 1 221 ? -22.672 30.172 20.203 1 97.94 221 ASN B N 1
ATOM 5984 C CA . ASN B 1 221 ? -22.844 28.781 20.641 1 97.94 221 ASN B CA 1
ATOM 5985 C C . ASN B 1 221 ? -21.891 27.844 19.922 1 97.94 221 ASN B C 1
ATOM 5987 O O . ASN B 1 221 ? -21.734 27.922 18.703 1 97.94 221 ASN B O 1
ATOM 5991 N N . ILE B 1 222 ? -21.281 26.938 20.672 1 98.19 222 ILE B N 1
ATOM 5992 C CA . ILE B 1 222 ? -20.234 26.078 20.109 1 98.19 222 ILE B CA 1
ATOM 5993 C C . ILE B 1 222 ? -20.828 25.219 19 1 98.19 222 ILE B C 1
ATOM 5995 O O . ILE B 1 222 ? -20.125 24.844 18.062 1 98.19 222 ILE B O 1
ATOM 5999 N N . THR B 1 223 ? -22.156 24.922 18.984 1 98 223 THR B N 1
ATOM 6000 C CA . THR B 1 223 ? -22.797 24.062 17.984 1 98 223 THR B CA 1
ATOM 6001 C C . THR B 1 223 ? -23.375 24.891 16.844 1 98 223 THR B C 1
ATOM 6003 O O . THR B 1 223 ? -24.062 24.359 15.961 1 98 223 THR B O 1
ATOM 6006 N N . GLY B 1 224 ? -23.094 26.203 16.906 1 96 224 GLY B N 1
ATOM 6007 C CA . GLY B 1 224 ? -23.547 27.078 15.828 1 96 224 GLY B CA 1
ATOM 6008 C C . GLY B 1 224 ? -24.922 27.672 16.078 1 96 224 GLY B C 1
ATOM 6009 O O . GLY B 1 224 ? -25.453 27.562 17.172 1 96 224 GLY B O 1
ATOM 6010 N N . PRO B 1 225 ? -25.438 28.391 15.07 1 96.62 225 PRO B N 1
ATOM 6011 C CA . PRO B 1 225 ? -24.891 28.578 13.734 1 96.62 225 PRO B CA 1
ATOM 6012 C C . PRO B 1 225 ? -23.688 29.516 13.711 1 96.62 225 PRO B C 1
ATOM 6014 O O . PRO B 1 225 ? -23.656 30.5 14.477 1 96.62 225 PRO B O 1
ATOM 6017 N N . TYR B 1 226 ? -22.781 29.234 12.789 1 98.5 226 TYR B N 1
ATOM 6018 C CA . TYR B 1 226 ? -21.578 30.062 12.664 1 98.5 226 TYR B CA 1
ATOM 6019 C C . TYR B 1 226 ? -21.719 31.078 11.547 1 98.5 226 TYR B C 1
ATOM 6021 O O . TYR B 1 226 ? -22.25 30.766 10.477 1 98.5 226 TYR B O 1
ATOM 6029 N N . GLU B 1 227 ? -21.359 32.281 11.719 1 98 227 GLU B N 1
ATOM 6030 C CA . GLU B 1 227 ? -21.359 33.312 10.688 1 98 227 GLU B CA 1
ATOM 6031 C C . GLU B 1 227 ? -19.969 33.5 10.117 1 98 227 GLU B C 1
ATOM 6033 O O . GLU B 1 227 ? -18.969 33.438 10.844 1 98 227 GLU B O 1
ATOM 6038 N N . LEU B 1 228 ? -19.875 33.719 8.859 1 98.62 228 LEU B N 1
ATOM 6039 C CA . LEU B 1 228 ? -18.625 33.875 8.125 1 98.62 228 LEU B CA 1
ATOM 6040 C C . LEU B 1 228 ? -18.047 35.281 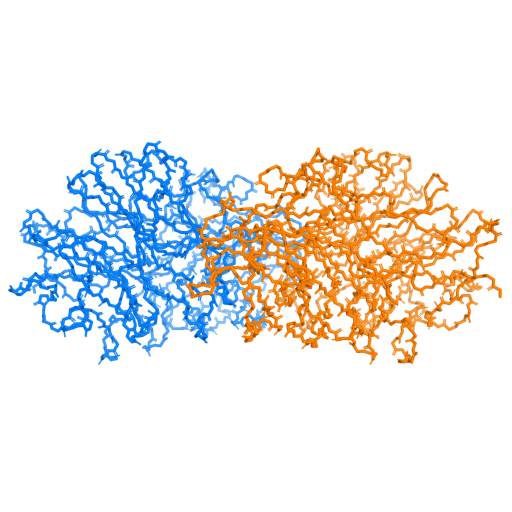8.312 1 98.62 228 LEU B C 1
ATOM 6042 O O . LEU B 1 228 ? -18.781 36.25 8.305 1 98.62 228 LEU B O 1
ATOM 6046 N N . ASP B 1 229 ? -16.734 35.406 8.508 1 98.5 229 ASP B N 1
ATOM 6047 C CA . ASP B 1 229 ? -16.062 36.688 8.461 1 98.5 229 ASP B CA 1
ATOM 6048 C C . ASP B 1 229 ? -16.438 37.469 7.195 1 98.5 229 ASP B C 1
ATOM 6050 O O . ASP B 1 229 ? -16.203 36.969 6.082 1 98.5 229 ASP B O 1
ATOM 6054 N N . PRO B 1 230 ? -16.953 38.625 7.379 1 97.69 230 PRO B N 1
ATOM 6055 C CA . PRO B 1 230 ? -17.359 39.406 6.191 1 97.69 230 PRO B CA 1
ATOM 6056 C C . PRO B 1 230 ? -16.203 39.688 5.254 1 97.69 230 PRO B C 1
ATOM 6058 O O . PRO B 1 230 ? -16.406 40 4.078 1 97.69 230 PRO B O 1
ATOM 6061 N N . LYS B 1 231 ? -15 39.656 5.746 1 97.31 231 LYS B N 1
ATOM 6062 C CA . LYS B 1 231 ? -13.836 39.938 4.926 1 97.31 231 LYS B CA 1
ATOM 6063 C C . LYS B 1 231 ? -13.062 38.656 4.59 1 97.31 231 LYS B C 1
ATOM 6065 O O . LYS B 1 231 ? -11.852 38.719 4.355 1 97.31 231 LYS B O 1
ATOM 6070 N N . ASN B 1 232 ? -13.664 37.531 4.602 1 97.88 232 ASN B N 1
ATOM 6071 C CA . ASN B 1 232 ? -13.039 36.25 4.227 1 97.88 232 ASN B CA 1
ATOM 6072 C C . ASN B 1 232 ? -12.391 36.344 2.848 1 97.88 232 ASN B C 1
ATOM 6074 O O . ASN B 1 232 ? -12.977 36.906 1.915 1 97.88 232 ASN B O 1
ATOM 6078 N N . PRO B 1 233 ? -11.164 35.812 2.666 1 98.19 233 PRO B N 1
ATOM 6079 C CA . PRO B 1 233 ? -10.422 35.031 3.639 1 98.19 233 PRO B CA 1
ATOM 6080 C C . PRO B 1 233 ? -9.578 35.875 4.586 1 98.19 233 PRO B C 1
ATOM 6082 O O . PRO B 1 233 ? -9.203 37 4.242 1 98.19 233 PRO B O 1
ATOM 6085 N N . MET B 1 234 ? -9.281 35.344 5.676 1 98.12 234 MET B N 1
ATOM 6086 C CA . MET B 1 234 ? -8.469 36 6.691 1 98.12 234 MET B CA 1
ATOM 6087 C C . MET B 1 234 ? -7 36.031 6.277 1 98.12 234 MET B C 1
ATOM 6089 O O . MET B 1 234 ? -6.293 37 6.566 1 98.12 234 MET B O 1
ATOM 6093 N N . LEU B 1 235 ? -6.516 35.062 5.625 1 98.62 235 LEU B N 1
ATOM 6094 C CA . LEU B 1 235 ? -5.148 34.906 5.133 1 98.62 235 LEU B CA 1
ATOM 6095 C C . LEU B 1 235 ? -5.121 34.094 3.855 1 98.62 235 LEU B C 1
ATOM 6097 O O . LEU B 1 235 ? -5.762 33.031 3.777 1 98.62 235 LEU B O 1
ATOM 6101 N N . THR B 1 236 ? -4.387 34.531 2.83 1 98.62 236 THR B N 1
ATOM 6102 C CA . THR B 1 236 ? -4.195 33.75 1.604 1 98.62 236 THR B CA 1
ATOM 6103 C C . THR B 1 236 ? -3.078 34.375 0.759 1 98.62 236 THR B C 1
ATOM 6105 O O . THR B 1 236 ? -2.734 35.531 0.923 1 98.62 236 THR B O 1
ATOM 6108 N N . SER B 1 237 ? -2.475 33.594 -0.007 1 98 237 SER B N 1
ATOM 6109 C CA . SER B 1 237 ? -1.529 34.062 -1.007 1 98 237 SER B CA 1
ATOM 6110 C C . SER B 1 237 ? -2.152 34.062 -2.398 1 98 237 SER B C 1
ATOM 6112 O O . SER B 1 237 ? -1.513 34.5 -3.367 1 98 237 SER B O 1
ATOM 6114 N N . ARG B 1 238 ? -3.365 33.656 -2.492 1 97.12 238 ARG B N 1
ATOM 6115 C CA . ARG B 1 238 ? -3.975 33.312 -3.775 1 97.12 238 ARG B CA 1
ATOM 6116 C C . ARG B 1 238 ? -4.121 34.562 -4.652 1 97.12 238 ARG B C 1
ATOM 6118 O O . ARG B 1 238 ? -4.133 34.469 -5.879 1 97.12 238 ARG B O 1
ATOM 6125 N N . ASP B 1 239 ? -4.203 35.719 -4.078 1 95.94 239 ASP B N 1
ATOM 6126 C CA . ASP B 1 239 ? -4.609 36.906 -4.82 1 95.94 239 ASP B CA 1
ATOM 6127 C C . ASP B 1 239 ? -3.395 37.719 -5.285 1 95.94 239 ASP B C 1
ATOM 6129 O O . ASP B 1 239 ? -3.537 38.75 -5.938 1 95.94 239 ASP B O 1
ATOM 6133 N N . ASN B 1 240 ? -2.225 37.312 -4.898 1 94.25 240 ASN B N 1
ATOM 6134 C CA . ASN B 1 240 ? -0.983 37.969 -5.297 1 94.25 240 ASN B CA 1
ATOM 6135 C C . ASN B 1 240 ? 0.106 36.938 -5.629 1 94.25 240 ASN B C 1
ATOM 6137 O O . ASN B 1 240 ? 0.773 36.438 -4.727 1 94.25 240 ASN B O 1
ATOM 6141 N N . HIS B 1 241 ? 0.375 36.781 -6.828 1 91.5 241 HIS B N 1
ATOM 6142 C CA . HIS B 1 241 ? 1.274 35.75 -7.301 1 91.5 241 HIS B CA 1
ATOM 6143 C C . HIS B 1 241 ? 2.732 36.156 -7.098 1 91.5 241 HIS B C 1
ATOM 6145 O O . HIS B 1 241 ? 3.633 35.312 -7.258 1 91.5 241 HIS B O 1
ATOM 6151 N N . ASN B 1 242 ? 3.012 37.344 -6.668 1 93.5 242 ASN B N 1
ATOM 6152 C CA . ASN B 1 242 ? 4.383 37.844 -6.512 1 93.5 242 ASN B CA 1
ATOM 6153 C C . ASN B 1 242 ? 4.875 37.688 -5.078 1 93.5 242 ASN B C 1
ATOM 6155 O O . ASN B 1 242 ? 6.016 38.031 -4.766 1 93.5 242 ASN B O 1
ATOM 6159 N N . LEU B 1 243 ? 4.051 37.156 -4.289 1 96.25 243 LEU B N 1
ATOM 6160 C CA . LEU B 1 243 ? 4.434 36.969 -2.893 1 96.25 243 LEU B CA 1
ATOM 6161 C C . LEU B 1 243 ? 5.57 35.969 -2.758 1 96.25 243 LEU B C 1
ATOM 6163 O O . LEU B 1 243 ? 5.621 35 -3.492 1 96.25 243 LEU B O 1
ATOM 6167 N N . TYR B 1 244 ? 6.426 36.25 -1.8 1 96.5 244 TYR B N 1
ATOM 6168 C CA . TYR B 1 244 ? 7.508 35.344 -1.439 1 96.5 244 TYR B CA 1
ATOM 6169 C C . TYR B 1 244 ? 6.961 34.062 -0.82 1 96.5 244 TYR B C 1
ATOM 6171 O O . TYR B 1 244 ? 7.41 32.969 -1.156 1 96.5 244 TYR B O 1
ATOM 6179 N N . LEU B 1 245 ? 6.055 34.188 0.091 1 97.94 245 LEU B N 1
ATOM 6180 C CA . LEU B 1 245 ? 5.363 33.062 0.714 1 97.94 245 LEU B CA 1
ATOM 6181 C C . LEU B 1 245 ? 4.102 32.688 -0.064 1 97.94 245 LEU B C 1
ATOM 6183 O O . LEU B 1 245 ? 3.227 33.531 -0.262 1 97.94 245 LEU B O 1
ATOM 6187 N N . LYS B 1 246 ? 4.035 31.484 -0.496 1 97.38 246 LYS B N 1
ATOM 6188 C CA . LYS B 1 246 ? 2.889 31 -1.265 1 97.38 246 LYS B CA 1
ATOM 6189 C C . LYS B 1 246 ? 2.129 29.922 -0.506 1 97.38 246 LYS B C 1
ATOM 6191 O O . LYS B 1 246 ? 2.602 29.422 0.522 1 97.38 246 LYS B O 1
ATOM 6196 N N . CYS B 1 247 ? 0.858 29.641 -0.971 1 97.56 247 CYS B N 1
ATOM 6197 C CA . CYS B 1 247 ? 0.008 28.578 -0.454 1 97.56 247 CYS B CA 1
ATOM 6198 C C . CYS B 1 247 ? -0.266 28.781 1.033 1 97.56 247 CYS B C 1
ATOM 6200 O O . CYS B 1 247 ? -0.296 27.812 1.794 1 97.56 247 CYS B O 1
ATOM 6202 N N . ALA B 1 248 ? -0.376 30.031 1.409 1 98.25 248 ALA B N 1
ATOM 6203 C CA . ALA B 1 248 ? -0.631 30.312 2.818 1 98.25 248 ALA B CA 1
ATOM 6204 C C . ALA B 1 248 ? -1.998 29.781 3.246 1 98.25 248 ALA B C 1
ATOM 6206 O O . ALA B 1 248 ? -3.004 30.031 2.578 1 98.25 248 ALA B O 1
ATOM 6207 N N . GLY B 1 249 ? -2.029 29.016 4.191 1 98 249 GLY B N 1
ATOM 6208 C CA . GLY B 1 249 ? -3.238 28.422 4.746 1 98 249 GLY B CA 1
ATOM 6209 C C . GLY B 1 249 ? -2.965 27.484 5.898 1 98 249 GLY B C 1
ATOM 6210 O O . GLY B 1 249 ? -1.862 27.469 6.449 1 98 249 GLY B O 1
ATOM 6211 N N . HIS B 1 250 ? -4.008 26.781 6.359 1 98.19 250 HIS B N 1
ATOM 6212 C CA . HIS B 1 250 ? -3.861 25.859 7.488 1 98.19 250 HIS B CA 1
ATOM 6213 C C . HIS B 1 250 ? -3.176 26.547 8.664 1 98.19 250 HIS B C 1
ATOM 6215 O O . HIS B 1 250 ? -1.957 26.438 8.828 1 98.19 250 HIS B O 1
ATOM 6221 N N . ALA B 1 251 ? -3.877 27.078 9.555 1 98.69 251 ALA B N 1
ATOM 6222 C CA . ALA B 1 251 ? -3.279 27.984 10.531 1 98.69 251 ALA B CA 1
ATOM 6223 C C . ALA B 1 251 ? -3.686 27.594 11.953 1 98.69 251 ALA B C 1
ATOM 6225 O O . ALA B 1 251 ? -4.59 26.781 12.148 1 98.69 251 ALA B O 1
ATOM 6226 N N . SER B 1 252 ? -3.002 28.125 12.891 1 98.81 252 SER B N 1
ATOM 6227 C CA . SER B 1 252 ? -3.197 27.938 14.32 1 98.81 252 SER B CA 1
ATOM 6228 C C . SER B 1 252 ? -2.836 29.203 15.094 1 98.81 252 SER B C 1
ATOM 6230 O O . SER B 1 252 ? -1.851 29.875 14.773 1 98.81 252 SER B O 1
ATOM 6232 N N . LEU B 1 253 ? -3.609 29.5 16.141 1 98.56 253 LEU B N 1
ATOM 6233 C CA . LEU B 1 253 ? -3.488 30.75 16.859 1 98.56 253 LEU B CA 1
ATOM 6234 C C . LEU B 1 253 ? -2.863 30.531 18.234 1 98.56 253 LEU B C 1
ATOM 6236 O O . LEU B 1 253 ? -3.117 29.516 18.875 1 98.56 253 LEU B O 1
ATOM 6240 N N . VAL B 1 254 ? -2.086 31.562 18.703 1 98.56 254 VAL B N 1
ATOM 6241 C CA . VAL B 1 254 ? -1.562 31.531 20.062 1 98.56 254 VAL B CA 1
ATOM 6242 C C . VAL B 1 254 ? -1.573 32.938 20.656 1 98.56 254 VAL B C 1
ATOM 6244 O O . VAL B 1 254 ? -1.372 33.938 19.938 1 98.56 254 VAL B O 1
ATOM 6247 N N . GLU B 1 255 ? -1.844 33.062 21.891 1 97.88 255 GLU B N 1
ATOM 6248 C CA . GLU B 1 255 ? -1.806 34.312 22.641 1 97.88 255 GLU B CA 1
ATOM 6249 C C . GLU B 1 255 ? -0.567 34.406 23.531 1 97.88 255 GLU B C 1
ATOM 6251 O O . GLU B 1 255 ? -0.225 33.438 24.203 1 97.88 255 GLU B O 1
ATOM 6256 N N . THR B 1 256 ? 0.091 35.531 23.453 1 97.62 256 THR B N 1
ATOM 6257 C CA . THR B 1 256 ? 1.241 35.75 24.328 1 97.62 256 THR B CA 1
ATOM 6258 C C . THR B 1 256 ? 0.795 36.188 25.719 1 97.62 256 THR B C 1
ATOM 6260 O O . THR B 1 256 ? -0.383 36.469 25.938 1 97.62 256 THR B O 1
ATOM 6263 N N . ASP B 1 257 ? 1.742 36.312 26.656 1 95.5 257 ASP B N 1
ATOM 6264 C CA . ASP B 1 257 ? 1.449 36.75 28.016 1 95.5 257 ASP B CA 1
ATOM 6265 C C . ASP B 1 257 ? 1.057 38.25 28 1 95.5 257 ASP B C 1
ATOM 6267 O O . ASP B 1 257 ? 0.358 38.719 28.906 1 95.5 257 ASP B O 1
ATOM 6271 N N . GLU B 1 258 ? 1.529 38.969 27 1 96.19 258 GLU B N 1
ATOM 6272 C CA . GLU B 1 258 ? 1.212 40.375 26.859 1 96.19 258 GLU B CA 1
ATOM 6273 C C . GLU B 1 258 ? -0.065 40.594 26.062 1 96.19 258 GLU B C 1
ATOM 6275 O O . GLU B 1 258 ? -0.349 41.688 25.609 1 96.19 258 GLU B O 1
ATOM 6280 N N . HIS B 1 259 ? -0.745 39.469 25.781 1 96.31 259 HIS B N 1
ATOM 6281 C CA . HIS B 1 259 ? -2.049 39.469 25.125 1 96.31 259 HIS B CA 1
ATOM 6282 C C . HIS B 1 259 ? -1.934 39.875 23.672 1 96.31 259 HIS B C 1
ATOM 6284 O O . HIS B 1 259 ? -2.83 40.531 23.125 1 96.31 259 HIS B O 1
ATOM 6290 N N . GLU B 1 260 ? -0.749 39.656 23.125 1 97.81 260 GLU B N 1
ATOM 6291 C CA . GLU B 1 260 ? -0.597 39.719 21.672 1 97.81 260 GLU B CA 1
ATOM 6292 C C . GLU B 1 260 ? -0.949 38.375 21.047 1 97.81 260 GLU B C 1
ATOM 6294 O O . GLU B 1 260 ? -0.873 37.312 21.688 1 97.81 260 GLU B O 1
ATOM 6299 N N . TRP B 1 261 ? -1.378 38.406 19.766 1 98.44 261 TRP B N 1
ATOM 6300 C CA . TRP B 1 261 ? -1.805 37.188 19.094 1 98.44 261 TRP B CA 1
ATOM 6301 C C . TRP B 1 261 ? -0.941 36.938 17.859 1 98.44 261 TRP B C 1
ATOM 6303 O O . TRP B 1 261 ? -0.604 37.844 17.125 1 98.44 261 TRP B O 1
ATOM 6313 N N . TYR B 1 262 ? -0.555 35.75 17.719 1 98.81 262 TYR B N 1
ATOM 6314 C CA . TYR B 1 262 ? 0.201 35.281 16.562 1 98.81 262 TYR B CA 1
ATOM 6315 C C . TYR B 1 262 ? -0.481 34.094 15.906 1 98.81 262 TYR B C 1
ATOM 6317 O O . TYR B 1 262 ? -1.203 33.344 16.562 1 98.81 262 TYR B O 1
ATOM 6325 N N . LEU B 1 263 ? -0.283 34 14.609 1 98.81 263 LEU B N 1
ATOM 6326 C CA . LEU B 1 263 ? -0.875 32.969 13.773 1 98.81 263 LEU B CA 1
ATOM 6327 C C . LEU B 1 263 ? 0.204 32.188 13.031 1 98.81 263 LEU B C 1
ATOM 6329 O O . LEU B 1 263 ? 0.869 32.719 12.141 1 98.81 263 LEU B O 1
ATOM 6333 N N . ALA B 1 264 ? 0.429 30.938 13.43 1 98.94 264 ALA B N 1
ATOM 6334 C CA . ALA B 1 264 ? 1.273 30.047 12.633 1 98.94 264 ALA B CA 1
ATOM 6335 C C . ALA B 1 264 ? 0.509 29.5 11.43 1 98.94 264 ALA B C 1
ATOM 6337 O O . ALA B 1 264 ? -0.672 29.156 11.539 1 98.94 264 ALA B O 1
ATOM 6338 N N . HIS B 1 265 ? 1.118 29.438 10.273 1 98.75 265 HIS B N 1
ATOM 6339 C CA . HIS B 1 265 ? 0.436 28.906 9.102 1 98.75 265 HIS B CA 1
ATOM 6340 C C . HIS B 1 265 ? 1.42 28.219 8.156 1 98.75 265 HIS B C 1
ATOM 6342 O O . HIS B 1 265 ? 2.625 28.469 8.219 1 98.75 265 HIS B O 1
ATOM 6348 N N . LEU B 1 266 ? 0.829 27.375 7.344 1 97.94 266 LEU B N 1
ATOM 6349 C CA . LEU B 1 266 ? 1.538 26.688 6.27 1 97.94 266 LEU B CA 1
ATOM 6350 C C . LEU B 1 266 ? 1.897 27.656 5.148 1 97.94 266 LEU B C 1
ATOM 6352 O O . LEU B 1 266 ? 1.152 28.609 4.879 1 97.94 266 LEU B O 1
ATOM 6356 N N . CYS B 1 267 ? 3.066 27.453 4.496 1 98.19 267 CYS B N 1
ATOM 6357 C CA . CYS B 1 267 ? 3.447 28.188 3.297 1 98.19 267 CYS B CA 1
ATOM 6358 C C . CYS B 1 267 ? 4.426 27.391 2.447 1 98.19 267 CYS B C 1
ATOM 6360 O O . CYS B 1 267 ? 4.906 26.328 2.875 1 98.19 267 CYS B O 1
ATOM 6362 N N . THR B 1 268 ? 4.68 27.828 1.256 1 98.06 268 THR B N 1
ATOM 6363 C CA . THR B 1 268 ? 5.73 27.281 0.401 1 98.06 268 THR B CA 1
ATOM 6364 C C . THR B 1 268 ? 6.578 28.406 -0.185 1 98.06 268 THR B C 1
ATOM 6366 O O . THR B 1 268 ? 6.152 29.562 -0.216 1 98.06 268 THR B O 1
ATOM 6369 N N . ARG B 1 269 ? 7.789 28.141 -0.569 1 97.44 269 ARG B N 1
ATOM 6370 C CA . ARG B 1 269 ? 8.68 29.016 -1.333 1 97.44 269 ARG B CA 1
ATOM 6371 C C . ARG B 1 269 ? 9.102 28.359 -2.643 1 97.44 269 ARG B C 1
ATOM 6373 O O . ARG B 1 269 ? 10.211 27.828 -2.754 1 97.44 269 ARG B O 1
ATOM 6380 N N . PRO B 1 270 ? 8.219 28.375 -3.6 1 97.19 270 PRO B N 1
ATOM 6381 C CA . PRO B 1 270 ? 8.523 27.656 -4.844 1 97.19 270 PRO B CA 1
ATOM 6382 C C . PRO B 1 270 ? 9.672 28.297 -5.621 1 97.19 270 PRO B C 1
ATOM 6384 O O . PRO B 1 270 ? 9.688 29.516 -5.812 1 97.19 270 PRO B O 1
ATOM 6387 N N . ILE B 1 271 ? 10.609 27.516 -6.086 1 96.75 271 ILE B N 1
ATOM 6388 C CA . ILE B 1 271 ? 11.664 27.953 -6.996 1 96.75 271 ILE B CA 1
ATOM 6389 C C . ILE B 1 271 ? 11.055 28.375 -8.328 1 96.75 271 ILE B C 1
ATOM 6391 O O . ILE B 1 271 ? 10.211 27.672 -8.883 1 96.75 271 ILE B O 1
ATOM 6395 N N . MET B 1 272 ? 11.43 29.531 -8.82 1 94.5 272 MET B N 1
ATOM 6396 C CA . MET B 1 272 ? 10.93 30.078 -10.078 1 94.5 272 MET B CA 1
ATOM 6397 C C . MET B 1 272 ? 9.414 30.25 -10.039 1 94.5 272 MET B C 1
ATOM 6399 O O . MET B 1 272 ? 8.758 30.203 -11.078 1 94.5 272 MET B O 1
ATOM 6403 N N . GLY B 1 273 ? 8.906 30.297 -8.805 1 93.38 273 GLY B N 1
ATOM 6404 C CA . GLY B 1 273 ? 7.477 30.469 -8.617 1 93.38 273 GLY B CA 1
ATOM 6405 C C . GLY B 1 273 ? 6.672 29.219 -8.93 1 93.38 273 GLY B C 1
ATOM 6406 O O . GLY B 1 273 ? 5.441 29.25 -8.914 1 93.38 273 GLY B O 1
ATOM 6407 N N . LYS B 1 274 ? 7.363 28.094 -9.141 1 94.12 274 LYS B N 1
ATOM 6408 C CA . LYS B 1 274 ? 6.652 26.938 -9.688 1 94.12 274 LYS B CA 1
ATOM 6409 C C . LYS B 1 274 ? 6.945 25.688 -8.875 1 94.12 274 LYS B C 1
ATOM 6411 O O . LYS B 1 274 ? 6.082 24.812 -8.734 1 94.12 274 LYS B O 1
ATOM 6416 N N . TYR B 1 275 ? 8.141 25.562 -8.344 1 97.25 275 TYR B N 1
ATOM 6417 C CA . TYR B 1 275 ? 8.578 24.266 -7.812 1 97.25 275 TYR B CA 1
ATOM 6418 C C . TYR B 1 275 ? 8.836 24.359 -6.312 1 97.25 275 TYR B C 1
ATOM 6420 O O . TYR B 1 275 ? 9.938 24.734 -5.891 1 97.25 275 TYR B O 1
ATOM 6428 N N . PRO B 1 276 ? 7.93 23.969 -5.504 1 97.69 276 PRO B N 1
ATOM 6429 C CA . PRO B 1 276 ? 8.141 23.984 -4.055 1 97.69 276 PRO B CA 1
ATOM 6430 C C . PRO B 1 276 ? 8.938 22.781 -3.562 1 97.69 276 PRO B C 1
ATOM 6432 O O . PRO B 1 276 ? 8.43 21.984 -2.766 1 97.69 276 PRO B O 1
ATOM 6435 N N . ILE B 1 277 ? 10.156 22.703 -3.893 1 98.25 277 ILE B N 1
ATOM 6436 C CA . ILE B 1 277 ? 11.008 21.547 -3.596 1 98.25 277 ILE B CA 1
ATOM 6437 C C . ILE B 1 277 ? 11.141 21.391 -2.084 1 98.25 277 ILE B C 1
ATOM 6439 O O . ILE B 1 277 ? 11.219 20.266 -1.581 1 98.25 277 ILE B O 1
ATOM 6443 N N . LEU B 1 278 ? 11.07 22.453 -1.316 1 98.38 278 LEU B N 1
ATOM 6444 C CA . LEU B 1 278 ? 11.258 22.406 0.13 1 98.38 278 LEU B CA 1
ATOM 6445 C C . LEU B 1 278 ? 9.992 21.922 0.825 1 98.38 278 LEU B C 1
ATOM 6447 O O . LEU B 1 278 ? 9.992 21.672 2.033 1 98.38 278 LEU B O 1
ATOM 6451 N N . GLY B 1 279 ? 8.883 21.781 0.056 1 98 279 GLY B N 1
ATOM 6452 C CA . GLY B 1 279 ? 7.609 21.359 0.62 1 98 279 GLY B CA 1
ATOM 6453 C C . GLY B 1 279 ? 6.902 22.469 1.388 1 98 279 GLY B C 1
ATOM 6454 O O . GLY B 1 279 ? 7.086 23.641 1.099 1 98 279 GLY B O 1
ATOM 6455 N N . ARG B 1 280 ? 5.996 22.016 2.203 1 98.38 280 ARG B N 1
ATOM 6456 C CA . ARG B 1 280 ? 5.242 22.938 3.057 1 98.38 280 ARG B CA 1
ATOM 6457 C C . ARG B 1 280 ? 6.02 23.266 4.328 1 98.38 280 ARG B C 1
ATOM 6459 O O . ARG B 1 280 ? 6.488 22.359 5.027 1 98.38 280 ARG B O 1
ATOM 6466 N N . GLU B 1 281 ? 6.191 24.484 4.496 1 98.44 281 GLU B N 1
ATOM 6467 C CA . GLU B 1 281 ? 6.941 25.047 5.621 1 98.44 281 GLU B CA 1
ATOM 6468 C C . GLU B 1 281 ? 6.016 25.734 6.613 1 98.44 281 GLU B C 1
ATOM 6470 O O . GLU B 1 281 ? 4.789 25.641 6.504 1 98.44 281 GLU B O 1
ATOM 6475 N N . THR B 1 282 ? 6.562 26.312 7.668 1 98.81 282 THR B N 1
ATOM 6476 C CA . THR B 1 282 ? 5.742 26.984 8.664 1 98.81 282 THR B CA 1
ATOM 6477 C C . THR B 1 282 ? 6.156 28.438 8.812 1 98.81 282 THR B C 1
ATOM 6479 O O . THR B 1 282 ? 7.344 28.734 8.953 1 98.81 282 THR B O 1
ATOM 6482 N N . ALA B 1 283 ? 5.234 29.297 8.734 1 98.81 283 ALA B N 1
ATOM 6483 C CA . ALA B 1 283 ? 5.414 30.734 8.93 1 98.81 283 ALA B CA 1
ATOM 6484 C C . ALA B 1 283 ? 4.59 31.234 10.109 1 98.81 283 ALA B C 1
ATOM 6486 O O . ALA B 1 283 ? 3.777 30.484 10.672 1 98.81 283 ALA B O 1
ATOM 6487 N N . LEU B 1 284 ? 4.922 32.469 10.492 1 98.81 284 LEU B N 1
ATOM 6488 C CA . LEU B 1 284 ? 4.242 33.125 11.609 1 98.81 284 LEU B CA 1
ATOM 6489 C C . LEU B 1 284 ? 3.783 34.531 11.219 1 98.81 284 LEU B C 1
ATOM 6491 O O . LEU B 1 284 ? 4.52 35.25 10.57 1 98.81 284 LEU B O 1
ATOM 6495 N N . GLN B 1 285 ? 2.553 34.875 11.57 1 98.81 285 GLN B N 1
ATOM 6496 C CA . GLN B 1 285 ? 2.02 36.25 11.391 1 98.81 285 GLN B CA 1
ATOM 6497 C C . GLN B 1 285 ? 1.568 36.844 12.727 1 98.81 285 GLN B C 1
ATOM 6499 O O . GLN B 1 285 ? 1.114 36.094 13.609 1 98.81 285 GLN B O 1
ATOM 6504 N N . LYS B 1 286 ? 1.675 38.094 12.867 1 98.69 286 LYS B N 1
ATOM 6505 C CA . LYS B 1 286 ? 1.028 38.781 13.977 1 98.69 286 LYS B CA 1
ATOM 6506 C C . LYS B 1 286 ? -0.38 39.25 13.602 1 98.69 286 LYS B C 1
ATOM 6508 O O . LYS B 1 286 ? -0.597 39.75 12.5 1 98.69 286 LYS B O 1
ATOM 6513 N N . VAL B 1 287 ? -1.33 39.031 14.5 1 98.69 287 VAL B N 1
ATOM 6514 C CA . VAL B 1 287 ? -2.723 39.344 14.211 1 98.69 287 VAL B CA 1
ATOM 6515 C C . VAL B 1 287 ? -3.32 40.156 15.367 1 98.69 287 VAL B C 1
ATOM 6517 O O . VAL B 1 287 ? -2.76 40.156 16.469 1 98.69 287 VAL B O 1
ATOM 6520 N N . ILE B 1 288 ? -4.434 40.781 15.055 1 98 288 ILE B N 1
ATOM 6521 C CA . ILE B 1 288 ? -5.164 41.531 16.062 1 98 288 ILE B CA 1
ATOM 6522 C C . ILE B 1 288 ? -6.66 41.25 15.93 1 98 288 ILE B C 1
ATOM 6524 O O . ILE B 1 288 ? -7.129 40.812 14.875 1 98 288 ILE B O 1
ATOM 6528 N N . TRP B 1 289 ? -7.355 41.406 17.016 1 98.06 289 TRP B N 1
ATOM 6529 C CA . TRP B 1 289 ? -8.812 41.406 16.984 1 98.06 289 TRP B CA 1
ATOM 6530 C C . TRP B 1 289 ? -9.336 42.812 16.609 1 98.06 289 TRP B C 1
ATOM 6532 O O . TRP B 1 289 ? -9.047 43.781 17.297 1 98.06 289 TRP B O 1
ATOM 6542 N N . SER B 1 290 ? -10.07 42.844 15.609 1 97.25 290 SER B N 1
ATOM 6543 C CA . SER B 1 290 ? -10.648 44.125 15.188 1 97.25 290 SER B CA 1
ATOM 6544 C C . SER B 1 290 ? -11.734 44.594 16.156 1 97.25 290 SER B C 1
ATOM 6546 O O . SER B 1 290 ? -12.125 43.844 17.062 1 97.25 290 SER B O 1
ATOM 6548 N N . LYS B 1 291 ? -12.188 45.781 15.891 1 95.88 291 LYS B N 1
ATOM 6549 C CA . LYS B 1 291 ? -13.227 46.344 16.75 1 95.88 291 LYS B CA 1
ATOM 6550 C C . LYS B 1 291 ? -14.516 45.531 16.656 1 95.88 291 LYS B C 1
ATOM 6552 O O . LYS B 1 291 ? -15.242 45.406 17.641 1 95.88 291 LYS B O 1
ATOM 6557 N N . ASP B 1 292 ? -14.766 45 15.523 1 95.56 292 ASP B N 1
ATOM 6558 C CA . ASP B 1 292 ? -15.984 44.25 15.328 1 95.56 292 ASP B CA 1
ATOM 6559 C C . ASP B 1 292 ? -15.773 42.781 15.695 1 95.56 292 ASP B C 1
ATOM 6561 O O . ASP B 1 292 ? -16.625 41.906 15.414 1 95.56 292 ASP B O 1
ATOM 6565 N N . GLY B 1 293 ? -14.625 42.438 16.156 1 97 293 GLY B N 1
ATOM 6566 C CA . GLY B 1 293 ? -14.375 41.156 16.75 1 97 293 GLY B CA 1
ATOM 6567 C C . GLY B 1 293 ? -13.914 40.094 15.742 1 97 293 GLY B C 1
ATOM 6568 O O . GLY B 1 293 ? -14.297 38.938 15.828 1 97 293 GLY B O 1
ATOM 6569 N N . TRP B 1 294 ? -13.234 40.5 14.773 1 98.38 294 TRP B N 1
ATOM 6570 C CA . TRP B 1 294 ? -12.68 39.562 13.812 1 98.38 294 TRP B CA 1
ATOM 6571 C C . TRP B 1 294 ? -11.156 39.625 13.812 1 98.38 294 TRP B C 1
ATOM 6573 O O . TRP B 1 294 ? -10.57 40.656 14.164 1 98.38 294 TRP B O 1
ATOM 6583 N N . LEU B 1 295 ? -10.531 38.531 13.422 1 98.12 295 LEU B N 1
ATOM 6584 C CA . LEU B 1 295 ? -9.078 38.469 13.289 1 98.12 295 LEU B CA 1
ATOM 6585 C C . LEU B 1 295 ? -8.609 39.219 12.039 1 98.12 295 LEU B C 1
ATOM 6587 O O . LEU B 1 295 ? -9.195 39.062 10.969 1 98.12 295 LEU B O 1
ATOM 6591 N N . ARG B 1 296 ? -7.621 40.031 12.195 1 98.56 296 ARG B N 1
ATOM 6592 C CA . ARG B 1 296 ? -6.988 40.75 11.086 1 98.56 296 ARG B CA 1
ATOM 6593 C C . ARG B 1 296 ? -5.469 40.688 11.195 1 98.56 296 ARG B C 1
ATOM 6595 O O . ARG B 1 296 ? -4.922 40.656 12.297 1 98.56 296 ARG B O 1
ATOM 6602 N N . LEU B 1 297 ? -4.809 40.688 10.086 1 98.38 297 LEU B N 1
ATOM 6603 C CA . LEU B 1 297 ? -3.355 40.844 10.086 1 98.38 297 LEU B CA 1
ATOM 6604 C C . LEU B 1 297 ? -2.951 42.25 10.508 1 98.38 297 LEU B C 1
ATOM 6606 O O . LEU B 1 297 ? -3.562 43.219 10.086 1 98.38 297 LEU B O 1
ATOM 6610 N N . ILE B 1 298 ? -1.923 42.312 11.32 1 97.25 298 ILE B N 1
ATOM 6611 C CA . ILE B 1 298 ? -1.536 43.594 11.867 1 97.25 298 ILE B CA 1
ATOM 6612 C C . ILE B 1 298 ? -1.075 44.531 10.742 1 97.25 298 ILE B C 1
ATOM 6614 O O . ILE B 1 298 ? -1.254 45.75 10.812 1 97.25 298 ILE B O 1
ATOM 6618 N N . GLN B 1 299 ? -0.457 43.969 9.711 1 95.81 299 GLN B N 1
ATOM 6619 C CA . GLN B 1 299 ? 0.076 44.781 8.609 1 95.81 299 GLN B CA 1
ATOM 6620 C C . GLN B 1 299 ? -1.025 45.156 7.625 1 95.81 299 GLN B C 1
ATOM 6622 O O . GLN B 1 299 ? -0.775 45.875 6.656 1 95.81 299 GLN B O 1
ATOM 6627 N N . GLY B 1 300 ? -2.227 44.688 7.82 1 96.38 300 GLY B N 1
ATOM 6628 C CA . GLY B 1 300 ? -3.334 44.969 6.918 1 96.38 300 GLY B CA 1
ATOM 6629 C C . GLY B 1 300 ? -3.439 43.969 5.785 1 96.38 300 GLY B C 1
ATOM 6630 O O . GLY B 1 300 ? -2.508 43.188 5.543 1 96.38 300 GLY B O 1
ATOM 6631 N N . GLY B 1 301 ? -4.602 43.969 5.184 1 96.62 301 GLY B N 1
ATOM 6632 C CA . GLY B 1 301 ? -4.832 43.031 4.094 1 96.62 301 GLY B CA 1
ATOM 6633 C C . GLY B 1 301 ? -4.969 41.594 4.555 1 96.62 301 GLY B C 1
ATOM 6634 O O . GLY B 1 301 ? -5.387 41.344 5.688 1 96.62 301 GLY B O 1
ATOM 6635 N N . HIS B 1 302 ? -4.754 40.625 3.615 1 98.06 302 HIS B N 1
ATOM 6636 C CA . HIS B 1 302 ? -4.895 39.219 3.975 1 98.06 302 HIS B CA 1
ATOM 6637 C C . HIS B 1 302 ? -3.736 38.406 3.42 1 98.06 302 HIS B C 1
ATOM 6639 O O . HIS B 1 302 ? -3.846 37.188 3.293 1 98.06 302 HIS B O 1
ATOM 6645 N N . SER B 1 303 ? -2.605 39.062 2.949 1 98.31 303 SER B N 1
ATOM 6646 C CA . SER B 1 303 ? -1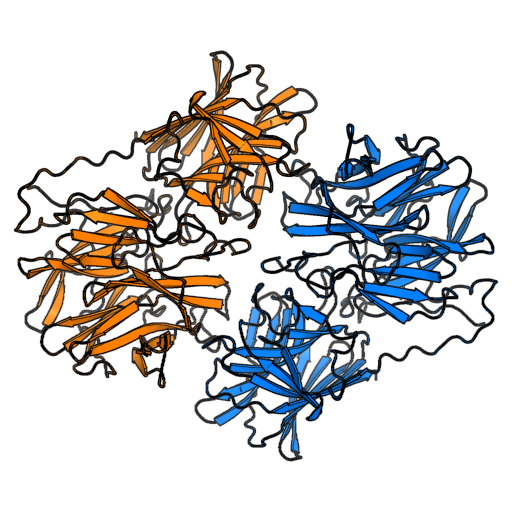.424 38.375 2.432 1 98.31 303 SER B CA 1
ATOM 6647 C C . SER B 1 303 ? -0.402 38.125 3.537 1 98.31 303 SER B C 1
ATOM 6649 O O . SER B 1 303 ? -0.216 38.969 4.418 1 98.31 303 SER B O 1
ATOM 6651 N N . PRO B 1 304 ? 0.244 37.031 3.498 1 98.56 304 PRO B N 1
ATOM 6652 C CA . PRO B 1 304 ? 1.26 36.781 4.523 1 98.56 304 PRO B CA 1
ATOM 6653 C C . PRO B 1 304 ? 2.465 37.688 4.402 1 98.56 304 PRO B C 1
ATOM 6655 O O . PRO B 1 304 ? 2.926 37.969 3.293 1 98.56 304 PRO B O 1
ATOM 6658 N N . ALA B 1 305 ? 2.98 38.125 5.516 1 98.12 305 ALA B N 1
ATOM 6659 C CA . ALA B 1 305 ? 4.18 38.938 5.57 1 98.12 305 ALA B CA 1
ATOM 6660 C C . ALA B 1 305 ? 5.438 38.094 5.703 1 98.12 305 ALA B C 1
ATOM 6662 O O . ALA B 1 305 ? 5.426 37.062 6.391 1 98.12 305 ALA B O 1
ATOM 6663 N N . THR B 1 306 ? 6.512 38.562 5.066 1 97.94 306 THR B N 1
ATOM 6664 C CA . THR B 1 306 ? 7.809 37.906 5.219 1 97.94 306 THR B CA 1
ATOM 6665 C C . THR B 1 306 ? 8.477 38.344 6.523 1 97.94 306 THR B C 1
ATOM 6667 O O . THR B 1 306 ? 9.109 37.531 7.195 1 97.94 306 THR B O 1
ATOM 6670 N N . ASP B 1 307 ? 8.352 39.625 6.809 1 97.81 307 ASP B N 1
ATOM 6671 C CA . ASP B 1 307 ? 8.867 40.188 8.055 1 97.81 307 ASP B CA 1
ATOM 6672 C C . ASP B 1 307 ? 7.727 40.531 9.008 1 97.81 307 ASP B C 1
ATOM 6674 O O . ASP B 1 307 ? 6.816 41.281 8.641 1 97.81 307 ASP B O 1
ATOM 6678 N N . VAL B 1 308 ? 7.762 40.031 10.211 1 97.88 308 VAL B N 1
ATOM 6679 C CA . VAL B 1 308 ? 6.676 40.156 11.18 1 97.88 308 VAL B CA 1
ATOM 6680 C C . VAL B 1 308 ? 7.18 40.875 12.43 1 97.88 308 VAL B C 1
ATOM 6682 O O . VAL B 1 308 ? 8.297 40.625 12.891 1 97.88 308 VAL B O 1
ATOM 6685 N N . GLU B 1 309 ? 6.383 41.688 12.984 1 96.88 309 GLU B N 1
ATOM 6686 C CA . GLU B 1 309 ? 6.727 42.438 14.195 1 96.88 309 GLU B CA 1
ATOM 6687 C C . GLU B 1 309 ? 7.051 41.5 15.344 1 96.88 309 GLU B C 1
ATOM 6689 O O . GLU B 1 309 ? 6.375 40.469 15.539 1 96.88 309 GLU B O 1
ATOM 6694 N N . LEU B 1 310 ? 8.039 41.875 16.109 1 97.62 310 LEU B N 1
ATOM 6695 C CA . LEU B 1 310 ? 8.453 41.094 17.266 1 97.62 310 LEU B CA 1
ATOM 6696 C C . LEU B 1 310 ? 7.426 41.188 18.391 1 97.62 310 LEU B C 1
ATOM 6698 O O . LEU B 1 310 ? 6.727 42.219 18.516 1 97.62 310 LEU B O 1
ATOM 6702 N N . PRO B 1 311 ? 7.34 40.125 19.188 1 97.25 311 PRO B N 1
ATOM 6703 C CA . PRO B 1 311 ? 6.543 40.281 20.406 1 97.25 311 PRO B CA 1
ATOM 6704 C C . PRO B 1 311 ? 7.051 41.438 21.297 1 97.25 311 PRO B C 1
ATOM 6706 O O . PRO B 1 311 ? 8.258 41.656 21.391 1 97.25 311 PRO B O 1
ATOM 6709 N N . LYS B 1 312 ? 6.156 41.969 22.016 1 95.44 312 LYS B N 1
ATOM 6710 C CA . LYS B 1 312 ? 6.508 43.094 22.906 1 95.44 312 LYS B CA 1
ATOM 6711 C C . LYS B 1 312 ? 7.508 42.625 23.969 1 95.44 312 LYS B C 1
ATOM 6713 O O . LYS B 1 312 ? 8.359 43.406 24.406 1 95.44 312 LYS B O 1
ATOM 6718 N N . SER B 1 313 ? 7.41 41.438 24.312 1 93.5 313 SER B N 1
ATOM 6719 C CA . SER B 1 313 ? 8.211 40.906 25.406 1 93.5 313 SER B CA 1
ATOM 6720 C C . SER B 1 313 ? 9.602 40.5 24.922 1 93.5 313 SER B C 1
ATOM 6722 O O . SER B 1 313 ? 10.461 40.156 25.734 1 93.5 313 SER B O 1
ATOM 6724 N N . PHE B 1 314 ? 9.805 40.531 23.609 1 95.06 314 PHE B N 1
ATOM 6725 C CA . PHE B 1 314 ? 11.07 40.031 23.094 1 95.06 314 PHE B CA 1
ATOM 6726 C C . PHE B 1 314 ? 12.211 40.969 23.453 1 95.06 314 PHE B C 1
ATOM 6728 O O . PHE B 1 314 ? 12.188 42.156 23.094 1 95.06 314 PHE B O 1
ATOM 6735 N N . ASN B 1 315 ? 13.227 40.531 24.172 1 91.75 315 ASN B N 1
ATOM 6736 C CA . ASN B 1 315 ? 14.398 41.312 24.562 1 91.75 315 ASN B CA 1
ATOM 6737 C C . ASN B 1 315 ? 15.695 40.531 24.281 1 91.75 315 ASN B C 1
ATOM 6739 O O . ASN B 1 315 ? 16.75 40.906 24.781 1 91.75 315 ASN B O 1
ATOM 6743 N N . GLY B 1 316 ? 15.555 39.594 23.5 1 92.31 316 GLY B N 1
ATOM 6744 C CA . GLY B 1 316 ? 16.719 38.75 23.281 1 92.31 316 GLY B CA 1
ATOM 6745 C C . GLY B 1 316 ? 17.391 39 21.938 1 92.31 316 GLY B C 1
ATOM 6746 O O . GLY B 1 316 ? 17.266 40.094 21.375 1 92.31 316 GLY B O 1
ATOM 6747 N N . ILE B 1 317 ? 18.234 38.094 21.594 1 93.81 317 ILE B N 1
ATOM 6748 C CA . ILE B 1 317 ? 18.953 38.156 20.328 1 93.81 317 ILE B CA 1
ATOM 6749 C C . ILE B 1 317 ? 18.312 37.219 19.312 1 93.81 317 ILE B C 1
ATOM 6751 O O . ILE B 1 317 ? 17.984 36.062 19.656 1 93.81 317 ILE B O 1
ATOM 6755 N N . ILE B 1 318 ? 18.078 37.781 18.188 1 95.06 318 ILE B N 1
ATOM 6756 C CA . ILE B 1 318 ? 17.594 36.938 17.094 1 95.06 318 ILE B CA 1
ATOM 6757 C C . ILE B 1 318 ? 18.75 36.062 16.578 1 95.06 318 ILE B C 1
ATOM 6759 O O . ILE B 1 318 ? 19.734 36.594 16.047 1 95.06 318 ILE B O 1
ATOM 6763 N N . LYS B 1 319 ? 18.562 34.844 16.766 1 93.5 319 LYS B N 1
ATOM 6764 C CA . LYS B 1 319 ? 19.609 33.938 16.328 1 93.5 319 LYS B CA 1
ATOM 6765 C C . LYS B 1 319 ? 19.578 33.75 14.805 1 93.5 319 LYS B C 1
ATOM 6767 O O . LYS B 1 319 ? 18.5 33.688 14.211 1 93.5 319 LYS B O 1
ATOM 6772 N N . LYS B 1 320 ? 20.766 33.719 14.25 1 89 320 LYS B N 1
ATOM 6773 C CA . LYS B 1 320 ? 20.859 33.469 12.812 1 89 320 LYS B CA 1
ATOM 6774 C C . LYS B 1 320 ? 20.531 32 12.5 1 89 320 LYS B C 1
ATOM 6776 O O . LYS B 1 320 ? 21.031 31.094 13.156 1 89 320 LYS B O 1
ATOM 6781 N N . LYS B 1 321 ? 19.641 31.828 11.516 1 84.94 321 LYS B N 1
ATOM 6782 C CA . LYS B 1 321 ? 19.312 30.484 11.078 1 84.94 321 LYS B CA 1
ATOM 6783 C C . LYS B 1 321 ? 20.516 29.812 10.406 1 84.94 321 LYS B C 1
ATOM 6785 O O . LYS B 1 321 ? 21.203 30.438 9.594 1 84.94 321 LYS B O 1
ATOM 6790 N N . ASP B 1 322 ? 20.906 28.656 10.836 1 88.81 322 ASP B N 1
ATOM 6791 C CA . ASP B 1 322 ? 21.984 27.844 10.281 1 88.81 322 ASP B CA 1
ATOM 6792 C C . ASP B 1 322 ? 21.531 26.391 10.086 1 88.81 322 ASP B C 1
ATOM 6794 O O . ASP B 1 322 ? 21.359 25.656 11.055 1 88.81 322 ASP B O 1
ATOM 6798 N N . ASN B 1 323 ? 21.328 26.047 8.805 1 95.06 323 ASN B N 1
ATOM 6799 C CA . ASN B 1 323 ? 20.812 24.703 8.523 1 95.06 323 ASN B CA 1
ATOM 6800 C C . ASN B 1 323 ? 21.953 23.719 8.266 1 95.06 323 ASN B C 1
ATOM 6802 O O . ASN B 1 323 ? 21.719 22.609 7.793 1 95.06 323 ASN B O 1
ATOM 6806 N N . LYS B 1 324 ? 23.188 24.172 8.562 1 97.12 324 LYS B N 1
ATOM 6807 C CA . LYS B 1 324 ? 24.312 23.25 8.414 1 97.12 324 LYS B CA 1
ATOM 6808 C C . LYS B 1 324 ? 24.125 22 9.273 1 97.12 324 LYS B C 1
ATOM 6810 O O . LYS B 1 324 ? 23.641 22.094 10.406 1 97.12 324 LYS B O 1
ATOM 6815 N N . PHE B 1 325 ? 24.422 20.906 8.742 1 97.88 325 PHE B N 1
ATOM 6816 C CA . PHE B 1 325 ? 24.297 19.656 9.469 1 97.88 325 PHE B CA 1
ATOM 6817 C C . PHE B 1 325 ? 25.516 18.766 9.211 1 97.88 325 PHE B C 1
ATOM 6819 O O . PHE B 1 325 ? 25.938 18.594 8.07 1 97.88 325 PHE B O 1
ATOM 6826 N N . PHE B 1 326 ? 26.125 18.328 10.227 1 98.19 326 PHE B N 1
ATOM 6827 C CA . PHE B 1 326 ? 27.25 17.391 10.156 1 98.19 326 PHE B CA 1
ATOM 6828 C C . PHE B 1 326 ? 27.094 16.266 11.18 1 98.19 326 PHE B C 1
ATOM 6830 O O . PHE B 1 326 ? 26.797 16.531 12.352 1 98.19 326 PHE B O 1
ATOM 6837 N N . ASP B 1 327 ? 27.141 15.102 10.766 1 98.25 327 ASP B N 1
ATOM 6838 C CA . ASP B 1 327 ? 27.141 13.93 11.633 1 98.25 327 ASP B CA 1
ATOM 6839 C C . ASP B 1 327 ? 28.312 13 11.32 1 98.25 327 ASP B C 1
ATOM 6841 O O . ASP B 1 327 ? 28.391 12.453 10.219 1 98.25 327 ASP B O 1
ATOM 6845 N N . ASP B 1 328 ? 29.219 12.844 12.164 1 97.44 328 ASP B N 1
ATOM 6846 C CA . ASP B 1 328 ? 30.312 11.914 11.977 1 97.44 328 ASP B CA 1
ATOM 6847 C C . ASP B 1 328 ? 30.016 10.562 12.609 1 97.44 328 ASP B C 1
ATOM 6849 O O . ASP B 1 328 ? 30.891 9.695 12.695 1 97.44 328 ASP B O 1
ATOM 6853 N N . PHE B 1 329 ? 28.734 10.414 13.172 1 97.5 329 PHE B N 1
ATOM 6854 C CA . PHE B 1 329 ? 28.172 9.18 13.703 1 97.5 329 PHE B CA 1
ATOM 6855 C C . PHE B 1 329 ? 28.984 8.68 14.898 1 97.5 329 PHE B C 1
ATOM 6857 O O . PHE B 1 329 ? 29.141 7.473 15.086 1 97.5 329 PHE B O 1
ATOM 6864 N N . ASP B 1 330 ? 29.469 9.578 15.641 1 95.69 330 ASP B N 1
ATOM 6865 C CA . ASP B 1 330 ? 30.266 9.219 16.812 1 95.69 330 ASP B CA 1
ATOM 6866 C C . ASP B 1 330 ? 29.391 9.055 18.047 1 95.69 330 ASP B C 1
ATOM 6868 O O . ASP B 1 330 ? 29.828 8.508 19.062 1 95.69 330 ASP B O 1
ATOM 6872 N N . LYS B 1 331 ? 28.203 9.547 17.953 1 93.06 331 LYS B N 1
ATOM 6873 C CA . LYS B 1 331 ? 27.297 9.445 19.094 1 93.06 331 LYS B CA 1
ATOM 6874 C C . LYS B 1 331 ? 26.516 8.133 19.062 1 93.06 331 LYS B C 1
ATOM 6876 O O . LYS B 1 331 ? 26.312 7.539 18 1 93.06 331 LYS B O 1
ATOM 6881 N N . LYS B 1 332 ? 26.094 7.746 20.219 1 89.88 332 LYS B N 1
ATOM 6882 C CA . LYS B 1 332 ? 25.391 6.473 20.359 1 89.88 332 LYS B CA 1
ATOM 6883 C C . LYS B 1 332 ? 24.016 6.523 19.688 1 89.88 332 LYS B C 1
ATOM 6885 O O . LYS B 1 332 ? 23.609 5.574 19.016 1 89.88 332 LYS B O 1
ATOM 6890 N N . ASN B 1 333 ? 23.375 7.66 19.875 1 90.12 333 ASN B N 1
ATOM 6891 C CA . ASN B 1 333 ? 22.031 7.805 19.328 1 90.12 333 ASN B CA 1
ATOM 6892 C C . ASN B 1 333 ? 22.062 8.555 18 1 90.12 333 ASN B C 1
ATOM 6894 O O . ASN B 1 333 ? 22.953 9.367 17.75 1 90.12 333 ASN B O 1
ATOM 6898 N N . LEU B 1 334 ? 21.109 8.188 17.203 1 91.69 334 LEU B N 1
ATOM 6899 C CA . LEU B 1 334 ? 20.938 8.906 15.945 1 91.69 334 LEU B CA 1
ATOM 6900 C C . LEU B 1 334 ? 20.609 10.375 16.203 1 91.69 334 LEU B C 1
ATOM 6902 O O . LEU B 1 334 ? 19.781 10.68 17.078 1 91.69 334 LEU B O 1
ATOM 6906 N N . ASN B 1 335 ? 21.297 11.234 15.484 1 94.94 335 ASN B N 1
ATOM 6907 C CA . ASN B 1 335 ? 20.953 12.656 15.555 1 94.94 335 ASN B CA 1
ATOM 6908 C C . ASN B 1 335 ? 19.484 12.891 15.25 1 94.94 335 ASN B C 1
ATOM 6910 O O . ASN B 1 335 ? 18.906 12.227 14.391 1 94.94 335 ASN B O 1
ATOM 6914 N N . SER B 1 336 ? 18.844 13.789 15.945 1 94.69 336 SER B N 1
ATOM 6915 C CA . SER B 1 336 ? 17.406 14.031 15.883 1 94.69 336 SER B CA 1
ATOM 6916 C C . SER B 1 336 ? 17 14.57 14.516 1 94.69 336 SER B C 1
ATOM 6918 O O . SER B 1 336 ? 15.82 14.586 14.172 1 94.69 336 SER B O 1
ATOM 6920 N N . GLU B 1 337 ? 17.969 15.008 13.688 1 96.56 337 GLU B N 1
ATOM 6921 C CA . GLU B 1 337 ? 17.656 15.508 12.352 1 96.56 337 GLU B CA 1
ATOM 6922 C C . GLU B 1 337 ? 17.344 14.375 11.391 1 96.56 337 GLU B C 1
ATOM 6924 O O . GLU B 1 337 ? 16.703 14.586 10.352 1 96.56 337 GLU B O 1
ATOM 6929 N N . TRP B 1 338 ? 17.812 13.203 11.766 1 98.19 338 TRP B N 1
ATOM 6930 C CA . TRP B 1 338 ? 17.578 12.047 10.906 1 98.19 338 TRP B CA 1
ATOM 6931 C C . TRP B 1 338 ? 16.125 11.555 11.039 1 98.19 338 TRP B C 1
ATOM 6933 O O . TRP B 1 338 ? 15.578 11.531 12.141 1 98.19 338 TRP B O 1
ATOM 6943 N N . SER B 1 339 ? 15.539 11.219 9.953 1 98.38 339 SER B N 1
ATOM 6944 C CA . SER B 1 339 ? 14.266 10.508 9.883 1 98.38 339 SER B CA 1
ATOM 6945 C C . SER B 1 339 ? 14.398 9.203 9.109 1 98.38 339 SER B C 1
ATOM 6947 O O . SER B 1 339 ? 15.336 9.039 8.32 1 98.38 339 SER B O 1
ATOM 6949 N N . THR B 1 340 ? 13.586 8.281 9.453 1 98.31 340 THR B N 1
ATOM 6950 C CA . THR B 1 340 ? 13.492 7.039 8.695 1 98.31 340 THR B CA 1
ATOM 6951 C C . THR B 1 340 ? 12.141 6.93 7.996 1 98.31 340 THR B C 1
ATOM 6953 O O . THR B 1 340 ? 11.164 7.547 8.43 1 98.31 340 THR B O 1
ATOM 6956 N N . LEU B 1 341 ? 12.125 6.215 6.973 1 98.12 341 LEU B N 1
ATOM 6957 C CA . LEU B 1 341 ? 10.93 6.172 6.137 1 98.12 341 LEU B CA 1
ATOM 6958 C C . LEU B 1 341 ? 10.07 4.965 6.484 1 98.12 341 LEU B C 1
ATOM 6960 O O . LEU B 1 341 ? 10.477 3.82 6.266 1 98.12 341 LEU B O 1
ATOM 6964 N N . ARG B 1 342 ? 8.883 5.031 7.102 1 98.19 342 ARG B N 1
ATOM 6965 C CA . ARG B 1 342 ? 7.762 4.133 7.383 1 98.19 342 ARG B CA 1
ATOM 6966 C C . ARG B 1 342 ? 8.125 3.145 8.484 1 98.19 342 ARG B C 1
ATOM 6968 O O . ARG B 1 342 ? 7.242 2.506 9.07 1 98.19 342 ARG B O 1
ATOM 6975 N N . ILE B 1 343 ? 9.375 2.875 8.766 1 97.62 343 ILE B N 1
ATOM 6976 C CA . ILE B 1 343 ? 9.758 1.941 9.82 1 97.62 343 ILE B CA 1
ATOM 6977 C C . ILE B 1 343 ? 10.742 2.617 10.773 1 97.62 343 ILE B C 1
ATOM 6979 O O . ILE B 1 343 ? 11.57 3.432 10.352 1 97.62 343 ILE B O 1
ATOM 6983 N N . PHE B 1 344 ? 10.695 2.213 12.031 1 97.62 344 PHE B N 1
ATOM 6984 C CA . PHE B 1 344 ? 11.609 2.738 13.039 1 97.62 344 PHE B CA 1
ATOM 6985 C C . PHE B 1 344 ? 12.984 2.086 12.922 1 97.62 344 PHE B C 1
ATOM 6987 O O . PHE B 1 344 ? 13.094 0.931 12.508 1 97.62 344 PHE B O 1
ATOM 6994 N N . PRO B 1 345 ? 14.023 2.85 13.227 1 96.06 345 PRO B N 1
ATOM 6995 C CA . PRO B 1 345 ? 15.344 2.225 13.273 1 96.06 345 PRO B CA 1
ATOM 6996 C C . PRO B 1 345 ? 15.445 1.146 14.352 1 96.06 345 PRO B C 1
ATOM 6998 O O . PRO B 1 345 ? 14.875 1.293 15.43 1 96.06 345 PRO B O 1
ATOM 7001 N N . ASN B 1 346 ? 16.016 0.129 14.062 1 94.94 346 ASN B N 1
ATOM 7002 C CA . ASN B 1 346 ? 16.391 -0.896 15.023 1 94.94 346 ASN B CA 1
ATOM 7003 C C . ASN B 1 346 ? 17.656 -1.63 14.594 1 94.94 346 ASN B C 1
ATOM 7005 O O . ASN B 1 346 ? 18.156 -1.41 13.492 1 94.94 346 ASN B O 1
ATOM 7009 N N . SER B 1 347 ? 18.172 -2.484 15.406 1 95 347 SER B N 1
ATOM 7010 C CA . SER B 1 347 ? 19.484 -3.08 15.203 1 95 347 SER B CA 1
ATOM 7011 C C . SER B 1 347 ? 19.469 -4.07 14.047 1 95 347 SER B C 1
ATOM 7013 O O . SER B 1 347 ? 20.531 -4.477 13.562 1 95 347 SER B O 1
ATOM 7015 N N . SER B 1 348 ? 18.297 -4.402 13.578 1 94.94 348 SER B N 1
ATOM 7016 C CA . SER B 1 348 ? 18.25 -5.352 12.469 1 94.94 348 SER B CA 1
ATOM 7017 C C . SER B 1 348 ? 18.688 -4.699 11.164 1 94.94 348 SER B C 1
ATOM 7019 O O . SER B 1 348 ? 19.125 -5.387 10.242 1 94.94 348 SER B O 1
ATOM 7021 N N . TRP B 1 349 ? 18.578 -3.328 11.125 1 97.25 349 TRP B N 1
ATOM 7022 C CA . TRP B 1 349 ? 18.922 -2.793 9.82 1 97.25 349 TRP B CA 1
ATOM 7023 C C . TRP B 1 349 ? 19.75 -1.516 9.953 1 97.25 349 TRP B C 1
ATOM 7025 O O . TRP B 1 349 ? 20.359 -1.054 8.984 1 97.25 349 TRP B O 1
ATOM 7035 N N . LEU B 1 350 ? 19.75 -0.922 11.086 1 97.12 350 LEU B N 1
ATOM 7036 C CA . LEU B 1 350 ? 20.5 0.308 11.328 1 97.12 350 LEU B CA 1
ATOM 7037 C C . LEU B 1 350 ? 21.312 0.206 12.617 1 97.12 350 LEU B C 1
ATOM 7039 O O . LEU B 1 350 ? 20.75 0.147 13.711 1 97.12 350 LEU B O 1
ATOM 7043 N N . ASN B 1 351 ? 22.656 0.237 12.492 1 95.69 351 ASN B N 1
ATOM 7044 C CA . ASN B 1 351 ? 23.562 0.101 13.633 1 95.69 351 ASN B CA 1
ATOM 7045 C C . ASN B 1 351 ? 24.547 1.26 13.711 1 95.69 351 ASN B C 1
ATOM 7047 O O . ASN B 1 351 ? 25.406 1.408 12.836 1 95.69 351 ASN B O 1
ATOM 7051 N N . LYS B 1 352 ? 24.391 2.021 14.625 1 93.94 352 LYS B N 1
ATOM 7052 C CA . LYS B 1 352 ? 25.375 3.059 14.883 1 93.94 352 LYS B CA 1
ATOM 7053 C C . LYS B 1 352 ? 26.578 2.496 15.633 1 93.94 352 LYS B C 1
ATOM 7055 O O . LYS B 1 352 ? 26.5 2.209 16.828 1 93.94 352 LYS B O 1
ATOM 7060 N N . LEU B 1 353 ? 27.641 2.33 15 1 94.25 353 LEU B N 1
ATOM 7061 C CA . LEU B 1 353 ? 28.891 1.866 15.594 1 94.25 353 LEU B CA 1
ATOM 7062 C C . LEU B 1 353 ? 29.75 3.045 16.031 1 94.25 353 LEU B C 1
ATOM 7064 O O . LEU B 1 353 ? 30.766 3.352 15.383 1 94.25 353 LEU B O 1
ATOM 7068 N N . SER B 1 354 ? 29.438 3.629 17.125 1 91.19 354 SER B N 1
ATOM 7069 C CA . SER B 1 354 ? 29.984 4.898 17.578 1 91.19 354 SER B CA 1
ATOM 7070 C C . SER B 1 354 ? 31.484 4.785 17.844 1 91.19 354 SER B C 1
ATOM 7072 O O . SER B 1 354 ? 32.219 5.742 17.656 1 91.19 354 SER B O 1
ATOM 7074 N N . ASP B 1 355 ? 31.953 3.658 18.312 1 93.31 355 ASP B N 1
ATOM 7075 C CA . ASP B 1 355 ? 33.375 3.449 18.594 1 93.31 355 ASP B CA 1
ATOM 7076 C C . ASP B 1 355 ? 34.219 3.561 17.312 1 93.31 355 ASP B C 1
ATOM 7078 O O . ASP B 1 355 ? 35.406 3.885 17.375 1 93.31 355 ASP B O 1
ATOM 7082 N N . LYS B 1 356 ? 33.531 3.35 16.188 1 95.5 356 LYS B N 1
ATOM 7083 C CA . LYS B 1 356 ? 34.219 3.428 14.906 1 95.5 356 LYS B CA 1
ATOM 7084 C C . LYS B 1 356 ? 33.781 4.676 14.133 1 95.5 356 LYS B C 1
ATOM 7086 O O . LYS B 1 356 ? 34.281 4.926 13.031 1 95.5 356 LYS B O 1
ATOM 7091 N N . SER B 1 357 ? 32.875 5.418 14.656 1 96.44 357 SER B N 1
ATOM 7092 C CA . SER B 1 357 ? 32.312 6.613 14.023 1 96.44 357 SER B CA 1
ATOM 7093 C C . SER B 1 357 ? 31.734 6.297 12.656 1 96.44 357 SER B C 1
ATOM 7095 O O . SER B 1 357 ? 32.062 6.953 11.664 1 96.44 357 SER B O 1
ATOM 7097 N N . ILE B 1 358 ? 30.984 5.277 12.602 1 97.5 358 ILE B N 1
ATOM 7098 C CA . ILE B 1 358 ? 30.297 4.898 11.375 1 97.5 358 ILE B CA 1
ATOM 7099 C C . ILE B 1 358 ? 28.844 4.535 11.688 1 97.5 358 ILE B C 1
ATOM 7101 O O . ILE B 1 358 ? 28.531 4.176 12.82 1 97.5 358 ILE B O 1
ATOM 7105 N N . ILE B 1 359 ? 28.016 4.738 10.727 1 98.25 359 ILE B N 1
ATOM 7106 C CA . ILE B 1 359 ? 26.688 4.145 10.75 1 98.25 359 ILE B CA 1
ATOM 7107 C C . ILE B 1 359 ? 26.594 3.043 9.703 1 98.25 359 ILE B C 1
ATOM 7109 O O . ILE B 1 359 ? 27.016 3.229 8.555 1 98.25 359 ILE B O 1
ATOM 7113 N N . ARG B 1 360 ? 26.266 1.893 10.102 1 98.31 360 ARG B N 1
ATOM 7114 C CA . ARG B 1 360 ? 26.062 0.752 9.219 1 98.31 360 ARG B CA 1
ATOM 7115 C C . ARG B 1 360 ? 24.594 0.562 8.875 1 98.31 360 ARG B C 1
ATOM 7117 O O . ARG B 1 360 ? 23.766 0.37 9.773 1 98.31 360 ARG B O 1
ATOM 7124 N N . ILE B 1 361 ? 24.219 0.625 7.637 1 98.75 361 ILE B N 1
ATOM 7125 C CA . ILE B 1 361 ? 22.875 0.349 7.152 1 98.75 361 ILE B CA 1
ATOM 7126 C C . ILE B 1 361 ? 22.859 -0.95 6.348 1 98.75 361 ILE B C 1
ATOM 7128 O O . ILE B 1 361 ? 23.672 -1.127 5.438 1 98.75 361 ILE B O 1
ATOM 7132 N N . THR B 1 362 ? 22.031 -1.895 6.758 1 98.44 362 THR B N 1
ATOM 7133 C CA . THR B 1 362 ? 21.844 -3.127 6 1 98.44 362 THR B CA 1
ATOM 7134 C C . THR B 1 362 ? 20.734 -2.965 4.969 1 98.44 362 THR B C 1
ATOM 7136 O O . THR B 1 362 ? 19.719 -2.307 5.238 1 98.44 362 THR B O 1
ATOM 7139 N N . GLY B 1 363 ? 20.953 -3.58 3.844 1 98.12 363 GLY B N 1
ATOM 7140 C CA . GLY B 1 363 ? 20.047 -3.344 2.732 1 98.12 363 GLY B CA 1
ATOM 7141 C C . GLY B 1 363 ? 18.844 -4.281 2.729 1 98.12 363 GLY B C 1
ATOM 7142 O O . GLY B 1 363 ? 18.969 -5.441 3.127 1 98.12 363 GLY B O 1
ATOM 7143 N N . ALA B 1 364 ? 17.719 -3.752 2.24 1 97.38 364 ALA B N 1
ATOM 7144 C CA . ALA B 1 364 ? 16.531 -4.57 2.055 1 97.38 364 ALA B CA 1
ATOM 7145 C C . ALA B 1 364 ? 15.805 -4.199 0.762 1 97.38 364 ALA B C 1
ATOM 7147 O O . ALA B 1 364 ? 16.375 -4.309 -0.327 1 97.38 364 ALA B O 1
ATOM 7148 N N . GLU B 1 365 ? 14.547 -3.742 0.852 1 97.94 365 GLU B N 1
ATOM 7149 C CA . GLU B 1 365 ? 13.703 -3.594 -0.334 1 97.94 365 GLU B CA 1
ATOM 7150 C C . GLU B 1 365 ? 14.055 -2.322 -1.101 1 97.94 365 GLU B C 1
ATOM 7152 O O . GLU B 1 365 ? 14.891 -1.534 -0.657 1 97.94 365 GLU B O 1
ATOM 7157 N N . SER B 1 366 ? 13.516 -2.107 -2.297 1 98.06 366 SER B N 1
ATOM 7158 C CA . SER B 1 366 ? 13.859 -1.032 -3.223 1 98.06 366 SER B CA 1
ATOM 7159 C C . SER B 1 366 ? 13.422 0.324 -2.682 1 98.06 366 SER B C 1
ATOM 7161 O O . SER B 1 366 ? 12.625 0.394 -1.743 1 98.06 366 SER B O 1
ATOM 7163 N N . PRO B 1 367 ? 13.914 1.432 -3.273 1 97 367 PRO B N 1
ATOM 7164 C CA . PRO B 1 367 ? 13.453 2.762 -2.861 1 97 367 PRO B CA 1
ATOM 7165 C C . PRO B 1 367 ? 11.977 2.998 -3.158 1 97 367 PRO B C 1
ATOM 7167 O O . PRO B 1 367 ? 11.414 4.008 -2.732 1 97 367 PRO B O 1
ATOM 7170 N N . GLN B 1 368 ? 11.336 2.074 -3.842 1 97.31 368 GLN B N 1
ATOM 7171 C CA . GLN B 1 368 ? 9.945 2.275 -4.242 1 97.31 368 GLN B CA 1
ATOM 7172 C C . GLN B 1 368 ? 9.008 1.367 -3.455 1 97.31 368 GLN B C 1
ATOM 7174 O O . GLN B 1 368 ? 7.805 1.333 -3.717 1 97.31 368 GLN B O 1
ATOM 7179 N N . SER B 1 369 ? 9.555 0.603 -2.539 1 96.75 369 SER B N 1
ATOM 7180 C CA . SER B 1 369 ? 8.734 -0.189 -1.631 1 96.75 369 SER B CA 1
ATOM 7181 C C . SER B 1 369 ? 7.992 0.701 -0.635 1 96.75 369 SER B C 1
ATOM 7183 O O . SER B 1 369 ? 8.383 1.848 -0.411 1 96.75 369 SER B O 1
ATOM 7185 N N . THR B 1 370 ? 6.906 0.19 -0.078 1 97.56 370 THR B N 1
ATOM 7186 C CA . THR B 1 370 ? 6.246 0.885 1.021 1 97.56 370 THR B CA 1
ATOM 7187 C C . THR B 1 370 ? 6.418 0.117 2.328 1 97.56 370 THR B C 1
ATOM 7189 O O . THR B 1 370 ? 5.715 0.379 3.307 1 97.56 370 THR B O 1
ATOM 7192 N N . PHE B 1 371 ? 7.277 -0.833 2.355 1 97.25 371 PHE B N 1
ATOM 7193 C CA . PHE B 1 371 ? 7.449 -1.684 3.527 1 97.25 371 PHE B CA 1
ATOM 7194 C C . PHE B 1 371 ? 8.836 -1.506 4.129 1 97.25 371 PHE B C 1
ATOM 7196 O O . PHE B 1 371 ? 9.094 -0.527 4.836 1 97.25 371 PHE B O 1
ATOM 7203 N N . ASP B 1 372 ? 9.828 -2.258 3.662 1 96.62 372 ASP B N 1
ATOM 7204 C CA . ASP B 1 372 ? 11.141 -2.191 4.297 1 96.62 372 ASP B CA 1
ATOM 7205 C C . ASP B 1 372 ? 12.086 -1.278 3.514 1 96.62 372 ASP B C 1
ATOM 7207 O O . ASP B 1 372 ? 13.078 -1.739 2.953 1 96.62 372 ASP B O 1
ATOM 7211 N N . GLN B 1 373 ? 11.844 0.035 3.6 1 95.81 373 GLN B N 1
ATOM 7212 C CA . GLN B 1 373 ? 12.719 1.041 3.008 1 95.81 373 GLN B CA 1
ATOM 7213 C C . GLN B 1 373 ? 13.82 1.45 3.979 1 95.81 373 GLN B C 1
ATOM 7215 O O . GLN B 1 373 ? 13.562 2.16 4.953 1 95.81 373 GLN B O 1
ATOM 7220 N N . HIS B 1 374 ? 14.977 1.018 3.721 1 98.25 374 HIS B N 1
ATOM 7221 C CA . HIS B 1 374 ? 16.109 1.322 4.598 1 98.25 374 HIS B CA 1
ATOM 7222 C C . HIS B 1 374 ? 16.797 2.617 4.18 1 98.25 374 HIS B C 1
ATOM 7224 O O . HIS B 1 374 ? 17.906 2.592 3.662 1 98.25 374 HIS B O 1
ATOM 7230 N N . ILE B 1 375 ? 16.094 3.697 4.402 1 98.56 375 ILE B N 1
ATOM 7231 C CA . ILE B 1 375 ? 16.516 5.062 4.094 1 98.56 375 ILE B CA 1
ATOM 7232 C C . ILE B 1 375 ? 16.531 5.898 5.371 1 98.56 375 ILE B C 1
ATOM 7234 O O . ILE B 1 375 ? 15.562 5.902 6.133 1 98.56 375 ILE B O 1
ATOM 7238 N N . ILE B 1 376 ? 17.594 6.531 5.699 1 98.56 376 ILE B N 1
ATOM 7239 C CA . ILE B 1 376 ? 17.641 7.594 6.699 1 98.56 376 ILE B CA 1
ATOM 7240 C C . ILE B 1 376 ? 17.938 8.93 6.02 1 98.56 376 ILE B C 1
ATOM 7242 O O . ILE B 1 376 ? 18.75 9 5.102 1 98.56 376 ILE B O 1
ATOM 7246 N N . ALA B 1 377 ? 17.203 9.961 6.336 1 98.75 377 ALA B N 1
ATOM 7247 C CA . ALA B 1 377 ? 17.344 11.203 5.578 1 98.75 377 ALA B CA 1
ATOM 7248 C C . ALA B 1 377 ? 17 12.414 6.449 1 98.75 377 ALA B C 1
ATOM 7250 O O . ALA B 1 377 ? 16.344 12.281 7.48 1 98.75 377 ALA B O 1
ATOM 7251 N N . ILE B 1 378 ? 17.484 13.508 6.066 1 98.56 378 ILE B N 1
ATOM 7252 C CA . ILE B 1 378 ? 17.125 14.789 6.66 1 98.56 378 ILE B CA 1
ATOM 7253 C C . ILE B 1 378 ? 16.328 15.617 5.652 1 98.56 378 ILE B C 1
ATOM 7255 O O . ILE B 1 378 ? 16.422 15.383 4.445 1 98.56 378 ILE B O 1
ATOM 7259 N N . ARG B 1 379 ? 15.578 16.531 6.113 1 98.31 379 ARG B N 1
ATOM 7260 C CA . ARG B 1 379 ? 14.805 17.453 5.277 1 98.31 379 ARG B CA 1
ATOM 7261 C C . ARG B 1 379 ? 15.727 18.375 4.488 1 98.31 379 ARG B C 1
ATOM 7263 O O . ARG B 1 379 ? 16.719 18.891 5.023 1 98.31 379 ARG B O 1
ATOM 7270 N N . GLN B 1 380 ? 15.453 18.547 3.223 1 98.56 380 GLN B N 1
ATOM 7271 C CA . GLN B 1 380 ? 16.062 19.656 2.502 1 98.56 380 GLN B CA 1
ATOM 7272 C C . GLN B 1 380 ? 15.508 20.984 2.967 1 98.56 380 GLN B C 1
ATOM 7274 O O . GLN B 1 380 ? 14.305 21.234 2.857 1 98.56 380 GLN B O 1
ATOM 7279 N N . SER B 1 381 ? 16.344 21.828 3.447 1 97.69 381 SER B N 1
ATOM 7280 C CA . SER B 1 381 ? 15.852 23.078 4.004 1 97.69 381 SER B CA 1
ATOM 7281 C C . SER B 1 381 ? 16.359 24.281 3.209 1 97.69 381 SER B C 1
ATOM 7283 O O . SER B 1 381 ? 15.953 25.422 3.459 1 97.69 381 SER B O 1
ATOM 7285 N N . ASP B 1 382 ? 17.25 24.031 2.238 1 98.12 382 ASP B N 1
ATOM 7286 C CA . ASP B 1 382 ? 17.859 25.109 1.468 1 98.12 382 ASP B CA 1
ATOM 7287 C C . ASP B 1 382 ? 17.719 24.859 -0.032 1 98.12 382 ASP B C 1
ATOM 7289 O O . ASP B 1 382 ? 17.828 23.719 -0.49 1 98.12 382 ASP B O 1
ATOM 7293 N N . ILE B 1 383 ? 17.516 25.906 -0.766 1 97.81 383 ILE B N 1
ATOM 7294 C CA . ILE B 1 383 ? 17.375 25.859 -2.217 1 97.81 383 ILE B CA 1
ATOM 7295 C C . ILE B 1 383 ? 18.719 25.531 -2.857 1 97.81 383 ILE B C 1
ATOM 7297 O O . ILE B 1 383 ? 18.781 24.797 -3.85 1 97.81 383 ILE B O 1
ATOM 7301 N N . ASN B 1 384 ? 19.766 26.109 -2.297 1 98.38 384 ASN B N 1
ATOM 7302 C CA . ASN B 1 384 ? 21.141 25.844 -2.703 1 98.38 384 ASN B CA 1
ATOM 7303 C C . ASN B 1 384 ? 21.938 25.203 -1.58 1 98.38 384 ASN B C 1
ATOM 7305 O O . ASN B 1 384 ? 22.016 25.734 -0.471 1 98.38 384 ASN B O 1
ATOM 7309 N N . PHE B 1 385 ? 22.531 24.047 -1.845 1 98.56 385 PHE B N 1
ATOM 7310 C CA . PHE B 1 385 ? 23.297 23.344 -0.823 1 98.56 385 PHE B CA 1
ATOM 7311 C C . PHE B 1 385 ? 24.25 22.344 -1.456 1 98.56 385 PHE B C 1
ATOM 7313 O O . PHE B 1 385 ? 24.156 22.047 -2.652 1 98.56 385 PHE B O 1
ATOM 7320 N N . SER B 1 386 ? 25.125 21.875 -0.709 1 98.62 386 SER B N 1
ATOM 7321 C CA . SER B 1 386 ? 25.953 20.703 -1.024 1 98.62 386 SER B CA 1
ATOM 7322 C C . SER B 1 386 ? 25.844 19.641 0.062 1 98.62 386 SER B C 1
ATOM 7324 O O . SER B 1 386 ? 25.672 19.969 1.24 1 98.62 386 SER B O 1
ATOM 7326 N N . ALA B 1 387 ? 25.922 18.438 -0.319 1 98.81 387 ALA B N 1
ATOM 7327 C CA . ALA B 1 387 ? 25.922 17.297 0.601 1 98.81 387 ALA B CA 1
ATOM 7328 C C . ALA B 1 387 ? 26.984 16.266 0.202 1 98.81 387 ALA B C 1
ATOM 7330 O O . ALA B 1 387 ? 27.281 16.109 -0.983 1 98.81 387 ALA B O 1
ATOM 7331 N N . GLU B 1 388 ? 27.562 15.633 1.139 1 98.81 388 GLU B N 1
ATOM 7332 C CA . GLU B 1 388 ? 28.578 14.625 0.868 1 98.81 388 GLU B CA 1
ATOM 7333 C C . GLU B 1 388 ? 28.594 13.555 1.955 1 98.81 388 GLU B C 1
ATOM 7335 O O . GLU B 1 388 ? 28.125 13.789 3.07 1 98.81 388 GLU B O 1
ATOM 7340 N N . THR B 1 389 ? 29.062 12.453 1.672 1 98.81 389 THR B N 1
ATOM 7341 C CA . THR B 1 389 ? 29.297 11.359 2.604 1 98.81 389 THR B CA 1
ATOM 7342 C C . THR B 1 389 ? 30.484 10.508 2.148 1 98.81 389 THR B C 1
ATOM 7344 O O . THR B 1 389 ? 30.953 10.648 1.019 1 98.81 389 THR B O 1
ATOM 7347 N N . VAL B 1 390 ? 31.094 9.766 3.045 1 98.75 390 VAL B N 1
ATOM 7348 C CA . VAL B 1 390 ? 32.094 8.734 2.744 1 98.75 390 VAL B CA 1
ATOM 7349 C C . VAL B 1 390 ? 31.469 7.352 2.971 1 98.75 390 VAL B C 1
ATOM 7351 O O . VAL B 1 390 ? 30.953 7.062 4.055 1 98.75 390 VAL B O 1
ATOM 7354 N N . ILE B 1 391 ? 31.562 6.543 1.965 1 98.81 391 ILE B N 1
ATOM 7355 C CA . ILE B 1 391 ? 30.875 5.262 2.01 1 98.81 391 ILE B CA 1
ATOM 7356 C C . ILE B 1 391 ? 31.875 4.129 1.777 1 98.81 391 ILE B C 1
ATOM 7358 O O . ILE B 1 391 ? 32.781 4.246 0.946 1 98.81 391 ILE B O 1
ATOM 7362 N N . THR B 1 392 ? 31.797 3.084 2.584 1 98.81 392 THR B N 1
ATOM 7363 C CA . THR B 1 392 ? 32.406 1.777 2.328 1 98.81 392 THR B CA 1
ATOM 7364 C C . THR B 1 392 ? 31.312 0.751 1.99 1 98.81 392 THR B C 1
ATOM 7366 O O . THR B 1 392 ? 30.438 0.469 2.811 1 98.81 392 THR B O 1
ATOM 7369 N N . PHE B 1 393 ? 31.359 0.265 0.804 1 98.69 393 PHE B N 1
ATOM 7370 C CA . PHE B 1 393 ? 30.359 -0.677 0.307 1 98.69 393 PHE B CA 1
ATOM 7371 C C . PHE B 1 393 ? 30.984 -1.664 -0.669 1 98.69 393 PHE B C 1
ATOM 7373 O O . PHE B 1 393 ? 31.734 -1.268 -1.569 1 98.69 393 PHE B O 1
ATOM 7380 N N . ASN B 1 394 ? 30.75 -2.943 -0.435 1 98.19 394 ASN B N 1
ATOM 7381 C CA . ASN B 1 394 ? 31.344 -3.996 -1.254 1 98.19 394 ASN B CA 1
ATOM 7382 C C . ASN B 1 394 ? 30.266 -4.883 -1.886 1 98.19 394 ASN B C 1
ATOM 7384 O O . ASN B 1 394 ? 30.172 -6.07 -1.569 1 98.19 394 ASN B O 1
ATOM 7388 N N . PRO B 1 395 ? 29.531 -4.277 -2.844 1 98.12 395 PRO B N 1
ATOM 7389 C CA . PRO B 1 395 ? 28.531 -5.094 -3.529 1 98.12 395 PRO B CA 1
ATOM 7390 C C . PRO B 1 395 ? 29.156 -6.219 -4.355 1 98.12 395 PRO B C 1
ATOM 7392 O O . PRO B 1 395 ? 30.25 -6.059 -4.898 1 98.12 395 PRO B O 1
ATOM 7395 N N . THR B 1 396 ? 28.422 -7.297 -4.41 1 96.69 396 THR B N 1
ATOM 7396 C CA . THR B 1 396 ? 28.922 -8.445 -5.156 1 96.69 396 THR B CA 1
ATOM 7397 C C . THR B 1 396 ? 28.078 -8.695 -6.402 1 96.69 396 THR B C 1
ATOM 7399 O O . THR B 1 396 ? 28.406 -9.562 -7.215 1 96.69 396 THR B O 1
ATOM 7402 N N . ASN B 1 397 ? 27.016 -8.055 -6.543 1 96.88 397 ASN B N 1
ATOM 7403 C CA . ASN B 1 397 ? 26.156 -8.141 -7.723 1 96.88 397 ASN B CA 1
ATOM 7404 C C . ASN B 1 397 ? 25.312 -6.879 -7.898 1 96.88 397 ASN B C 1
ATOM 7406 O O . ASN B 1 397 ? 25.312 -6.008 -7.027 1 96.88 397 ASN B O 1
ATOM 7410 N N . HIS B 1 398 ? 24.578 -6.727 -9.031 1 97.56 398 HIS B N 1
ATOM 7411 C CA . HIS B 1 398 ? 23.891 -5.5 -9.43 1 97.56 398 HIS B CA 1
ATOM 7412 C C . HIS B 1 398 ? 22.641 -5.266 -8.578 1 97.56 398 HIS B C 1
ATOM 7414 O O . HIS B 1 398 ? 22.062 -4.18 -8.609 1 97.56 398 HIS B O 1
ATOM 7420 N N . LEU B 1 399 ? 22.203 -6.234 -7.75 1 98.06 399 LEU B N 1
ATOM 7421 C CA . LEU B 1 399 ? 21 -6.129 -6.938 1 98.06 399 LEU B CA 1
ATOM 7422 C C . LEU B 1 399 ? 21.312 -5.477 -5.594 1 98.06 399 LEU B C 1
ATOM 7424 O O . LEU B 1 399 ? 20.406 -5.262 -4.781 1 98.06 399 LEU B O 1
ATOM 7428 N N . GLN B 1 400 ? 22.531 -5.184 -5.34 1 98.56 400 GLN B N 1
ATOM 7429 C CA . GLN B 1 400 ? 22.984 -4.5 -4.137 1 98.56 400 GLN B CA 1
ATOM 7430 C C . GLN B 1 400 ? 23.359 -3.049 -4.438 1 98.56 400 GLN B C 1
ATOM 7432 O O . GLN B 1 400 ? 24.188 -2.783 -5.309 1 98.56 400 GLN B O 1
ATOM 7437 N N . LEU B 1 401 ? 22.672 -2.131 -3.783 1 98.75 401 LEU B N 1
ATOM 7438 C CA . LEU B 1 401 ? 22.859 -0.702 -4.02 1 98.75 401 LEU B CA 1
ATOM 7439 C C . LEU B 1 401 ? 23.047 0.048 -2.709 1 98.75 401 LEU B C 1
ATOM 7441 O O . LEU B 1 401 ? 22.422 -0.286 -1.697 1 98.75 401 LEU B O 1
ATOM 7445 N N . ALA B 1 402 ? 23.875 1.062 -2.693 1 98.94 402 ALA B N 1
ATOM 7446 C CA . ALA B 1 402 ? 24.031 1.933 -1.529 1 98.94 402 ALA B CA 1
ATOM 7447 C C . ALA B 1 402 ? 24.547 3.309 -1.938 1 98.94 402 ALA B C 1
ATOM 7449 O O . ALA B 1 402 ? 25.391 3.422 -2.836 1 98.94 402 ALA B O 1
ATOM 7450 N N . GLY B 1 403 ? 24.062 4.324 -1.317 1 98.88 403 GLY B N 1
ATOM 7451 C CA . GLY B 1 403 ? 24.594 5.645 -1.623 1 98.88 403 GLY B CA 1
ATOM 7452 C C . GLY B 1 403 ? 23.75 6.773 -1.055 1 98.88 403 GLY B C 1
ATOM 7453 O O . GLY B 1 403 ? 23.25 6.676 0.068 1 98.88 403 GLY B O 1
ATOM 7454 N N . MET B 1 404 ? 23.734 7.914 -1.786 1 98.88 404 MET B N 1
ATOM 7455 C CA . MET B 1 404 ? 22.984 9.094 -1.396 1 98.88 404 MET B CA 1
ATOM 7456 C C . MET B 1 404 ? 21.75 9.266 -2.277 1 98.88 404 MET B C 1
ATOM 7458 O O . MET B 1 404 ? 21.797 9.016 -3.482 1 98.88 404 MET B O 1
ATOM 7462 N N . ILE B 1 405 ? 20.75 9.734 -1.648 1 98.88 405 ILE B N 1
ATOM 7463 C CA . ILE B 1 405 ? 19.484 9.805 -2.387 1 98.88 405 ILE B CA 1
ATOM 7464 C C . ILE B 1 405 ? 18.781 11.125 -2.086 1 98.88 405 ILE B C 1
ATOM 7466 O O . ILE B 1 405 ? 18.797 11.594 -0.947 1 98.88 405 ILE B O 1
ATOM 7470 N N . LEU B 1 406 ? 18.297 11.82 -3.117 1 98.94 406 LEU B N 1
ATOM 7471 C CA . LEU B 1 406 ? 17.234 12.805 -2.998 1 98.94 406 LEU B CA 1
ATOM 7472 C C . LEU B 1 406 ? 15.867 12.148 -3.172 1 98.94 406 LEU B C 1
ATOM 7474 O O . LEU B 1 406 ? 15.617 11.484 -4.176 1 98.94 406 LEU B O 1
ATOM 7478 N N . TYR B 1 407 ? 15.023 12.344 -2.197 1 98.75 407 TYR B N 1
ATOM 7479 C CA . TYR B 1 407 ? 13.844 11.484 -2.139 1 98.75 407 TYR B CA 1
ATOM 7480 C C . TYR B 1 407 ? 12.602 12.289 -1.767 1 98.75 407 TYR B C 1
ATOM 7482 O O . TYR B 1 407 ? 12.469 12.734 -0.626 1 98.75 407 TYR B O 1
ATOM 7490 N N . LEU B 1 408 ? 11.656 12.43 -2.719 1 98.62 408 LEU B N 1
ATOM 7491 C CA . LEU B 1 408 ? 10.344 12.992 -2.418 1 98.62 408 LEU B CA 1
ATOM 7492 C C . LEU B 1 408 ? 9.352 11.898 -2.051 1 98.62 408 LEU B C 1
ATOM 7494 O O . LEU B 1 408 ? 8.656 12 -1.034 1 98.62 408 LEU B O 1
ATOM 7498 N N . ASP B 1 409 ? 9.281 10.914 -2.893 1 97.62 409 ASP B N 1
ATOM 7499 C CA . ASP B 1 409 ? 8.391 9.773 -2.658 1 97.62 409 ASP B CA 1
ATOM 7500 C C . ASP B 1 409 ? 8.742 8.602 -3.568 1 97.62 409 ASP B C 1
ATOM 7502 O O . ASP B 1 409 ? 9.773 8.625 -4.246 1 97.62 409 ASP B O 1
ATOM 7506 N N . THR B 1 410 ? 7.934 7.559 -3.578 1 97 410 THR B N 1
ATOM 7507 C CA . THR B 1 410 ? 8.219 6.309 -4.277 1 97 410 THR B CA 1
ATOM 7508 C C . THR B 1 410 ? 8.234 6.523 -5.785 1 97 410 THR B C 1
ATOM 7510 O O . THR B 1 410 ? 8.758 5.695 -6.535 1 97 410 THR B O 1
ATOM 7513 N N . MET B 1 411 ? 7.695 7.621 -6.273 1 97.12 411 MET B N 1
ATOM 7514 C CA . MET B 1 411 ? 7.586 7.859 -7.711 1 97.12 411 MET B CA 1
ATOM 7515 C C . MET B 1 411 ? 8.562 8.945 -8.156 1 97.12 411 MET B C 1
ATOM 7517 O O . MET B 1 411 ? 8.734 9.172 -9.352 1 97.12 411 MET B O 1
ATOM 7521 N N . ASN B 1 412 ? 9.141 9.625 -7.215 1 98.38 412 ASN B N 1
ATOM 7522 C CA . ASN B 1 412 ? 10.008 10.773 -7.473 1 98.38 412 ASN B CA 1
ATOM 7523 C C . ASN B 1 412 ? 11.258 10.742 -6.598 1 98.38 412 ASN B C 1
ATOM 7525 O O . ASN B 1 412 ? 11.203 11.102 -5.422 1 98.38 412 ASN B O 1
ATOM 7529 N N . TYR B 1 413 ? 12.383 10.375 -7.172 1 98.62 413 TYR B N 1
ATOM 7530 C CA . TYR B 1 413 ? 13.656 10.352 -6.461 1 98.62 413 TYR B CA 1
ATOM 7531 C C . TYR B 1 413 ? 14.828 10.328 -7.438 1 98.62 413 TYR B C 1
ATOM 7533 O O . TYR B 1 413 ? 14.648 10.016 -8.617 1 98.62 413 TYR B O 1
ATOM 7541 N N . ILE B 1 414 ? 15.914 10.688 -7.066 1 98.81 414 ILE B N 1
ATOM 7542 C CA . ILE B 1 414 ? 17.172 10.508 -7.77 1 98.81 414 ILE B CA 1
ATOM 7543 C C . ILE B 1 414 ? 18.219 9.922 -6.82 1 98.81 414 ILE B C 1
ATOM 7545 O O . ILE B 1 414 ? 18.328 10.352 -5.668 1 98.81 414 ILE B O 1
ATOM 7549 N N . TYR B 1 415 ? 18.938 8.859 -7.242 1 98.88 415 TYR B N 1
ATOM 7550 C CA . TYR B 1 415 ? 19.781 8.008 -6.41 1 98.88 415 TYR B CA 1
ATOM 7551 C C . TYR B 1 415 ? 21.188 7.906 -6.98 1 98.88 415 TYR B C 1
ATOM 7553 O O . TYR B 1 415 ? 21.375 7.391 -8.078 1 98.88 415 TYR B O 1
ATOM 7561 N N . LEU B 1 416 ? 22.141 8.562 -6.316 1 98.94 416 LEU B N 1
ATOM 7562 C CA . LEU B 1 416 ? 23.562 8.352 -6.551 1 98.94 416 LEU B CA 1
ATOM 7563 C C . LEU B 1 416 ? 24.062 7.137 -5.777 1 98.94 416 LEU B C 1
ATOM 7565 O O . LEU B 1 416 ? 24.172 7.18 -4.551 1 98.94 416 LEU B O 1
ATOM 7569 N N . TYR B 1 417 ? 24.422 6.094 -6.504 1 98.88 417 TYR B N 1
ATOM 7570 C CA . TYR B 1 417 ? 24.625 4.855 -5.754 1 98.88 417 TYR B CA 1
ATOM 7571 C C . TYR B 1 417 ? 25.812 4.07 -6.301 1 98.88 417 TYR B C 1
ATOM 7573 O O . TYR B 1 417 ? 26.172 4.207 -7.469 1 98.88 417 TYR B O 1
ATOM 7581 N N . LEU B 1 418 ? 26.438 3.336 -5.398 1 98.81 418 LEU B N 1
ATOM 7582 C CA . LEU B 1 418 ? 27.375 2.281 -5.754 1 98.81 418 LEU B CA 1
ATOM 7583 C C . LEU B 1 418 ? 26.641 0.961 -5.996 1 98.81 418 LEU B C 1
ATOM 7585 O O . LEU B 1 418 ? 25.672 0.647 -5.305 1 98.81 418 LEU B O 1
ATOM 7589 N N . SER B 1 419 ? 27.109 0.229 -6.922 1 98.62 419 SER B N 1
ATOM 7590 C CA . SER B 1 419 ? 26.656 -1.132 -7.203 1 98.62 419 SER B CA 1
ATOM 7591 C C . SER B 1 419 ? 27.734 -1.933 -7.918 1 98.62 419 SER B C 1
ATOM 7593 O O . SER B 1 419 ? 28.938 -1.663 -7.75 1 98.62 419 SER B O 1
ATOM 7595 N N . TYR B 1 420 ? 27.344 -2.969 -8.5 1 98.31 420 TYR B N 1
ATOM 7596 C CA . TYR B 1 420 ? 28.297 -3.857 -9.156 1 98.31 420 TYR B CA 1
ATOM 7597 C C . TYR B 1 420 ? 27.953 -4.051 -10.625 1 98.31 420 TYR B C 1
ATOM 7599 O O . TYR B 1 420 ? 26.781 -4.23 -10.969 1 98.31 420 TYR B O 1
ATOM 7607 N N . ASP B 1 421 ? 28.906 -3.869 -11.469 1 97.44 421 ASP B N 1
ATOM 7608 C CA . ASP B 1 421 ? 28.828 -4.152 -12.898 1 97.44 421 ASP B CA 1
ATOM 7609 C C . ASP B 1 421 ? 29.688 -5.359 -13.258 1 97.44 421 ASP B C 1
ATOM 7611 O O . ASP B 1 421 ? 30.859 -5.426 -12.883 1 97.44 421 ASP B O 1
ATOM 7615 N N . GLU B 1 422 ? 29.141 -6.262 -13.93 1 95.62 422 GLU B N 1
ATOM 7616 C CA . GLU B 1 422 ? 29.812 -7.527 -14.211 1 95.62 422 GLU B CA 1
ATOM 7617 C C . GLU B 1 422 ? 31.125 -7.309 -14.953 1 95.62 422 GLU B C 1
ATOM 7619 O O . GLU B 1 422 ? 32.062 -8.102 -14.82 1 95.62 422 GLU B O 1
ATOM 7624 N N . GLU B 1 423 ? 31.281 -6.293 -15.719 1 96.5 423 GLU B N 1
ATOM 7625 C CA . GLU B 1 423 ? 32.469 -6.027 -16.5 1 96.5 423 GLU B CA 1
ATOM 7626 C C . GLU B 1 423 ? 33.406 -5.066 -15.766 1 96.5 423 GLU B C 1
ATOM 7628 O O . GLU B 1 423 ? 34.625 -5.223 -15.812 1 96.5 423 GLU B O 1
ATOM 7633 N N . LYS B 1 424 ? 32.906 -4.141 -14.977 1 97.12 424 LYS B N 1
ATOM 7634 C CA . LYS B 1 424 ? 33.688 -3.027 -14.453 1 97.12 424 LYS B CA 1
ATOM 7635 C C . LYS B 1 424 ? 33.938 -3.172 -12.953 1 97.12 424 LYS B C 1
ATOM 7637 O O . LYS B 1 424 ? 34.719 -2.424 -12.367 1 97.12 424 LYS B O 1
ATOM 7642 N N . GLY B 1 425 ? 33.25 -4.191 -12.344 1 97.69 425 GLY B N 1
ATOM 7643 C CA . GLY B 1 425 ? 33.312 -4.305 -10.891 1 97.69 425 GLY B CA 1
ATOM 7644 C C . GLY B 1 425 ? 32.406 -3.336 -10.164 1 97.69 425 GLY B C 1
ATOM 7645 O O . GLY B 1 425 ? 31.25 -3.18 -10.531 1 97.69 425 GLY B O 1
ATOM 7646 N N . ILE B 1 426 ? 32.969 -2.803 -9.094 1 98.5 426 ILE B N 1
ATOM 7647 C CA . ILE B 1 426 ? 32.156 -1.842 -8.352 1 98.5 426 ILE B CA 1
ATOM 7648 C C . ILE B 1 426 ? 32.094 -0.524 -9.117 1 98.5 426 ILE B C 1
ATOM 7650 O O . ILE B 1 426 ? 33.125 -0.013 -9.578 1 98.5 426 ILE B O 1
ATOM 7654 N N . ILE B 1 427 ? 30.906 -0.007 -9.266 1 98.56 427 ILE B N 1
ATOM 7655 C CA . ILE B 1 427 ? 30.703 1.206 -10.055 1 98.56 427 ILE B CA 1
ATOM 7656 C C . ILE B 1 427 ? 29.859 2.195 -9.258 1 98.56 427 ILE B C 1
ATOM 7658 O O . ILE B 1 427 ? 29.203 1.816 -8.289 1 98.56 427 ILE B O 1
ATOM 7662 N N . VAL B 1 428 ? 29.891 3.436 -9.672 1 98.69 428 VAL B N 1
ATOM 7663 C CA . VAL B 1 428 ? 28.953 4.477 -9.234 1 98.69 428 VAL B CA 1
ATOM 7664 C C . VAL B 1 428 ? 28.094 4.926 -10.414 1 98.69 428 VAL B C 1
ATOM 7666 O O . VAL B 1 428 ? 28.594 5.133 -11.516 1 98.69 428 VAL B O 1
ATOM 7669 N N . GLN B 1 429 ? 26.828 5.016 -10.156 1 98.31 429 GLN B N 1
ATOM 7670 C CA . GLN B 1 429 ? 25.828 5.414 -11.156 1 98.31 429 GLN B CA 1
ATOM 7671 C C . GLN B 1 429 ? 24.734 6.27 -10.531 1 98.31 429 GLN B C 1
ATOM 7673 O O . GLN B 1 429 ? 24.688 6.43 -9.305 1 98.31 429 GLN B O 1
ATOM 7678 N N . VAL B 1 430 ? 23.953 6.922 -11.438 1 98.75 430 VAL B N 1
ATOM 7679 C CA . VAL B 1 430 ? 22.797 7.691 -11.008 1 98.75 430 VAL B CA 1
ATOM 7680 C C . VAL B 1 430 ? 21.531 7.141 -11.672 1 98.75 430 VAL B C 1
ATOM 7682 O O . VAL B 1 430 ? 21.531 6.867 -12.875 1 98.75 430 VAL B O 1
ATOM 7685 N N . MET B 1 431 ? 20.547 6.832 -10.922 1 98.62 431 MET B N 1
ATOM 7686 C CA . MET B 1 431 ? 19.234 6.512 -11.453 1 98.62 431 MET B CA 1
ATOM 7687 C C . MET B 1 431 ? 18.188 7.496 -10.938 1 98.62 431 MET B C 1
ATOM 7689 O O . MET B 1 431 ? 18.422 8.195 -9.953 1 98.62 431 MET B O 1
ATOM 7693 N N . LYS B 1 432 ? 17.047 7.598 -11.594 1 98.31 432 LYS B N 1
ATOM 7694 C CA . LYS B 1 432 ? 15.992 8.484 -11.109 1 98.31 432 LYS B CA 1
ATOM 7695 C C . LYS B 1 432 ? 14.609 7.98 -11.531 1 98.31 432 LYS B C 1
ATOM 7697 O O . LYS B 1 432 ? 14.492 7.223 -12.5 1 98.31 432 LYS B O 1
ATOM 7702 N N . ALA B 1 433 ? 13.625 8.227 -10.789 1 98 433 ALA B N 1
ATOM 7703 C CA . ALA B 1 433 ? 12.203 8.094 -11.102 1 98 433 ALA B CA 1
ATOM 7704 C C . ALA B 1 433 ? 11.523 9.461 -11.148 1 98 433 ALA B C 1
ATOM 7706 O O . ALA B 1 433 ? 11.594 10.227 -10.188 1 98 433 ALA B O 1
ATOM 7707 N N . VAL B 1 434 ? 10.93 9.828 -12.281 1 97.94 434 VAL B N 1
ATOM 7708 C CA . VAL B 1 434 ? 10.195 11.07 -12.508 1 97.94 434 VAL B CA 1
ATOM 7709 C C . VAL B 1 434 ? 8.719 10.766 -12.758 1 97.94 434 VAL B C 1
ATOM 7711 O O . VAL B 1 434 ? 8.336 10.422 -13.883 1 97.94 434 VAL B O 1
ATOM 7714 N N . LYS B 1 435 ? 7.848 10.992 -11.742 1 94.69 435 LYS B N 1
ATOM 7715 C CA . LYS B 1 435 ? 6.434 10.641 -11.859 1 94.69 435 LYS B CA 1
ATOM 7716 C C . LYS B 1 435 ? 6.258 9.203 -12.336 1 94.69 435 LYS B C 1
ATOM 7718 O O . LYS B 1 435 ? 5.551 8.945 -13.312 1 94.69 435 LYS B O 1
ATOM 7723 N N . ASP B 1 436 ? 7.09 8.359 -11.82 1 91.62 436 ASP B N 1
ATOM 7724 C CA . ASP B 1 436 ? 7.031 6.906 -11.984 1 91.62 436 ASP B CA 1
ATOM 7725 C C . ASP B 1 436 ? 7.781 6.469 -13.242 1 91.62 436 ASP B C 1
ATOM 7727 O O . ASP B 1 436 ? 7.949 5.273 -13.492 1 91.62 436 ASP B O 1
ATOM 7731 N N . ASP B 1 437 ? 8.172 7.422 -14.031 1 95.69 437 ASP B N 1
ATOM 7732 C CA . ASP B 1 437 ? 9.039 7.066 -15.156 1 95.69 437 ASP B CA 1
ATOM 7733 C C . ASP B 1 437 ? 10.477 6.844 -14.695 1 95.69 437 ASP B C 1
ATOM 7735 O O . ASP B 1 437 ? 11.141 7.777 -14.242 1 95.69 437 ASP B O 1
ATOM 7739 N N . PHE B 1 438 ? 10.984 5.656 -14.898 1 96.81 438 PHE B N 1
ATOM 7740 C CA . PHE B 1 438 ? 12.273 5.246 -14.359 1 96.81 438 PHE B CA 1
ATOM 7741 C C . PHE B 1 438 ? 13.352 5.285 -15.438 1 96.81 438 PHE B C 1
ATOM 7743 O O . PHE B 1 438 ? 13.094 4.93 -16.594 1 96.81 438 PHE B O 1
ATOM 7750 N N . SER B 1 439 ? 14.594 5.723 -15.047 1 97.19 439 SER B N 1
ATOM 7751 C CA . SER B 1 439 ? 15.734 5.664 -15.945 1 97.19 439 SER B CA 1
ATOM 7752 C C . SER B 1 439 ? 17.047 5.535 -15.172 1 97.19 439 SER B C 1
ATOM 7754 O O . SER B 1 439 ? 17.156 6.035 -14.055 1 97.19 439 SER B O 1
ATOM 7756 N N . ILE B 1 440 ? 18 4.836 -15.68 1 97.5 440 ILE B N 1
ATOM 7757 C CA . ILE B 1 440 ? 19.391 4.828 -15.242 1 97.5 440 ILE B CA 1
ATOM 7758 C C . ILE B 1 440 ? 20.234 5.691 -16.172 1 97.5 440 ILE B C 1
ATOM 7760 O O . ILE B 1 440 ? 20.234 5.488 -17.391 1 97.5 440 ILE B O 1
ATOM 7764 N N . LEU B 1 441 ? 20.859 6.637 -15.602 1 96.81 441 LEU B N 1
ATOM 7765 C CA . LEU B 1 441 ? 21.672 7.508 -16.438 1 96.81 441 LEU B CA 1
ATOM 7766 C C . LEU B 1 441 ? 22.859 6.75 -17 1 96.81 441 LEU B C 1
ATOM 7768 O O . LEU B 1 441 ? 23.406 5.859 -16.344 1 96.81 441 LEU B O 1
ATOM 7772 N N . PRO B 1 442 ? 23.312 7.035 -18.172 1 94.44 442 PRO B N 1
ATOM 7773 C CA . PRO B 1 442 ? 24.281 6.219 -18.922 1 94.44 442 PRO B CA 1
ATOM 7774 C C . PRO B 1 442 ? 25.672 6.277 -18.312 1 94.44 442 PRO B C 1
ATOM 7776 O O . PRO B 1 442 ? 26.484 5.367 -18.531 1 94.44 442 PRO B O 1
ATOM 7779 N N . VAL B 1 443 ? 26 7.273 -17.594 1 95.06 443 VAL B N 1
ATOM 7780 C CA . VAL B 1 443 ? 27.328 7.402 -17.016 1 95.06 443 VAL B CA 1
ATOM 7781 C C . VAL B 1 443 ? 27.547 6.336 -15.945 1 95.06 443 VAL B C 1
ATOM 7783 O O . VAL B 1 443 ? 26.75 6.211 -15.023 1 95.06 443 VAL B O 1
ATOM 7786 N N . LYS B 1 444 ? 28.594 5.574 -16.109 1 95.5 444 LYS B N 1
ATOM 7787 C CA . LYS B 1 444 ? 29.016 4.496 -15.227 1 95.5 444 LYS B CA 1
ATOM 7788 C C . LYS B 1 444 ? 30.5 4.566 -14.945 1 95.5 444 LYS B C 1
ATOM 7790 O O . LYS B 1 444 ? 31.328 4.238 -15.805 1 95.5 444 LYS B O 1
ATOM 7795 N N . LEU B 1 445 ? 30.859 4.887 -13.633 1 97.94 445 LEU B N 1
ATOM 7796 C CA . LEU B 1 445 ? 32.281 5.051 -13.297 1 97.94 445 LEU B CA 1
ATOM 7797 C C . LEU B 1 445 ? 32.75 3.945 -12.359 1 97.94 445 LEU B C 1
ATOM 7799 O O . LEU B 1 445 ? 32.156 3.746 -11.289 1 97.94 445 LEU B O 1
ATOM 7803 N N . PRO B 1 446 ? 33.75 3.256 -12.719 1 98 446 PRO B N 1
ATOM 7804 C CA . PRO B 1 446 ? 34.312 2.271 -11.797 1 98 446 PRO B CA 1
ATOM 7805 C C . PRO B 1 446 ? 35 2.92 -10.602 1 98 446 PRO B C 1
ATOM 7807 O O . PRO B 1 446 ? 35.625 3.986 -10.742 1 98 446 PRO B O 1
ATOM 7810 N N . VAL B 1 447 ? 34.906 2.332 -9.461 1 98.06 447 VAL B N 1
ATOM 7811 C CA . VAL B 1 447 ? 35.656 2.76 -8.281 1 98.06 447 VAL B CA 1
ATOM 7812 C C . VAL B 1 447 ? 36.438 1.572 -7.691 1 98.06 447 VAL B C 1
ATOM 7814 O O . VAL B 1 447 ? 35.969 0.433 -7.762 1 98.06 447 VAL B O 1
ATOM 7817 N N . THR B 1 448 ? 37.594 1.831 -7.039 1 95.88 448 THR B N 1
ATOM 7818 C CA . THR B 1 448 ? 38.438 0.747 -6.539 1 95.88 448 THR B CA 1
ATOM 7819 C C . THR B 1 448 ? 38.812 0.991 -5.086 1 95.88 448 THR B C 1
ATOM 7821 O O . THR B 1 448 ? 39.312 0.083 -4.406 1 95.88 448 THR B O 1
ATOM 7824 N N . GLY B 1 449 ? 38.656 2.164 -4.656 1 94.38 449 GLY B N 1
ATOM 7825 C CA . GLY B 1 449 ? 39 2.475 -3.279 1 94.38 449 GLY B CA 1
ATOM 7826 C C . GLY B 1 449 ? 38.094 1.818 -2.27 1 94.38 449 GLY B C 1
ATOM 7827 O O . GLY B 1 449 ? 36.938 1.544 -2.568 1 94.38 449 GLY B O 1
ATOM 7828 N N . LYS B 1 450 ? 38.625 1.592 -1.125 1 95 450 LYS B N 1
ATOM 7829 C CA . LYS B 1 450 ? 37.812 1.049 -0.032 1 95 450 LYS B CA 1
ATOM 7830 C C . LYS B 1 450 ? 36.75 2.051 0.424 1 95 450 LYS B C 1
ATOM 7832 O O . LYS B 1 450 ? 35.625 1.671 0.723 1 95 450 LYS B O 1
ATOM 7837 N N . LYS B 1 451 ? 37.219 3.23 0.513 1 97.5 451 LYS B N 1
ATOM 7838 C CA . LYS B 1 451 ? 36.344 4.348 0.844 1 97.5 451 LYS B CA 1
ATOM 7839 C C . LYS B 1 451 ? 36.125 5.262 -0.362 1 97.5 451 LYS B C 1
ATOM 7841 O O . LYS B 1 451 ? 37.094 5.609 -1.055 1 97.5 451 LYS B O 1
ATOM 7846 N N . VAL B 1 452 ? 34.875 5.527 -0.609 1 98.38 452 VAL B N 1
ATOM 7847 C CA . VAL B 1 452 ? 34.5 6.387 -1.717 1 98.38 452 VAL B CA 1
ATOM 7848 C C . VAL B 1 452 ? 33.688 7.582 -1.184 1 98.38 452 VAL B C 1
ATOM 7850 O O . VAL B 1 452 ? 32.875 7.438 -0.273 1 98.38 452 VAL B O 1
ATOM 7853 N N . LYS B 1 453 ? 34 8.766 -1.675 1 98.69 453 LYS B N 1
ATOM 7854 C CA . LYS B 1 453 ? 33.219 9.938 -1.285 1 98.69 453 LYS B CA 1
ATOM 7855 C C . LYS B 1 453 ? 32.188 10.281 -2.342 1 98.69 453 LYS B C 1
ATOM 7857 O O . LYS B 1 453 ? 32.5 10.328 -3.535 1 98.69 453 LYS B O 1
ATOM 7862 N N . LEU B 1 454 ? 30.969 10.453 -1.959 1 98.88 454 LEU B N 1
ATOM 7863 C CA . LEU B 1 454 ? 29.875 10.859 -2.824 1 98.88 454 LEU B CA 1
ATOM 7864 C C . LEU B 1 454 ? 29.484 12.312 -2.566 1 98.88 454 LEU B C 1
ATOM 7866 O O . LEU B 1 454 ? 29.469 12.758 -1.418 1 98.88 454 LEU B O 1
ATOM 7870 N N . TYR B 1 455 ? 29.188 13.055 -3.652 1 98.81 455 TYR B N 1
ATOM 7871 C CA . TYR B 1 455 ? 28.859 14.477 -3.561 1 98.81 455 TYR B CA 1
ATOM 7872 C C . TYR B 1 455 ? 27.578 14.781 -4.348 1 98.81 455 TYR B C 1
ATOM 7874 O O . TYR B 1 455 ? 27.422 14.312 -5.477 1 98.81 455 TYR B O 1
ATOM 7882 N N . ILE B 1 456 ? 26.703 15.523 -3.77 1 98.94 456 ILE B N 1
ATOM 7883 C CA . ILE B 1 456 ? 25.562 16.141 -4.445 1 98.94 456 ILE B CA 1
ATOM 7884 C C . ILE B 1 456 ? 25.578 17.641 -4.207 1 98.94 456 ILE B C 1
ATOM 7886 O O . ILE B 1 456 ? 25.625 18.109 -3.064 1 98.94 456 ILE B O 1
ATOM 7890 N N . LYS B 1 457 ? 25.625 18.422 -5.25 1 98.81 457 LYS B N 1
ATOM 7891 C CA . LYS B 1 457 ? 25.516 19.875 -5.188 1 98.81 457 LYS B CA 1
ATOM 7892 C C . LYS B 1 457 ? 24.266 20.359 -5.895 1 98.81 457 LYS B C 1
ATOM 7894 O O . LYS B 1 457 ? 24.031 20.031 -7.059 1 98.81 457 LYS B O 1
ATOM 7899 N N . VAL B 1 458 ? 23.469 21.094 -5.184 1 98.81 458 VAL B N 1
ATOM 7900 C CA . VAL B 1 458 ? 22.203 21.547 -5.73 1 98.81 458 VAL B CA 1
ATOM 7901 C C . VAL B 1 458 ? 22.172 23.062 -5.781 1 98.81 458 VAL B C 1
ATOM 7903 O O . VAL B 1 458 ? 22.469 23.734 -4.785 1 98.81 458 VAL B O 1
ATOM 7906 N N . ASN B 1 459 ? 21.859 23.641 -6.867 1 98.5 459 ASN B N 1
ATOM 7907 C CA . ASN B 1 459 ? 21.578 25.047 -7.098 1 98.5 459 ASN B CA 1
ATOM 7908 C C . ASN B 1 459 ? 20.219 25.25 -7.758 1 98.5 459 ASN B C 1
ATOM 7910 O O . ASN B 1 459 ? 20.094 25.188 -8.984 1 98.5 459 ASN B O 1
ATOM 7914 N N . GLY B 1 460 ? 19.297 25.641 -6.949 1 97.88 460 GLY B N 1
ATOM 7915 C CA . GLY B 1 460 ? 17.938 25.719 -7.465 1 97.88 460 GLY B CA 1
ATOM 7916 C C . GLY B 1 460 ? 17.375 24.359 -7.867 1 97.88 460 GLY B C 1
ATOM 7917 O O . GLY B 1 460 ? 17.234 23.469 -7.027 1 97.88 460 GLY B O 1
ATOM 7918 N N . ILE B 1 461 ? 17.141 24.219 -9.188 1 98.38 461 ILE B N 1
ATOM 7919 C CA . ILE B 1 461 ? 16.562 22.969 -9.656 1 98.38 461 ILE B CA 1
ATOM 7920 C C . ILE B 1 461 ? 17.641 22.109 -10.312 1 98.38 461 ILE B C 1
ATOM 7922 O O . ILE B 1 461 ? 17.344 21.078 -10.906 1 98.38 461 ILE B O 1
ATOM 7926 N N . ASN B 1 462 ? 18.859 22.562 -10.242 1 98.44 462 ASN B N 1
ATOM 7927 C CA . ASN B 1 462 ? 19.969 21.828 -10.859 1 98.44 462 ASN B CA 1
ATOM 7928 C C . ASN B 1 462 ? 20.781 21.062 -9.82 1 98.44 462 ASN B C 1
ATOM 7930 O O . ASN B 1 462 ? 21.312 21.672 -8.883 1 98.44 462 ASN B O 1
ATOM 7934 N N . ALA B 1 463 ? 20.906 19.812 -10 1 98.75 463 ALA B N 1
ATOM 7935 C CA . ALA B 1 463 ? 21.734 18.984 -9.117 1 98.75 463 ALA B CA 1
ATOM 7936 C C . ALA B 1 463 ? 22.906 18.375 -9.867 1 98.75 463 ALA B C 1
ATOM 7938 O O . ALA B 1 463 ? 22.75 17.859 -10.977 1 98.75 463 ALA B O 1
ATOM 7939 N N . GLN B 1 464 ? 24.047 18.531 -9.305 1 98.75 464 GLN B N 1
ATOM 7940 C CA . GLN B 1 464 ? 25.266 17.906 -9.836 1 98.75 464 GLN B CA 1
ATOM 7941 C C . GLN B 1 464 ? 25.719 16.75 -8.953 1 98.75 464 GLN B C 1
ATOM 7943 O O . GLN B 1 464 ? 25.719 16.859 -7.727 1 98.75 464 GLN B O 1
ATOM 7948 N N . PHE B 1 465 ? 26.062 15.625 -9.578 1 98.88 465 PHE B N 1
ATOM 7949 C CA . PHE B 1 465 ? 26.484 14.422 -8.891 1 98.88 465 PHE B CA 1
ATOM 7950 C C . PHE B 1 465 ? 27.938 14.102 -9.211 1 98.88 465 PHE B C 1
ATOM 7952 O O . PHE B 1 465 ? 28.344 14.133 -10.375 1 98.88 465 PHE B O 1
ATOM 7959 N N . SER B 1 466 ? 28.734 13.891 -8.172 1 98.75 466 SER B N 1
ATOM 7960 C CA . SER B 1 466 ? 30.156 13.586 -8.352 1 98.75 466 SER B CA 1
ATOM 7961 C C . SER B 1 466 ? 30.609 12.508 -7.375 1 98.75 466 SER B C 1
ATOM 7963 O O . SER B 1 466 ? 29.922 12.203 -6.402 1 98.75 466 SER B O 1
ATOM 7965 N N . VAL B 1 467 ? 31.703 11.906 -7.715 1 98.75 467 VAL B N 1
ATOM 7966 C CA . VAL B 1 467 ? 32.312 10.883 -6.875 1 98.75 467 VAL B CA 1
ATOM 7967 C C . VAL B 1 467 ? 33.812 11.141 -6.746 1 98.75 467 VAL B C 1
ATOM 7969 O O . VAL B 1 467 ? 34.438 11.664 -7.672 1 98.75 467 VAL B O 1
ATOM 7972 N N . GLU B 1 468 ? 34.344 10.93 -5.602 1 98.62 468 GLU B N 1
ATOM 7973 C CA . GLU B 1 468 ? 35.781 10.961 -5.379 1 98.62 468 GLU B CA 1
ATOM 7974 C C . GLU B 1 468 ? 36.312 9.594 -4.969 1 98.62 468 GLU B C 1
ATOM 7976 O O . GLU B 1 468 ? 35.875 9.031 -3.961 1 98.62 468 GLU B O 1
ATOM 7981 N N . ASP B 1 469 ? 37.094 9.07 -5.73 1 97.62 469 ASP B N 1
ATOM 7982 C CA . ASP B 1 469 ? 37.75 7.789 -5.504 1 97.62 469 ASP B CA 1
ATOM 7983 C C . ASP B 1 469 ? 39.281 7.945 -5.512 1 97.62 469 ASP B C 1
ATOM 7985 O O . ASP B 1 469 ? 39.844 8.422 -6.492 1 97.62 469 ASP B O 1
ATOM 7989 N N . GLN B 1 470 ? 39.938 7.582 -4.43 1 95.62 470 GLN B N 1
ATOM 7990 C CA . GLN B 1 470 ? 41.406 7.668 -4.309 1 95.62 470 GLN B CA 1
ATOM 7991 C C . GLN B 1 470 ? 41.906 9.07 -4.648 1 95.62 470 GLN B C 1
ATOM 7993 O O . GLN B 1 470 ? 42.781 9.234 -5.473 1 95.62 470 GLN B O 1
ATOM 7998 N N . GLU B 1 471 ? 41.219 9.992 -4.176 1 93.5 471 GLU B N 1
ATOM 7999 C CA . GLU B 1 471 ? 41.594 11.398 -4.211 1 93.5 471 GLU B CA 1
ATOM 8000 C C . GLU B 1 471 ? 41.344 12.008 -5.586 1 93.5 471 GLU B C 1
ATOM 8002 O O . GLU B 1 471 ? 41.781 13.125 -5.867 1 93.5 471 GLU B O 1
ATOM 8007 N N . THR B 1 472 ? 40.719 11.359 -6.371 1 96.81 472 THR B N 1
ATOM 8008 C CA . THR B 1 472 ? 40.312 11.906 -7.66 1 96.81 472 THR B CA 1
ATOM 8009 C C . THR B 1 472 ? 38.812 12.125 -7.699 1 96.81 472 THR B C 1
ATOM 8011 O O . THR B 1 472 ? 38.031 11.172 -7.602 1 96.81 472 THR B O 1
ATOM 8014 N N . LYS B 1 473 ? 38.438 13.273 -7.82 1 97.19 473 LYS B N 1
ATOM 8015 C CA . LYS B 1 473 ? 37.031 13.633 -7.902 1 97.19 473 LYS B CA 1
ATOM 8016 C C . LYS B 1 473 ? 36.562 13.695 -9.352 1 97.19 473 LYS B C 1
ATOM 8018 O O . LYS B 1 473 ? 37.219 14.336 -10.188 1 97.19 473 LYS B O 1
ATOM 8023 N N . GLU B 1 474 ? 35.562 13.055 -9.695 1 97.62 474 GLU B N 1
ATOM 8024 C CA . GLU B 1 474 ? 35 13.023 -11.047 1 97.62 474 GLU B CA 1
ATOM 8025 C C . GLU B 1 474 ? 33.531 13.422 -11.055 1 97.62 474 GLU B C 1
ATOM 8027 O O . GLU B 1 474 ? 32.781 13.008 -10.18 1 97.62 474 GLU B O 1
ATOM 8032 N N . PHE B 1 475 ? 33.25 14.242 -12.031 1 97.56 475 PHE B N 1
ATOM 8033 C CA . PHE B 1 475 ? 31.875 14.641 -12.281 1 97.56 475 PHE B CA 1
ATOM 8034 C C . PHE B 1 475 ? 31.125 13.531 -13.016 1 97.56 475 PHE B C 1
ATOM 8036 O O . PHE B 1 475 ? 31.641 12.969 -13.984 1 97.56 475 PHE B O 1
ATOM 8043 N N . LEU B 1 476 ? 29.953 13.141 -12.516 1 97.88 476 LEU B N 1
ATOM 8044 C CA . LEU B 1 476 ? 29.141 12.133 -13.203 1 97.88 476 LEU B CA 1
ATOM 8045 C C . LEU B 1 476 ? 28.156 12.781 -14.156 1 97.88 476 LEU B C 1
ATOM 8047 O O . LEU B 1 476 ? 28.25 12.602 -15.375 1 97.88 476 LEU B O 1
ATOM 8051 N N . VAL B 1 477 ? 27.172 13.586 -13.57 1 98.19 477 VAL B N 1
ATOM 8052 C CA . VAL B 1 477 ? 26.094 14.125 -14.383 1 98.19 477 VAL B CA 1
ATOM 8053 C C . VAL B 1 477 ? 25.438 15.297 -13.664 1 98.19 477 VAL B C 1
ATOM 8055 O O . VAL B 1 477 ? 25.609 15.461 -12.453 1 98.19 477 VAL B O 1
ATOM 8058 N N . LYS B 1 478 ? 24.781 16.156 -14.422 1 98.31 478 LYS B N 1
ATOM 8059 C CA . LYS B 1 478 ? 23.891 17.203 -13.938 1 98.31 478 LYS B CA 1
ATOM 8060 C C . LYS B 1 478 ? 22.438 16.906 -14.312 1 98.31 478 LYS B C 1
ATOM 8062 O O . LYS B 1 478 ? 22.156 16.484 -15.43 1 98.31 478 LYS B O 1
ATOM 8067 N N . GLU B 1 479 ? 21.531 17 -13.367 1 98.44 479 GLU B N 1
ATOM 8068 C CA . GLU B 1 479 ? 20.141 16.672 -13.609 1 98.44 479 GLU B CA 1
ATOM 8069 C C . GLU B 1 479 ? 19.219 17.781 -13.109 1 98.44 479 GLU B C 1
ATOM 8071 O O . GLU B 1 479 ? 19.516 18.438 -12.109 1 98.44 479 GLU B O 1
ATOM 8076 N N . ASP B 1 480 ? 18.125 18.047 -13.812 1 98.44 480 ASP B N 1
ATOM 8077 C CA . ASP B 1 480 ? 17 18.859 -13.344 1 98.44 480 ASP B CA 1
ATOM 8078 C C . ASP B 1 480 ? 16.203 18.109 -12.273 1 98.44 480 ASP B C 1
ATOM 8080 O O . ASP B 1 480 ? 15.758 16.984 -12.492 1 98.44 480 ASP B O 1
ATOM 8084 N N . ILE B 1 481 ? 16.062 18.719 -11.07 1 98.5 481 ILE B N 1
ATOM 8085 C CA . ILE B 1 481 ? 15.391 18.016 -9.984 1 98.5 481 ILE B CA 1
ATOM 8086 C C . ILE B 1 481 ? 14.062 18.703 -9.656 1 98.5 481 ILE B C 1
ATOM 8088 O O . ILE B 1 481 ? 13.531 18.547 -8.555 1 98.5 481 ILE B O 1
ATOM 8092 N N . SER B 1 482 ? 13.5 19.469 -10.609 1 98.44 482 SER B N 1
ATOM 8093 C CA . SER B 1 482 ? 12.234 20.172 -10.391 1 98.44 482 SER B CA 1
ATOM 8094 C C . SER B 1 482 ? 11.109 19.188 -10.062 1 98.44 482 SER B C 1
ATOM 8096 O O . SER B 1 482 ? 10.148 19.547 -9.383 1 98.44 482 SER B O 1
ATOM 8098 N N . PHE B 1 483 ? 11.266 17.922 -10.516 1 98.31 483 PHE B N 1
ATOM 8099 C CA . PHE B 1 483 ? 10.234 16.922 -10.312 1 98.31 483 PHE B CA 1
ATOM 8100 C C . PHE B 1 483 ? 10.148 16.516 -8.844 1 98.31 483 PHE B C 1
ATOM 8102 O O . PHE B 1 483 ? 9.18 15.875 -8.43 1 98.31 483 PHE B O 1
ATOM 8109 N N . LEU B 1 484 ? 11.164 16.844 -8.055 1 98.56 484 LEU B N 1
ATOM 8110 C CA . LEU B 1 484 ? 11.148 16.578 -6.621 1 98.56 484 LEU B CA 1
ATOM 8111 C C . LEU B 1 484 ? 10.344 17.625 -5.875 1 98.56 484 LEU B C 1
ATOM 8113 O O . LEU B 1 484 ? 10.805 18.188 -4.871 1 98.56 484 LEU B O 1
ATOM 8117 N N . SER B 1 485 ? 9.25 18 -6.395 1 96.88 485 SER B N 1
ATOM 8118 C CA . SER B 1 485 ? 8.359 19 -5.828 1 96.88 485 SER B CA 1
ATOM 8119 C C . SER B 1 485 ? 6.895 18.625 -6.035 1 96.88 485 SER B C 1
ATOM 8121 O O . SER B 1 485 ? 6.574 17.828 -6.914 1 96.88 485 SER B O 1
ATOM 8123 N N . GLY B 1 486 ? 6.125 19.188 -5.16 1 89.5 486 GLY B N 1
ATOM 8124 C CA . GLY B 1 486 ? 4.695 18.953 -5.266 1 89.5 486 GLY B CA 1
ATOM 8125 C C . GLY B 1 486 ? 4.168 18 -4.211 1 89.5 486 GLY B C 1
ATOM 8126 O O . GLY B 1 486 ? 4.938 17.453 -3.416 1 89.5 486 GLY B O 1
ATOM 8127 N N . GLY B 1 487 ? 2.908 17.875 -4.145 1 87.38 487 GLY B N 1
ATOM 8128 C CA . GLY B 1 487 ? 2.279 17.047 -3.123 1 87.38 487 GLY B CA 1
ATOM 8129 C C . GLY B 1 487 ? 2.227 17.719 -1.764 1 87.38 487 GLY B C 1
ATOM 8130 O O . GLY B 1 487 ? 2.113 18.938 -1.673 1 87.38 487 GLY B O 1
ATOM 8131 N N . TYR B 1 488 ? 2.223 16.875 -0.731 1 90.44 488 TYR B N 1
ATOM 8132 C CA . TYR B 1 488 ? 2 17.391 0.618 1 90.44 488 TYR B CA 1
ATOM 8133 C C . TYR B 1 488 ? 3.309 17.469 1.395 1 90.44 488 TYR B C 1
ATOM 8135 O O . TYR B 1 488 ? 3.381 18.109 2.441 1 90.44 488 TYR B O 1
ATOM 8143 N N . THR B 1 489 ? 4.352 16.812 0.788 1 95.44 489 THR B N 1
ATOM 8144 C CA . THR B 1 489 ? 5.602 16.656 1.521 1 95.44 489 THR B CA 1
ATOM 8145 C C . THR B 1 489 ? 6.711 17.484 0.87 1 95.44 489 THR B C 1
ATOM 8147 O O . THR B 1 489 ? 6.441 18.344 0.034 1 95.44 489 THR B O 1
ATOM 8150 N N . GLY B 1 490 ? 7.898 17.438 1.401 1 97.94 490 GLY B N 1
ATOM 8151 C CA . GLY B 1 490 ? 9.094 18.062 0.853 1 97.94 490 GLY B CA 1
ATOM 8152 C C . GLY B 1 490 ? 10.203 17.062 0.558 1 97.94 490 GLY B C 1
ATOM 8153 O O . GLY B 1 490 ? 10.125 15.898 0.961 1 97.94 490 GLY B O 1
ATOM 8154 N N . ASN B 1 491 ? 11.125 17.594 -0.195 1 98.56 491 ASN B N 1
ATOM 8155 C CA . ASN B 1 491 ? 12.234 16.719 -0.58 1 98.56 491 ASN B CA 1
ATOM 8156 C C . ASN B 1 491 ? 13.156 16.422 0.602 1 98.56 491 ASN B C 1
ATOM 8158 O O . ASN B 1 491 ? 13.328 17.281 1.478 1 98.56 491 ASN B O 1
ATOM 8162 N N . PHE B 1 492 ? 13.68 15.242 0.638 1 98.75 492 PHE B N 1
ATOM 8163 C CA . PHE B 1 492 ? 14.68 14.82 1.608 1 98.75 492 PHE B CA 1
ATOM 8164 C C . PHE B 1 492 ? 16 14.477 0.917 1 98.75 492 PHE B C 1
ATOM 8166 O O . PHE B 1 492 ? 16.016 14.203 -0.284 1 98.75 492 PHE B O 1
ATOM 8173 N N . ILE B 1 493 ? 17.062 14.539 1.639 1 98.69 493 ILE B N 1
ATOM 8174 C CA . ILE B 1 493 ? 18.359 14.047 1.224 1 98.69 493 ILE B CA 1
ATOM 8175 C C . ILE B 1 493 ? 18.891 13.055 2.254 1 98.69 493 ILE B C 1
ATOM 8177 O O . ILE B 1 493 ? 18.844 13.312 3.459 1 98.69 493 ILE B O 1
ATOM 8181 N N . GLY B 1 494 ? 19.297 11.875 1.782 1 97.88 494 GLY B N 1
ATOM 8182 C CA . GLY B 1 494 ? 19.703 10.898 2.781 1 97.88 494 GLY B CA 1
ATOM 8183 C C . GLY B 1 494 ? 20.531 9.758 2.201 1 97.88 494 GLY B C 1
ATOM 8184 O O . GLY B 1 494 ? 21.219 9.93 1.195 1 97.88 494 GLY B O 1
ATOM 8185 N N . LEU B 1 495 ? 20.688 8.734 3.02 1 98.88 495 LEU B N 1
ATOM 8186 C CA . LEU B 1 495 ? 21.438 7.523 2.75 1 98.88 495 LEU B CA 1
ATOM 8187 C C . LEU B 1 495 ? 20.516 6.32 2.592 1 98.88 495 LEU B C 1
ATOM 8189 O O . LEU B 1 495 ? 19.547 6.18 3.338 1 98.88 495 LEU B O 1
ATOM 8193 N N . ALA B 1 496 ? 20.797 5.527 1.597 1 98.81 496 ALA B N 1
ATOM 8194 C CA . ALA B 1 496 ? 19.969 4.355 1.33 1 98.81 496 ALA B CA 1
ATOM 8195 C C . ALA B 1 496 ? 20.828 3.135 1.018 1 98.81 496 ALA B C 1
ATOM 8197 O O . ALA B 1 496 ? 21.906 3.262 0.41 1 98.81 496 ALA B O 1
ATOM 8198 N N . VAL B 1 497 ? 20.469 2.023 1.475 1 98.88 497 VAL B N 1
ATOM 8199 C CA . VAL B 1 497 ? 21.078 0.742 1.135 1 98.88 497 VAL B CA 1
ATOM 8200 C C . VAL B 1 497 ? 19.984 -0.256 0.739 1 98.88 497 VAL B C 1
ATOM 8202 O O . VAL B 1 497 ? 18.984 -0.394 1.435 1 98.88 497 VAL B O 1
ATOM 8205 N N . ASN B 1 498 ? 20.156 -0.887 -0.344 1 98.62 498 ASN B N 1
ATOM 8206 C CA . ASN B 1 498 ? 19.219 -1.877 -0.866 1 98.62 498 ASN B CA 1
ATOM 8207 C C . ASN B 1 498 ? 19.906 -3.207 -1.15 1 98.62 498 ASN B C 1
ATOM 8209 O O . ASN B 1 498 ? 21.047 -3.23 -1.623 1 98.62 498 ASN B O 1
ATOM 8213 N N . ASN B 1 499 ? 19.297 -4.223 -0.821 1 98.5 499 ASN B N 1
ATOM 8214 C CA . ASN B 1 499 ? 19.688 -5.566 -1.234 1 98.5 499 ASN B CA 1
ATOM 8215 C C . ASN B 1 499 ? 18.516 -6.352 -1.796 1 98.5 499 ASN B C 1
ATOM 8217 O O . ASN B 1 499 ? 17.812 -7.039 -1.054 1 98.5 499 ASN B O 1
ATOM 8221 N N . LEU B 1 500 ? 18.328 -6.289 -3.09 1 97.81 500 LEU B N 1
ATOM 8222 C CA . LEU B 1 500 ? 17.188 -6.859 -3.785 1 97.81 500 LEU B CA 1
ATOM 8223 C C . LEU B 1 500 ? 17.375 -8.352 -4.008 1 97.81 500 LEU B C 1
ATOM 8225 O O . LEU B 1 500 ? 16.453 -9.039 -4.477 1 97.81 500 LEU B O 1
ATOM 8229 N N . GLU B 1 501 ? 18.531 -8.891 -3.686 1 97.44 501 GLU B N 1
ATOM 8230 C CA . GLU B 1 501 ? 18.828 -10.32 -3.77 1 97.44 501 GLU B CA 1
ATOM 8231 C C . GLU B 1 501 ? 18.375 -11.047 -2.504 1 97.44 501 GLU B C 1
ATOM 8233 O O . GLU B 1 501 ? 17.672 -12.055 -2.574 1 97.44 501 GLU B O 1
ATOM 8238 N N . LYS B 1 502 ? 18.859 -10.562 -1.435 1 97 502 LYS B N 1
ATOM 8239 C CA . LYS B 1 502 ? 18.625 -11.133 -0.11 1 97 502 LYS B CA 1
ATOM 8240 C C . LYS B 1 502 ? 18.609 -10.039 0.958 1 97 502 LYS B C 1
ATOM 8242 O O . LYS B 1 502 ? 19.656 -9.492 1.307 1 97 502 LYS B O 1
ATOM 8247 N N . LYS B 1 503 ? 17.438 -9.828 1.54 1 95.56 503 LYS B N 1
ATOM 8248 C CA . LYS B 1 503 ? 17.281 -8.75 2.51 1 95.56 503 LYS B CA 1
ATOM 8249 C C . LYS B 1 503 ? 18.266 -8.906 3.668 1 95.56 503 LYS B C 1
ATOM 8251 O O . LYS B 1 503 ? 18.469 -10.016 4.164 1 95.56 503 LYS B O 1
ATOM 8256 N N . ASN B 1 504 ? 18.891 -7.836 4.078 1 93.44 504 ASN B N 1
ATOM 8257 C CA . ASN B 1 504 ? 19.734 -7.68 5.266 1 93.44 504 ASN B CA 1
ATOM 8258 C C . ASN B 1 504 ? 21 -8.523 5.172 1 93.44 504 ASN B C 1
ATOM 8260 O O . ASN B 1 504 ? 21.594 -8.875 6.195 1 93.44 504 ASN B O 1
ATOM 8264 N N . ALA B 1 505 ? 21.422 -8.883 3.943 1 94.81 505 ALA B N 1
ATOM 8265 C CA . ALA B 1 505 ? 22.594 -9.727 3.768 1 94.81 505 ALA B CA 1
ATOM 8266 C C . ALA B 1 505 ? 23.781 -8.906 3.281 1 94.81 505 ALA B C 1
ATOM 8268 O O . ALA B 1 505 ? 24.891 -9.438 3.121 1 94.81 505 ALA B O 1
ATOM 8269 N N . CYS B 1 506 ? 23.625 -7.691 2.963 1 97.12 506 CYS B N 1
ATOM 8270 C CA . CYS B 1 506 ? 24.719 -6.758 2.703 1 97.12 506 CYS B CA 1
ATOM 8271 C C . CYS B 1 506 ? 24.531 -5.461 3.484 1 97.12 506 CYS B C 1
ATOM 8273 O O .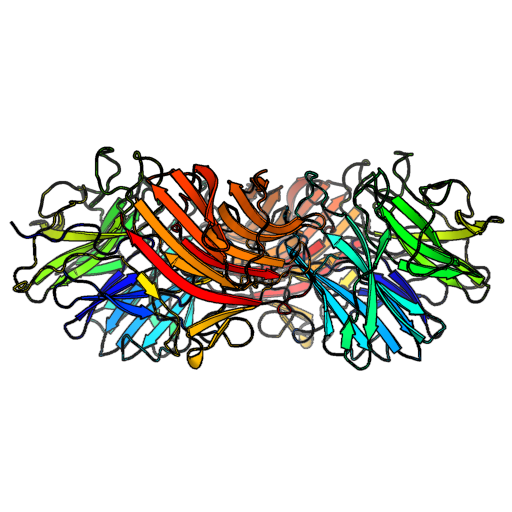 CYS B 1 506 ? 23.422 -5.18 3.961 1 97.12 506 CYS B O 1
ATOM 8275 N N . PHE B 1 507 ? 25.641 -4.773 3.684 1 98.56 507 PHE B N 1
ATOM 8276 C CA . PHE B 1 507 ? 25.547 -3.51 4.406 1 98.56 507 PHE B CA 1
ATOM 8277 C C . PHE B 1 507 ? 26.531 -2.492 3.836 1 98.56 507 PHE B C 1
ATOM 8279 O O . PHE B 1 507 ? 27.484 -2.859 3.146 1 98.56 507 PHE B O 1
ATOM 8286 N N . ALA B 1 508 ? 26.266 -1.297 3.979 1 98.88 508 ALA B N 1
ATOM 8287 C CA . ALA B 1 508 ? 27.188 -0.19 3.725 1 98.88 508 ALA B CA 1
ATOM 8288 C C . ALA B 1 508 ? 27.5 0.563 5.012 1 98.88 508 ALA B C 1
ATOM 8290 O O . ALA B 1 508 ? 26.625 0.745 5.867 1 98.88 508 ALA B O 1
ATOM 8291 N N . ASP B 1 509 ? 28.719 0.94 5.137 1 98.75 509 ASP B N 1
ATOM 8292 C CA . ASP B 1 509 ? 29.172 1.801 6.227 1 98.75 509 ASP B CA 1
ATOM 8293 C C . ASP B 1 509 ? 29.359 3.238 5.75 1 98.75 509 ASP B C 1
ATOM 8295 O O . ASP B 1 509 ? 30 3.482 4.734 1 98.75 509 ASP B O 1
ATOM 8299 N N . PHE B 1 510 ? 28.781 4.133 6.43 1 98.81 510 PHE B N 1
ATOM 8300 C CA . PHE B 1 510 ? 28.969 5.555 6.16 1 98.81 510 PHE B CA 1
ATOM 8301 C C . PHE B 1 510 ? 29.75 6.227 7.285 1 98.81 510 PHE B C 1
ATOM 8303 O O . PHE B 1 510 ? 29.391 6.098 8.461 1 98.81 510 PHE B O 1
ATOM 8310 N N . ASP B 1 511 ? 30.766 7.016 6.977 1 98.06 511 ASP B N 1
ATOM 8311 C CA . ASP B 1 511 ? 31.656 7.609 7.961 1 98.06 511 ASP B CA 1
ATOM 8312 C C . ASP B 1 511 ? 31.125 8.953 8.453 1 98.06 511 ASP B C 1
ATOM 8314 O O . ASP B 1 511 ? 31.406 9.367 9.578 1 98.06 511 ASP B O 1
ATOM 8318 N N . ASN B 1 512 ? 30.516 9.617 7.602 1 97.81 512 ASN B N 1
ATOM 8319 C CA . ASN B 1 512 ? 29.922 10.906 7.945 1 97.81 512 ASN B CA 1
ATOM 8320 C C . ASN B 1 512 ? 28.859 11.328 6.938 1 97.81 512 ASN B C 1
ATOM 8322 O O . ASN B 1 512 ? 28.688 10.688 5.902 1 97.81 512 ASN B O 1
ATOM 8326 N N . PHE B 1 513 ? 28.203 12.305 7.273 1 98.75 513 PHE B N 1
ATOM 8327 C CA . PHE B 1 513 ? 27.281 13.016 6.391 1 98.75 513 PHE B CA 1
ATOM 8328 C C . PHE B 1 513 ? 27.328 14.516 6.648 1 98.75 513 PHE B C 1
ATOM 8330 O O . PHE B 1 513 ? 27.266 14.953 7.797 1 98.75 513 PHE B O 1
ATOM 8337 N N . LYS B 1 514 ? 27.5 15.219 5.559 1 98.69 514 LYS B N 1
ATOM 8338 C CA . LYS B 1 514 ? 27.594 16.672 5.656 1 98.69 514 LYS B CA 1
ATOM 8339 C C . LYS B 1 514 ? 26.578 17.359 4.742 1 98.69 514 LYS B C 1
ATOM 8341 O O . LYS B 1 514 ? 26.469 17 3.562 1 98.69 514 LYS B O 1
ATOM 8346 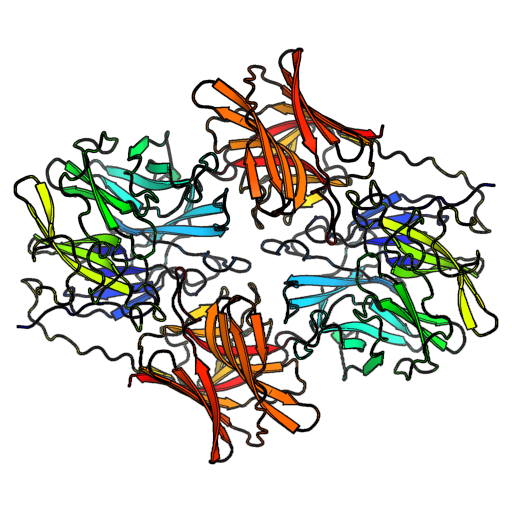N N . TYR B 1 515 ? 25.797 18.188 5.215 1 98.75 515 TYR B N 1
ATOM 8347 C CA . TYR B 1 515 ? 24.891 19.094 4.508 1 98.75 515 TYR B CA 1
ATOM 8348 C C . TYR B 1 515 ? 25.281 20.547 4.734 1 98.75 515 TYR B C 1
ATOM 8350 O O . TYR B 1 515 ? 25.281 21.016 5.875 1 98.75 515 TYR B O 1
ATOM 8358 N N . GLN B 1 516 ? 25.531 21.281 3.641 1 98.44 516 GLN B N 1
ATOM 8359 C CA . GLN B 1 516 ? 26.031 22.656 3.73 1 98.44 516 GLN B CA 1
ATOM 8360 C C . GLN B 1 516 ? 25.219 23.578 2.828 1 98.44 516 GLN B C 1
ATOM 8362 O O . GLN B 1 516 ? 25.328 23.516 1.602 1 98.44 516 GLN B O 1
ATOM 8367 N N . PRO B 1 517 ? 24.469 24.5 3.51 1 97.56 517 PRO B N 1
ATOM 8368 C CA . PRO B 1 517 ? 23.812 25.516 2.689 1 97.56 517 PRO B CA 1
ATOM 8369 C C . PRO B 1 517 ? 24.812 26.406 1.94 1 97.56 517 PRO B C 1
ATOM 8371 O O . PRO B 1 517 ? 25.906 26.656 2.438 1 97.56 517 PRO B O 1
ATOM 8374 N N . GLU B 1 518 ? 24.422 26.859 0.735 1 93.31 518 GLU B N 1
ATOM 8375 C CA . GLU B 1 518 ? 25.281 27.75 -0.034 1 93.31 518 GLU B CA 1
ATOM 8376 C C . GLU B 1 518 ? 24.625 29.125 -0.224 1 93.31 518 GLU B C 1
ATOM 8378 O O . GLU B 1 518 ? 23.406 29.234 -0.263 1 93.31 518 GLU B O 1
#

Foldseek 3Di:
DDFAFPPQFFFWFAQWAWEDDPQKIKIWGADFQWPPGIWIWIDNFVRHIDTDAGQRHAVQQHFQFPAAPQFAWHRWYWDDDPLKIKIKTKGWRDDDPDDTAIWIWIWMASDPRDPIDHTQTEDGQAGQWYWDQDPVGWIKIKWFGFDRPDPDPARGQAMKIFTADVVVSYTDDDIAGATRDDPLDPWTNWDWDDDPQKIKIWIWGNDQFQGIFIWIWIDSDPSDNTHTDPQPPQAHNNVPLPDQWGSWYNWYWYADPVRWIKIKTWTFRAFVSAFRQSFITIHMFTWDQDPVGDIHGPVGDHYDDRTYHTDPPDDDDRDDDFPWDKAQLLDQDDDPQKIDGSHHDDPLAWGRPNVQSKIKGFAAADQLHSHDFRWIWGGDRAQWKKKKWKKAFAADAQLKWKDKKKQQHSQWIKDFIWYQDPVQGIWTWIWTGQNNNTDTDPFIGHADARIKMWMWTGHRQKIWTWIAHPRDIDTGDIDGRSSSGDRRGHIIMTIGIHRRPDGRPTMMMIRMMIMGGD/DDFQFPPQFFFWFAQWAWEDDPQKIKIWGADFQWPPGIWIWIDNFVRHIDTDAGQRHAVQQHFQFPAAPQFAWHRWYWDDDPLKIKIKTKGWRDDDPDDTAIWIWIWMASDPRDPIDHTQTEDGQAGQWYWDQDPVGWIKIKWFGFDRPDPDPARGQAMKIFTADVVVSYTDDDIARATRDDPLAPWTNWDWDDDPQKIKIWIWGNDQFQGIFIWIWIDSDPSDNTHTDPQPPQAHNNVPLPDQWGSWYNWYWYADPVRWIKIKTWTFRAFVSAFRQSFITIHMFTWDQDPVGDIHGPVGDHYDDRTYHTDPPDDDDRDDDFPWDKAQLLDQDDDPQKIDGSHHDDPLAWGRPNVQSKIKGFAAADQLHSHDFRWIWGGDRAQWKKKKWKKAFAADAQLKWKDKKKQQHSQWIKDFIWYQDPVQGIWTWIWTGQNNDTDTDPFIGHADARIKMWMWTGHRQKIWTWIDHPRDIDTGDIDGRSSSGDRRGHIIMTIGIHRRPDGRPTMMMIRMMIMGGD

Organism: NCBI:txid1552

Radius of gyration: 30.91 Å; Cα contacts (8 Å, |Δi|>4): 3075; chains: 2; bounding box: 84×94×66 Å

Nearest PDB structures (foldseek):
  1yrz-assembly2_B  TM=9.669E-01  e=3.113E-63  Halalkalibacterium halodurans C-125
  2exh-assembly1_A  TM=9.667E-01  e=1.940E-60  Geobacillus stearothermophilus
  2exi-assembly1_A  TM=9.666E-01  e=4.113E-60  Geobacillus stearothermophilus
  2exj-assembly1_A  TM=9.655E-01  e=5.451E-60  Geobacillus stearothermophilus
  5joz-assembly2_B  TM=9.239E-01  e=9.906E-48  Bacteroides ovatus